Protein AF-A0A0G4GDA8-F1 (afdb_monomer)

Secondary structure (DSSP, 8-state):
------PPPPPHHHHHHHHHHHHHHHHHT--TT-HHHHHHHHHHHHHHHHHHHHHHHHS-HHHHHHHHHHHHHHHHHHHH-HHHHHHHHHHHH-TTSHHHHHHHHHHHHHHT-GGG-SSTHHHHHHHHHHHHHHS-HHHHHHHHHHHHHH-TT--HHHHHHHHHHHHHHHHHHHHHHTTS-GGGHHHHHHHHHHHHHHH-HHHHHHHHHTTTSHHHHHHHHHHH---TT--PPPPPHHHHHHHHHHHHHHHHH-STTHHHHHHHHHHHHHHHHHHTTS-HHHHHHHHHHHHHHTGGGHHHHHHHHH-SSS-HHHHHHHHHHHHHHHHHHHHHHHHHHHHHHHHHHHHTSTT-HHHHHHH-HHHHHHHHHHHHH---GGGS--TT--S-HHHHHHHHHHHHHHHHHHHTT-HHHHHHTTHHHHHHH-TT-TTHHHHHHHHH----SHHHHHHHHHTTHHHHHHHHHHHIIIIITTTS-HHHHHHHHHHHHHHHHHHHHHHHHH-SSS--HHHHHHHH-HHHHHHHHTS--TT---SSSTT--HHHHHHHHHHHHHHHHHHHHHHHHHHHHTTS-----------------------------------------------PPP--------------------------------------------------------------------------------------------------------------------TTSSHHHHHHHHHHTTGGGGGG-PPPPPPPPPP-----------TTHHHHHHHHHHHHHHHHHHHHHHHHHHHHHHHHHHHHHHHHHHHHHHHHHHHHHHHHHT-GGGS-HHHHHT--SHHHHHHHHHHHHHHHHHHHHHHHHHHHHHHHHHHHTTS--------PPPPP----------HHHHHHHHHH---HHHHHHHHHHHHHHHHHHHHHHHHHHHHHHHHHHHHHHHHHHHHHHHHHHHHSSSHHHHHH--SHHHHHHHHHHHHHHHHHHHHHHHHHHHHHHHHHHHHHHHHHHHHSPPPPPPP--TTTSSS---EEEETTTEEEE-HHHHHHHHHHHHHHHHHHHHHHHTTPPPPHHHHHHTS---TTT-PPPSEEEE-------

Radius of gyration: 47.85 Å; Cα contacts (8 Å, |Δi|>4): 927; chains: 1; bounding box: 145×137×124 Å

InterPro domains:
  IPR001841 Zinc finger, RING-type [PS50089] (1049-1114)
  IPR013083 Zinc finger, RING/FYVE/PHD-type [G3DSA:3.30.40.10] (1030-1124)

Organism: Vitrella brassicaformis (strain CCMP3155) (NCBI:txid1169540)

Mean predicted aligned error: 19.33 Å

Solvent-accessible surface area (backbone atoms only — not comparable to full-atom values): 67914 Å² total; per-residue (Å²): 137,76,83,86,79,91,72,78,86,69,54,72,67,56,54,52,55,54,49,61,51,50,53,52,54,49,63,75,66,53,47,86,92,36,66,76,48,48,53,52,54,39,48,55,46,19,53,48,36,54,52,44,53,52,41,52,76,72,44,60,71,73,56,18,53,50,39,31,56,52,48,49,55,51,41,56,53,53,58,64,39,46,72,56,50,42,50,44,51,51,33,45,62,35,70,86,45,59,65,57,17,49,28,28,45,43,38,51,44,56,58,60,38,66,87,60,44,100,47,72,67,53,51,48,50,41,39,52,38,52,23,59,42,60,69,33,46,65,53,41,41,65,47,48,39,46,52,52,54,72,35,95,81,61,49,71,66,58,46,28,48,42,25,41,52,46,33,44,38,45,48,49,40,41,60,64,22,66,82,41,73,61,81,57,15,60,49,51,32,50,51,47,48,48,47,46,49,77,76,34,50,54,31,57,56,48,31,61,76,43,48,90,36,72,32,20,36,50,25,46,50,63,66,64,49,75,64,85,93,60,92,63,82,77,74,60,49,89,61,53,28,57,48,48,29,52,48,53,50,49,46,70,75,42,85,78,50,57,72,61,45,58,58,50,50,57,37,54,50,51,48,38,49,49,38,16,68,54,59,66,71,55,32,53,52,44,51,49,37,40,46,77,29,45,33,76,48,40,59,57,34,44,49,42,38,58,40,83,85,45,50,68,56,54,23,34,47,28,38,31,53,49,11,49,54,47,43,50,46,26,35,39,28,31,74,76,48,38,63,54,47,5,26,42,54,38,62,65,38,85,80,20,62,54,51,50,44,65,79,33,63,65,36,55,33,36,42,29,54,36,61,64,66,43,64,63,82,91,74,55,72,55,93,85,55,99,58,60,61,55,60,55,50,36,56,50,14,52,47,40,43,36,21,37,42,20,49,64,68,43,36,66,60,36,52,76,22,41,37,54,57,31,57,59,67,49,83,75,57,75,66,50,57,76,41,48,57,41,37,69,49,77,28,84,48,64,66,54,20,46,56,37,53,81,52,44,42,65,58,40,52,52,55,51,51,52,46,44,55,60,73,33,78,86,71,53,61,65,66,58,54,55,52,32,55,53,49,50,53,53,46,52,50,32,36,37,57,37,29,62,68,70,40,93,75,68,76,40,61,58,49,50,55,49,63,65,32,66,68,49,45,50,57,59,71,39,55,82,52,94,87,60,88,66,83,76,48,66,72,58,58,62,76,55,50,58,44,56,50,51,48,50,52,53,50,51,57,45,51,54,52,52,55,50,52,59,56,58,65,66,68,70,84,79,84,87,85,84,88,81,92,81,90,83,84,88,88,86,84,92,82,83,88,86,88,84,86,88,83,89,81,82,88,84,83,88,82,88,83,90,85,89,84,86,83,87,80,86,80,85,77,89,82,93,80,87,86,82,91,82,79,85,80,86,88,80,94,82,90,83,82,92,84,82,81,88,86,83,90,79,88,84,84,91,90,89,83,90,81,91,86,82,88,85,83,89,89,93,89,87,89,82,89,80,91,79,91,88,82,88,79,86,88,82,90,83,88,85,89,83,89,79,91,83,88,81,86,89,85,82,83,82,87,83,91,88,89,83,84,88,86,88,83,83,86,87,87,88,85,87,82,89,78,90,86,86,85,82,89,86,87,82,91,82,89,84,88,80,92,74,72,66,74,67,59,60,58,55,59,65,57,68,66,54,69,80,67,68,84,71,82,76,80,82,85,82,82,85,84,83,91,84,90,88,83,90,84,92,84,89,89,76,100,63,68,70,67,60,66,67,47,51,70,50,50,55,50,35,52,52,44,49,54,50,39,61,47,44,55,47,54,38,48,56,41,50,52,51,34,48,56,46,51,50,52,37,52,52,41,53,52,51,36,48,56,42,41,64,61,45,70,75,50,61,86,72,72,37,78,63,56,61,68,70,50,87,47,31,68,55,29,48,54,50,37,58,49,47,50,50,53,42,53,54,47,52,51,55,46,49,55,51,53,50,55,51,53,58,63,64,61,57,82,76,69,78,85,90,81,79,94,74,87,71,84,78,80,82,84,74,78,88,72,79,80,72,84,55,76,65,58,55,56,56,51,62,70,64,61,87,47,72,66,59,49,54,49,51,41,51,51,45,55,51,51,43,56,47,45,54,50,51,38,50,52,45,49,55,52,33,53,56,48,49,54,51,36,51,56,44,49,56,52,35,54,53,38,48,53,50,26,58,70,44,100,26,71,63,23,58,73,67,55,85,49,70,69,53,47,57,46,51,48,50,53,45,52,54,49,48,52,51,41,58,49,49,42,63,48,29,63,56,46,20,54,58,29,44,56,48,51,52,49,49,50,52,62,66,68,45,77,78,74,77,78,75,64,45,7,81,82,78,61,81,44,61,36,34,29,32,32,30,87,80,69,49,61,38,27,20,68,66,62,41,54,54,50,50,53,49,23,55,51,18,33,53,51,37,55,53,26,56,75,66,74,42,88,66,50,69,67,38,58,56,35,42,47,67,52,36,85,88,80,59,49,65,50,85,46,74,47,75,51,82,74,79,80,81,129

pLDDT: mean 74.5, std 23.22, range [24.31, 98.19]

Foldseek 3Di:
DDDDDDDDDDDPLVVLVVVLVVLVVLLVPQPLVDPVSLLVNLVSLLVLLVVLVVQLVPDDPVSNVSSLVSLLSSLVVCLVSLSNLLVLLVQCLPVVPVSSVVSSLSNLCSSQPCSSDVDCVSNLSSLVSNCVSLVHLLSLLVSLLCSQQVDPPQDLSSLLSSLSSNLSSLVNLQVVCVVPPNQVSVVSSLVSLLCCCVVRLSNLVSLLVNCVHPSSLSSVLSSQDDDPPDPDPPRALVRLLQSLLSLLVVLLVDQQSLVSNVSNLVRLLVNLLVQLVDDVVSLVSNVVSLVVRPLVCLLVLLCLLLDPPNDLRSNLSSLLSLLSSLSSQQSSHCSPQNNLGSLVSQVVDVSGNVVSCVVPLVSLLSSLVSLLVPHDPPRQDPVVDPDSVSNLSSLNSNLSVLLSCQSNPNLVSSLVSLVLVSLLSSQQDPCCLQRVCSNLPQLLDLVSLVSCVVSVVLVSLLSVLLNCQQPPCPPDPVVSNVVSLVSSLRSLVSNQVSLVVPDPQDARPSLVVNCPPPSNVVLLVLPDDPPDDDPRRVRRDVSSNVSNVVSVVVRVVSVVVSVVVVVVVVPPPDDDDDDDDDDDDDDDDDDDDDDDDDDDDDDDDDDDDDDDDDDDDDDDDDDDDDDDDDDDDDDDDDDDDDDDDDDDDDDDDDDDDDDDDDDDDDDDDDDDDDDDDDDDDDDDDDDDDDDDDDDDDDDDDDDDDDDDDDDDDDDDDDDDDDDDDDDDDDDDDDDDDPPPPPPVVVVVVVVVPPPVPPPDDDDDDDDDDDDDDDDDDDDDDDPPPPVVVVCVVLLVLLVVLVVLLVVLVVLLVVLVVLLVVLVVLLVVLVVLLVVLCVQQVLFCPCVDLVVLVVDQALVVLVVSLVSLVVVLVVLVVLLVVLVVVLVVVVPCPPPDDDDDDDPDDDDDPDDPPPPPPCPVVVVVVSVPPPDPVVSVVSSVVSVVSSVVSVVSSVVSNVSSVVSNVSSVVSVVSSVVSLVSQCPGLGVSVSVPDDDNVSSVVSSVVSVVSSVVSVVSSVVSVVVSVVNVVVVVVVVVVVPPDPDDPQAAAPPPSPHHAQKAFPPVGDSHHHPVVVVVLVVQLVVLLVVVVVCVVVVHDRDPSSVLSVFDADPPPRDGGPDMDRHPPPPDD

Structure (mmCIF, N/CA/C/O backbone):
data_AF-A0A0G4GDA8-F1
#
_entry.id   AF-A0A0G4GDA8-F1
#
loop_
_atom_site.group_PDB
_atom_site.id
_atom_site.type_symbol
_atom_site.label_atom_id
_atom_site.label_alt_id
_atom_site.label_comp_id
_atom_site.label_asym_id
_atom_site.label_entity_id
_atom_site.label_seq_id
_atom_site.pdbx_PDB_ins_code
_atom_site.Cartn_x
_atom_site.Cartn_y
_atom_site.Cartn_z
_atom_site.occupancy
_atom_site.B_iso_or_equiv
_atom_site.auth_seq_id
_atom_site.auth_comp_id
_atom_site.auth_asym_id
_atom_site.auth_atom_id
_atom_site.pdbx_PDB_model_num
ATOM 1 N N . MET A 1 1 ? -27.189 48.923 42.279 1.00 32.34 1 MET A N 1
ATOM 2 C CA . MET A 1 1 ? -26.528 50.092 41.648 1.00 32.34 1 MET A CA 1
ATOM 3 C C . MET A 1 1 ? -25.613 49.554 40.556 1.00 32.34 1 MET A C 1
ATOM 5 O O . MET A 1 1 ? -25.077 48.483 40.783 1.00 32.34 1 MET A O 1
ATOM 9 N N . ALA A 1 2 ? -25.389 50.191 39.409 1.00 35.62 2 ALA A N 1
ATOM 10 C CA . ALA A 1 2 ? -26.162 51.203 38.673 1.00 35.62 2 ALA A CA 1
ATOM 11 C C . ALA A 1 2 ? -25.613 51.257 37.223 1.00 35.62 2 ALA A C 1
ATOM 13 O O . ALA A 1 2 ? -24.460 50.900 37.022 1.00 35.62 2 ALA A O 1
ATOM 14 N N . SER A 1 3 ? -26.423 51.707 36.252 1.00 35.41 3 SER A N 1
ATOM 15 C CA . SER A 1 3 ? -26.005 52.203 34.917 1.00 35.41 3 SER A CA 1
ATOM 16 C C . SER A 1 3 ? -24.829 51.498 34.204 1.00 35.41 3 SER A C 1
ATOM 18 O O . SER A 1 3 ? -23.672 51.875 34.390 1.00 35.41 3 SER A O 1
ATOM 20 N N . ALA A 1 4 ? -25.128 50.577 33.282 1.00 32.22 4 ALA A N 1
ATOM 21 C CA . ALA A 1 4 ? -24.151 50.125 32.288 1.00 32.22 4 ALA A CA 1
ATOM 22 C C . ALA A 1 4 ? -23.893 51.234 31.236 1.00 32.22 4 ALA A C 1
ATOM 24 O O . ALA A 1 4 ? -24.865 51.793 30.718 1.00 32.22 4 ALA A O 1
ATOM 25 N N . PRO A 1 5 ? -22.632 51.569 30.903 1.00 39.84 5 PRO A N 1
ATOM 26 C CA . PRO A 1 5 ? -22.315 52.531 29.851 1.00 39.84 5 PRO A CA 1
ATOM 27 C C . PRO A 1 5 ? -22.367 51.879 28.462 1.00 39.84 5 PRO A C 1
ATOM 29 O O . PRO A 1 5 ? -21.861 50.779 28.256 1.00 39.84 5 PRO A O 1
ATOM 32 N N . SER A 1 6 ? -22.933 52.581 27.480 1.00 38.03 6 SER A N 1
ATOM 33 C CA . SER A 1 6 ? -22.937 52.151 26.080 1.00 38.03 6 SER A CA 1
ATOM 34 C C . SER A 1 6 ? -21.650 52.577 25.363 1.00 38.03 6 SER A C 1
ATOM 36 O O . SER A 1 6 ? -21.612 53.635 24.730 1.00 38.03 6 SER A O 1
ATOM 38 N N . SER A 1 7 ? -20.597 51.767 25.450 1.00 39.00 7 SER A N 1
ATOM 39 C CA . SER A 1 7 ? -19.459 51.843 24.528 1.00 39.00 7 SER A CA 1
ATOM 40 C C . SER A 1 7 ? -19.729 51.013 23.268 1.00 39.00 7 SER A C 1
ATOM 42 O O . SER A 1 7 ? -20.349 49.951 23.317 1.00 39.00 7 SER A O 1
ATOM 44 N N . THR A 1 8 ? -19.256 51.492 22.117 1.00 39.28 8 THR A N 1
ATOM 45 C CA . THR A 1 8 ? -19.130 50.659 20.912 1.00 39.28 8 THR A CA 1
ATOM 46 C C . THR A 1 8 ? -18.191 49.484 21.192 1.00 39.28 8 THR A C 1
ATOM 48 O O . THR A 1 8 ? -17.215 49.678 21.922 1.00 39.28 8 THR A O 1
ATOM 51 N N . PRO A 1 9 ? -18.428 48.290 20.615 1.00 41.28 9 PRO A N 1
ATOM 52 C CA . PRO A 1 9 ? -17.519 47.165 20.790 1.00 41.28 9 PRO A CA 1
ATOM 53 C C . PRO A 1 9 ? -16.137 47.542 20.249 1.00 41.28 9 PRO A C 1
ATOM 55 O O . PRO A 1 9 ? -15.987 47.814 19.057 1.00 41.28 9 PRO A O 1
ATOM 58 N N . ALA A 1 10 ? -15.143 47.579 21.138 1.00 54.56 10 ALA A N 1
ATOM 59 C CA . ALA A 1 10 ? -13.743 47.687 20.751 1.00 54.56 10 ALA A CA 1
ATOM 60 C C . ALA A 1 10 ? -13.366 46.491 19.866 1.00 54.56 10 ALA A C 1
ATOM 62 O O . ALA A 1 10 ? -13.982 45.422 19.959 1.00 54.56 10 ALA A O 1
ATOM 63 N N . SER A 1 11 ? -12.356 46.643 19.010 1.00 66.44 11 SER A N 1
ATOM 64 C CA . SER A 1 11 ? -11.872 45.500 18.237 1.00 66.44 11 SER A CA 1
ATOM 65 C C . SER A 1 11 ? -11.369 44.398 19.189 1.00 66.44 11 SER A C 1
ATOM 67 O O . SER A 1 11 ? -10.807 44.716 20.243 1.00 66.44 11 SER A O 1
ATOM 69 N N . PRO A 1 12 ? -11.511 43.100 18.848 1.00 62.38 12 PRO A N 1
ATOM 70 C CA . PRO A 1 12 ? -10.992 42.013 19.686 1.00 62.38 12 PRO A CA 1
ATOM 71 C C . PRO A 1 12 ? -9.500 42.181 20.021 1.00 62.38 12 PRO A C 1
ATOM 73 O O . PRO A 1 12 ? -9.059 41.860 21.119 1.00 62.38 12 PRO A O 1
ATOM 76 N N . THR A 1 13 ? -8.744 42.776 19.096 1.00 62.88 13 THR A N 1
ATOM 77 C CA . THR A 1 13 ? -7.348 43.201 19.252 1.00 62.88 13 THR A CA 1
ATOM 78 C C . THR A 1 13 ? -7.118 44.243 20.351 1.00 62.88 13 THR A C 1
ATOM 80 O O . THR A 1 13 ? -6.164 44.108 21.113 1.00 62.88 13 THR A O 1
ATOM 83 N N . GLU A 1 14 ? -7.972 45.261 20.478 1.00 73.12 14 GLU A N 1
ATOM 84 C CA . GLU A 1 14 ? -7.864 46.273 21.543 1.00 73.12 14 GLU A CA 1
ATOM 85 C C . GLU A 1 14 ? -8.251 45.692 22.909 1.00 73.12 14 GLU A C 1
ATOM 87 O O . GLU A 1 14 ? -7.594 45.979 23.910 1.00 73.12 14 GLU A O 1
ATOM 92 N N . ALA A 1 15 ? -9.268 44.823 22.950 1.00 70.00 15 ALA A N 1
ATOM 93 C CA . ALA A 1 15 ? -9.665 44.123 24.170 1.00 70.00 15 ALA A CA 1
ATOM 94 C C . ALA A 1 15 ? -8.533 43.221 24.705 1.00 70.00 15 ALA A C 1
ATOM 96 O O . ALA A 1 15 ? -8.178 43.311 25.880 1.00 70.00 15 ALA A O 1
ATOM 97 N N . LEU A 1 16 ? -7.908 42.417 23.835 1.00 68.50 16 LEU A N 1
ATOM 98 C CA . LEU A 1 16 ? -6.747 41.588 24.188 1.00 68.50 16 LEU A CA 1
ATOM 99 C C . LEU A 1 16 ? -5.538 42.432 24.623 1.00 68.50 16 LEU A C 1
ATOM 101 O O . LEU A 1 16 ? -4.878 42.101 25.609 1.00 68.50 16 LEU A O 1
ATOM 105 N N . GLY A 1 17 ? -5.280 43.554 23.942 1.00 72.75 17 GLY A N 1
ATOM 106 C CA . GLY A 1 17 ? -4.227 44.501 24.319 1.00 72.75 17 GLY A CA 1
ATOM 107 C C . GLY A 1 17 ? -4.427 45.104 25.714 1.00 72.75 17 GLY A C 1
ATOM 108 O O . GLY A 1 17 ? -3.465 45.224 26.470 1.00 72.75 17 GLY A O 1
ATOM 109 N N . SER A 1 18 ? -5.671 45.417 26.093 1.00 77.19 18 SER A N 1
ATOM 110 C CA . SER A 1 18 ? -5.990 45.907 27.439 1.00 77.19 18 SER A CA 1
ATOM 111 C C . SER A 1 18 ? -5.703 44.861 28.520 1.00 77.19 18 SER A C 1
ATOM 113 O O . SER A 1 18 ? -5.143 45.202 29.561 1.00 77.19 18 SER A O 1
ATOM 115 N N . VAL A 1 19 ? -6.055 43.591 28.286 1.00 70.44 19 VAL A N 1
ATOM 116 C CA . VAL A 1 19 ? -5.853 42.521 29.280 1.00 70.44 19 VAL A CA 1
ATOM 117 C C . VAL A 1 19 ? -4.365 42.185 29.446 1.00 70.44 19 VAL A C 1
ATOM 119 O O . VAL A 1 19 ? -3.922 41.919 30.561 1.00 70.44 19 VAL A O 1
ATOM 122 N N . LEU A 1 20 ? -3.559 42.286 28.382 1.00 70.69 20 LEU A N 1
ATOM 123 C CA . LEU A 1 20 ? -2.100 42.126 28.462 1.00 70.69 20 LEU A CA 1
ATOM 124 C C . LEU A 1 20 ? -1.410 43.133 29.394 1.00 70.69 20 LEU A C 1
ATOM 126 O O . LEU A 1 20 ? -0.391 42.782 29.991 1.00 70.69 20 LEU A O 1
ATOM 130 N N . GLY A 1 21 ? -1.948 44.352 29.517 1.00 77.81 21 GLY A N 1
ATOM 131 C CA . GLY A 1 21 ? -1.505 45.326 30.518 1.00 77.81 21 GLY A CA 1
ATOM 132 C C . GLY A 1 21 ? -1.941 44.917 31.925 1.00 77.81 21 GLY A C 1
ATOM 133 O O . GLY A 1 21 ? -1.114 44.827 32.828 1.00 77.81 21 GLY A O 1
ATOM 134 N N . SER A 1 22 ? -3.217 44.551 32.092 1.00 77.88 22 SER A N 1
ATOM 135 C CA . SER A 1 22 ? -3.747 44.087 33.382 1.00 77.88 22 SER A CA 1
ATOM 136 C C . SER A 1 22 ? -3.016 42.860 33.940 1.00 77.88 22 SER A C 1
ATOM 138 O O . SER A 1 22 ? -2.903 42.738 35.154 1.00 77.88 22 SER A O 1
ATOM 140 N N . VAL A 1 23 ? -2.479 41.968 33.099 1.00 77.75 23 VAL A N 1
ATOM 141 C CA . VAL A 1 23 ? -1.663 40.828 33.561 1.00 77.75 23 VAL A CA 1
ATOM 142 C C . VAL A 1 23 ? -0.324 41.273 34.166 1.00 77.75 23 VAL A C 1
ATOM 144 O O . VAL A 1 23 ? 0.144 40.635 35.106 1.00 77.75 23 VAL A O 1
ATOM 147 N N . GLU A 1 24 ? 0.288 42.367 33.701 1.00 80.06 24 GLU A N 1
ATOM 148 C CA . GLU A 1 24 ? 1.494 42.910 34.347 1.00 80.06 24 GLU A CA 1
ATOM 149 C C . GLU A 1 24 ? 1.172 43.520 35.711 1.00 80.06 24 GLU A C 1
ATOM 151 O O . GLU A 1 24 ? 1.859 43.207 36.683 1.00 80.06 24 GLU A O 1
ATOM 156 N N . ASP A 1 25 ? 0.090 44.297 35.810 1.00 86.62 25 ASP A N 1
ATOM 157 C CA . ASP A 1 25 ? -0.379 44.855 37.084 1.00 86.62 25 ASP A CA 1
ATOM 158 C C . ASP A 1 25 ? -0.770 43.748 38.086 1.00 86.62 25 ASP A C 1
ATOM 160 O O . ASP A 1 25 ? -0.423 43.824 39.265 1.00 86.62 25 ASP A O 1
ATOM 164 N N . LEU A 1 26 ? -1.433 42.680 37.622 1.00 86.31 26 LEU A N 1
ATOM 165 C CA . LEU A 1 26 ? -1.810 41.518 38.439 1.00 86.31 26 LEU A CA 1
ATOM 166 C C . LEU A 1 26 ? -0.598 40.724 38.939 1.00 86.31 26 LEU A C 1
ATOM 168 O O . LEU A 1 26 ? -0.610 40.266 40.078 1.00 86.31 26 LEU A O 1
ATOM 172 N N . LEU A 1 27 ? 0.443 40.550 38.117 1.00 85.75 27 LEU A N 1
ATOM 173 C CA . LEU A 1 27 ? 1.671 39.856 38.526 1.00 85.75 27 LEU A CA 1
ATOM 174 C C . LEU A 1 27 ? 2.550 40.724 39.436 1.00 85.75 27 LEU A C 1
ATOM 176 O O . LEU A 1 27 ? 3.187 40.192 40.341 1.00 85.75 27 LEU A O 1
ATOM 180 N N . ALA A 1 28 ? 2.571 42.045 39.232 1.00 87.44 28 ALA A N 1
ATOM 181 C CA . ALA A 1 28 ? 3.288 42.987 40.091 1.00 87.44 28 ALA A CA 1
ATOM 182 C C . ALA A 1 28 ? 2.591 43.209 41.447 1.00 87.44 28 ALA A C 1
ATOM 184 O O . ALA A 1 28 ? 3.262 43.461 42.447 1.00 87.44 28 ALA A O 1
ATOM 185 N N . GLY A 1 29 ? 1.258 43.104 41.487 1.00 86.88 29 GLY A N 1
ATOM 186 C CA . GLY A 1 29 ? 0.440 43.183 42.700 1.00 86.88 29 GLY A CA 1
ATOM 187 C C . GLY A 1 29 ? 0.206 41.848 43.418 1.00 86.88 29 GLY A C 1
ATOM 188 O O . GLY A 1 29 ? -0.518 41.830 44.412 1.00 86.88 29 GLY A O 1
ATOM 189 N N . LEU A 1 30 ? 0.774 40.739 42.930 1.00 87.75 30 LEU A N 1
ATOM 190 C CA . LEU A 1 30 ? 0.558 39.401 43.483 1.00 87.75 30 LEU A CA 1
ATOM 191 C C . LEU A 1 30 ? 1.278 39.219 44.828 1.00 87.75 30 LEU A C 1
ATOM 193 O O . LEU A 1 30 ? 2.487 38.984 44.878 1.00 87.75 30 LEU A O 1
ATOM 197 N N . ASP A 1 31 ? 0.511 39.246 45.916 1.00 89.94 31 ASP A N 1
ATOM 198 C CA . ASP A 1 31 ? 0.974 38.833 47.240 1.00 89.94 31 ASP A CA 1
ATOM 199 C C . ASP A 1 31 ? 1.082 37.299 47.300 1.00 89.94 31 ASP A C 1
ATOM 201 O O . ASP A 1 31 ? 0.091 36.583 47.452 1.00 89.94 31 ASP A O 1
ATOM 205 N N . LEU A 1 32 ? 2.305 36.792 47.123 1.00 84.81 32 LEU A N 1
ATOM 206 C CA . LEU A 1 32 ? 2.616 35.359 47.051 1.00 84.81 32 LEU A CA 1
ATOM 207 C C . LEU A 1 32 ? 2.401 34.613 48.379 1.00 84.81 32 LEU A C 1
ATOM 209 O O . LEU A 1 32 ? 2.267 33.390 48.354 1.00 84.81 32 LEU A O 1
ATOM 213 N N . ASP A 1 33 ? 2.362 35.326 49.510 1.00 87.12 33 ASP A N 1
ATOM 214 C CA . ASP A 1 33 ? 2.094 34.747 50.832 1.00 87.12 33 ASP A CA 1
ATOM 215 C C . ASP A 1 33 ? 0.577 34.681 51.135 1.00 87.12 33 ASP A C 1
ATOM 217 O O . ASP A 1 33 ? 0.159 34.128 52.156 1.00 87.12 33 ASP A O 1
ATOM 221 N N . ASN A 1 34 ? -0.268 35.202 50.234 1.00 92.94 34 ASN A N 1
ATOM 222 C CA . ASN A 1 34 ? -1.717 35.301 50.388 1.00 92.94 34 ASN A CA 1
ATOM 223 C C . ASN A 1 34 ? -2.470 34.429 49.364 1.00 92.94 34 ASN A C 1
ATOM 225 O O . ASN A 1 34 ? -2.620 34.785 48.193 1.00 92.94 34 ASN A O 1
ATOM 229 N N . ALA A 1 35 ? -3.008 33.298 49.831 1.00 89.56 35 ALA A N 1
ATOM 230 C CA . ALA A 1 35 ? -3.747 32.345 48.998 1.00 89.56 35 ALA A CA 1
ATOM 231 C C . ALA A 1 35 ? -4.953 32.973 48.266 1.00 89.56 35 ALA A C 1
ATOM 233 O O . ALA A 1 35 ? -5.127 32.721 47.076 1.00 89.56 35 ALA A O 1
ATOM 234 N N . ASP A 1 36 ? -5.718 33.856 48.923 1.00 91.81 36 ASP A N 1
ATOM 235 C CA . ASP A 1 36 ? -6.862 34.555 48.313 1.00 91.81 36 ASP A CA 1
ATOM 236 C C . ASP A 1 36 ? -6.426 35.501 47.180 1.00 91.81 36 ASP A C 1
ATOM 238 O O . ASP A 1 36 ? -7.205 35.779 46.265 1.00 91.81 36 ASP A O 1
ATOM 242 N N . SER A 1 37 ? -5.195 36.026 47.244 1.00 92.69 37 SER A N 1
ATOM 243 C CA . SER A 1 37 ? -4.616 36.831 46.164 1.00 92.69 37 SER A CA 1
ATOM 244 C C . SER A 1 37 ? -4.218 35.949 44.986 1.00 92.69 37 SER A C 1
ATOM 246 O O . SER A 1 37 ? -4.523 36.282 43.843 1.00 92.69 37 SER A O 1
ATOM 248 N N . PHE A 1 38 ? -3.554 34.822 45.256 1.00 93.94 38 PHE A N 1
ATOM 249 C CA . PHE A 1 38 ? -3.142 33.882 44.219 1.00 93.94 38 PHE A CA 1
ATOM 250 C C . PHE A 1 38 ? -4.337 33.257 43.486 1.00 93.94 38 PHE A C 1
ATOM 252 O O . PHE A 1 38 ? -4.335 33.253 42.257 1.00 93.94 38 PHE A O 1
ATOM 259 N N . ASP A 1 39 ? -5.367 32.794 44.201 1.00 94.19 39 ASP A N 1
ATOM 260 C CA . ASP A 1 39 ? -6.529 32.134 43.588 1.00 94.19 39 ASP A CA 1
ATOM 261 C C . ASP A 1 39 ? -7.286 33.069 42.632 1.00 94.19 39 ASP A C 1
ATOM 263 O O . ASP A 1 39 ? -7.641 32.661 41.530 1.00 94.19 39 ASP A O 1
ATOM 267 N N . ARG A 1 40 ? -7.457 34.351 42.990 1.00 93.25 40 ARG A N 1
ATOM 268 C CA . ARG A 1 40 ? -8.083 35.354 42.104 1.00 93.25 40 ARG A CA 1
ATOM 269 C C . ARG A 1 40 ? -7.225 35.671 40.883 1.00 93.25 40 ARG A C 1
ATOM 271 O O . ARG A 1 40 ? -7.751 35.838 39.786 1.00 93.25 40 ARG A O 1
ATOM 278 N N . THR A 1 41 ? -5.905 35.757 41.051 1.00 92.94 41 THR A N 1
ATOM 279 C CA . THR A 1 41 ? -4.990 35.922 39.913 1.00 92.94 41 THR A CA 1
ATOM 280 C C . THR A 1 41 ? -5.037 34.696 38.997 1.00 92.94 41 THR A C 1
ATOM 282 O O . THR A 1 41 ? -5.000 34.851 37.779 1.00 92.94 41 THR A O 1
ATOM 285 N N . LEU A 1 42 ? -5.174 33.489 39.552 1.00 95.12 42 LEU A N 1
ATOM 286 C CA . LEU A 1 42 ? -5.300 32.247 38.791 1.00 95.12 42 LEU A CA 1
ATOM 287 C C . LEU A 1 42 ? -6.627 32.168 38.016 1.00 95.12 42 LEU A C 1
ATOM 289 O O . LEU A 1 42 ? -6.596 31.888 36.820 1.00 95.12 42 LEU A O 1
ATOM 293 N N . GLU A 1 43 ? -7.756 32.486 38.656 1.00 95.19 43 GLU A N 1
ATOM 294 C CA . GLU A 1 43 ? -9.095 32.573 38.044 1.00 95.19 43 GLU A CA 1
ATOM 295 C C . GLU A 1 43 ? -9.091 33.517 36.826 1.00 95.19 43 GLU A C 1
ATOM 297 O O . GLU A 1 43 ? -9.483 33.129 35.724 1.00 95.19 43 GLU A O 1
ATOM 302 N N . VAL A 1 44 ? -8.541 34.730 36.977 1.00 93.44 44 VAL A N 1
ATOM 303 C CA . VAL A 1 44 ? -8.442 35.720 35.886 1.00 93.44 44 VAL A CA 1
ATOM 304 C C . VAL A 1 44 ? -7.508 35.256 34.757 1.00 93.44 44 VAL A C 1
ATOM 306 O O . VAL A 1 44 ? -7.780 35.507 33.580 1.00 93.44 44 VAL A O 1
ATOM 309 N N . LEU A 1 45 ? -6.414 34.559 35.080 1.00 93.75 45 LEU A N 1
ATOM 310 C CA . LEU A 1 45 ? -5.512 33.992 34.071 1.00 93.75 45 LEU A CA 1
ATOM 311 C C . LEU A 1 45 ? -6.149 32.813 33.320 1.00 93.75 45 LEU A C 1
ATOM 313 O O . LEU A 1 45 ? -5.906 32.665 32.121 1.00 93.75 45 LEU A O 1
ATOM 317 N N . ALA A 1 46 ? -6.991 32.016 33.980 1.00 94.12 46 ALA A N 1
ATOM 318 C CA . ALA A 1 46 ? -7.742 30.931 33.360 1.00 94.12 46 ALA A CA 1
ATOM 319 C C . ALA A 1 46 ? -8.900 31.443 32.485 1.00 94.12 46 ALA A C 1
ATOM 321 O O . ALA A 1 46 ? -9.111 30.923 31.388 1.00 94.12 46 ALA A O 1
ATOM 322 N N . ASP A 1 47 ? -9.594 32.505 32.906 1.00 92.31 47 ASP A N 1
ATOM 323 C CA . ASP A 1 47 ? -10.553 33.244 32.075 1.00 92.31 47 ASP A CA 1
ATOM 324 C C . ASP A 1 47 ? -9.885 33.782 30.798 1.00 92.31 47 ASP A C 1
ATOM 326 O O . ASP A 1 47 ? -10.405 33.586 29.695 1.00 92.31 47 ASP A O 1
ATOM 330 N N . TYR A 1 48 ? -8.702 34.399 30.921 1.00 90.94 48 TYR A N 1
ATOM 331 C CA . TYR A 1 48 ? -7.938 34.883 29.767 1.00 90.94 48 TYR A CA 1
ATOM 332 C C . TYR A 1 48 ? -7.505 33.742 28.839 1.00 90.94 48 TYR A C 1
ATOM 334 O O . TYR A 1 48 ? -7.737 33.821 27.633 1.00 90.94 48 TYR A O 1
ATOM 342 N N . ALA A 1 49 ? -6.943 32.659 29.384 1.00 90.88 49 ALA A N 1
ATOM 343 C CA . ALA A 1 49 ? -6.553 31.478 28.615 1.00 90.88 49 ALA A CA 1
ATOM 344 C C . ALA A 1 49 ? -7.749 30.861 27.862 1.00 90.88 49 ALA A C 1
ATOM 346 O O . ALA A 1 49 ? -7.663 30.630 26.654 1.00 90.88 49 ALA A O 1
ATOM 347 N N . ARG A 1 50 ? -8.904 30.691 28.528 1.00 91.75 50 ARG A N 1
ATOM 348 C CA . ARG A 1 50 ? -10.158 30.243 27.892 1.00 91.75 50 ARG A CA 1
ATOM 349 C C . ARG A 1 50 ? -10.590 31.191 26.766 1.00 91.75 50 ARG A C 1
ATOM 351 O O . ARG A 1 50 ? -10.936 30.721 25.684 1.00 91.75 50 ARG A O 1
ATOM 358 N N . GLY A 1 51 ? -10.521 32.506 26.978 1.00 88.81 51 GLY A N 1
ATOM 359 C CA . GLY A 1 51 ? -10.829 33.510 25.955 1.00 88.81 51 GLY A CA 1
ATOM 360 C C . GLY A 1 51 ? -9.907 33.442 24.732 1.00 88.81 51 GLY A C 1
ATOM 361 O O . GLY A 1 51 ? -10.385 33.432 23.597 1.00 88.81 51 GLY A O 1
ATOM 362 N N . VAL A 1 52 ? -8.594 33.342 24.947 1.00 84.75 52 VAL A N 1
ATOM 363 C CA . VAL A 1 52 ? -7.591 33.285 23.872 1.00 84.75 52 VAL A CA 1
ATOM 364 C C . VAL A 1 52 ? -7.704 31.994 23.060 1.00 84.75 52 VAL A C 1
ATOM 366 O O . VAL A 1 52 ? -7.709 32.070 21.831 1.00 84.75 52 VAL A O 1
ATOM 369 N N . CYS A 1 53 ? -7.888 30.836 23.704 1.00 83.19 53 CYS A N 1
ATOM 370 C CA . CYS A 1 53 ? -8.114 29.569 23.001 1.00 83.19 53 CYS A CA 1
ATOM 371 C C . CYS A 1 53 ? -9.418 29.584 22.183 1.00 83.19 53 CYS A C 1
ATOM 373 O O . CYS A 1 53 ? -9.434 29.144 21.035 1.00 83.19 53 CYS A O 1
ATOM 375 N N . CYS A 1 54 ? -10.511 30.148 22.711 1.00 85.81 54 CYS A N 1
ATOM 376 C CA . CYS A 1 54 ? -11.735 30.332 21.924 1.00 85.81 54 CYS A CA 1
ATOM 377 C C . CYS A 1 54 ? -11.492 31.216 20.687 1.00 85.81 54 CYS A C 1
ATOM 379 O O . CYS A 1 54 ? -11.971 30.905 19.596 1.00 85.81 54 CYS A O 1
ATOM 381 N N . CYS A 1 55 ? -10.708 32.288 20.815 1.00 83.25 55 CYS A N 1
ATOM 382 C CA . CYS A 1 55 ? -10.371 33.138 19.677 1.00 83.25 55 CYS A CA 1
ATOM 383 C C . CYS A 1 55 ? -9.438 32.454 18.659 1.00 83.25 55 CYS A C 1
ATOM 385 O O . CYS A 1 55 ? -9.627 32.655 17.461 1.00 83.25 55 CYS A O 1
ATOM 387 N N . SER A 1 56 ? -8.472 31.626 19.076 1.00 79.50 56 SER A N 1
ATOM 388 C CA . SER A 1 56 ? -7.567 30.945 18.134 1.00 79.50 56 SER A CA 1
ATOM 389 C C . SER A 1 56 ? -8.261 29.880 17.280 1.00 79.50 56 SER A C 1
ATOM 391 O O . SER A 1 56 ? -7.842 29.662 16.147 1.00 79.50 56 SER A O 1
ATOM 393 N N . TYR A 1 57 ? -9.317 29.236 17.794 1.00 79.56 57 TYR A N 1
ATOM 394 C CA . TYR A 1 57 ? -10.080 28.215 17.059 1.00 79.56 57 TYR A CA 1
ATOM 395 C C . TYR A 1 57 ? -11.202 28.776 16.166 1.00 79.56 57 TYR A C 1
ATOM 397 O O . TYR A 1 57 ? -11.537 28.143 15.167 1.00 79.56 57 TYR A O 1
ATOM 405 N N . TYR A 1 58 ? -11.791 29.935 16.496 1.00 81.56 58 TYR A N 1
ATOM 406 C CA . TYR A 1 58 ? -13.000 30.439 15.815 1.00 81.56 58 TYR A CA 1
ATOM 407 C C . TYR A 1 58 ? -12.846 31.784 15.079 1.00 81.56 58 TYR A C 1
ATOM 409 O O . TYR A 1 58 ? -13.796 32.228 14.430 1.00 81.56 58 TYR A O 1
ATOM 417 N N . ALA A 1 59 ? -11.698 32.465 15.161 1.00 79.69 59 ALA A N 1
ATOM 418 C CA . ALA A 1 59 ? -11.509 33.769 14.519 1.00 79.69 59 ALA A CA 1
ATOM 419 C C . ALA A 1 59 ? -10.944 33.683 13.086 1.00 79.69 59 ALA A C 1
ATOM 421 O O . ALA A 1 59 ? -10.256 32.740 12.712 1.00 79.69 59 ALA A O 1
ATOM 422 N N . LEU A 1 60 ? -11.186 34.729 12.283 1.00 82.19 60 LEU A N 1
ATOM 423 C CA . LEU A 1 60 ? -10.578 34.885 10.953 1.00 82.19 60 LEU A CA 1
ATOM 424 C C . LEU A 1 60 ? -9.035 34.925 11.045 1.00 82.19 60 LEU A C 1
ATOM 426 O O . LEU A 1 60 ? -8.526 35.503 12.009 1.00 82.19 60 LEU A O 1
ATOM 430 N N . PRO A 1 61 ? -8.272 34.461 10.031 1.00 83.94 61 PRO A N 1
ATOM 431 C CA . PRO A 1 61 ? -6.815 34.268 10.131 1.00 83.94 61 PRO A CA 1
ATOM 432 C C . PRO A 1 61 ? -5.996 35.467 10.645 1.00 83.94 61 PRO A C 1
ATOM 434 O O . PRO A 1 61 ? -5.038 35.292 11.393 1.00 83.94 61 PRO A O 1
ATOM 437 N N . ARG A 1 62 ? -6.385 36.711 10.317 1.00 79.50 62 ARG A N 1
ATOM 438 C CA . ARG A 1 62 ? -5.725 37.922 10.857 1.00 79.50 62 ARG A CA 1
ATOM 439 C C . ARG A 1 62 ? -5.957 38.118 12.359 1.00 79.50 62 ARG A C 1
ATOM 441 O O . ARG A 1 62 ? -5.058 38.560 13.066 1.00 79.50 62 ARG A O 1
ATOM 448 N N . ALA A 1 63 ? -7.160 37.813 12.839 1.00 78.69 63 ALA A N 1
ATOM 449 C CA . ALA A 1 63 ? -7.492 37.874 14.257 1.00 78.69 63 ALA A CA 1
ATOM 450 C C . ALA A 1 63 ? -6.868 36.691 15.011 1.00 78.69 63 ALA A C 1
ATOM 452 O O . ALA A 1 63 ? -6.304 36.901 16.079 1.00 78.69 63 ALA A O 1
ATOM 453 N N . GLN A 1 64 ? -6.861 35.494 14.416 1.00 82.00 64 GLN A N 1
ATOM 454 C CA . GLN A 1 64 ? -6.131 34.326 14.916 1.00 82.00 64 GLN A CA 1
ATOM 455 C C . GLN A 1 64 ? -4.638 34.650 15.125 1.00 82.00 64 GLN A C 1
ATOM 457 O O . GLN A 1 64 ? -4.132 34.502 16.235 1.00 82.00 64 GLN A O 1
ATOM 462 N N . GLN A 1 65 ? -3.949 35.210 14.120 1.00 83.62 65 GLN A N 1
ATOM 463 C CA . GLN A 1 65 ? -2.541 35.628 14.235 1.00 83.62 65 GLN A CA 1
ATOM 464 C C . GLN A 1 65 ? -2.307 36.661 15.354 1.00 83.62 65 GLN A C 1
ATOM 466 O O . GLN A 1 65 ? -1.317 36.573 16.086 1.00 83.62 65 GLN A O 1
ATOM 471 N N . ALA A 1 66 ? -3.218 37.623 15.528 1.00 82.31 66 ALA A N 1
ATOM 472 C CA . ALA A 1 66 ? -3.143 38.579 16.632 1.00 82.31 66 ALA A CA 1
ATOM 473 C C . ALA A 1 66 ? -3.354 37.912 18.006 1.00 82.31 66 ALA A C 1
ATOM 475 O O . ALA A 1 66 ? -2.685 38.285 18.968 1.00 82.31 66 ALA A O 1
ATOM 476 N N . CYS A 1 67 ? -4.221 36.896 18.095 1.00 83.38 67 CYS A N 1
ATOM 477 C CA . CYS A 1 67 ? -4.434 36.120 19.319 1.00 83.38 67 CYS A CA 1
ATOM 478 C C . CYS A 1 67 ? -3.203 35.284 19.684 1.00 83.38 67 CYS A C 1
ATOM 480 O O . CYS A 1 67 ? -2.804 35.311 20.842 1.00 83.38 67 CYS A O 1
ATOM 482 N N . HIS A 1 68 ? -2.545 34.634 18.716 1.00 84.25 68 HIS A N 1
ATOM 483 C CA . HIS A 1 68 ? -1.264 33.951 18.952 1.00 84.25 68 HIS A CA 1
ATOM 484 C C . HIS A 1 68 ? -0.175 34.936 19.403 1.00 84.25 68 HIS A C 1
ATOM 486 O O . HIS A 1 68 ? 0.482 34.712 20.412 1.00 84.25 68 HIS A O 1
ATOM 492 N N . THR A 1 69 ? -0.060 36.099 18.753 1.00 85.19 69 THR A N 1
ATOM 493 C CA . THR A 1 69 ? 0.911 37.139 19.154 1.00 85.19 69 THR A CA 1
ATOM 494 C C . THR A 1 69 ? 0.668 37.634 20.591 1.00 85.19 69 THR A C 1
ATOM 496 O O . THR A 1 69 ? 1.615 37.858 21.346 1.00 85.19 69 THR A O 1
ATOM 499 N N . ALA A 1 70 ? -0.600 37.786 20.993 1.00 83.62 70 ALA A N 1
ATOM 500 C CA . ALA A 1 70 ? -0.970 38.155 22.357 1.00 83.62 70 ALA A CA 1
ATOM 501 C C . ALA A 1 70 ? -0.725 37.015 23.363 1.00 83.62 70 ALA A C 1
ATOM 503 O O . ALA A 1 70 ? -0.247 37.263 24.471 1.00 83.62 70 ALA A O 1
ATOM 504 N N . HIS A 1 71 ? -1.014 35.771 22.975 1.00 86.00 71 HIS A N 1
ATOM 505 C CA . HIS A 1 71 ? -0.739 34.580 23.772 1.00 86.00 71 HIS A CA 1
ATOM 506 C C . HIS A 1 71 ? 0.757 34.428 24.062 1.00 86.00 71 HIS A C 1
ATOM 508 O O . HIS A 1 71 ? 1.147 34.241 25.210 1.00 86.00 71 HIS A O 1
ATOM 514 N N . ASP A 1 72 ? 1.606 34.571 23.049 1.00 85.25 72 ASP A N 1
ATOM 515 C CA . ASP A 1 72 ? 3.053 34.395 23.173 1.00 85.25 72 ASP A CA 1
ATOM 516 C C . ASP A 1 72 ? 3.680 35.458 24.077 1.00 85.25 72 ASP A C 1
ATOM 518 O O . ASP A 1 72 ? 4.547 35.151 24.900 1.00 85.25 72 ASP A O 1
ATOM 522 N N . ALA A 1 73 ? 3.200 36.703 23.989 1.00 86.12 73 ALA A N 1
ATOM 523 C CA . ALA A 1 73 ? 3.598 37.777 24.894 1.00 86.12 73 ALA A CA 1
ATOM 524 C C . ALA A 1 73 ? 3.178 37.490 26.349 1.00 86.12 73 ALA A C 1
ATOM 526 O O . ALA A 1 73 ? 3.971 37.692 27.269 1.00 86.12 73 ALA A O 1
ATOM 527 N N . TRP A 1 74 ? 1.959 36.986 26.561 1.00 89.50 74 TRP A N 1
ATOM 528 C CA . TRP A 1 74 ? 1.442 36.576 27.873 1.00 89.50 74 TRP A CA 1
ATOM 529 C C . TRP A 1 74 ? 2.235 35.404 28.468 1.00 89.50 74 TRP A C 1
ATOM 531 O O . TRP A 1 74 ? 2.761 35.503 29.581 1.00 89.50 74 TRP A O 1
ATOM 541 N N . ALA A 1 75 ? 2.400 34.330 27.695 1.00 89.62 75 ALA A N 1
ATOM 542 C CA . ALA A 1 75 ? 3.129 33.133 28.084 1.00 89.62 75 ALA A CA 1
ATOM 543 C C . ALA A 1 75 ? 4.591 33.458 28.416 1.00 89.62 75 ALA A C 1
ATOM 545 O O . ALA A 1 75 ? 5.089 33.057 29.465 1.00 89.62 75 ALA A O 1
ATOM 546 N N . THR A 1 76 ? 5.265 34.265 27.589 1.00 88.38 76 THR A N 1
ATOM 547 C CA . THR A 1 76 ? 6.655 34.687 27.835 1.00 88.38 76 THR A CA 1
ATOM 548 C C . THR A 1 76 ? 6.808 35.436 29.165 1.00 88.38 76 THR A C 1
ATOM 550 O O . THR A 1 76 ? 7.774 35.188 29.892 1.00 88.38 76 THR A O 1
ATOM 553 N N . LYS A 1 77 ? 5.850 36.307 29.529 1.00 89.44 77 LYS A N 1
ATOM 554 C CA . LYS A 1 77 ? 5.848 37.015 30.823 1.00 89.44 77 LYS A CA 1
ATOM 555 C C . LYS A 1 77 ? 5.647 36.047 31.996 1.00 89.44 77 LYS A C 1
ATOM 557 O O . LYS A 1 77 ? 6.461 36.043 32.921 1.00 89.44 77 LYS A O 1
ATOM 562 N N . LEU A 1 78 ? 4.633 35.176 31.938 1.00 90.94 78 LEU A N 1
ATOM 563 C CA . LEU A 1 78 ? 4.365 34.173 32.984 1.00 90.94 78 LEU A CA 1
ATOM 564 C C . LEU A 1 78 ? 5.540 33.210 33.195 1.00 90.94 78 LEU A C 1
ATOM 566 O O . LEU A 1 78 ? 5.940 32.954 34.330 1.00 90.94 78 LEU A O 1
ATOM 570 N N . LEU A 1 79 ? 6.145 32.728 32.109 1.00 91.69 79 LEU A N 1
ATOM 571 C CA . LEU A 1 79 ? 7.301 31.829 32.139 1.00 91.69 79 LEU A CA 1
ATOM 572 C C . LEU A 1 79 ? 8.573 32.506 32.690 1.00 91.69 79 LEU A C 1
ATOM 574 O O . LEU A 1 79 ? 9.505 31.828 33.134 1.00 91.69 79 LEU A O 1
ATOM 578 N N . GLY A 1 80 ? 8.611 33.842 32.720 1.00 92.00 80 GLY A N 1
ATOM 579 C CA . GLY A 1 80 ? 9.604 34.616 33.464 1.00 92.00 80 GLY A CA 1
ATOM 580 C C . GLY A 1 80 ? 9.402 34.575 34.985 1.00 92.00 80 GLY A C 1
ATOM 581 O O . GLY A 1 80 ? 10.385 34.549 35.729 1.00 92.00 80 GLY A O 1
ATOM 582 N N . HIS A 1 81 ? 8.155 34.519 35.466 1.00 94.00 81 HIS A N 1
ATOM 583 C CA . HIS A 1 81 ? 7.820 34.688 36.881 1.00 94.00 81 HIS A CA 1
ATOM 584 C C . HIS A 1 81 ? 7.891 33.375 37.684 1.00 94.00 81 HIS A C 1
ATOM 586 O O . HIS A 1 81 ? 6.890 32.778 38.084 1.00 94.00 81 HIS A O 1
ATOM 592 N N . GLN A 1 82 ? 9.121 32.929 37.953 1.00 93.50 82 GLN A N 1
ATOM 593 C CA . GLN A 1 82 ? 9.434 31.677 38.661 1.00 93.50 82 GLN A CA 1
ATOM 594 C C . GLN A 1 82 ? 8.645 31.419 39.970 1.00 93.50 82 GLN A C 1
ATOM 596 O O . GLN A 1 82 ? 8.269 30.264 40.180 1.00 93.50 82 GLN A O 1
ATOM 601 N N . PRO A 1 83 ? 8.347 32.408 40.846 1.00 93.81 83 PRO A N 1
ATOM 602 C CA . PRO A 1 83 ? 7.516 32.167 42.029 1.00 93.81 83 PRO A CA 1
ATOM 603 C C . PRO A 1 83 ? 6.070 31.793 41.681 1.00 93.81 83 PRO A C 1
ATOM 605 O O . PRO A 1 83 ? 5.524 30.868 42.277 1.00 93.81 83 PRO A O 1
ATOM 608 N N . PHE A 1 84 ? 5.476 32.439 40.670 1.00 94.25 84 PHE A N 1
ATOM 609 C CA . PHE A 1 84 ? 4.128 32.098 40.207 1.00 94.25 84 PHE A CA 1
ATOM 610 C C . PHE A 1 84 ? 4.085 30.685 39.616 1.00 94.25 84 PHE A C 1
ATOM 612 O O . PHE A 1 84 ? 3.190 29.926 39.961 1.00 94.25 84 PHE A O 1
ATOM 619 N N . LEU A 1 85 ? 5.088 30.273 38.828 1.00 95.00 85 LEU A N 1
ATOM 620 C CA . LEU A 1 85 ? 5.152 28.898 38.304 1.00 95.00 85 LEU A CA 1
ATOM 621 C C . LEU A 1 85 ? 5.207 27.829 39.415 1.00 95.00 85 LEU A C 1
ATOM 623 O O . LEU A 1 85 ? 4.694 26.726 39.231 1.00 95.00 85 LEU A O 1
ATOM 627 N N . ARG A 1 86 ? 5.799 28.137 40.580 1.00 94.81 86 ARG A N 1
ATOM 628 C CA . ARG A 1 86 ? 5.786 27.230 41.743 1.00 94.81 86 ARG A CA 1
ATOM 629 C C . ARG A 1 86 ? 4.393 27.093 42.348 1.00 94.81 86 ARG A C 1
ATOM 631 O O . ARG A 1 86 ? 3.995 25.967 42.646 1.00 94.81 86 ARG A O 1
ATOM 638 N N . LEU A 1 87 ? 3.680 28.209 42.514 1.00 95.44 87 LEU A N 1
ATOM 639 C CA . LEU A 1 87 ? 2.309 28.219 43.031 1.00 95.44 87 LEU A CA 1
ATOM 640 C C . LEU A 1 87 ? 1.326 27.592 42.032 1.00 95.44 87 LEU A C 1
ATOM 642 O O . LEU A 1 87 ? 0.522 26.767 42.436 1.00 95.44 87 LEU A O 1
ATOM 646 N N . LEU A 1 88 ? 1.460 27.872 40.732 1.00 95.62 88 LEU A N 1
ATOM 647 C CA . LEU A 1 88 ? 0.677 27.255 39.655 1.00 95.62 88 LEU A CA 1
ATOM 648 C C . LEU A 1 88 ? 0.795 25.723 39.662 1.00 95.62 88 LEU A C 1
ATOM 650 O O . LEU A 1 88 ? -0.213 25.027 39.590 1.00 95.62 88 LEU A O 1
ATOM 654 N N . LEU A 1 89 ? 2.008 25.181 39.813 1.00 95.44 89 LEU A N 1
ATOM 655 C CA . LEU A 1 89 ? 2.201 23.731 39.929 1.00 95.44 89 LEU A CA 1
ATOM 656 C C . LEU A 1 89 ? 1.686 23.169 41.265 1.00 95.44 89 LEU A C 1
ATOM 658 O O . LEU A 1 89 ? 1.155 22.066 41.292 1.00 95.44 89 LEU A O 1
ATOM 662 N N . ALA A 1 90 ? 1.790 23.914 42.371 1.00 95.25 90 ALA A N 1
ATOM 663 C CA . ALA A 1 90 ? 1.180 23.507 43.641 1.00 95.25 90 ALA A CA 1
ATOM 664 C C . ALA A 1 90 ? -0.362 23.486 43.570 1.00 95.25 90 ALA A C 1
ATOM 666 O O . ALA A 1 90 ? -0.979 22.560 44.082 1.00 95.25 90 ALA A O 1
ATOM 667 N N . ALA A 1 91 ? -0.967 24.455 42.881 1.00 95.38 91 ALA A N 1
ATOM 668 C CA . ALA A 1 91 ? -2.397 24.537 42.603 1.00 95.38 91 ALA A CA 1
ATOM 669 C C . ALA A 1 91 ? -2.878 23.409 41.677 1.00 95.38 91 ALA A C 1
ATOM 671 O O . ALA A 1 91 ? -3.923 22.813 41.922 1.00 95.38 91 ALA A O 1
ATOM 672 N N . PHE A 1 92 ? -2.083 23.055 40.664 1.00 95.56 92 PHE A N 1
ATOM 673 C CA . PHE A 1 92 ? -2.349 21.903 39.801 1.00 95.56 92 PHE A CA 1
ATOM 674 C C . PHE A 1 92 ? -2.207 20.561 40.544 1.00 95.56 92 PHE A C 1
ATOM 676 O O . PHE A 1 92 ? -2.926 19.613 40.246 1.00 95.56 92 PHE A O 1
ATOM 683 N N . GLU A 1 93 ? -1.335 20.472 41.549 1.00 94.25 93 GLU A N 1
ATOM 684 C CA . GLU A 1 93 ? -1.225 19.294 42.424 1.00 94.25 93 GLU A CA 1
ATOM 685 C C . GLU A 1 93 ? -2.332 19.210 43.489 1.00 94.25 93 GLU A C 1
ATOM 687 O O . GLU A 1 93 ? -2.606 18.119 43.993 1.00 94.25 93 GLU A O 1
ATOM 692 N N . ASP A 1 94 ? -3.000 20.322 43.808 1.00 94.31 94 ASP A N 1
ATOM 693 C CA . ASP A 1 94 ? -4.104 20.397 44.771 1.00 94.31 94 ASP A CA 1
ATOM 694 C C . ASP A 1 94 ? -5.441 19.921 44.170 1.00 94.31 94 ASP A C 1
ATOM 696 O O . ASP A 1 94 ? -6.443 20.636 44.128 1.00 94.31 94 ASP A O 1
ATOM 700 N N . VAL A 1 95 ? -5.477 18.651 43.756 1.00 91.06 95 VAL A N 1
ATOM 701 C CA . VAL A 1 95 ? -6.697 17.943 43.315 1.00 91.06 95 VAL A CA 1
ATOM 702 C C . VAL A 1 95 ? -7.803 17.889 44.383 1.00 91.06 95 VAL A C 1
ATOM 704 O O . VAL A 1 95 ? -8.916 17.463 44.081 1.00 91.06 95 VAL A O 1
ATOM 707 N N . SER A 1 96 ? -7.536 18.324 45.623 1.00 91.44 96 SER A N 1
ATOM 708 C CA . SER A 1 96 ? -8.567 18.473 46.658 1.00 91.44 96 SER A CA 1
ATOM 709 C C . SER A 1 96 ? -9.448 19.709 46.440 1.00 91.44 96 SER A C 1
ATOM 711 O O . SER A 1 96 ? -10.614 19.712 46.837 1.00 91.44 96 SER A O 1
ATOM 713 N N . HIS A 1 97 ? -8.925 20.735 45.758 1.00 93.81 97 HIS A N 1
ATOM 714 C CA . HIS A 1 97 ? -9.595 22.010 45.535 1.00 93.81 97 HIS A CA 1
ATOM 715 C C . HIS A 1 97 ? -9.961 22.198 44.050 1.00 93.81 97 HIS A C 1
ATOM 717 O O . HIS A 1 97 ? -9.348 22.981 43.322 1.00 93.81 97 HIS A O 1
ATOM 723 N N . ALA A 1 98 ? -10.998 21.478 43.607 1.00 90.38 98 ALA A N 1
ATOM 724 C CA . ALA A 1 98 ? -11.372 21.291 42.198 1.00 90.38 98 ALA A CA 1
ATOM 725 C C . ALA A 1 98 ? -11.330 22.551 41.301 1.00 90.38 98 ALA A C 1
ATOM 727 O O . ALA A 1 98 ? -10.821 22.461 40.188 1.00 90.38 98 ALA A O 1
ATOM 728 N N . THR A 1 99 ? -11.813 23.714 41.763 1.00 93.81 99 THR A N 1
ATOM 729 C CA . THR A 1 99 ? -11.785 24.971 40.980 1.00 93.81 99 THR A CA 1
ATOM 730 C C . THR A 1 99 ? -10.349 25.433 40.705 1.00 93.81 99 THR A C 1
ATOM 732 O O . THR A 1 99 ? -9.920 25.442 39.559 1.00 93.81 99 THR A O 1
ATOM 735 N N . ARG A 1 100 ? -9.567 25.692 41.766 1.00 94.75 100 ARG A N 1
ATOM 736 C CA . ARG A 1 100 ? -8.120 25.993 41.721 1.00 94.75 100 ARG A CA 1
ATOM 737 C C . ARG A 1 100 ? -7.347 25.007 40.836 1.00 94.75 100 ARG A C 1
ATOM 739 O O . ARG A 1 100 ? -6.520 25.430 40.035 1.00 94.75 100 ARG A O 1
ATOM 746 N N . HIS A 1 101 ? -7.619 23.709 40.970 1.00 93.69 101 HIS A N 1
ATOM 747 C CA . HIS A 1 101 ? -6.993 22.675 40.144 1.00 93.69 101 HIS A CA 1
ATOM 748 C C . HIS A 1 101 ? -7.344 22.828 38.653 1.00 93.69 101 HIS A C 1
ATOM 750 O O . HIS A 1 101 ? -6.453 22.755 37.809 1.00 93.69 101 HIS A O 1
ATOM 756 N N . HIS A 1 102 ? -8.613 23.093 38.326 1.00 93.50 102 HIS A N 1
ATOM 757 C CA . HIS A 1 102 ? -9.071 23.295 36.951 1.00 93.50 102 HIS A CA 1
ATOM 758 C C . HIS A 1 102 ? -8.542 24.594 36.325 1.00 93.50 102 HIS A C 1
ATOM 760 O O . HIS A 1 102 ? -8.100 24.583 35.179 1.00 93.50 102 HIS A O 1
ATOM 766 N N . ASP A 1 103 ? -8.520 25.705 37.061 1.00 94.81 103 ASP A N 1
ATOM 767 C CA . ASP A 1 103 ? -7.953 26.959 36.553 1.00 94.81 103 ASP A CA 1
ATOM 768 C C . ASP A 1 103 ? -6.423 26.849 36.376 1.00 94.81 103 ASP A C 1
ATOM 770 O O . ASP A 1 103 ? -5.870 27.359 35.399 1.00 94.81 103 ASP A O 1
ATOM 774 N N . ALA A 1 104 ? -5.735 26.079 37.232 1.00 95.44 104 ALA A N 1
ATOM 775 C CA . ALA A 1 104 ? -4.332 25.714 37.025 1.00 95.44 104 ALA A CA 1
ATOM 776 C C . ALA A 1 104 ? -4.116 24.795 35.808 1.00 95.44 104 ALA A C 1
ATOM 778 O O . ALA A 1 104 ? -3.165 25.018 35.057 1.00 95.44 104 ALA A O 1
ATOM 779 N N . GLU A 1 105 ? -4.994 23.810 35.572 1.00 94.38 105 GLU A N 1
ATOM 780 C CA . GLU A 1 105 ? -4.996 22.987 34.351 1.00 94.38 105 GLU A CA 1
ATOM 781 C C . GLU A 1 105 ? -5.125 23.874 33.110 1.00 94.38 105 GLU A C 1
ATOM 783 O O . GLU A 1 105 ? -4.302 23.780 32.206 1.00 94.38 105 GLU A O 1
ATOM 788 N N . VAL A 1 106 ? -6.107 24.778 33.087 1.00 93.06 106 VAL A N 1
ATOM 789 C CA . VAL A 1 106 ? -6.387 25.684 31.965 1.00 93.06 106 VAL A CA 1
ATOM 790 C C . VAL A 1 106 ? -5.196 26.596 31.648 1.00 93.06 106 VAL A C 1
ATOM 792 O O . VAL A 1 106 ? -4.845 26.759 30.477 1.00 93.06 106 VAL A O 1
ATOM 795 N N . VAL A 1 107 ? -4.547 27.173 32.666 1.00 94.44 107 VAL A N 1
ATOM 796 C CA . VAL A 1 107 ? -3.361 28.023 32.467 1.00 94.44 107 VAL A CA 1
ATOM 797 C C . VAL A 1 107 ? -2.157 27.199 31.994 1.00 94.44 107 VAL A C 1
ATOM 799 O O . VAL A 1 107 ? -1.437 27.646 31.101 1.00 94.44 107 VAL A O 1
ATOM 802 N N . LEU A 1 108 ? -1.939 25.992 32.529 1.00 93.56 108 LEU A N 1
ATOM 803 C CA . LEU A 1 108 ? -0.857 25.104 32.079 1.00 93.56 108 LEU A CA 1
ATOM 804 C C . LEU A 1 108 ? -1.084 24.576 30.655 1.00 93.56 108 LEU A C 1
ATOM 806 O O . LEU A 1 108 ? -0.144 24.557 29.866 1.00 93.56 108 LEU A O 1
ATOM 810 N N . ASP A 1 109 ? -2.311 24.185 30.310 1.00 90.50 109 ASP A N 1
ATOM 811 C CA . ASP A 1 109 ? -2.688 23.708 28.978 1.00 90.50 109 ASP A CA 1
ATOM 812 C C . ASP A 1 109 ? -2.395 24.781 27.920 1.00 90.50 109 ASP A C 1
ATOM 814 O O . ASP A 1 109 ? -1.691 24.498 26.951 1.00 90.50 109 ASP A O 1
ATOM 818 N N . ALA A 1 110 ? -2.809 26.032 28.164 1.00 89.81 110 ALA A N 1
ATOM 819 C CA . ALA A 1 110 ? -2.519 27.174 27.292 1.00 89.81 110 ALA A CA 1
ATOM 820 C C . ALA A 1 110 ? -1.010 27.467 27.165 1.00 89.81 110 ALA A C 1
ATOM 822 O O . ALA A 1 110 ? -0.488 27.551 26.049 1.00 89.81 110 ALA A O 1
ATOM 823 N N . LEU A 1 111 ? -0.275 27.525 28.287 1.00 90.38 111 LEU A N 1
ATOM 824 C CA . LEU A 1 111 ? 1.189 27.703 28.304 1.00 90.38 111 LEU A CA 1
ATOM 825 C C . LEU A 1 111 ? 1.957 26.612 27.531 1.00 90.38 111 LEU A C 1
ATOM 827 O O . LEU A 1 111 ? 3.118 26.824 27.178 1.00 90.38 111 LEU A O 1
ATOM 831 N N . LEU A 1 112 ? 1.330 25.459 27.281 1.00 87.00 112 LEU A N 1
ATOM 832 C CA . LEU A 1 112 ? 1.925 24.291 26.633 1.00 87.00 112 LEU A CA 1
ATOM 833 C C . LEU A 1 112 ? 1.253 23.923 25.295 1.00 87.00 112 LEU A C 1
ATOM 835 O O . LEU A 1 112 ? 1.550 22.869 24.733 1.00 87.00 112 LEU A O 1
ATOM 839 N N . HIS A 1 113 ? 0.323 24.729 24.779 1.00 83.06 113 HIS A N 1
ATOM 840 C CA . HIS A 1 113 ? -0.441 24.374 23.583 1.00 83.06 113 HIS A CA 1
ATOM 841 C C . HIS A 1 113 ? 0.376 24.627 22.304 1.00 83.06 113 HIS A C 1
ATOM 843 O O . HIS A 1 113 ? 0.807 25.751 22.044 1.00 83.06 113 HIS A O 1
ATOM 849 N N . LYS A 1 114 ? 0.560 23.588 21.469 1.00 63.94 114 LYS A N 1
ATOM 850 C CA . LYS A 1 114 ? 1.303 23.658 20.189 1.00 63.94 114 LYS A CA 1
ATOM 851 C C . LYS A 1 114 ? 0.888 24.827 19.283 1.00 63.94 114 LYS A C 1
ATOM 853 O O . LYS A 1 114 ? 1.735 25.392 18.607 1.00 63.94 114 LYS A O 1
ATOM 858 N N . SER A 1 115 ? -0.398 25.185 19.255 1.00 55.91 115 SER A N 1
ATOM 859 C CA . SER A 1 115 ? -0.931 26.220 18.355 1.00 55.91 115 SER A CA 1
ATOM 860 C C . SER A 1 115 ? -0.366 27.618 18.624 1.00 55.91 115 SER A C 1
ATOM 862 O O . SER A 1 115 ? -0.345 28.444 17.719 1.00 55.91 115 SER A O 1
ATOM 864 N N . SER A 1 116 ? 0.119 27.878 19.839 1.00 46.59 116 SER A N 1
ATOM 865 C CA . SER A 1 116 ? 0.760 29.136 20.224 1.00 46.59 116 SER A CA 1
ATOM 866 C C . SER A 1 116 ? 2.062 29.366 19.458 1.00 46.59 116 SER A C 1
ATOM 868 O O . SER A 1 116 ? 2.274 30.435 18.898 1.00 46.59 116 SER A O 1
ATOM 870 N N . PHE A 1 117 ? 2.900 28.330 19.349 1.00 51.09 117 PHE A N 1
ATOM 871 C CA . PHE A 1 117 ? 4.268 28.462 18.863 1.00 51.09 117 PHE A CA 1
ATOM 872 C C . PHE A 1 117 ? 4.544 27.537 17.664 1.00 51.09 117 PHE A C 1
ATOM 874 O O . PHE A 1 117 ? 4.669 26.328 17.852 1.00 51.09 117 PHE A O 1
ATOM 881 N N . PRO A 1 118 ? 4.758 28.067 16.443 1.00 51.66 118 PRO A N 1
ATOM 882 C CA . PRO A 1 118 ? 5.037 27.249 15.255 1.00 51.66 118 PRO A CA 1
ATOM 883 C C . PRO A 1 118 ? 6.435 26.595 15.242 1.00 51.66 118 PRO A C 1
ATOM 885 O O . PRO A 1 118 ? 6.792 25.948 14.262 1.00 51.66 118 PRO A O 1
ATOM 888 N N . ASN A 1 119 ? 7.229 26.764 16.307 1.00 60.00 119 ASN A N 1
ATOM 889 C CA . ASN A 1 119 ? 8.545 26.155 16.495 1.00 60.00 119 ASN A CA 1
ATOM 890 C C . ASN A 1 119 ? 8.576 25.425 17.852 1.00 60.00 119 ASN A C 1
ATOM 892 O O . ASN A 1 119 ? 8.308 26.049 18.883 1.00 60.00 119 ASN A O 1
ATOM 896 N N . ASP A 1 120 ? 8.996 24.153 17.881 1.00 66.25 120 ASP A N 1
ATOM 897 C CA . ASP A 1 120 ? 9.056 23.323 19.105 1.00 66.25 120 ASP A CA 1
ATOM 898 C C . ASP A 1 120 ? 9.892 23.939 20.247 1.00 66.25 120 ASP A C 1
ATOM 900 O O . ASP A 1 120 ? 9.667 23.666 21.430 1.00 66.25 120 ASP A O 1
ATOM 904 N N . THR A 1 121 ? 10.841 24.818 19.907 1.00 76.38 121 THR A N 1
ATOM 905 C CA . THR A 1 121 ? 11.736 25.500 20.853 1.00 76.38 121 THR A CA 1
ATOM 906 C C . THR A 1 121 ? 11.006 26.265 21.956 1.00 76.38 121 THR A C 1
ATOM 908 O O . THR A 1 121 ? 11.517 26.333 23.074 1.00 76.38 121 THR A O 1
ATOM 911 N N . SER A 1 122 ? 9.817 26.816 21.701 1.00 76.81 122 SER A N 1
ATOM 912 C CA . SER A 1 122 ? 9.069 27.556 22.726 1.00 76.81 122 SER A CA 1
ATOM 913 C C . SER A 1 122 ? 8.396 26.644 23.756 1.00 76.81 122 SER A C 1
ATOM 915 O O . SER A 1 122 ? 8.374 26.979 24.940 1.00 76.81 122 SER A O 1
ATOM 917 N N . LEU A 1 123 ? 7.906 25.471 23.342 1.00 81.94 123 LEU A N 1
ATOM 918 C CA . LEU A 1 123 ? 7.319 24.472 24.245 1.00 81.94 123 LEU A CA 1
ATOM 919 C C . LEU A 1 123 ? 8.398 23.834 25.141 1.00 81.94 123 LEU A C 1
ATOM 921 O O . LEU A 1 123 ? 8.208 23.664 26.353 1.00 81.94 123 LEU A O 1
ATOM 925 N N . LEU A 1 124 ? 9.580 23.600 24.561 1.00 84.19 124 LEU A N 1
ATOM 926 C CA . LEU A 1 124 ? 10.787 23.222 25.292 1.00 84.19 124 LEU A CA 1
ATOM 927 C C . LEU A 1 124 ? 11.188 24.308 26.309 1.00 84.19 124 LEU A C 1
ATOM 929 O O . LEU A 1 124 ? 11.483 24.001 27.463 1.00 84.19 124 LEU A O 1
ATOM 933 N N . MET A 1 125 ? 11.143 25.588 25.918 1.00 87.88 125 MET A N 1
ATOM 934 C CA . MET A 1 125 ? 11.429 26.726 26.803 1.00 87.88 125 MET A CA 1
ATOM 935 C C . MET A 1 125 ? 10.410 26.880 27.937 1.00 87.88 125 MET A C 1
ATOM 937 O O . MET A 1 125 ? 10.815 27.146 29.071 1.00 87.88 125 MET A O 1
ATOM 941 N N . ALA A 1 126 ? 9.116 26.672 27.681 1.00 88.75 126 ALA A N 1
ATOM 942 C CA . ALA A 1 126 ? 8.094 26.650 28.725 1.00 88.75 126 ALA A CA 1
ATOM 943 C C . ALA A 1 126 ? 8.411 25.572 29.772 1.00 88.75 126 ALA A C 1
ATOM 945 O O . ALA A 1 126 ? 8.465 25.841 30.976 1.00 88.75 126 ALA A O 1
ATOM 946 N N . THR A 1 127 ? 8.749 24.371 29.305 1.00 89.38 127 THR A N 1
ATOM 947 C CA . THR A 1 127 ? 9.065 23.245 30.185 1.00 89.38 127 THR A CA 1
ATOM 948 C C . THR A 1 127 ? 10.395 23.426 30.917 1.00 89.38 127 THR A C 1
ATOM 950 O O . THR A 1 127 ? 10.465 23.140 32.110 1.00 89.38 127 THR A O 1
ATOM 953 N N . LEU A 1 128 ? 11.421 24.011 30.289 1.00 92.38 128 LEU A N 1
ATOM 954 C CA . LEU A 1 128 ? 12.662 24.433 30.957 1.00 92.38 128 LEU A CA 1
ATOM 955 C C . LEU A 1 128 ? 12.393 25.384 32.136 1.00 92.38 128 LEU A C 1
ATOM 957 O O . LEU A 1 128 ? 13.046 25.278 33.176 1.00 92.38 128 LEU A O 1
ATOM 961 N N . LYS A 1 129 ? 11.418 26.294 32.013 1.00 94.06 129 LYS A N 1
ATOM 962 C CA . LYS A 1 129 ? 11.037 27.222 33.091 1.00 94.06 129 LYS A CA 1
ATOM 963 C C . LYS A 1 129 ? 10.250 26.539 34.210 1.00 94.06 129 LYS A C 1
ATOM 965 O O . LYS A 1 129 ? 10.479 26.884 35.370 1.00 94.06 129 LYS A O 1
ATOM 970 N N . LEU A 1 130 ? 9.405 25.550 33.903 1.00 93.75 130 LEU A N 1
ATOM 971 C CA . LEU A 1 130 ? 8.756 24.691 34.907 1.00 93.75 130 LEU A CA 1
ATOM 972 C C . LEU A 1 130 ? 9.787 23.808 35.639 1.00 93.75 130 LEU A C 1
ATOM 974 O O . LEU A 1 130 ? 9.780 23.726 36.867 1.00 93.75 130 LEU A O 1
ATOM 978 N N . VAL A 1 131 ? 10.739 23.220 34.907 1.00 94.31 131 VAL A N 1
ATOM 979 C CA . VAL A 1 131 ? 11.868 22.450 35.457 1.00 94.31 131 VAL A CA 1
ATOM 980 C C . VAL A 1 131 ? 12.725 23.309 36.390 1.00 94.31 131 VAL A C 1
ATOM 982 O O . VAL A 1 131 ? 13.052 22.862 37.488 1.00 94.31 131 VAL A O 1
ATOM 985 N N . ALA A 1 132 ? 13.037 24.553 36.011 1.00 93.50 132 ALA A N 1
ATOM 986 C CA . ALA A 1 132 ? 13.747 25.501 36.871 1.00 93.50 132 ALA A CA 1
ATOM 987 C C . ALA A 1 132 ? 12.935 25.886 38.125 1.00 93.50 132 ALA A C 1
ATOM 989 O O . ALA A 1 132 ? 13.493 25.956 39.223 1.00 93.50 132 ALA A O 1
ATOM 990 N N . ALA A 1 133 ? 11.614 26.051 37.993 1.00 93.69 133 ALA A N 1
ATOM 991 C CA . ALA A 1 133 ? 10.739 26.389 39.113 1.00 93.69 133 ALA A CA 1
ATOM 992 C C . ALA A 1 133 ? 10.716 25.272 40.172 1.00 93.69 133 ALA A C 1
ATOM 994 O O . ALA A 1 133 ? 10.806 25.563 41.366 1.00 93.69 133 ALA A O 1
ATOM 995 N N . VAL A 1 134 ? 10.664 24.002 39.751 1.00 94.19 134 VAL A N 1
ATOM 996 C CA . VAL A 1 134 ? 10.679 22.821 40.642 1.00 94.19 134 VAL A CA 1
ATOM 997 C C . VAL A 1 134 ? 12.109 22.356 41.000 1.00 94.19 134 VAL A C 1
ATOM 999 O O . VAL A 1 134 ? 12.303 21.533 41.893 1.00 94.19 134 VAL A O 1
ATOM 1002 N N . GLY A 1 135 ? 13.133 22.902 40.343 1.00 94.69 135 GLY A N 1
ATOM 1003 C CA . GLY A 1 135 ? 14.554 22.671 40.621 1.00 94.69 135 GLY A CA 1
ATOM 1004 C C . GLY A 1 135 ? 15.178 21.458 39.918 1.00 94.69 135 GLY A C 1
ATOM 1005 O O . GLY A 1 135 ? 16.397 21.420 39.770 1.00 94.69 135 GLY A O 1
ATOM 1006 N N . SER A 1 136 ? 14.391 20.482 39.451 1.00 94.38 136 SER A N 1
ATOM 1007 C CA . SER A 1 136 ? 14.876 19.440 38.533 1.00 94.38 136 SER A CA 1
ATOM 1008 C C . SER A 1 136 ? 13.746 18.786 37.733 1.00 94.38 136 SER A C 1
ATOM 1010 O O . SER A 1 136 ? 12.602 18.725 38.191 1.00 94.38 136 SER A O 1
ATOM 1012 N N . ALA A 1 137 ? 14.080 18.232 36.563 1.00 93.19 137 ALA A N 1
ATOM 1013 C CA . ALA A 1 137 ? 13.135 17.479 35.737 1.00 93.19 137 ALA A CA 1
ATOM 1014 C C . ALA A 1 137 ? 12.656 16.193 36.429 1.00 93.19 137 ALA A C 1
ATOM 1016 O O . ALA A 1 137 ? 11.483 15.855 36.336 1.00 93.19 137 ALA A O 1
ATOM 1017 N N . ALA A 1 138 ? 13.516 15.528 37.211 1.00 92.62 138 ALA A N 1
ATOM 1018 C CA . ALA A 1 138 ? 13.115 14.377 38.018 1.00 92.62 138 ALA A CA 1
ATOM 1019 C C . ALA A 1 138 ? 12.085 14.756 39.093 1.00 92.62 138 ALA A C 1
ATOM 1021 O O . ALA A 1 138 ? 11.106 14.040 39.294 1.00 92.62 138 ALA A O 1
ATOM 1022 N N . THR A 1 139 ? 12.261 15.913 39.737 1.00 94.81 139 THR A N 1
ATOM 1023 C CA . THR A 1 139 ? 11.303 16.434 40.718 1.00 94.81 139 THR A CA 1
ATOM 1024 C C . THR A 1 139 ? 9.981 16.817 40.050 1.00 94.81 139 THR A C 1
ATOM 1026 O O . THR A 1 139 ? 8.929 16.495 40.592 1.00 94.81 139 THR A O 1
ATOM 1029 N N . LEU A 1 140 ? 10.011 17.452 38.869 1.00 95.12 140 LEU A N 1
ATOM 1030 C CA . LEU A 1 140 ? 8.805 17.767 38.092 1.00 95.12 140 LEU A CA 1
ATOM 1031 C C . LEU A 1 140 ? 8.054 16.487 37.687 1.00 95.12 140 LEU A C 1
ATOM 1033 O O . LEU A 1 140 ? 6.871 16.358 37.989 1.00 95.12 140 LEU A O 1
ATOM 1037 N N . CYS A 1 141 ? 8.744 15.502 37.107 1.00 94.44 141 CYS A N 1
ATOM 1038 C CA . CYS A 1 141 ? 8.152 14.218 36.733 1.00 94.44 141 CYS A CA 1
ATOM 1039 C C . CYS A 1 141 ? 7.523 13.491 37.932 1.00 94.44 141 CYS A C 1
ATOM 1041 O O . CYS A 1 141 ? 6.367 13.083 37.863 1.00 94.44 141 CYS A O 1
ATOM 1043 N N . ASN A 1 142 ? 8.226 13.419 39.067 1.00 94.25 142 ASN A N 1
ATOM 1044 C CA . ASN A 1 142 ? 7.703 12.820 40.300 1.00 94.25 142 ASN A CA 1
ATOM 1045 C C . ASN A 1 142 ? 6.611 13.651 41.000 1.00 94.25 142 ASN A C 1
ATOM 1047 O O . ASN A 1 142 ? 5.993 13.163 41.950 1.00 94.25 142 ASN A O 1
ATOM 1051 N N . ARG A 1 143 ? 6.361 14.898 40.586 1.00 95.38 143 ARG A N 1
ATOM 1052 C CA . ARG A 1 143 ? 5.181 15.675 40.992 1.00 95.38 143 ARG A CA 1
ATOM 1053 C C . ARG A 1 143 ? 3.997 15.349 40.085 1.00 95.38 143 ARG A C 1
ATOM 1055 O O . ARG A 1 143 ? 3.005 14.820 40.576 1.00 95.38 143 ARG A O 1
ATOM 1062 N N . ILE A 1 144 ? 4.145 15.535 38.775 1.00 95.56 144 ILE A N 1
ATOM 1063 C CA . ILE A 1 144 ? 3.071 15.315 37.794 1.00 95.56 144 ILE A CA 1
ATOM 1064 C C . ILE A 1 144 ? 2.581 13.858 37.789 1.00 95.56 144 ILE A C 1
ATOM 1066 O O . ILE A 1 144 ? 1.377 13.614 37.808 1.00 95.56 144 ILE A O 1
ATOM 1070 N N . ALA A 1 145 ? 3.480 12.873 37.869 1.00 93.62 145 ALA A N 1
ATOM 1071 C CA . ALA A 1 145 ? 3.085 11.465 37.919 1.00 93.62 145 ALA A CA 1
ATOM 1072 C C . ALA A 1 145 ? 2.271 11.107 39.182 1.00 93.62 145 ALA A C 1
ATOM 1074 O O . ALA A 1 145 ? 1.430 10.211 39.125 1.00 93.62 145 ALA A O 1
ATOM 1075 N N . ARG A 1 146 ? 2.423 11.835 40.301 1.00 94.38 146 ARG A N 1
ATOM 1076 C CA . ARG A 1 146 ? 1.562 11.653 41.488 1.00 94.38 146 ARG A CA 1
ATOM 1077 C C . ARG A 1 146 ? 0.143 12.188 41.294 1.00 94.38 146 ARG A C 1
ATOM 1079 O O . ARG A 1 146 ? -0.772 11.619 41.876 1.00 94.38 146 ARG A O 1
ATOM 1086 N N . ILE A 1 147 ? -0.057 13.202 40.448 1.00 93.56 147 ILE A N 1
ATOM 1087 C CA . ILE A 1 147 ? -1.400 13.668 40.054 1.00 93.56 147 ILE A CA 1
ATOM 1088 C C . ILE A 1 147 ? -2.111 12.549 39.277 1.00 93.56 147 ILE A C 1
ATOM 1090 O O . ILE A 1 147 ? -3.209 12.133 39.635 1.00 93.56 147 ILE A O 1
ATOM 1094 N N . VAL A 1 148 ? -1.427 12.000 38.266 1.00 92.00 148 VAL A N 1
ATOM 1095 C CA . VAL A 1 148 ? -1.946 10.935 37.388 1.00 92.00 148 VAL A CA 1
ATOM 1096 C C . VAL A 1 148 ? -2.210 9.621 38.136 1.00 92.00 148 VAL A C 1
ATOM 1098 O O . VAL A 1 148 ? -3.143 8.902 37.795 1.00 92.00 148 VAL A O 1
ATOM 1101 N N . THR A 1 149 ? -1.400 9.280 39.145 1.00 91.19 149 THR A N 1
ATOM 1102 C CA . THR A 1 149 ? -1.533 8.015 39.900 1.00 91.19 149 THR A CA 1
ATOM 1103 C C . THR A 1 149 ? -2.390 8.095 41.158 1.00 91.19 149 THR A C 1
ATOM 1105 O O . THR A 1 149 ? -2.856 7.055 41.627 1.00 91.19 149 THR A O 1
ATOM 1108 N N . GLY A 1 150 ? -2.566 9.294 41.720 1.00 88.94 150 GLY A N 1
ATOM 1109 C CA . GLY A 1 150 ? -3.282 9.518 42.974 1.00 88.94 150 GLY A CA 1
ATOM 1110 C C . GLY A 1 150 ? -4.785 9.752 42.822 1.00 88.94 150 GLY A C 1
ATOM 1111 O O . GLY A 1 150 ? -5.485 9.731 43.832 1.00 88.94 150 GLY A O 1
ATOM 1112 N N . ASN A 1 151 ? -5.283 9.977 41.602 1.00 85.88 151 ASN A N 1
ATOM 1113 C CA . ASN A 1 151 ? -6.684 10.305 41.360 1.00 85.88 151 ASN A CA 1
ATOM 1114 C C . ASN A 1 151 ? -7.287 9.509 40.186 1.00 85.88 151 ASN A C 1
ATOM 1116 O O . ASN A 1 151 ? -7.139 9.878 39.022 1.00 85.88 151 ASN A O 1
ATOM 1120 N N . ASP A 1 152 ? -8.037 8.450 40.498 1.00 85.19 152 ASP A N 1
ATOM 1121 C CA . ASP A 1 152 ? -8.735 7.633 39.495 1.00 85.19 152 ASP A CA 1
ATOM 1122 C C . ASP A 1 152 ? -9.918 8.379 38.821 1.00 85.19 152 ASP A C 1
ATOM 1124 O O . ASP A 1 152 ? -10.400 7.935 37.780 1.00 85.19 152 ASP A O 1
ATOM 1128 N N . THR A 1 153 ? -10.369 9.528 39.356 1.00 86.50 153 THR A N 1
ATOM 1129 C CA . THR A 1 153 ? -11.402 10.390 38.735 1.00 86.50 153 THR A CA 1
ATOM 1130 C C . THR A 1 153 ? -10.826 11.564 37.932 1.00 86.50 153 THR A C 1
ATOM 1132 O O . THR A 1 153 ? -11.587 12.393 37.428 1.00 86.50 153 THR A O 1
ATOM 1135 N N . LEU A 1 154 ? -9.497 11.639 37.774 1.00 89.12 154 LEU A N 1
ATOM 1136 C CA . LEU A 1 154 ? -8.826 12.677 36.986 1.00 89.12 154 LEU A CA 1
ATOM 1137 C C . LEU A 1 154 ? -9.331 12.664 35.532 1.00 89.12 154 LEU A C 1
ATOM 1139 O O . LEU A 1 154 ? -9.328 11.611 34.882 1.00 89.12 154 LEU A O 1
ATOM 1143 N N . SER A 1 155 ? -9.748 13.825 35.012 1.00 91.00 155 SER A N 1
ATOM 1144 C CA . SER A 1 155 ? -10.325 13.917 33.665 1.00 91.00 155 SER A CA 1
ATOM 1145 C C . SER A 1 155 ? -9.304 13.537 32.587 1.00 91.00 155 SER A C 1
ATOM 1147 O O . SER A 1 155 ? -8.094 13.684 32.776 1.00 91.00 155 SER A O 1
ATOM 1149 N N . ASN A 1 156 ? -9.779 13.062 31.431 1.00 89.06 156 ASN A N 1
ATOM 1150 C CA . ASN A 1 156 ? -8.883 12.684 30.336 1.00 89.06 156 ASN A CA 1
ATOM 1151 C C . ASN A 1 156 ? -8.079 13.890 29.805 1.00 89.06 156 ASN A C 1
ATOM 1153 O O . ASN A 1 156 ? -6.913 13.710 29.475 1.00 89.06 156 ASN A O 1
ATOM 1157 N N . ARG A 1 157 ? -8.647 15.111 29.804 1.00 87.75 157 ARG A N 1
ATOM 1158 C CA . ARG A 1 157 ? -7.927 16.347 29.432 1.00 87.75 157 ARG A CA 1
ATOM 1159 C C . ARG A 1 157 ? -6.828 16.679 30.440 1.00 87.75 157 ARG A C 1
ATOM 1161 O O . ARG A 1 157 ? -5.687 16.900 30.058 1.00 87.75 157 ARG A O 1
ATOM 1168 N N . THR A 1 158 ? -7.148 16.614 31.728 1.00 90.56 158 THR A N 1
ATOM 1169 C CA . THR A 1 158 ? -6.180 16.852 32.803 1.00 90.56 158 THR A CA 1
ATOM 1170 C C . THR A 1 158 ? -5.022 15.852 32.723 1.00 90.56 158 THR A C 1
ATOM 1172 O O . THR A 1 158 ? -3.856 16.225 32.847 1.00 90.56 158 THR A O 1
ATOM 1175 N N . ALA A 1 159 ? -5.332 14.578 32.452 1.00 91.00 159 ALA A N 1
ATOM 1176 C CA . ALA A 1 159 ? -4.341 13.532 32.229 1.00 91.00 159 ALA A CA 1
ATOM 1177 C C . ALA A 1 159 ? -3.494 13.790 30.967 1.00 91.00 159 ALA A C 1
ATOM 1179 O O . ALA A 1 159 ? -2.275 13.652 31.038 1.00 91.00 159 ALA A O 1
ATOM 1180 N N . ALA A 1 160 ? -4.093 14.231 29.855 1.00 88.50 160 ALA A N 1
ATOM 1181 C CA . ALA A 1 160 ? -3.377 14.659 28.650 1.00 88.50 160 ALA A CA 1
ATOM 1182 C C . ALA A 1 160 ? -2.379 15.790 28.949 1.00 88.50 160 ALA A C 1
ATOM 1184 O O . ALA A 1 160 ? -1.190 15.658 28.661 1.00 88.50 160 ALA A O 1
ATOM 1185 N N . THR A 1 161 ? -2.810 16.849 29.647 1.00 89.94 161 THR A N 1
ATOM 1186 C CA . THR A 1 161 ? -1.929 17.937 30.104 1.00 89.94 161 THR A CA 1
ATOM 1187 C C . THR A 1 161 ? -0.792 17.411 30.991 1.00 89.94 161 THR A C 1
ATOM 1189 O O . THR A 1 161 ? 0.363 17.799 30.801 1.00 89.94 161 THR A O 1
ATOM 1192 N N . CYS A 1 162 ? -1.059 16.470 31.908 1.00 93.12 162 CYS A N 1
ATOM 1193 C CA . CYS A 1 162 ? -0.003 15.799 32.672 1.00 93.12 162 CYS A CA 1
ATOM 1194 C C . CYS A 1 162 ? 0.992 15.043 31.771 1.00 93.12 162 CYS A C 1
ATOM 1196 O O . CYS A 1 162 ? 2.203 15.153 31.978 1.00 93.12 162 CYS A O 1
ATOM 1198 N N . PHE A 1 163 ? 0.519 14.295 30.771 1.00 93.31 163 PHE A N 1
ATOM 1199 C CA . PHE A 1 163 ? 1.385 13.554 29.850 1.00 93.31 163 PHE A CA 1
ATOM 1200 C C . PHE A 1 163 ? 2.190 14.476 28.932 1.00 93.31 163 PHE A C 1
ATOM 1202 O O . PHE A 1 163 ? 3.379 14.221 28.745 1.00 93.31 163 PHE A O 1
ATOM 1209 N N . ARG A 1 164 ? 1.627 15.607 28.488 1.00 90.12 164 ARG A N 1
ATOM 1210 C CA . ARG A 1 164 ? 2.358 16.662 27.768 1.00 90.12 164 ARG A CA 1
ATOM 1211 C C . ARG A 1 164 ? 3.528 17.201 28.594 1.00 90.12 164 ARG A C 1
ATOM 1213 O O . ARG A 1 164 ? 4.639 17.310 28.077 1.00 90.12 164 ARG A O 1
ATOM 1220 N N . ILE A 1 165 ? 3.311 17.480 29.885 1.00 91.81 165 ILE A N 1
ATOM 1221 C CA . ILE A 1 165 ? 4.374 17.943 30.797 1.00 91.81 165 ILE A CA 1
ATOM 1222 C C . ILE A 1 165 ? 5.430 16.850 31.014 1.00 91.81 165 ILE A C 1
ATOM 1224 O O . ILE A 1 165 ? 6.624 17.138 30.953 1.00 91.81 165 ILE A O 1
ATOM 1228 N N . LEU A 1 166 ? 5.017 15.599 31.252 1.00 92.75 166 LEU A N 1
ATOM 1229 C CA . LEU A 1 166 ? 5.934 14.469 31.455 1.00 92.75 166 LEU A CA 1
ATOM 1230 C C . LEU A 1 166 ? 6.796 14.195 30.215 1.00 92.75 166 LEU A C 1
ATOM 1232 O O . LEU A 1 166 ? 8.006 14.002 30.339 1.00 92.75 166 LEU A O 1
ATOM 1236 N N . TRP A 1 167 ? 6.186 14.229 29.029 1.00 90.06 167 TRP A N 1
ATOM 1237 C CA . TRP A 1 167 ? 6.864 14.139 27.740 1.00 90.06 167 TRP A CA 1
ATOM 1238 C C . TRP A 1 167 ? 7.908 15.249 27.602 1.00 90.06 167 TRP A C 1
ATOM 1240 O O . TRP A 1 167 ? 9.103 14.972 27.505 1.00 90.06 167 TRP A O 1
ATOM 1250 N N . GLN A 1 168 ? 7.489 16.511 27.676 1.00 88.88 168 GLN A N 1
ATOM 1251 C CA . GLN A 1 168 ? 8.408 17.630 27.494 1.00 88.88 168 GLN A CA 1
ATOM 1252 C C . GLN A 1 168 ? 9.520 17.653 28.558 1.00 88.88 168 GLN A C 1
ATOM 1254 O O . GLN A 1 168 ? 10.649 18.026 28.254 1.00 88.88 168 GLN A O 1
ATOM 1259 N N . ALA A 1 169 ? 9.264 17.192 29.787 1.00 90.44 169 ALA A N 1
ATOM 1260 C CA . ALA A 1 169 ? 10.293 17.084 30.821 1.00 90.44 169 ALA A CA 1
ATOM 1261 C C . ALA A 1 169 ? 11.357 16.014 30.500 1.00 90.44 169 ALA A C 1
ATOM 1263 O O . ALA A 1 169 ? 12.530 16.212 30.824 1.00 90.44 169 ALA A O 1
ATOM 1264 N N . LEU A 1 170 ? 10.986 14.915 29.830 1.00 89.00 170 LEU A N 1
ATOM 1265 C CA . LEU A 1 170 ? 11.937 13.936 29.284 1.00 89.00 170 LEU A CA 1
ATOM 1266 C C . LEU A 1 170 ? 12.739 14.535 28.119 1.00 89.00 170 LEU A C 1
ATOM 1268 O O . LEU A 1 170 ? 13.964 14.395 28.095 1.00 89.00 170 LEU A O 1
ATOM 1272 N N . GLN A 1 171 ? 12.078 15.258 27.208 1.00 86.81 171 GLN A N 1
ATOM 1273 C CA . GLN A 1 171 ? 12.730 15.918 26.072 1.00 86.81 171 GLN A CA 1
ATOM 1274 C C . GLN A 1 171 ? 13.739 16.986 26.521 1.00 86.81 171 GLN A C 1
ATOM 1276 O O . GLN A 1 171 ? 14.874 16.998 26.053 1.00 86.81 171 GLN A O 1
ATOM 1281 N N . VAL A 1 172 ? 13.393 17.801 27.525 1.00 88.19 172 VAL A N 1
ATOM 1282 C CA . VAL A 1 172 ? 14.322 18.749 28.164 1.00 88.19 172 VAL A CA 1
ATOM 1283 C C . VAL A 1 172 ? 15.579 18.046 28.684 1.00 88.19 172 VAL A C 1
ATOM 1285 O O . VAL A 1 172 ? 16.677 18.585 28.537 1.00 88.19 172 VAL A O 1
ATOM 1288 N N . VAL A 1 173 ? 15.469 16.844 29.262 1.00 87.31 173 VAL A N 1
ATOM 1289 C CA . VAL A 1 173 ? 16.643 16.078 29.722 1.00 87.31 173 VAL A CA 1
ATOM 1290 C C . VAL A 1 173 ? 17.455 15.520 28.551 1.00 87.31 173 VAL A C 1
ATOM 1292 O O . VAL A 1 173 ? 18.680 15.468 28.662 1.00 87.31 173 VAL A O 1
ATOM 1295 N N . ALA A 1 174 ? 16.828 15.157 27.430 1.00 83.12 174 ALA A N 1
ATOM 1296 C CA . ALA A 1 174 ? 17.541 14.762 26.215 1.00 83.12 174 ALA A CA 1
ATOM 1297 C C . ALA A 1 174 ? 18.350 15.940 25.639 1.00 83.12 174 ALA A C 1
ATOM 1299 O O . ALA A 1 174 ? 19.574 15.849 25.527 1.00 83.12 174 ALA A O 1
ATOM 1300 N N . ASP A 1 175 ? 17.688 17.069 25.371 1.00 84.56 175 ASP A N 1
ATOM 1301 C CA . ASP A 1 175 ? 18.283 18.221 24.683 1.00 84.56 175 ASP A CA 1
ATOM 1302 C C . ASP A 1 175 ? 19.345 18.934 25.525 1.00 84.56 175 ASP A C 1
ATOM 1304 O O . ASP A 1 175 ? 20.435 19.234 25.036 1.00 84.56 175 ASP A O 1
ATOM 1308 N N . THR A 1 176 ? 19.086 19.161 26.819 1.00 84.31 176 THR A N 1
ATOM 1309 C CA . THR A 1 176 ? 20.103 19.764 27.705 1.00 84.31 176 THR A CA 1
ATOM 1310 C C . THR A 1 176 ? 21.342 18.883 27.820 1.00 84.31 176 THR A C 1
ATOM 1312 O O . THR A 1 176 ? 22.463 19.398 27.871 1.00 84.31 176 THR A O 1
ATOM 1315 N N . SER A 1 177 ? 21.171 17.560 27.789 1.00 78.62 177 SER A N 1
ATOM 1316 C CA . SER A 1 177 ? 22.289 16.626 27.885 1.00 78.62 177 SER A CA 1
ATOM 1317 C C . SER A 1 177 ? 23.039 16.403 26.571 1.00 78.62 177 SER A C 1
ATOM 1319 O O . SER A 1 177 ? 24.148 15.884 26.624 1.00 78.62 177 SER A O 1
ATOM 1321 N N . ALA A 1 178 ? 22.516 16.835 25.418 1.00 75.75 178 ALA A N 1
ATOM 1322 C CA . ALA A 1 178 ? 23.262 16.830 24.153 1.00 75.75 178 ALA A CA 1
ATOM 1323 C C . ALA A 1 178 ? 24.473 17.792 24.172 1.00 75.75 178 ALA A C 1
ATOM 1325 O O . ALA A 1 178 ? 25.387 17.667 23.360 1.00 75.75 178 ALA A O 1
ATOM 1326 N N . SER A 1 179 ? 24.516 18.727 25.133 1.00 77.75 179 SER A N 1
ATOM 1327 C CA . SER A 1 179 ? 25.686 19.576 25.421 1.00 77.75 179 SER A CA 1
ATOM 1328 C C . SER A 1 179 ? 26.801 18.870 26.218 1.00 77.75 179 SER A C 1
ATOM 1330 O O . SER A 1 179 ? 27.890 19.417 26.394 1.00 77.75 179 SER A O 1
ATOM 1332 N N . VAL A 1 180 ? 26.537 17.655 26.702 1.00 74.94 180 VAL A N 1
ATOM 1333 C CA . VAL A 1 180 ? 27.422 16.810 27.515 1.00 74.94 180 VAL A CA 1
ATOM 1334 C C . VAL A 1 180 ? 27.784 15.577 26.665 1.00 74.94 180 VAL A C 1
ATOM 1336 O O . VAL A 1 180 ? 26.973 15.181 25.831 1.00 74.94 180 VAL A O 1
ATOM 1339 N N . PRO A 1 181 ? 28.967 14.937 26.807 1.00 76.62 181 PRO A N 1
ATOM 1340 C CA . PRO A 1 181 ? 29.298 13.716 26.065 1.00 76.62 181 PRO A CA 1
ATOM 1341 C C . PRO A 1 181 ? 28.154 12.688 26.052 1.00 76.62 181 PRO A C 1
ATOM 1343 O O . PRO A 1 181 ? 27.781 12.144 27.095 1.00 76.62 181 PRO A O 1
ATOM 1346 N N . GLU A 1 182 ? 27.647 12.439 24.840 1.00 69.50 182 GLU A N 1
ATOM 1347 C CA . GLU A 1 182 ? 26.457 11.673 24.424 1.00 69.50 182 GLU A CA 1
ATOM 1348 C C . GLU A 1 182 ? 26.055 10.535 25.379 1.00 69.50 182 GLU A C 1
ATOM 1350 O O . GLU A 1 182 ? 24.936 10.484 25.894 1.00 69.50 182 GLU A O 1
ATOM 1355 N N . GLN A 1 183 ? 27.014 9.664 25.712 1.00 71.25 183 GLN A N 1
ATOM 1356 C CA . GLN A 1 183 ? 26.842 8.509 26.597 1.00 71.25 183 GLN A CA 1
ATOM 1357 C C . GLN A 1 183 ? 26.250 8.838 27.981 1.00 71.25 183 GLN A C 1
ATOM 1359 O O . GLN A 1 183 ? 25.607 7.982 28.589 1.00 71.25 183 GLN A O 1
ATOM 1364 N N . THR A 1 184 ? 26.440 10.057 28.486 1.00 75.62 184 THR A N 1
ATOM 1365 C CA . THR A 1 184 ? 25.904 10.510 29.781 1.00 75.62 184 THR A CA 1
ATOM 1366 C C . THR A 1 184 ? 24.464 11.021 29.697 1.00 75.62 184 THR A C 1
ATOM 1368 O O . THR A 1 184 ? 23.713 10.874 30.665 1.00 75.62 184 THR A O 1
ATOM 1371 N N . GLY A 1 185 ? 24.053 11.568 28.550 1.00 76.88 185 GLY A N 1
ATOM 1372 C CA . GLY A 1 185 ? 22.755 12.219 28.387 1.00 76.88 185 GLY A CA 1
ATOM 1373 C C . GLY A 1 185 ? 21.602 11.244 28.230 1.00 76.88 185 GLY A C 1
ATOM 1374 O O . GLY A 1 185 ? 20.637 11.281 28.992 1.00 76.88 185 GLY A O 1
ATOM 1375 N N . HIS A 1 186 ? 21.749 10.265 27.342 1.00 77.06 186 HIS A N 1
ATOM 1376 C CA . HIS A 1 186 ? 20.745 9.209 27.198 1.00 77.06 186 HIS A CA 1
ATOM 1377 C C . HIS A 1 186 ? 20.668 8.308 28.449 1.00 77.06 186 HIS A C 1
ATOM 1379 O O . HIS A 1 186 ? 19.622 7.725 28.725 1.00 77.06 186 HIS A O 1
ATOM 1385 N N . GLN A 1 187 ? 21.721 8.259 29.282 1.00 80.25 187 GLN A N 1
ATOM 1386 C CA . GLN A 1 187 ? 21.632 7.689 30.635 1.00 80.25 187 GLN A CA 1
ATOM 1387 C C . GLN A 1 187 ? 20.799 8.548 31.599 1.00 80.25 187 GLN A C 1
ATOM 1389 O O . GLN A 1 187 ? 20.152 7.993 32.484 1.00 80.25 187 GLN A O 1
ATOM 1394 N N . ALA A 1 188 ? 20.805 9.879 31.476 1.00 83.38 188 ALA A N 1
ATOM 1395 C CA . ALA A 1 188 ? 19.954 10.749 32.286 1.00 83.38 188 ALA A CA 1
ATOM 1396 C C . ALA A 1 188 ? 18.472 10.570 31.920 1.00 83.38 188 ALA A C 1
ATOM 1398 O O . ALA A 1 188 ? 17.664 10.333 32.819 1.00 83.38 188 ALA A O 1
ATOM 1399 N N . VAL A 1 189 ? 18.140 10.561 30.622 1.00 84.19 189 VAL A N 1
ATOM 1400 C CA . VAL A 1 189 ? 16.778 10.255 30.142 1.00 84.19 189 VAL A CA 1
ATOM 1401 C C . VAL A 1 189 ? 16.364 8.840 30.551 1.00 84.19 189 VAL A C 1
ATOM 1403 O O . VAL A 1 189 ? 15.299 8.660 31.130 1.00 84.19 189 VAL A O 1
ATOM 1406 N N . GLY A 1 190 ? 17.230 7.841 30.343 1.00 81.56 190 GLY A N 1
ATOM 1407 C CA . GLY A 1 190 ? 16.965 6.451 30.723 1.00 81.56 190 GLY A CA 1
ATOM 1408 C C . GLY A 1 190 ? 16.704 6.270 32.222 1.00 81.56 190 GLY A C 1
ATOM 1409 O O . GLY A 1 190 ? 15.753 5.589 32.592 1.00 81.56 190 GLY A O 1
ATOM 1410 N N . ARG A 1 191 ? 17.479 6.929 33.098 1.00 84.88 191 ARG A N 1
ATOM 1411 C CA . ARG A 1 191 ? 17.216 6.933 34.550 1.00 84.88 191 ARG A CA 1
ATOM 1412 C C . ARG A 1 191 ? 15.890 7.609 34.901 1.00 84.88 191 ARG A C 1
ATOM 1414 O O . ARG A 1 191 ? 15.193 7.117 35.782 1.00 84.88 191 ARG A O 1
ATOM 1421 N N . LEU A 1 192 ? 15.535 8.708 34.232 1.00 87.75 192 LEU A N 1
ATOM 1422 C CA . LEU A 1 192 ? 14.278 9.418 34.481 1.00 87.75 192 LEU A CA 1
ATOM 1423 C C . LEU A 1 192 ? 13.059 8.602 34.023 1.00 87.75 192 LEU A C 1
ATOM 1425 O O . LEU A 1 192 ? 12.110 8.448 34.789 1.00 87.75 192 LEU A O 1
ATOM 1429 N N . ARG A 1 193 ? 13.117 8.013 32.823 1.00 86.88 193 ARG A N 1
ATOM 1430 C CA . ARG A 1 193 ? 12.115 7.067 32.315 1.00 86.88 193 ARG A CA 1
ATOM 1431 C C . ARG A 1 193 ? 11.938 5.883 33.260 1.00 86.88 193 ARG A C 1
ATOM 1433 O O . ARG A 1 193 ? 10.816 5.582 33.655 1.00 86.88 193 ARG A O 1
ATOM 1440 N N . ASN A 1 194 ? 13.029 5.201 33.605 1.00 82.56 194 ASN A N 1
ATOM 1441 C CA . ASN A 1 194 ? 12.953 3.993 34.423 1.00 82.56 194 ASN A CA 1
ATOM 1442 C C . ASN A 1 194 ? 12.465 4.333 35.843 1.00 82.56 194 ASN A C 1
ATOM 1444 O O . ASN A 1 194 ? 11.602 3.640 36.363 1.00 82.56 194 ASN A O 1
ATOM 1448 N N . GLY A 1 195 ? 12.875 5.475 36.409 1.00 86.00 195 GLY A N 1
ATOM 1449 C CA . GLY A 1 195 ? 12.319 5.987 37.665 1.00 86.00 195 GLY A CA 1
ATOM 1450 C C . GLY A 1 195 ? 10.814 6.285 37.598 1.00 86.00 195 GLY A C 1
ATOM 1451 O O . GLY A 1 195 ? 10.094 5.936 38.528 1.00 86.00 195 GLY A O 1
ATOM 1452 N N . LEU A 1 196 ? 10.315 6.865 36.497 1.00 87.88 196 LEU A N 1
ATOM 1453 C CA . LEU A 1 196 ? 8.875 7.059 36.272 1.00 87.88 196 LEU A CA 1
ATOM 1454 C C . LEU A 1 196 ? 8.113 5.727 36.221 1.00 87.88 196 LEU A C 1
ATOM 1456 O O . LEU A 1 196 ? 7.056 5.599 36.833 1.00 87.88 196 LEU A O 1
ATOM 1460 N N . ILE A 1 197 ? 8.670 4.739 35.523 1.00 83.81 197 ILE A N 1
ATOM 1461 C CA . ILE A 1 197 ? 8.128 3.381 35.392 1.00 83.81 197 ILE A CA 1
ATOM 1462 C C . ILE A 1 197 ? 8.070 2.662 36.747 1.00 83.81 197 ILE A C 1
ATOM 1464 O O . ILE A 1 197 ? 7.029 2.124 37.116 1.00 83.81 197 ILE A O 1
ATOM 1468 N N . GLU A 1 198 ? 9.179 2.662 37.486 1.00 82.81 198 GLU A N 1
ATOM 1469 C CA . GLU A 1 198 ? 9.344 1.932 38.748 1.00 82.81 198 GLU A CA 1
ATOM 1470 C C . GLU A 1 198 ? 8.538 2.563 39.893 1.00 82.81 198 GLU A C 1
ATOM 1472 O O . GLU A 1 198 ? 8.002 1.851 40.740 1.00 82.81 198 GLU A O 1
ATOM 1477 N N . GLN A 1 199 ? 8.440 3.898 39.931 1.00 87.88 199 GLN A N 1
ATOM 1478 C CA . GLN A 1 199 ? 7.791 4.630 41.026 1.00 87.88 199 GLN A CA 1
ATOM 1479 C C . GLN A 1 199 ? 6.310 4.927 40.751 1.00 87.88 199 GLN A C 1
ATOM 1481 O O . GLN A 1 199 ? 5.530 5.031 41.697 1.00 87.88 199 GLN A O 1
ATOM 1486 N N . HIS A 1 200 ? 5.901 5.039 39.479 1.00 89.38 200 HIS A N 1
ATOM 1487 C CA . HIS A 1 200 ? 4.541 5.428 39.078 1.00 89.38 200 HIS A CA 1
ATOM 1488 C C . HIS A 1 200 ? 3.969 4.533 37.958 1.00 89.38 200 HIS A C 1
ATOM 1490 O O . HIS A 1 200 ? 3.460 5.060 36.966 1.00 89.38 200 HIS A O 1
ATOM 1496 N N . PRO A 1 201 ? 3.966 3.189 38.084 1.00 84.12 201 PRO A N 1
ATOM 1497 C CA . PRO A 1 201 ? 3.476 2.299 37.022 1.00 84.12 201 PRO A CA 1
ATOM 1498 C C . PRO A 1 201 ? 2.012 2.578 36.638 1.00 84.12 201 PRO A C 1
ATOM 1500 O O . PRO A 1 201 ? 1.647 2.488 35.468 1.00 84.12 201 PRO A O 1
ATOM 1503 N N . ARG A 1 202 ? 1.186 3.039 37.591 1.00 85.44 202 ARG A N 1
ATOM 1504 C CA . ARG A 1 202 ? -0.186 3.510 37.328 1.00 85.44 202 ARG A CA 1
ATOM 1505 C C . ARG A 1 202 ? -0.257 4.689 36.342 1.00 85.44 202 ARG A C 1
ATOM 1507 O O . ARG A 1 202 ? -1.275 4.825 35.677 1.00 85.44 202 ARG A O 1
ATOM 1514 N N . ALA A 1 203 ? 0.777 5.527 36.215 1.00 87.12 203 ALA A N 1
ATOM 1515 C CA . ALA A 1 203 ? 0.780 6.635 35.254 1.00 87.12 203 ALA A CA 1
ATOM 1516 C C . ALA A 1 203 ? 0.907 6.100 33.827 1.00 87.12 203 ALA A C 1
ATOM 1518 O O . ALA A 1 203 ? 0.199 6.559 32.936 1.00 87.12 203 ALA A O 1
ATOM 1519 N N . VAL A 1 204 ? 1.731 5.064 33.641 1.00 83.75 204 VAL A N 1
ATOM 1520 C CA . VAL A 1 204 ? 1.806 4.298 32.392 1.00 83.75 204 VAL A CA 1
ATOM 1521 C C . VAL A 1 204 ? 0.455 3.625 32.116 1.00 83.75 204 VAL A C 1
ATOM 1523 O O . VAL A 1 204 ? -0.076 3.766 31.020 1.00 83.75 204 VAL A O 1
ATOM 1526 N N . SER A 1 205 ? -0.172 2.994 33.119 1.00 82.19 205 SER A N 1
ATOM 1527 C CA . SER A 1 205 ? -1.524 2.413 32.993 1.00 82.19 205 SER A CA 1
ATOM 1528 C C . SER A 1 205 ? -2.619 3.439 32.660 1.00 82.19 205 SER A C 1
ATOM 1530 O O . SER A 1 205 ? -3.547 3.125 31.915 1.00 82.19 205 SER A O 1
ATOM 1532 N N . ARG A 1 206 ? -2.530 4.674 33.171 1.00 87.69 206 ARG A N 1
ATOM 1533 C CA . ARG A 1 206 ? -3.485 5.744 32.847 1.00 87.69 206 ARG A CA 1
ATOM 1534 C C . ARG A 1 206 ? -3.230 6.306 31.447 1.00 87.69 206 ARG A C 1
ATOM 1536 O O . ARG A 1 206 ? -4.204 6.496 30.726 1.00 87.69 206 ARG A O 1
ATOM 1543 N N . ALA A 1 207 ? -1.972 6.473 31.031 1.00 86.62 207 ALA A N 1
ATOM 1544 C CA . ALA A 1 207 ? -1.617 6.856 29.660 1.00 86.62 207 ALA A CA 1
ATOM 1545 C C . ALA A 1 207 ? -2.166 5.838 28.657 1.00 86.62 207 ALA A C 1
ATOM 1547 O O . ALA A 1 207 ? -2.897 6.213 27.747 1.00 86.62 207 ALA A O 1
ATOM 1548 N N . ILE A 1 208 ? -1.921 4.547 28.918 1.00 80.50 208 ILE A N 1
ATOM 1549 C CA . ILE A 1 208 ? -2.533 3.402 28.232 1.00 80.50 208 ILE A CA 1
ATOM 1550 C C . ILE A 1 208 ? -4.053 3.579 28.088 1.00 80.50 208 ILE A C 1
ATOM 1552 O O . ILE A 1 208 ? -4.581 3.479 26.984 1.00 80.50 208 ILE A O 1
ATOM 1556 N N . SER A 1 209 ? -4.754 3.884 29.187 1.00 82.81 209 SER A N 1
ATOM 1557 C CA . SER A 1 209 ? -6.220 4.018 29.191 1.00 82.81 209 SER A CA 1
ATOM 1558 C C . SER A 1 209 ? -6.768 5.207 28.388 1.00 82.81 209 SER A C 1
ATOM 1560 O O . SER A 1 209 ? -7.972 5.253 28.143 1.00 82.81 209 SER A O 1
ATOM 1562 N N . ILE A 1 210 ? -5.918 6.166 27.998 1.00 84.88 210 ILE A N 1
ATOM 1563 C CA . ILE A 1 210 ? -6.300 7.339 27.198 1.00 84.88 210 ILE A CA 1
ATOM 1564 C C . ILE A 1 210 ? -5.418 7.536 25.957 1.00 84.88 210 ILE A C 1
ATOM 1566 O O . ILE A 1 210 ? -5.323 8.645 25.452 1.00 84.88 210 ILE A O 1
ATOM 1570 N N . LEU A 1 211 ? -4.822 6.469 25.412 1.00 77.38 211 LEU A N 1
ATOM 1571 C CA . LEU A 1 211 ? -3.948 6.502 24.221 1.00 77.38 211 LEU A CA 1
ATOM 1572 C C . LEU A 1 211 ? -4.569 7.090 22.937 1.00 77.38 211 LEU A C 1
ATOM 1574 O O . LEU A 1 211 ? -3.862 7.279 21.954 1.00 77.38 211 LEU A O 1
ATOM 1578 N N . ARG A 1 212 ? -5.875 7.364 22.954 1.00 75.00 212 ARG A N 1
ATOM 1579 C CA . ARG A 1 212 ? -6.622 8.117 21.933 1.00 75.00 212 ARG A CA 1
ATOM 1580 C C . ARG A 1 212 ? -6.230 9.600 21.884 1.00 75.00 212 ARG A C 1
ATOM 1582 O O . ARG A 1 212 ? -6.576 10.294 20.942 1.00 75.00 212 ARG A O 1
ATOM 1589 N N . ASP A 1 213 ? -5.579 10.088 22.935 1.00 83.94 213 ASP A N 1
ATOM 1590 C CA . ASP A 1 213 ? -5.116 11.460 23.075 1.00 83.94 213 ASP A CA 1
ATOM 1591 C C . ASP A 1 213 ? -3.680 11.629 22.536 1.00 83.94 213 ASP A C 1
ATOM 1593 O O . ASP A 1 213 ? -2.798 10.795 22.777 1.00 83.94 213 ASP A O 1
ATOM 1597 N N . ASP A 1 214 ? -3.441 12.722 21.810 1.00 77.31 214 ASP A N 1
ATOM 1598 C CA . ASP A 1 214 ? -2.153 13.043 21.178 1.00 77.31 214 ASP A CA 1
ATOM 1599 C C . ASP A 1 214 ? -1.006 13.184 22.190 1.00 77.31 214 ASP A C 1
ATOM 1601 O O . ASP A 1 214 ? 0.125 12.779 21.909 1.00 77.31 214 ASP A O 1
ATOM 1605 N N . ASP A 1 215 ? -1.258 13.739 23.376 1.00 83.25 215 ASP A N 1
ATOM 1606 C CA . ASP A 1 215 ? -0.227 13.928 24.394 1.00 83.25 215 ASP A CA 1
ATOM 1607 C C . ASP A 1 215 ? 0.048 12.626 25.149 1.00 83.25 215 ASP A C 1
ATOM 1609 O O . ASP A 1 215 ? 1.207 12.310 25.428 1.00 83.25 215 ASP A O 1
ATOM 1613 N N . ALA A 1 216 ? -0.990 11.828 25.423 1.00 84.12 216 ALA A N 1
ATOM 1614 C CA . ALA A 1 216 ? -0.837 10.492 25.996 1.00 84.12 216 ALA A CA 1
ATOM 1615 C C . ALA A 1 216 ? -0.071 9.546 25.054 1.00 84.12 216 ALA A C 1
ATOM 1617 O O . ALA A 1 216 ? 0.856 8.856 25.489 1.00 84.12 216 ALA A O 1
ATOM 1618 N N . SER A 1 217 ? -0.408 9.537 23.761 1.00 77.31 217 SER A N 1
ATOM 1619 C CA . SER A 1 217 ? 0.289 8.734 22.750 1.00 77.31 217 SER A CA 1
ATOM 1620 C C . SER A 1 217 ? 1.710 9.243 22.482 1.00 77.31 217 SER A C 1
ATOM 1622 O O . SER A 1 217 ? 2.631 8.429 22.414 1.00 77.31 217 SER A O 1
ATOM 1624 N N . THR A 1 218 ? 1.949 10.560 22.440 1.00 79.88 218 THR A N 1
ATOM 1625 C CA . THR A 1 218 ? 3.311 11.115 22.291 1.00 79.88 218 THR A CA 1
ATOM 1626 C C . THR A 1 218 ? 4.186 10.827 23.517 1.00 79.88 218 THR A C 1
ATOM 1628 O O . THR A 1 218 ? 5.334 10.396 23.369 1.00 79.88 218 THR A O 1
ATOM 1631 N N . PHE A 1 219 ? 3.649 10.988 24.732 1.00 85.00 219 PHE A N 1
ATOM 1632 C CA . PHE A 1 219 ? 4.332 10.594 25.969 1.00 85.00 219 PHE A CA 1
ATOM 1633 C C . PHE A 1 219 ? 4.691 9.113 25.956 1.00 85.00 219 PHE A C 1
ATOM 1635 O O . PHE A 1 219 ? 5.845 8.759 26.211 1.00 85.00 219 PHE A O 1
ATOM 1642 N N . MET A 1 220 ? 3.736 8.247 25.606 1.00 83.19 220 MET A N 1
ATOM 1643 C CA . MET A 1 220 ? 4.017 6.824 25.510 1.00 83.19 220 MET A CA 1
ATOM 1644 C C . MET A 1 220 ? 5.053 6.537 24.426 1.00 83.19 220 MET A C 1
ATOM 1646 O O . MET A 1 220 ? 6.004 5.831 24.730 1.00 83.19 220 MET A O 1
ATOM 1650 N N . TYR A 1 221 ? 4.975 7.131 23.230 1.00 77.62 221 TYR A N 1
ATOM 1651 C CA . TYR A 1 221 ? 5.981 6.960 22.169 1.00 77.62 221 TYR A CA 1
ATOM 1652 C C . TYR A 1 221 ? 7.399 7.272 22.654 1.00 77.62 221 TYR A C 1
ATOM 1654 O O . TYR A 1 221 ? 8.331 6.545 22.321 1.00 77.62 221 TYR A O 1
ATOM 1662 N N . MET A 1 222 ? 7.575 8.292 23.490 1.00 80.00 222 MET A N 1
ATOM 1663 C CA . MET A 1 222 ? 8.901 8.707 23.954 1.00 80.00 222 MET A CA 1
ATOM 1664 C C . MET A 1 222 ? 9.355 8.043 25.255 1.00 80.00 222 MET A C 1
ATOM 1666 O O . MET A 1 222 ? 10.555 7.932 25.501 1.00 80.00 222 MET A O 1
ATOM 1670 N N . MET A 1 223 ? 8.431 7.486 26.038 1.00 79.88 223 MET A N 1
ATOM 1671 C CA . MET A 1 223 ? 8.771 6.464 27.027 1.00 79.88 223 MET A CA 1
ATOM 1672 C C . MET A 1 223 ? 9.195 5.159 26.322 1.00 79.88 223 MET A C 1
ATOM 1674 O O . MET A 1 223 ? 10.178 4.545 26.728 1.00 79.88 223 MET A O 1
ATOM 1678 N N . ILE A 1 224 ? 8.521 4.761 25.237 1.00 74.00 224 ILE A N 1
ATOM 1679 C CA . ILE A 1 224 ? 8.864 3.589 24.417 1.00 74.00 224 ILE A CA 1
ATOM 1680 C C . ILE A 1 224 ? 10.266 3.759 23.806 1.00 74.00 224 ILE A C 1
ATOM 1682 O O . ILE A 1 224 ? 11.158 2.945 24.059 1.00 74.00 224 ILE A O 1
ATOM 1686 N N . ARG A 1 225 ? 10.449 4.806 22.988 1.00 72.56 225 ARG A N 1
ATOM 1687 C CA . ARG A 1 225 ? 11.499 4.919 21.965 1.00 72.56 225 ARG A CA 1
ATOM 1688 C C . ARG A 1 225 ? 12.900 4.571 22.500 1.00 72.56 225 ARG A C 1
ATOM 1690 O O . ARG A 1 225 ? 13.328 5.099 23.533 1.00 72.56 225 ARG A O 1
ATOM 1697 N N . PRO A 1 226 ? 13.678 3.733 21.789 1.00 63.41 226 PRO A N 1
ATOM 1698 C CA . PRO A 1 226 ? 15.097 3.615 22.057 1.00 63.41 226 PRO A CA 1
ATOM 1699 C C . PRO A 1 226 ? 15.749 4.884 21.506 1.00 63.41 226 PRO A C 1
ATOM 1701 O O . PRO A 1 226 ? 15.704 5.124 20.302 1.00 63.41 226 PRO A O 1
ATOM 1704 N N . HIS A 1 227 ? 16.329 5.722 22.367 1.00 65.56 227 HIS A N 1
ATOM 1705 C CA . HIS A 1 227 ? 17.102 6.855 21.864 1.00 65.56 227 HIS A CA 1
ATOM 1706 C C . HIS A 1 227 ? 18.272 6.336 21.023 1.00 65.56 227 HIS A C 1
ATOM 1708 O O . HIS A 1 227 ? 19.099 5.551 21.499 1.00 65.56 227 HIS A O 1
ATOM 1714 N N . ASP A 1 228 ? 18.293 6.768 19.766 1.00 52.59 228 ASP A N 1
ATOM 1715 C CA . ASP A 1 228 ? 19.226 6.308 18.751 1.00 52.59 228 ASP A CA 1
ATOM 1716 C C . ASP A 1 228 ? 20.684 6.496 19.209 1.00 52.59 228 ASP A C 1
ATOM 1718 O O . ASP A 1 228 ? 21.043 7.520 19.782 1.00 52.59 228 ASP A O 1
ATOM 1722 N N . GLY A 1 229 ? 21.515 5.470 18.994 1.00 55.47 229 GLY A N 1
ATOM 1723 C CA . GLY A 1 229 ? 22.942 5.462 19.346 1.00 55.47 229 GLY A CA 1
ATOM 1724 C C . GLY A 1 229 ? 23.327 4.607 20.562 1.00 55.47 229 GLY A C 1
ATOM 1725 O O . GLY A 1 229 ? 24.394 3.986 20.541 1.00 55.47 229 GLY A O 1
ATOM 1726 N N . LEU A 1 230 ? 22.486 4.483 21.602 1.00 48.03 230 LEU A N 1
ATOM 1727 C CA . LEU A 1 230 ? 22.928 3.907 22.886 1.00 48.03 230 LEU A CA 1
ATOM 1728 C C . LEU A 1 230 ? 22.201 2.653 23.375 1.00 48.03 230 LEU A C 1
ATOM 1730 O O . LEU A 1 230 ? 20.981 2.587 23.501 1.00 48.03 230 LEU A O 1
ATOM 1734 N N . LYS A 1 231 ? 23.027 1.693 23.817 1.00 57.47 231 LYS A N 1
ATOM 1735 C CA . LYS A 1 231 ? 22.664 0.517 24.624 1.00 57.47 231 LYS A CA 1
ATOM 1736 C C . LYS A 1 231 ? 22.264 0.923 26.052 1.00 57.47 231 LYS A C 1
ATOM 1738 O O . LYS A 1 231 ? 22.883 0.487 27.022 1.00 57.47 231 LYS A O 1
ATOM 1743 N N . THR A 1 232 ? 21.267 1.794 26.193 1.00 54.84 232 THR A N 1
ATOM 1744 C CA . THR A 1 232 ? 20.568 1.919 27.479 1.00 54.84 232 THR A CA 1
ATOM 1745 C C . THR A 1 232 ? 19.950 0.554 27.813 1.00 54.84 232 THR A C 1
ATOM 1747 O O . THR A 1 232 ? 19.503 -0.132 26.890 1.00 54.84 232 THR A O 1
ATOM 1750 N N . PRO A 1 233 ? 19.979 0.097 29.080 1.00 56.56 233 PRO A N 1
ATOM 1751 C CA . PRO A 1 233 ? 19.306 -1.144 29.444 1.00 56.56 233 PRO A CA 1
ATOM 1752 C C . PRO A 1 233 ? 17.823 -0.975 29.128 1.00 56.56 233 PRO A C 1
ATOM 1754 O O . PRO A 1 233 ? 17.216 0.019 29.547 1.00 56.56 233 PRO A O 1
ATOM 1757 N N . THR A 1 234 ? 17.255 -1.898 28.353 1.00 60.62 234 THR A N 1
ATOM 1758 C CA . THR A 1 234 ? 15.836 -1.813 28.044 1.00 60.62 234 THR A CA 1
ATOM 1759 C C . THR A 1 234 ? 15.034 -2.022 29.335 1.00 60.62 234 THR A C 1
ATOM 1761 O O . THR A 1 234 ? 15.374 -2.890 30.144 1.00 60.62 234 THR A O 1
ATOM 1764 N N . PRO A 1 235 ? 14.049 -1.151 29.619 1.00 63.16 235 PRO A N 1
ATOM 1765 C CA . PRO A 1 235 ? 13.174 -1.302 30.782 1.00 63.16 235 PRO A CA 1
ATOM 1766 C C . PRO A 1 235 ? 12.440 -2.655 30.748 1.00 63.16 235 PRO A C 1
ATOM 1768 O O . PRO A 1 235 ? 12.073 -3.113 29.672 1.00 63.16 235 PRO A O 1
ATOM 1771 N N . SER A 1 236 ? 12.229 -3.285 31.915 1.00 68.44 236 SER A N 1
ATOM 1772 C CA . SER A 1 236 ? 11.756 -4.684 32.017 1.00 68.44 236 SER A CA 1
ATOM 1773 C C . SER A 1 236 ? 10.495 -4.965 31.173 1.00 68.44 236 SER A C 1
ATOM 1775 O O . SER A 1 236 ? 9.577 -4.134 31.142 1.00 68.44 236 SER A O 1
ATOM 1777 N N . PRO A 1 237 ? 10.395 -6.157 30.544 1.00 68.31 237 PRO A N 1
ATOM 1778 C CA . PRO A 1 237 ? 9.233 -6.557 29.745 1.00 68.31 237 PRO A CA 1
ATOM 1779 C C . PRO A 1 237 ? 7.920 -6.535 30.537 1.00 68.31 237 PRO A C 1
ATOM 1781 O O . PRO A 1 237 ? 6.861 -6.330 29.944 1.00 68.31 237 PRO A O 1
ATOM 1784 N N . THR A 1 238 ? 7.983 -6.656 31.870 1.00 68.88 238 THR A N 1
ATOM 1785 C CA . THR A 1 238 ? 6.839 -6.512 32.794 1.00 68.88 238 THR A CA 1
ATOM 1786 C C . THR A 1 238 ? 6.096 -5.175 32.676 1.00 68.88 238 THR A C 1
ATOM 1788 O O . THR A 1 238 ? 4.977 -5.057 33.162 1.00 68.88 238 THR A O 1
ATOM 1791 N N . VAL A 1 239 ? 6.693 -4.171 32.028 1.00 67.44 239 VAL A N 1
ATOM 1792 C CA . VAL A 1 239 ? 6.123 -2.827 31.833 1.00 67.44 239 VAL A CA 1
ATOM 1793 C C . VAL A 1 239 ? 5.623 -2.636 30.401 1.00 67.44 239 VAL A C 1
ATOM 1795 O O . VAL A 1 239 ? 4.575 -2.032 30.174 1.00 67.44 239 VAL A O 1
ATOM 1798 N N . TRP A 1 240 ? 6.358 -3.173 29.426 1.00 72.31 240 TRP A N 1
ATOM 1799 C CA . TRP A 1 240 ? 6.133 -2.904 28.003 1.00 72.31 240 TRP A CA 1
ATOM 1800 C C . TRP A 1 240 ? 5.208 -3.900 27.322 1.00 72.31 240 TRP A C 1
ATOM 1802 O O . TRP A 1 240 ? 4.487 -3.515 26.403 1.00 72.31 240 TRP A O 1
ATOM 1812 N N . MET A 1 241 ? 5.142 -5.138 27.811 1.00 73.50 241 MET A N 1
ATOM 1813 C CA . MET A 1 241 ? 4.179 -6.113 27.305 1.00 73.50 241 MET A CA 1
ATOM 1814 C C . MET A 1 241 ? 2.731 -5.784 27.730 1.00 73.50 241 MET A C 1
ATOM 1816 O O . MET A 1 241 ? 1.865 -5.841 26.858 1.00 73.50 241 MET A O 1
ATOM 1820 N N . PRO A 1 242 ? 2.433 -5.316 28.968 1.00 71.75 242 PRO A N 1
ATOM 1821 C CA . PRO A 1 242 ? 1.105 -4.791 29.308 1.00 71.75 242 PRO A CA 1
ATOM 1822 C C . PRO A 1 242 ? 0.675 -3.581 28.471 1.00 71.75 242 PRO A C 1
ATOM 1824 O O . PRO A 1 242 ? -0.489 -3.505 28.075 1.00 71.75 242 PRO A O 1
ATOM 1827 N N . LEU A 1 243 ? 1.596 -2.654 28.156 1.00 70.88 243 LEU A N 1
ATOM 1828 C CA . LEU A 1 243 ? 1.315 -1.614 27.160 1.00 70.88 243 LEU A CA 1
ATOM 1829 C C . LEU A 1 243 ? 0.970 -2.255 25.825 1.00 70.88 243 LEU A C 1
ATOM 1831 O O . LEU A 1 243 ? -0.041 -1.897 25.233 1.00 70.88 243 LEU A O 1
ATOM 1835 N N . PHE A 1 244 ? 1.805 -3.173 25.339 1.00 71.19 244 PHE A N 1
ATOM 1836 C CA . PHE A 1 244 ? 1.625 -3.724 24.009 1.00 71.19 244 PHE A CA 1
ATOM 1837 C C . PHE A 1 244 ? 0.267 -4.419 23.851 1.00 71.19 244 PHE A C 1
ATOM 1839 O O . PHE A 1 244 ? -0.450 -4.105 22.905 1.00 71.19 244 PHE A O 1
ATOM 1846 N N . GLY A 1 245 ? -0.141 -5.256 24.809 1.00 73.81 245 GLY A N 1
ATOM 1847 C CA . GLY A 1 245 ? -1.483 -5.850 24.827 1.00 73.81 245 GLY A CA 1
ATOM 1848 C C . GLY A 1 245 ? -2.600 -4.805 24.830 1.00 73.81 245 GLY A C 1
ATOM 1849 O O . GLY A 1 245 ? -3.571 -4.913 24.083 1.00 73.81 245 GLY A O 1
ATOM 1850 N N . ALA A 1 246 ? -2.439 -3.716 25.586 1.00 72.69 246 ALA A N 1
ATOM 1851 C CA . ALA A 1 246 ? -3.411 -2.627 25.591 1.00 72.69 246 ALA A CA 1
ATOM 1852 C C . ALA A 1 246 ? -3.424 -1.782 24.296 1.00 72.69 246 ALA A C 1
ATOM 1854 O O . ALA A 1 246 ? -4.471 -1.226 23.952 1.00 72.69 246 ALA A O 1
ATOM 1855 N N . VAL A 1 247 ? -2.316 -1.718 23.546 1.00 69.69 247 VAL A N 1
ATOM 1856 C CA . VAL A 1 247 ? -2.283 -1.124 22.196 1.00 69.69 247 VAL A CA 1
ATOM 1857 C C . VAL A 1 247 ? -2.897 -2.059 21.170 1.00 69.69 247 VAL A C 1
ATOM 1859 O O . VAL A 1 247 ? -3.669 -1.581 20.349 1.00 69.69 247 VAL A O 1
ATOM 1862 N N . VAL A 1 248 ? -2.640 -3.371 21.238 1.00 70.56 248 VAL A N 1
ATOM 1863 C CA . VAL A 1 248 ? -3.350 -4.363 20.410 1.00 70.56 248 VAL A CA 1
ATOM 1864 C C . VAL A 1 248 ? -4.849 -4.230 20.641 1.00 70.56 248 VAL A C 1
ATOM 1866 O O . VAL A 1 248 ? -5.587 -4.033 19.683 1.00 70.56 248 VAL A O 1
ATOM 1869 N N . LYS A 1 249 ? -5.295 -4.230 21.903 1.00 75.12 249 LYS A N 1
ATOM 1870 C CA . LYS A 1 249 ? -6.703 -4.031 22.254 1.00 75.12 249 LYS A CA 1
ATOM 1871 C C . LYS A 1 249 ? -7.262 -2.727 21.670 1.00 75.12 249 LYS A C 1
ATOM 1873 O O . LYS A 1 249 ? -8.238 -2.769 20.929 1.00 75.12 249 LYS A O 1
ATOM 1878 N N . SER A 1 250 ? -6.644 -1.581 21.956 1.00 68.94 250 SER A N 1
ATOM 1879 C CA . SER A 1 250 ? -7.171 -0.285 21.501 1.00 68.94 250 SER A CA 1
ATOM 1880 C C . SER A 1 250 ? -7.118 -0.117 19.969 1.00 68.94 250 SER A C 1
ATOM 1882 O O . SER A 1 250 ? -7.996 0.520 19.398 1.00 68.94 250 SER A O 1
ATOM 1884 N N . ALA A 1 251 ? -6.148 -0.730 19.280 1.00 66.19 251 ALA A N 1
ATOM 1885 C CA . ALA A 1 251 ? -6.056 -0.751 17.813 1.00 66.19 251 ALA A CA 1
ATOM 1886 C C . ALA A 1 251 ? -6.994 -1.777 17.139 1.00 66.19 251 ALA A C 1
ATOM 1888 O O . ALA A 1 251 ? -7.157 -1.751 15.919 1.00 66.19 251 ALA A O 1
ATOM 1889 N N . MET A 1 252 ? -7.602 -2.683 17.913 1.00 67.38 252 MET A N 1
ATOM 1890 C CA . MET A 1 252 ? -8.730 -3.511 17.474 1.00 67.38 252 MET A CA 1
ATOM 1891 C C . MET A 1 252 ? -10.079 -2.827 17.719 1.00 67.38 252 MET A C 1
ATOM 1893 O O . MET A 1 252 ? -11.012 -3.058 16.955 1.00 67.38 252 MET A O 1
ATOM 1897 N N . GLU A 1 253 ? -10.179 -1.997 18.762 1.00 72.31 253 GLU A N 1
ATOM 1898 C CA . GLU A 1 253 ? -11.383 -1.220 19.073 1.00 72.31 253 GLU A CA 1
ATOM 1899 C C . GLU A 1 253 ? -11.554 0.011 18.163 1.00 72.31 253 GLU A C 1
ATOM 1901 O O . GLU A 1 253 ? -12.694 0.364 17.865 1.00 72.31 253 GLU A O 1
ATOM 1906 N N . GLU A 1 254 ? -10.471 0.671 17.716 1.00 63.72 254 GLU A N 1
ATOM 1907 C CA . GLU A 1 254 ? -10.561 1.968 17.018 1.00 63.72 254 GLU A CA 1
ATOM 1908 C C . GLU A 1 254 ? -9.605 2.177 15.830 1.00 63.72 254 GLU A C 1
ATOM 1910 O O . GLU A 1 254 ? -8.537 1.578 15.701 1.00 63.72 254 GLU A O 1
ATOM 1915 N N . GLN A 1 255 ? -10.012 3.081 14.931 1.00 58.16 255 GLN A N 1
ATOM 1916 C CA . GLN A 1 255 ? -9.410 3.265 13.610 1.00 58.16 255 GLN A CA 1
ATOM 1917 C C . GLN A 1 255 ? -8.144 4.142 13.598 1.00 58.16 255 GLN A C 1
ATOM 1919 O O . GLN A 1 255 ? -7.298 3.930 12.732 1.00 58.16 255 GLN A O 1
ATOM 1924 N N . GLU A 1 256 ? -7.985 5.085 14.530 1.00 56.44 256 GLU A N 1
ATOM 1925 C CA . GLU A 1 256 ? -6.952 6.141 14.463 1.00 56.44 256 GLU A CA 1
ATOM 1926 C C . GLU A 1 256 ? -5.581 5.722 15.033 1.00 56.44 256 GLU A C 1
ATOM 1928 O O . GLU A 1 256 ? -4.540 6.206 14.593 1.00 56.44 256 GLU A O 1
ATOM 1933 N N . LEU A 1 257 ? -5.539 4.731 15.932 1.00 56.22 257 LEU A N 1
ATOM 1934 C CA . LEU A 1 257 ? -4.328 4.274 16.646 1.00 56.22 257 LEU A CA 1
ATOM 1935 C C . LEU A 1 257 ? -3.232 3.617 15.774 1.00 56.22 257 LEU A C 1
ATOM 1937 O O . LEU A 1 257 ? -2.201 3.163 16.282 1.00 56.22 257 LEU A O 1
ATOM 1941 N N . ARG A 1 258 ? -3.421 3.575 14.452 1.00 59.97 258 ARG A N 1
ATOM 1942 C CA . ARG A 1 258 ? -2.569 2.856 13.491 1.00 59.97 258 ARG A CA 1
ATOM 1943 C C . ARG A 1 258 ? -1.138 3.401 13.453 1.00 59.97 258 ARG A C 1
ATOM 1945 O O . ARG A 1 258 ? -0.198 2.614 13.549 1.00 59.97 258 ARG A O 1
ATOM 1952 N N . TYR A 1 259 ? -0.959 4.722 13.394 1.00 56.91 259 TYR A N 1
ATOM 1953 C CA . TYR A 1 259 ? 0.371 5.357 13.316 1.00 56.91 259 TYR A CA 1
ATOM 1954 C C . TYR A 1 259 ? 1.190 5.213 14.612 1.00 56.91 259 TYR A C 1
ATOM 1956 O O . TYR A 1 259 ? 2.412 5.032 14.587 1.00 56.91 259 TYR A O 1
ATOM 1964 N N . PHE A 1 260 ? 0.512 5.242 15.763 1.00 61.12 260 PHE A N 1
ATOM 1965 C CA . PHE A 1 260 ? 1.140 4.952 17.050 1.00 61.12 260 PHE A CA 1
ATOM 1966 C C . PHE A 1 260 ? 1.598 3.489 17.123 1.00 61.12 260 PHE A C 1
ATOM 1968 O O . PHE A 1 260 ? 2.703 3.207 17.597 1.00 61.12 260 PHE A O 1
ATOM 1975 N N . SER A 1 261 ? 0.794 2.562 16.583 1.00 65.81 261 SER A N 1
ATOM 1976 C CA . SER A 1 261 ? 1.131 1.139 16.595 1.00 65.81 261 SER A CA 1
ATOM 1977 C C . SER A 1 261 ? 2.454 0.850 15.872 1.00 65.81 261 SER A C 1
ATOM 1979 O O . SER A 1 261 ? 3.334 0.266 16.495 1.00 65.81 261 SER A O 1
ATOM 1981 N N . THR A 1 262 ? 2.683 1.313 14.633 1.00 62.94 262 THR A N 1
ATOM 1982 C CA . THR A 1 262 ? 3.928 1.052 13.870 1.00 62.94 262 THR A CA 1
ATOM 1983 C C . THR A 1 262 ? 5.192 1.482 14.618 1.00 62.94 262 THR A C 1
ATOM 1985 O O . THR A 1 262 ? 6.196 0.767 14.606 1.00 62.94 262 THR A O 1
ATOM 1988 N N . ASN A 1 263 ? 5.139 2.615 15.320 1.00 64.69 263 ASN A N 1
ATOM 1989 C CA . ASN A 1 263 ? 6.263 3.153 16.086 1.00 64.69 263 ASN A CA 1
ATOM 1990 C C . ASN A 1 263 ? 6.546 2.373 17.386 1.00 64.69 263 ASN A C 1
ATOM 1992 O O . ASN A 1 263 ? 7.709 2.099 17.711 1.00 64.69 263 ASN A O 1
ATOM 1996 N N . LEU A 1 264 ? 5.499 1.947 18.104 1.00 69.12 264 LEU A N 1
ATOM 1997 C CA . LEU A 1 264 ? 5.638 1.006 19.220 1.00 69.12 264 LEU A CA 1
ATOM 1998 C C . LEU A 1 264 ? 6.188 -0.341 18.733 1.00 69.12 264 LEU A C 1
ATOM 2000 O O . LEU A 1 264 ? 7.145 -0.866 19.301 1.00 69.12 264 LEU A O 1
ATOM 2004 N N . LEU A 1 265 ? 5.622 -0.873 17.652 1.00 70.06 265 LEU A N 1
ATOM 2005 C CA . LEU A 1 265 ? 5.968 -2.162 17.059 1.00 70.06 265 LEU A CA 1
ATOM 2006 C C . LEU A 1 265 ? 7.443 -2.217 16.632 1.00 70.06 265 LEU A C 1
ATOM 2008 O O . LEU A 1 265 ? 8.125 -3.203 16.912 1.00 70.06 265 LEU A O 1
ATOM 2012 N N . ALA A 1 266 ? 7.969 -1.141 16.036 1.00 68.50 266 ALA A N 1
ATOM 2013 C CA . ALA A 1 266 ? 9.389 -1.002 15.703 1.00 68.50 266 ALA A CA 1
ATOM 2014 C C . ALA A 1 266 ? 10.310 -1.017 16.941 1.00 68.50 266 ALA A C 1
ATOM 2016 O O . ALA A 1 266 ? 11.440 -1.513 16.872 1.00 68.50 266 ALA A O 1
ATOM 2017 N N . THR A 1 267 ? 9.826 -0.530 18.087 1.00 68.38 267 THR A N 1
ATOM 2018 C CA . THR A 1 267 ? 10.587 -0.541 19.343 1.00 68.38 267 THR A CA 1
ATOM 2019 C C . THR A 1 267 ? 10.517 -1.883 20.060 1.00 68.38 267 THR A C 1
ATOM 2021 O O . THR A 1 267 ? 11.566 -2.399 20.440 1.00 68.38 267 THR A O 1
ATOM 2024 N N . VAL A 1 268 ? 9.333 -2.493 20.184 1.00 71.19 268 VAL A N 1
ATOM 2025 C CA . VAL A 1 268 ? 9.186 -3.858 20.725 1.00 71.19 268 VAL A CA 1
ATOM 2026 C C . VAL A 1 268 ? 10.028 -4.830 19.898 1.00 71.19 268 VAL A C 1
ATOM 2028 O O . VAL A 1 268 ? 10.759 -5.638 20.457 1.00 71.19 268 VAL A O 1
ATOM 2031 N N . HIS A 1 269 ? 10.049 -4.673 18.570 1.00 72.25 269 HIS A N 1
ATOM 2032 C CA . HIS A 1 269 ? 10.954 -5.398 17.674 1.00 72.25 269 HIS A CA 1
ATOM 2033 C C . HIS A 1 269 ? 12.432 -5.244 18.075 1.00 72.25 269 HIS A C 1
ATOM 2035 O O . HIS A 1 269 ? 13.170 -6.229 18.094 1.00 72.25 269 HIS A O 1
ATOM 2041 N N . GLN A 1 270 ? 12.885 -4.025 18.386 1.00 73.38 270 GLN A N 1
ATOM 2042 C CA . GLN A 1 270 ? 14.276 -3.757 18.756 1.00 73.38 270 GLN A CA 1
ATOM 2043 C C . GLN A 1 270 ? 14.625 -4.288 20.157 1.00 73.38 270 GLN A C 1
ATOM 2045 O O . GLN A 1 270 ? 15.710 -4.843 20.324 1.00 73.38 270 GLN A O 1
ATOM 2050 N N . ASP A 1 271 ? 13.723 -4.170 21.133 1.00 71.69 271 ASP A N 1
ATOM 2051 C CA . ASP A 1 271 ? 13.904 -4.713 22.484 1.00 71.69 271 ASP A CA 1
ATOM 2052 C C . ASP A 1 271 ? 13.905 -6.248 22.483 1.00 71.69 271 ASP A C 1
ATOM 2054 O O . ASP A 1 271 ? 14.885 -6.865 22.888 1.00 71.69 271 ASP A O 1
ATOM 2058 N N . VAL A 1 272 ? 12.903 -6.885 21.872 1.00 70.94 272 VAL A N 1
ATOM 2059 C CA . VAL A 1 272 ? 12.848 -8.346 21.680 1.00 70.94 272 VAL A CA 1
ATOM 2060 C C . VAL A 1 272 ? 14.109 -8.869 20.970 1.00 70.94 272 VAL A C 1
ATOM 2062 O O . VAL A 1 272 ? 14.664 -9.904 21.343 1.00 70.94 272 VAL A O 1
ATOM 2065 N N . LYS A 1 273 ? 14.637 -8.121 19.993 1.00 74.88 273 LYS A N 1
ATOM 2066 C CA . LYS A 1 273 ? 15.904 -8.414 19.300 1.00 74.88 273 LYS A CA 1
ATOM 2067 C C . LYS A 1 273 ? 17.147 -8.214 20.182 1.00 74.88 273 LYS A C 1
ATOM 2069 O O . LYS A 1 273 ? 18.190 -8.809 19.883 1.00 74.88 273 LYS A O 1
ATOM 2074 N N . LEU A 1 274 ? 17.091 -7.409 21.243 1.00 74.75 274 LEU A N 1
ATOM 2075 C CA . LEU A 1 274 ? 18.127 -7.317 22.280 1.00 74.75 274 LEU A CA 1
ATOM 2076 C C . LEU A 1 274 ? 17.976 -8.451 23.306 1.00 74.75 274 LEU A C 1
ATOM 2078 O O . LEU A 1 274 ? 18.950 -9.168 23.535 1.00 74.75 274 LEU A O 1
ATOM 2082 N N . ALA A 1 275 ? 16.770 -8.693 23.824 1.00 72.31 275 ALA A N 1
ATOM 2083 C CA . ALA A 1 275 ? 16.441 -9.781 24.746 1.00 72.31 275 ALA A CA 1
ATOM 2084 C C . ALA A 1 275 ? 16.803 -11.165 24.182 1.00 72.31 275 ALA A C 1
ATOM 2086 O O . ALA A 1 275 ? 17.434 -11.973 24.864 1.00 72.31 275 ALA A O 1
ATOM 2087 N N . GLY A 1 276 ? 16.537 -11.410 22.893 1.00 72.25 276 GLY A N 1
ATOM 2088 C CA . GLY A 1 276 ? 16.950 -12.627 22.186 1.00 72.25 276 GLY A CA 1
ATOM 2089 C C . GLY A 1 276 ? 18.468 -12.872 22.174 1.00 72.25 276 GLY A C 1
ATOM 2090 O O . GLY A 1 276 ? 18.911 -14.012 22.020 1.00 72.25 276 GLY A O 1
ATOM 2091 N N . ALA A 1 277 ? 19.280 -11.827 22.386 1.00 75.81 277 ALA A N 1
ATOM 2092 C CA . ALA A 1 277 ? 20.737 -11.910 22.538 1.00 75.81 277 ALA A CA 1
ATOM 2093 C C . ALA A 1 277 ? 21.211 -12.146 23.986 1.00 75.81 277 ALA A C 1
ATOM 2095 O O . ALA A 1 277 ? 22.409 -12.323 24.201 1.00 75.81 277 ALA A O 1
ATOM 2096 N N . GLY A 1 278 ? 20.307 -12.080 24.966 1.00 77.19 278 GLY A N 1
ATOM 2097 C CA . GLY A 1 278 ? 20.617 -12.144 26.392 1.00 77.19 278 GLY A CA 1
ATOM 2098 C C . GLY A 1 278 ? 20.780 -13.561 26.951 1.00 77.19 278 GLY A C 1
ATOM 2099 O O . GLY A 1 278 ? 20.838 -14.563 26.228 1.00 77.19 278 GLY A O 1
ATOM 2100 N N . ALA A 1 279 ? 20.830 -13.638 28.283 1.00 79.31 279 ALA A N 1
ATOM 2101 C CA . ALA A 1 279 ? 20.717 -14.894 29.025 1.00 79.31 279 ALA A CA 1
ATOM 2102 C C . ALA A 1 279 ? 19.345 -15.556 28.787 1.00 79.31 279 ALA A C 1
ATOM 2104 O O . ALA A 1 279 ? 18.409 -14.898 28.331 1.00 79.31 279 ALA A O 1
ATOM 2105 N N . SER A 1 280 ? 19.209 -16.856 29.088 1.00 80.38 280 SER A N 1
ATOM 2106 C CA . SER A 1 280 ? 17.917 -17.532 28.875 1.00 80.38 280 SER A CA 1
ATOM 2107 C C . SER A 1 280 ? 16.828 -16.971 29.770 1.00 80.38 280 SER A C 1
ATOM 2109 O O . SER A 1 280 ? 15.799 -16.587 29.244 1.00 80.38 280 SER A O 1
ATOM 2111 N N . GLU A 1 281 ? 17.114 -16.775 31.057 1.00 80.38 281 GLU A N 1
ATOM 2112 C CA . GLU A 1 281 ? 16.194 -16.183 32.040 1.00 80.38 281 GLU A CA 1
ATOM 2113 C C . GLU A 1 281 ? 15.495 -14.917 31.510 1.00 80.38 281 GLU A C 1
ATOM 2115 O O . GLU A 1 281 ? 14.279 -14.800 31.612 1.00 80.38 281 GLU A O 1
ATOM 2120 N N . VAL A 1 282 ? 16.237 -14.026 30.839 1.00 76.12 282 VAL A N 1
ATOM 2121 C CA . VAL A 1 282 ? 15.686 -12.811 30.216 1.00 76.12 282 VAL A CA 1
ATOM 2122 C C . VAL A 1 282 ? 14.776 -13.144 29.029 1.00 76.12 282 VAL A C 1
ATOM 2124 O O . VAL A 1 282 ? 13.693 -12.576 28.922 1.00 76.12 282 VAL A O 1
ATOM 2127 N N . ARG A 1 283 ? 15.165 -14.065 28.135 1.00 81.31 283 ARG A N 1
ATOM 2128 C CA . ARG A 1 283 ? 14.278 -14.525 27.045 1.00 81.31 283 ARG A CA 1
ATOM 2129 C C . ARG A 1 283 ? 13.021 -15.201 27.574 1.00 81.31 283 ARG A C 1
ATOM 2131 O O . ARG A 1 283 ? 11.966 -15.024 26.981 1.00 81.31 283 ARG A O 1
ATOM 2138 N N . ASP A 1 284 ? 13.144 -15.966 28.649 1.00 82.19 284 ASP A N 1
ATOM 2139 C CA . ASP A 1 284 ? 12.070 -16.756 29.235 1.00 82.19 284 ASP A CA 1
ATOM 2140 C C . ASP A 1 284 ? 11.077 -15.836 29.994 1.00 82.19 284 ASP A C 1
ATOM 2142 O O . ASP A 1 284 ? 9.866 -16.016 29.867 1.00 82.19 284 ASP A O 1
ATOM 2146 N N . GLU A 1 285 ? 11.559 -14.760 30.641 1.00 80.62 285 GLU A N 1
ATOM 2147 C CA . GLU A 1 285 ? 10.746 -13.634 31.155 1.00 80.62 285 GLU A CA 1
ATOM 2148 C C . GLU A 1 285 ? 9.979 -12.925 30.022 1.00 80.62 285 GLU A C 1
ATOM 2150 O O . GLU A 1 285 ? 8.761 -12.759 30.103 1.00 80.62 285 GLU A O 1
ATOM 2155 N N . HIS A 1 286 ? 10.666 -12.552 28.932 1.00 80.50 286 HIS A N 1
ATOM 2156 C CA . HIS A 1 286 ? 10.020 -11.912 27.778 1.00 80.50 286 HIS A CA 1
ATOM 2157 C C . HIS A 1 286 ? 9.000 -12.843 27.112 1.00 80.50 286 HIS A C 1
ATOM 2159 O O . HIS A 1 286 ? 7.917 -12.398 26.751 1.00 80.50 286 HIS A O 1
ATOM 2165 N N . LEU A 1 287 ? 9.315 -14.131 26.962 1.00 83.00 287 LEU A N 1
ATOM 2166 C CA . LEU A 1 287 ? 8.424 -15.131 26.376 1.00 83.00 287 LEU A CA 1
ATOM 2167 C C . LEU A 1 287 ? 7.129 -15.269 27.177 1.00 83.00 287 LEU A C 1
ATOM 2169 O O . LEU A 1 287 ? 6.051 -15.345 26.589 1.00 83.00 287 LEU A O 1
ATOM 2173 N N . GLN A 1 288 ? 7.233 -15.292 28.506 1.00 84.00 288 GLN A N 1
ATOM 2174 C CA . GLN A 1 288 ? 6.068 -15.375 29.374 1.00 84.00 288 GLN A CA 1
ATOM 2175 C C . GLN A 1 288 ? 5.223 -14.097 29.290 1.00 84.00 288 GLN A C 1
ATOM 2177 O O . GLN A 1 288 ? 4.024 -14.177 29.044 1.00 84.00 288 GLN A O 1
ATOM 2182 N N . ALA A 1 289 ? 5.854 -12.922 29.340 1.00 80.19 289 ALA A N 1
ATOM 2183 C CA . ALA A 1 289 ? 5.158 -11.648 29.175 1.00 80.19 289 ALA A CA 1
ATOM 2184 C C . ALA A 1 289 ? 4.504 -11.489 27.778 1.00 80.19 289 ALA A C 1
ATOM 2186 O O . ALA A 1 289 ? 3.440 -10.881 27.664 1.00 80.19 289 ALA A O 1
ATOM 2187 N N . ILE A 1 290 ? 5.084 -12.077 26.720 1.00 82.19 290 ILE A N 1
ATOM 2188 C CA . ILE A 1 290 ? 4.462 -12.157 25.387 1.00 82.19 290 ILE A CA 1
ATOM 2189 C C . ILE A 1 290 ? 3.239 -13.091 25.385 1.00 82.19 290 ILE A C 1
ATOM 2191 O O . ILE A 1 290 ? 2.225 -12.759 24.771 1.00 82.19 290 ILE A O 1
ATOM 2195 N N . ARG A 1 291 ? 3.274 -14.235 26.079 1.00 85.25 291 ARG A N 1
ATOM 2196 C CA . ARG A 1 291 ? 2.089 -15.106 26.206 1.00 85.25 291 ARG A CA 1
ATOM 2197 C C . ARG A 1 291 ? 0.943 -14.381 26.906 1.00 85.25 291 ARG A C 1
ATOM 2199 O O . ARG A 1 291 ? -0.151 -14.293 26.351 1.00 85.25 291 ARG A O 1
ATOM 2206 N N . ASP A 1 292 ? 1.231 -13.822 28.078 1.00 83.25 292 ASP A N 1
ATOM 2207 C CA . ASP A 1 292 ? 0.225 -13.275 28.993 1.00 83.25 292 ASP A CA 1
ATOM 2208 C C . ASP A 1 292 ? -0.434 -11.988 28.464 1.00 83.25 292 ASP A C 1
ATOM 2210 O O . ASP A 1 292 ? -1.596 -11.715 28.775 1.00 83.25 292 ASP A O 1
ATOM 2214 N N . HIS A 1 293 ? 0.276 -11.206 27.639 1.00 81.19 293 HIS A N 1
ATOM 2215 C CA . HIS A 1 293 ? -0.203 -9.909 27.140 1.00 81.19 293 HIS A CA 1
ATOM 2216 C C . HIS A 1 293 ? -0.333 -9.789 25.616 1.00 81.19 293 HIS A C 1
ATOM 2218 O O . HIS A 1 293 ? -0.811 -8.761 25.147 1.00 81.19 293 HIS A O 1
ATOM 2224 N N . ILE A 1 294 ? 0.098 -10.777 24.825 1.00 82.69 294 ILE A N 1
ATOM 2225 C CA . ILE A 1 294 ? 0.056 -10.687 23.354 1.00 82.69 294 ILE A CA 1
ATOM 2226 C C . ILE A 1 294 ? -0.665 -11.874 22.729 1.00 82.69 294 ILE A C 1
ATOM 2228 O O . ILE A 1 294 ? -1.597 -11.677 21.949 1.00 82.69 294 ILE A O 1
ATOM 2232 N N . PHE A 1 295 ? -0.255 -13.105 23.040 1.00 87.62 295 PHE A N 1
ATOM 2233 C CA . PHE A 1 295 ? -0.812 -14.283 22.362 1.00 87.62 295 PHE A CA 1
ATOM 2234 C C . PHE A 1 295 ? -2.292 -14.504 22.687 1.00 87.62 295 PHE A C 1
ATOM 2236 O O . PHE A 1 295 ? -3.039 -14.917 21.801 1.00 87.62 295 PHE A O 1
ATOM 2243 N N . CYS A 1 296 ? -2.735 -14.088 23.876 1.00 86.31 296 CYS A N 1
ATOM 2244 C CA . CYS A 1 296 ? -4.141 -14.006 24.279 1.00 86.31 296 CYS A CA 1
ATOM 2245 C C . CYS A 1 296 ? -5.033 -13.143 23.357 1.00 86.31 296 CYS A C 1
ATOM 2247 O O . CYS A 1 296 ? -6.255 -13.279 23.390 1.00 86.31 296 CYS A O 1
ATOM 2249 N N . HIS A 1 297 ? -4.458 -12.287 22.502 1.00 87.25 297 HIS A N 1
ATOM 2250 C CA . HIS A 1 297 ? -5.198 -11.533 21.485 1.00 87.25 297 HIS A CA 1
ATOM 2251 C C . HIS A 1 297 ? -5.274 -12.234 20.117 1.00 87.25 297 HIS A C 1
ATOM 2253 O O . HIS A 1 297 ? -6.047 -11.793 19.265 1.00 87.25 297 HIS A O 1
ATOM 2259 N N . THR A 1 298 ? -4.522 -13.317 19.875 1.00 91.06 298 THR A N 1
ATOM 2260 C CA . THR A 1 298 ? -4.453 -13.945 18.539 1.00 91.06 298 THR A CA 1
ATOM 2261 C C . THR A 1 298 ? -5.801 -14.506 18.097 1.00 91.06 298 THR A C 1
ATOM 2263 O O . THR A 1 298 ? -6.202 -14.273 16.959 1.00 91.06 298 THR A O 1
ATOM 2266 N N . ASP A 1 299 ? -6.533 -15.180 18.989 1.00 92.75 299 ASP A N 1
ATOM 2267 C CA . ASP A 1 299 ? -7.855 -15.750 18.685 1.00 92.75 299 ASP A CA 1
ATOM 2268 C C . ASP A 1 299 ? -8.849 -14.658 18.274 1.00 92.75 299 ASP A C 1
ATOM 2270 O O . ASP A 1 299 ? -9.600 -14.803 17.305 1.00 92.75 299 ASP A O 1
ATOM 2274 N N . HIS A 1 300 ? -8.807 -13.512 18.959 1.00 91.50 300 HIS A N 1
ATOM 2275 C CA . HIS A 1 300 ? -9.648 -12.366 18.635 1.00 91.50 300 HIS A CA 1
ATOM 2276 C C . HIS A 1 300 ? -9.235 -11.721 17.303 1.00 91.50 300 HIS A C 1
ATOM 2278 O O . HIS A 1 300 ? -10.103 -11.418 16.484 1.00 91.50 300 HIS A O 1
ATOM 2284 N N . LEU A 1 301 ? -7.932 -11.565 17.039 1.00 91.56 301 LEU A N 1
ATOM 2285 C CA . LEU A 1 301 ? -7.412 -11.054 15.764 1.00 91.56 301 LEU A CA 1
ATOM 2286 C C . LEU A 1 301 ? -7.803 -11.956 14.586 1.00 91.56 301 LEU A C 1
ATOM 2288 O O . LEU A 1 301 ? -8.245 -11.457 13.552 1.00 91.56 301 LEU A O 1
ATOM 2292 N N . VAL A 1 302 ? -7.713 -13.276 14.752 1.00 94.44 302 VAL A N 1
ATOM 2293 C CA . VAL A 1 302 ? -8.148 -14.264 13.755 1.00 94.44 302 VAL A CA 1
ATOM 2294 C C . VAL A 1 302 ? -9.664 -14.240 13.562 1.00 94.44 302 VAL A C 1
ATOM 2296 O O . VAL A 1 302 ? -10.128 -14.304 12.422 1.00 94.44 302 VAL A O 1
ATOM 2299 N N . THR A 1 303 ? -10.441 -14.050 14.631 1.00 94.50 303 THR A N 1
ATOM 2300 C CA . THR A 1 303 ? -11.898 -13.844 14.553 1.00 94.50 303 THR A CA 1
ATOM 2301 C C . THR A 1 303 ? -12.244 -12.577 13.759 1.00 94.50 303 THR A C 1
ATOM 2303 O O . THR A 1 303 ? -13.063 -12.628 12.843 1.00 94.50 303 THR A O 1
ATOM 2306 N N . VAL A 1 304 ? -11.586 -11.442 14.033 1.00 92.19 304 VAL A N 1
ATOM 2307 C CA . VAL A 1 304 ? -11.788 -10.186 13.281 1.00 92.19 304 VAL A CA 1
ATOM 2308 C C . VAL A 1 304 ? -11.376 -10.348 11.818 1.00 92.19 304 VAL A C 1
ATOM 2310 O O . VAL A 1 304 ? -12.114 -9.940 10.926 1.00 92.19 304 VAL A O 1
ATOM 2313 N N . LEU A 1 305 ? -10.233 -10.984 11.553 1.00 92.69 305 LEU A N 1
ATOM 2314 C CA . LEU A 1 305 ? -9.723 -11.228 10.205 1.00 92.69 305 LEU A CA 1
ATOM 2315 C C . LEU A 1 305 ? -10.681 -12.091 9.367 1.00 92.69 305 LEU A C 1
ATOM 2317 O O . LEU A 1 305 ? -10.960 -11.759 8.210 1.00 92.69 305 LEU A O 1
ATOM 2321 N N . THR A 1 306 ? -11.188 -13.186 9.941 1.00 94.62 306 THR A N 1
ATOM 2322 C CA . THR A 1 306 ? -12.108 -14.127 9.274 1.00 94.62 306 THR A CA 1
ATOM 2323 C C . THR A 1 306 ? -13.542 -13.608 9.172 1.00 94.62 306 THR A C 1
ATOM 2325 O O . THR A 1 306 ? -14.242 -13.983 8.227 1.00 94.62 306 THR A O 1
ATOM 2328 N N . SER A 1 307 ? -13.960 -12.702 10.062 1.00 94.56 307 SER A N 1
ATOM 2329 C CA . SER A 1 307 ? -15.302 -12.115 10.074 1.00 94.56 307 SER A CA 1
ATOM 2330 C C . SER A 1 307 ? -15.710 -11.502 8.723 1.00 94.56 307 SER A C 1
ATOM 2332 O O . SER A 1 307 ? -14.927 -10.874 7.987 1.00 94.56 307 SER A O 1
ATOM 2334 N N . ARG A 1 308 ? -16.990 -11.699 8.389 1.00 92.12 308 ARG A N 1
ATOM 2335 C CA . ARG A 1 308 ? -17.649 -11.053 7.248 1.00 92.12 308 ARG A CA 1
ATOM 2336 C C . ARG A 1 308 ? -17.994 -9.600 7.587 1.00 92.12 308 ARG A C 1
ATOM 2338 O O . ARG A 1 308 ? -17.722 -8.728 6.764 1.00 92.12 308 ARG A O 1
ATOM 2345 N N . ASP A 1 309 ? -18.479 -9.371 8.806 1.00 91.38 309 ASP A N 1
ATOM 2346 C CA . ASP A 1 309 ? -19.015 -8.100 9.313 1.00 91.38 309 ASP A CA 1
ATOM 2347 C C . ASP A 1 309 ? -17.926 -7.078 9.673 1.00 91.38 309 ASP A C 1
ATOM 2349 O O . ASP A 1 309 ? -18.147 -5.872 9.577 1.00 91.38 309 ASP A O 1
ATOM 2353 N N . ALA A 1 310 ? -16.727 -7.541 10.047 1.00 88.69 310 ALA A N 1
ATOM 2354 C CA . ALA A 1 310 ? -15.573 -6.665 10.237 1.00 88.69 310 ALA A CA 1
ATOM 2355 C C . ALA A 1 310 ? -15.261 -5.897 8.941 1.00 88.69 310 ALA A C 1
ATOM 2357 O O . ALA A 1 310 ? -15.111 -6.507 7.878 1.00 88.69 310 ALA A O 1
ATOM 2358 N N . SER A 1 311 ? -15.122 -4.567 9.009 1.00 87.88 311 SER A N 1
ATOM 2359 C CA . SER A 1 311 ? -14.787 -3.776 7.816 1.00 87.88 311 SER A CA 1
ATOM 2360 C C . SER A 1 311 ? -13.422 -4.181 7.246 1.00 87.88 311 SER A C 1
ATOM 2362 O O . SER A 1 311 ? -12.576 -4.756 7.942 1.00 87.88 311 SER A O 1
ATOM 2364 N N . GLN A 1 312 ? -13.187 -3.869 5.968 1.00 86.25 312 GLN A N 1
ATOM 2365 C CA . GLN A 1 312 ? -11.918 -4.179 5.304 1.00 86.25 312 GLN A CA 1
ATOM 2366 C C . GLN A 1 312 ? -10.712 -3.640 6.088 1.00 86.25 312 GLN A C 1
ATOM 2368 O O . GLN A 1 312 ? -9.696 -4.322 6.209 1.00 86.25 312 GLN A O 1
ATOM 2373 N N . ASP A 1 313 ? -10.865 -2.475 6.708 1.00 82.94 313 ASP A N 1
ATOM 2374 C CA . ASP A 1 313 ? -9.802 -1.784 7.431 1.00 82.94 313 ASP A CA 1
ATOM 2375 C C . ASP A 1 313 ? -9.556 -2.332 8.838 1.00 82.94 313 ASP A C 1
ATOM 2377 O O . ASP A 1 313 ? -8.428 -2.237 9.329 1.00 82.94 313 ASP A O 1
ATOM 2381 N N . HIS A 1 314 ? -10.562 -2.936 9.479 1.00 83.81 314 HIS A N 1
ATOM 2382 C CA . HIS A 1 314 ? -10.372 -3.719 10.707 1.00 83.81 314 HIS A CA 1
ATOM 2383 C C . HIS A 1 314 ? -9.676 -5.046 10.395 1.00 83.81 314 HIS A C 1
ATOM 2385 O O . HIS A 1 314 ? -8.724 -5.417 11.078 1.00 83.81 314 HIS A O 1
ATOM 2391 N N . ARG A 1 315 ? -10.067 -5.722 9.304 1.00 89.38 315 ARG A N 1
ATOM 2392 C CA . ARG A 1 315 ? -9.370 -6.928 8.828 1.00 89.38 315 ARG A CA 1
ATOM 2393 C C . ARG A 1 315 ? -7.915 -6.645 8.458 1.00 89.38 315 ARG A C 1
ATOM 2395 O O . ARG A 1 315 ? -7.046 -7.447 8.785 1.00 89.38 315 ARG A O 1
ATOM 2402 N N . PHE A 1 316 ? -7.638 -5.512 7.810 1.00 86.25 316 PHE A N 1
ATOM 2403 C CA . PHE A 1 316 ? -6.279 -5.097 7.460 1.00 86.25 316 PHE A CA 1
ATOM 2404 C C . PHE A 1 316 ? -5.435 -4.809 8.709 1.00 86.25 316 PHE A C 1
ATOM 2406 O O . PHE A 1 316 ? -4.331 -5.334 8.825 1.00 86.25 316 PHE A O 1
ATOM 2413 N N . ALA A 1 317 ? -5.973 -4.068 9.687 1.00 83.56 317 ALA A N 1
ATOM 2414 C CA . ALA A 1 317 ? -5.302 -3.851 10.972 1.00 83.56 317 ALA A CA 1
ATOM 2415 C C . ALA A 1 317 ? -5.025 -5.174 11.710 1.00 83.56 317 ALA A C 1
ATOM 2417 O O . ALA A 1 317 ? -3.909 -5.392 12.180 1.00 83.56 317 ALA A O 1
ATOM 2418 N N . ALA A 1 318 ? -5.992 -6.097 11.738 1.00 88.19 318 ALA A N 1
ATOM 2419 C CA . ALA A 1 318 ? -5.806 -7.417 12.334 1.00 88.19 318 ALA A CA 1
ATOM 2420 C C . ALA A 1 318 ? -4.709 -8.233 11.623 1.00 88.19 318 ALA A C 1
ATOM 2422 O O . ALA A 1 318 ? -3.865 -8.830 12.287 1.00 88.19 318 ALA A O 1
ATOM 2423 N N . ALA A 1 319 ? -4.660 -8.205 10.286 1.00 88.81 319 ALA A N 1
ATOM 2424 C CA . ALA A 1 319 ? -3.631 -8.890 9.503 1.00 88.81 319 ALA A CA 1
ATOM 2425 C C . ALA A 1 319 ? -2.214 -8.337 9.760 1.00 88.81 319 ALA A C 1
ATOM 2427 O O . ALA A 1 319 ? -1.265 -9.113 9.901 1.00 88.81 319 ALA A O 1
ATOM 2428 N N . VAL A 1 320 ? -2.079 -7.009 9.879 1.00 84.94 320 VAL A N 1
ATOM 2429 C CA . VAL A 1 320 ? -0.833 -6.337 10.288 1.00 84.94 320 VAL A CA 1
ATOM 2430 C C . VAL A 1 320 ? -0.411 -6.806 11.681 1.00 84.94 320 VAL A C 1
ATOM 2432 O O . VAL A 1 320 ? 0.699 -7.309 11.855 1.00 84.94 320 VAL A O 1
ATOM 2435 N N . LEU A 1 321 ? -1.304 -6.693 12.670 1.00 86.12 321 LEU A N 1
ATOM 2436 C CA . LEU A 1 321 ? -1.019 -7.067 14.056 1.00 86.12 321 LEU A CA 1
ATOM 2437 C C . LEU A 1 321 ? -0.616 -8.545 14.172 1.00 86.12 321 LEU A C 1
ATOM 2439 O O . LEU A 1 321 ? 0.393 -8.834 14.813 1.00 86.12 321 LEU A O 1
ATOM 2443 N N . CYS A 1 322 ? -1.303 -9.467 13.486 1.00 90.25 322 CYS A N 1
ATOM 2444 C CA . CYS A 1 322 ? -0.906 -10.876 13.426 1.00 90.25 322 CYS A CA 1
ATOM 2445 C C . CYS A 1 322 ? 0.554 -11.055 12.977 1.00 90.25 322 CYS A C 1
ATOM 2447 O O . CYS A 1 322 ? 1.321 -11.713 13.677 1.00 90.25 322 CYS A O 1
ATOM 2449 N N . GLY A 1 323 ? 0.976 -10.453 11.861 1.00 88.38 323 GLY A N 1
ATOM 2450 C CA . GLY A 1 323 ? 2.355 -10.617 11.383 1.00 88.38 323 GLY A CA 1
ATOM 2451 C C . GLY A 1 323 ? 3.413 -10.075 12.344 1.00 88.38 323 GLY A C 1
ATOM 2452 O O . GLY A 1 323 ? 4.469 -10.690 12.499 1.00 88.38 323 GLY A O 1
ATOM 2453 N N . TYR A 1 324 ? 3.115 -9.000 13.079 1.00 85.31 324 TYR A N 1
ATOM 2454 C CA . TYR A 1 324 ? 3.994 -8.538 14.155 1.00 85.31 324 TYR A CA 1
ATOM 2455 C C . TYR A 1 324 ? 4.051 -9.501 15.351 1.00 85.31 324 TYR A C 1
ATOM 2457 O O . TYR A 1 324 ? 5.139 -9.721 15.881 1.00 85.31 324 TYR A O 1
ATOM 2465 N N . ILE A 1 325 ? 2.937 -10.126 15.749 1.00 87.31 325 ILE A N 1
ATOM 2466 C CA . ILE A 1 325 ? 2.923 -11.144 16.819 1.00 87.31 325 ILE A CA 1
ATOM 2467 C C . ILE A 1 325 ? 3.827 -12.331 16.448 1.00 87.31 325 ILE A C 1
ATOM 2469 O O . ILE A 1 325 ? 4.667 -12.748 17.251 1.00 87.31 325 ILE A O 1
ATOM 2473 N N . PHE A 1 326 ? 3.718 -12.828 15.211 1.00 89.44 326 PHE A N 1
ATOM 2474 C CA . PHE A 1 326 ? 4.598 -13.875 14.679 1.00 89.44 326 PHE A CA 1
ATOM 2475 C C . PHE A 1 326 ? 6.072 -13.429 14.676 1.00 89.44 326 PHE A C 1
ATOM 2477 O O . PHE A 1 326 ? 6.944 -14.152 15.166 1.00 89.44 326 PHE A O 1
ATOM 2484 N N . ARG A 1 327 ? 6.348 -12.206 14.206 1.00 85.12 327 ARG A N 1
ATOM 2485 C CA . ARG A 1 327 ? 7.691 -11.605 14.167 1.00 85.12 327 ARG A CA 1
ATOM 2486 C C . ARG A 1 327 ? 8.335 -11.470 15.551 1.00 85.12 327 ARG A C 1
ATOM 2488 O O . ARG A 1 327 ? 9.513 -11.790 15.703 1.00 85.12 327 ARG A O 1
ATOM 2495 N N . PHE A 1 328 ? 7.598 -11.029 16.573 1.00 82.12 328 PHE A N 1
ATOM 2496 C CA . PHE A 1 328 ? 8.120 -10.955 17.945 1.00 82.12 328 PHE A CA 1
ATOM 2497 C C . PHE A 1 328 ? 8.432 -12.342 18.506 1.00 82.12 328 PHE A C 1
ATOM 2499 O O . PHE A 1 328 ? 9.497 -12.534 19.094 1.00 82.12 328 PHE A O 1
ATOM 2506 N N . GLY A 1 329 ? 7.557 -13.321 18.248 1.00 82.31 329 GLY A N 1
ATOM 2507 C CA . GLY A 1 329 ? 7.815 -14.720 18.572 1.00 82.31 329 GLY A CA 1
ATOM 2508 C C . GLY A 1 329 ? 9.136 -15.213 17.974 1.00 82.31 329 GLY A C 1
ATOM 2509 O O . GLY A 1 329 ? 9.968 -15.755 18.699 1.00 82.31 329 GLY A O 1
ATOM 2510 N N . GLN A 1 330 ? 9.371 -14.985 16.675 1.00 82.19 330 GLN A N 1
ATOM 2511 C CA . GLN A 1 330 ? 10.632 -15.374 16.036 1.00 82.19 330 GLN A CA 1
ATOM 2512 C C . GLN A 1 330 ? 11.841 -14.674 16.682 1.00 82.19 330 GLN A C 1
ATOM 2514 O O . GLN A 1 330 ? 12.832 -15.322 17.027 1.00 82.19 330 GLN A O 1
ATOM 2519 N N . LEU A 1 331 ? 11.794 -13.347 16.842 1.00 79.81 331 LEU A N 1
ATOM 2520 C CA . LEU A 1 331 ? 12.965 -12.537 17.199 1.00 79.81 331 LEU A CA 1
ATOM 2521 C C . LEU A 1 331 ? 13.565 -12.859 18.577 1.00 79.81 331 LEU A C 1
ATOM 2523 O O . LEU A 1 331 ? 14.783 -12.727 18.731 1.00 79.81 331 LEU A O 1
ATOM 2527 N N . LEU A 1 332 ? 12.766 -13.357 19.533 1.00 75.56 332 LEU A N 1
ATOM 2528 C CA . LEU A 1 332 ? 13.278 -13.907 20.799 1.00 75.56 332 LEU A CA 1
ATOM 2529 C C . LEU A 1 332 ? 14.278 -15.054 20.578 1.00 75.56 332 LEU A C 1
ATOM 2531 O O . LEU A 1 332 ? 15.246 -15.199 21.327 1.00 75.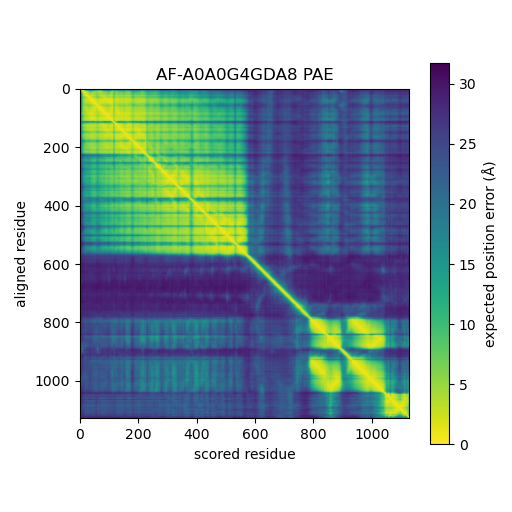56 332 LEU A O 1
ATOM 2535 N N . PHE A 1 333 ? 14.062 -15.873 19.550 1.00 77.19 333 PHE A N 1
ATOM 2536 C CA . PHE A 1 333 ? 14.794 -17.119 19.338 1.00 77.19 333 PHE A CA 1
ATOM 2537 C C . PHE A 1 333 ? 15.793 -17.063 18.175 1.00 77.19 333 PHE A C 1
ATOM 2539 O O . PHE A 1 333 ? 16.781 -17.795 18.214 1.00 77.19 333 PHE A O 1
ATOM 2546 N N . VAL A 1 334 ? 15.623 -16.166 17.191 1.00 79.00 334 VAL A N 1
ATOM 2547 C CA . VAL A 1 334 ? 16.477 -16.068 15.980 1.00 79.00 334 VAL A CA 1
ATOM 2548 C C . VAL A 1 334 ? 17.976 -16.072 16.307 1.00 79.00 334 VAL A C 1
ATOM 2550 O O . VAL A 1 334 ? 18.751 -16.766 15.651 1.00 79.00 334 VAL A O 1
ATOM 2553 N N . LYS A 1 335 ? 18.404 -15.353 17.353 1.00 72.44 335 LYS A N 1
ATOM 2554 C CA . LYS A 1 335 ? 19.821 -15.289 17.762 1.00 72.44 335 LYS A CA 1
ATOM 2555 C C . LYS A 1 335 ? 20.345 -16.539 18.475 1.00 72.44 335 LYS A C 1
ATOM 2557 O O . LYS A 1 335 ? 21.554 -16.745 18.482 1.00 72.44 335 LYS A O 1
ATOM 2562 N N . SER A 1 336 ? 19.476 -17.349 19.080 1.00 68.44 336 SER A N 1
ATOM 2563 C CA . SER A 1 336 ? 19.861 -18.548 19.843 1.00 68.44 336 SER A CA 1
ATOM 2564 C C . SER A 1 336 ? 19.595 -19.867 19.105 1.00 68.44 336 SER A C 1
ATOM 2566 O O . SER A 1 336 ? 20.142 -20.898 19.496 1.00 68.44 336 SER A O 1
ATOM 2568 N N . LYS A 1 337 ? 18.780 -19.844 18.039 1.00 72.50 337 LYS A N 1
ATOM 2569 C CA . LYS A 1 337 ? 18.343 -21.026 17.273 1.00 72.50 337 LYS A CA 1
ATOM 2570 C C . LYS A 1 337 ? 18.457 -20.888 15.744 1.00 72.50 337 LYS A C 1
ATOM 2572 O O . LYS A 1 337 ? 18.229 -21.871 15.046 1.00 72.50 337 LYS A O 1
ATOM 2577 N N . GLY A 1 338 ? 18.789 -19.707 15.213 1.00 75.62 338 GLY A N 1
ATOM 2578 C CA . GLY A 1 338 ? 18.587 -19.386 13.792 1.00 75.62 338 GLY A CA 1
ATOM 2579 C C . GLY A 1 338 ? 17.108 -19.131 13.465 1.00 75.62 338 GLY A C 1
ATOM 2580 O O . GLY A 1 338 ? 16.253 -19.270 14.334 1.00 75.62 338 GLY A O 1
ATOM 2581 N N . VAL A 1 339 ? 16.796 -18.747 12.221 1.00 69.75 339 VAL A N 1
ATOM 2582 C CA . VAL A 1 339 ? 15.418 -18.404 11.793 1.00 69.75 339 VAL A CA 1
ATOM 2583 C C . VAL A 1 339 ? 14.496 -19.627 11.830 1.00 69.75 339 VAL A C 1
ATOM 2585 O O . VAL A 1 339 ? 13.516 -19.642 12.567 1.00 69.75 339 VAL A O 1
ATOM 2588 N N . GLU A 1 340 ? 14.880 -20.702 11.145 1.00 70.12 340 GLU A N 1
ATOM 2589 C CA . GLU A 1 340 ? 14.148 -21.976 11.107 1.00 70.12 340 GLU A CA 1
ATOM 2590 C C . GLU A 1 340 ? 13.921 -22.562 12.520 1.00 70.12 340 GLU A C 1
ATOM 2592 O O . GLU A 1 340 ? 12.829 -23.007 12.880 1.00 70.12 340 GLU A O 1
ATOM 2597 N N . GLY A 1 341 ? 14.954 -22.512 13.370 1.00 77.81 341 GLY A N 1
ATOM 2598 C CA . GLY A 1 341 ? 14.867 -22.943 14.764 1.00 77.81 341 GLY A CA 1
ATOM 2599 C C . GLY A 1 341 ? 14.023 -22.014 15.645 1.00 77.81 341 GLY A C 1
ATOM 2600 O O . GLY A 1 341 ? 13.464 -22.473 16.640 1.00 77.81 341 GLY A O 1
ATOM 2601 N N . ALA A 1 342 ? 13.886 -20.737 15.278 1.00 81.25 342 ALA A N 1
ATOM 2602 C CA . ALA A 1 342 ? 12.989 -19.795 15.935 1.00 81.25 342 ALA A CA 1
ATOM 2603 C C . ALA A 1 342 ? 11.525 -20.048 15.568 1.00 81.25 342 ALA A C 1
ATOM 2605 O O . ALA A 1 342 ? 10.699 -20.140 16.470 1.00 81.25 342 ALA A O 1
ATOM 2606 N N . ALA A 1 343 ? 11.211 -20.244 14.283 1.00 80.94 343 ALA A N 1
ATOM 2607 C CA . ALA A 1 343 ? 9.864 -20.595 13.829 1.00 80.94 343 ALA A CA 1
ATOM 2608 C C . ALA A 1 343 ? 9.354 -21.878 14.514 1.00 80.94 343 ALA A C 1
ATOM 2610 O O . ALA A 1 343 ? 8.257 -21.896 15.073 1.00 80.94 343 ALA A O 1
ATOM 2611 N N . ARG A 1 344 ? 10.201 -22.918 14.594 1.00 85.31 344 ARG A N 1
ATOM 2612 C CA . ARG A 1 344 ? 9.917 -24.141 15.371 1.00 85.31 344 ARG A CA 1
ATOM 2613 C C . ARG A 1 344 ? 9.694 -23.876 16.857 1.00 85.31 344 ARG A C 1
ATOM 2615 O O . ARG A 1 344 ? 8.821 -24.495 17.458 1.00 85.31 344 ARG A O 1
ATOM 2622 N N . GLN A 1 345 ? 10.458 -22.966 17.462 1.00 86.00 345 GLN A N 1
ATOM 2623 C CA . GLN A 1 345 ? 10.281 -22.624 18.872 1.00 86.00 345 GLN A CA 1
ATOM 2624 C C . GLN A 1 345 ? 8.968 -21.859 19.108 1.00 86.00 345 GLN A C 1
ATOM 2626 O O . GLN A 1 345 ? 8.290 -22.163 20.084 1.00 86.00 345 GLN A O 1
ATOM 2631 N N . VAL A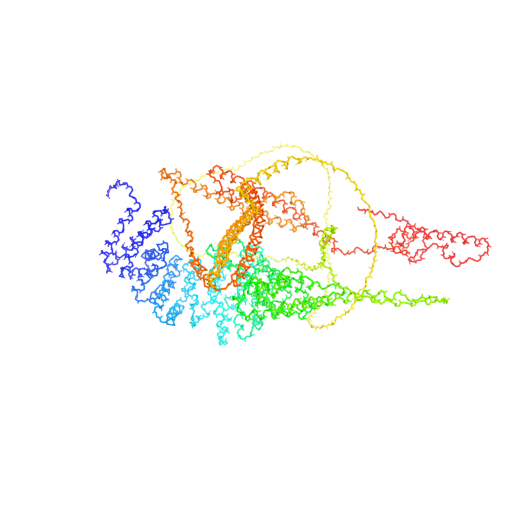 1 346 ? 8.549 -20.965 18.203 1.00 84.56 346 VAL A N 1
ATOM 2632 C CA . VAL A 1 346 ? 7.219 -20.320 18.248 1.00 84.56 346 VAL A CA 1
ATOM 2633 C C . VAL A 1 346 ? 6.106 -21.361 18.136 1.00 84.56 346 VAL A C 1
ATOM 2635 O O . VAL A 1 346 ? 5.210 -21.385 18.974 1.00 84.56 346 VAL A O 1
ATOM 2638 N N . ALA A 1 347 ? 6.198 -22.277 17.171 1.00 87.06 347 ALA A N 1
ATOM 2639 C CA . ALA A 1 347 ? 5.221 -23.351 16.992 1.00 87.06 347 ALA A CA 1
ATOM 2640 C C . ALA A 1 347 ? 5.212 -24.399 18.120 1.00 87.06 347 ALA A C 1
ATOM 2642 O O . ALA A 1 347 ? 4.268 -25.176 18.216 1.00 87.06 347 ALA A O 1
ATOM 2643 N N . SER A 1 348 ? 6.218 -24.426 19.000 1.00 89.00 348 SER A N 1
ATOM 2644 C CA . SER A 1 348 ? 6.223 -25.287 20.195 1.00 89.00 348 SER A CA 1
ATOM 2645 C C . SER A 1 348 ? 5.452 -24.707 21.391 1.00 89.00 348 SER A C 1
ATOM 2647 O O . SER A 1 348 ? 5.352 -25.356 22.432 1.00 89.00 348 SER A O 1
ATOM 2649 N N . ILE A 1 349 ? 4.939 -23.479 21.279 1.00 88.25 349 ILE A N 1
ATOM 2650 C CA . ILE A 1 349 ? 4.237 -22.794 22.365 1.00 88.25 349 ILE A CA 1
ATOM 2651 C C . ILE A 1 349 ? 2.780 -23.261 22.380 1.00 88.25 349 ILE A C 1
ATOM 2653 O O . ILE A 1 349 ? 2.034 -22.985 21.447 1.00 88.25 349 ILE A O 1
ATOM 2657 N N . ALA A 1 350 ? 2.373 -23.952 23.449 1.00 89.00 350 ALA A N 1
ATOM 2658 C CA . ALA A 1 350 ? 0.959 -24.217 23.709 1.00 89.00 350 ALA A CA 1
ATOM 2659 C C . ALA A 1 350 ? 0.175 -22.895 23.709 1.00 89.00 350 ALA A C 1
ATOM 2661 O O . ALA A 1 350 ? 0.660 -21.899 24.249 1.00 89.00 350 ALA A O 1
ATOM 2662 N N . ASP A 1 351 ? -0.983 -22.900 23.049 1.00 86.94 351 ASP A N 1
ATOM 2663 C CA . ASP A 1 351 ? -1.860 -21.735 22.862 1.00 86.94 351 ASP A CA 1
ATOM 2664 C C . ASP A 1 351 ? -1.139 -20.517 22.230 1.00 86.94 351 ASP A C 1
ATOM 2666 O O . ASP A 1 351 ? -1.482 -19.355 22.444 1.00 86.94 351 ASP A O 1
ATOM 2670 N N . GLY A 1 352 ? -0.092 -20.797 21.442 1.00 90.06 352 GLY A N 1
ATOM 2671 C CA . GLY A 1 352 ? 0.659 -19.820 20.663 1.00 90.06 352 GLY A CA 1
ATOM 2672 C C . GLY A 1 352 ? -0.034 -19.421 19.353 1.00 90.06 352 GLY A C 1
ATOM 2673 O O . GLY A 1 352 ? -0.986 -20.060 18.902 1.00 90.06 352 GLY A O 1
ATOM 2674 N N . PRO A 1 353 ? 0.475 -18.388 18.661 1.00 91.19 353 PRO A N 1
ATOM 2675 C CA . PRO A 1 353 ? -0.206 -17.820 17.500 1.00 91.19 353 PRO A CA 1
ATOM 2676 C C . PRO A 1 353 ? -0.249 -18.771 16.291 1.00 91.19 353 PRO A C 1
ATOM 2678 O O . PRO A 1 353 ? -1.135 -18.667 15.443 1.00 91.19 353 PRO A O 1
ATOM 2681 N N . VAL A 1 354 ? 0.675 -19.736 16.226 1.00 92.31 354 VAL A N 1
ATOM 2682 C CA . VAL A 1 354 ? 0.667 -20.823 15.235 1.00 92.31 354 VAL A CA 1
ATOM 2683 C C . VAL A 1 354 ? -0.526 -21.757 15.468 1.00 92.31 354 VAL A C 1
ATOM 2685 O O . VAL A 1 354 ? -1.216 -22.104 14.513 1.00 92.31 354 VAL A O 1
ATOM 2688 N N . GLN A 1 355 ? -0.811 -22.118 16.722 1.00 93.38 355 GLN A N 1
ATOM 2689 C CA . GLN A 1 355 ? -1.918 -22.986 17.131 1.00 93.38 355 GLN A CA 1
ATOM 2690 C C . GLN A 1 355 ? -3.269 -22.357 16.770 1.00 93.38 355 GLN A C 1
ATOM 2692 O O . GLN A 1 355 ? -4.089 -23.014 16.130 1.00 93.38 355 GLN A O 1
ATOM 2697 N N . THR A 1 356 ? -3.466 -21.071 17.082 1.00 92.06 356 THR A N 1
ATOM 2698 C CA . THR A 1 356 ? -4.672 -20.312 16.705 1.00 92.06 356 THR A CA 1
ATOM 2699 C C . THR A 1 356 ? -4.936 -20.346 15.196 1.00 92.06 356 THR A C 1
ATOM 2701 O O . THR A 1 356 ? -6.061 -20.607 14.762 1.00 92.06 356 THR A O 1
ATOM 2704 N N . PHE A 1 357 ? -3.908 -20.096 14.375 1.00 92.38 357 PHE A N 1
ATOM 2705 C CA . PHE A 1 357 ? -4.035 -20.145 12.914 1.00 92.38 357 PHE A CA 1
ATOM 2706 C C . PHE A 1 357 ? -4.207 -21.584 12.391 1.00 92.38 357 PHE A C 1
ATOM 2708 O O . PHE A 1 357 ? -4.912 -21.781 11.405 1.00 92.38 357 PHE A O 1
ATOM 2715 N N . HIS A 1 358 ? -3.646 -22.598 13.059 1.00 89.25 358 HIS A N 1
ATOM 2716 C CA . HIS A 1 358 ? -3.893 -24.010 12.733 1.00 89.25 358 HIS A CA 1
ATOM 2717 C C . HIS A 1 358 ? -5.334 -24.447 12.996 1.00 89.25 358 HIS A C 1
ATOM 2719 O O . HIS A 1 358 ? -5.897 -25.187 12.193 1.00 89.25 358 HIS A O 1
ATOM 2725 N N . ALA A 1 359 ? -5.940 -23.969 14.085 1.00 92.25 359 ALA A N 1
ATOM 2726 C CA . ALA A 1 359 ? -7.356 -24.183 14.372 1.00 92.25 359 ALA A CA 1
ATOM 2727 C C . ALA A 1 359 ? -8.281 -23.454 13.375 1.00 92.25 359 ALA A C 1
ATOM 2729 O O . ALA A 1 359 ? -9.455 -23.796 13.264 1.00 92.25 359 ALA A O 1
ATOM 2730 N N . ASN A 1 360 ? -7.757 -22.476 12.625 1.00 92.12 360 ASN A N 1
ATOM 2731 C CA . ASN A 1 360 ? -8.508 -21.655 11.676 1.00 92.12 360 ASN A CA 1
ATOM 2732 C C . ASN A 1 360 ? -7.784 -21.536 10.313 1.00 92.12 360 ASN A C 1
ATOM 2734 O O . ASN A 1 360 ? -7.354 -20.436 9.956 1.00 92.12 360 ASN A O 1
ATOM 2738 N N . PRO A 1 361 ? -7.661 -22.604 9.494 1.00 87.25 361 PRO A N 1
ATOM 2739 C CA . PRO A 1 361 ? -6.897 -22.559 8.234 1.00 87.25 361 PRO A CA 1
ATOM 2740 C C . PRO A 1 361 ? -7.367 -21.472 7.248 1.00 87.25 361 PRO A C 1
ATOM 2742 O O . PRO A 1 361 ? -6.577 -20.885 6.503 1.00 87.25 361 PRO A O 1
ATOM 2745 N N . SER A 1 362 ? -8.660 -21.133 7.289 1.00 90.62 362 SER A N 1
ATOM 2746 C CA . SER A 1 362 ? -9.264 -20.033 6.529 1.00 90.62 362 SER A CA 1
ATOM 2747 C C . SER A 1 362 ? -8.655 -18.659 6.848 1.00 90.62 362 SER A C 1
ATOM 2749 O O . SER A 1 362 ? -8.644 -17.785 5.977 1.00 90.62 362 SER A O 1
ATOM 2751 N N . ALA A 1 363 ? -8.095 -18.466 8.048 1.00 93.19 363 ALA A N 1
ATOM 2752 C CA . ALA A 1 363 ? -7.443 -17.232 8.472 1.00 93.19 363 ALA A CA 1
ATOM 2753 C C . ALA A 1 363 ? -6.220 -16.901 7.612 1.00 93.19 363 ALA A C 1
ATOM 2755 O O . ALA A 1 363 ? -6.046 -15.745 7.239 1.00 93.19 363 ALA A O 1
ATOM 2756 N N . LEU A 1 364 ? -5.418 -17.896 7.214 1.00 91.31 364 LEU A N 1
ATOM 2757 C CA . LEU A 1 364 ? -4.240 -17.680 6.365 1.00 91.31 364 LEU A CA 1
ATOM 2758 C C . LEU A 1 364 ? -4.638 -17.269 4.935 1.00 91.31 364 LEU A C 1
ATOM 2760 O O . LEU A 1 364 ? -4.068 -16.338 4.363 1.00 91.31 364 LEU A O 1
ATOM 2764 N N . LYS A 1 365 ? -5.683 -17.895 4.373 1.00 91.50 365 LYS A N 1
ATOM 2765 C CA . LYS A 1 365 ? -6.265 -17.514 3.068 1.00 91.50 365 LYS A CA 1
ATOM 2766 C C . LYS A 1 365 ? -6.900 -16.119 3.116 1.00 91.50 365 LYS A C 1
ATOM 2768 O O . LYS A 1 365 ? -6.835 -15.356 2.150 1.00 91.50 365 LYS A O 1
ATOM 2773 N N . ARG A 1 366 ? -7.478 -15.747 4.261 1.00 91.88 366 ARG A N 1
ATOM 2774 C CA . ARG A 1 366 ? -8.069 -14.424 4.492 1.00 91.88 366 ARG A CA 1
ATOM 2775 C C . ARG A 1 366 ? -7.019 -13.335 4.721 1.00 91.88 366 ARG A C 1
ATOM 2777 O O . ARG A 1 366 ? -7.193 -12.260 4.160 1.00 91.88 366 ARG A O 1
ATOM 2784 N N . LEU A 1 367 ? -5.927 -13.625 5.437 1.00 90.44 367 LEU A N 1
ATOM 2785 C CA . LEU A 1 367 ? -4.752 -12.758 5.613 1.00 90.44 367 LEU A CA 1
ATOM 2786 C C . LEU A 1 367 ? -4.238 -12.279 4.250 1.00 90.44 367 LEU A C 1
ATOM 2788 O O . LEU A 1 367 ? -4.207 -11.081 3.973 1.00 90.44 367 LEU A O 1
ATOM 2792 N N . ASN A 1 368 ? -3.934 -13.231 3.367 1.00 86.94 368 ASN A N 1
ATOM 2793 C CA . ASN A 1 368 ? -3.429 -12.957 2.026 1.00 86.94 368 ASN A CA 1
ATOM 2794 C C . ASN A 1 368 ? -4.463 -12.218 1.156 1.00 86.94 368 ASN A C 1
ATOM 2796 O O . ASN A 1 368 ? -4.128 -11.200 0.554 1.00 86.94 368 ASN A O 1
ATOM 2800 N N . LYS A 1 369 ? -5.749 -12.621 1.157 1.00 88.69 369 LYS A N 1
ATOM 2801 C CA . LYS A 1 369 ? -6.807 -11.886 0.424 1.00 88.69 369 LYS A CA 1
ATOM 2802 C C . LYS A 1 369 ? -6.969 -10.435 0.904 1.00 88.69 369 LYS A C 1
ATOM 2804 O O . LYS A 1 369 ? -7.213 -9.553 0.083 1.00 88.69 369 LYS A O 1
ATOM 2809 N N . VAL A 1 370 ? -6.844 -10.183 2.207 1.00 86.31 370 VAL A N 1
ATOM 2810 C CA . VAL A 1 370 ? -6.948 -8.841 2.800 1.00 86.31 370 VAL A CA 1
ATOM 2811 C C . VAL A 1 370 ? -5.739 -7.987 2.432 1.00 86.31 370 VAL A C 1
ATOM 2813 O O . VAL A 1 370 ? -5.926 -6.869 1.964 1.00 86.31 370 VAL A O 1
ATOM 2816 N N . ILE A 1 371 ? -4.522 -8.518 2.556 1.00 82.75 371 ILE A N 1
ATOM 2817 C CA . ILE A 1 371 ? -3.293 -7.777 2.238 1.00 82.75 371 ILE A CA 1
ATOM 2818 C C . ILE A 1 371 ? -3.176 -7.523 0.725 1.00 82.75 371 ILE A C 1
ATOM 2820 O O . ILE A 1 371 ? -2.800 -6.422 0.336 1.00 82.75 371 ILE A O 1
ATOM 2824 N N . ARG A 1 372 ? -3.622 -8.455 -0.136 1.00 83.38 372 ARG A N 1
ATOM 2825 C CA . ARG A 1 372 ? -3.705 -8.245 -1.597 1.00 83.38 372 ARG A CA 1
ATOM 2826 C C . ARG A 1 372 ? -4.738 -7.186 -2.007 1.00 83.38 372 ARG A C 1
ATOM 2828 O O . ARG A 1 372 ? -4.535 -6.522 -3.016 1.00 83.38 372 ARG A O 1
ATOM 2835 N N . LYS A 1 373 ? -5.848 -7.028 -1.268 1.00 83.38 373 LYS A N 1
ATOM 2836 C CA . LYS A 1 373 ? -6.784 -5.900 -1.470 1.00 83.38 373 LYS A CA 1
ATOM 2837 C C . LYS A 1 373 ? -6.257 -4.584 -0.883 1.00 83.38 373 LYS A C 1
ATOM 2839 O O . LYS A 1 373 ? -6.668 -3.526 -1.343 1.00 83.38 373 LYS A O 1
ATOM 2844 N N . GLY A 1 374 ? -5.349 -4.650 0.090 1.00 76.19 374 GLY A N 1
ATOM 2845 C CA . GLY A 1 374 ? -4.792 -3.485 0.766 1.00 76.19 374 GLY A CA 1
ATOM 2846 C C . GLY A 1 374 ? -5.765 -2.816 1.753 1.00 76.19 374 GLY A C 1
ATOM 2847 O O . GLY A 1 374 ? -6.834 -3.369 2.056 1.00 76.19 374 GLY A O 1
ATOM 2848 N N . PRO A 1 375 ? -5.379 -1.639 2.278 1.00 72.50 375 PRO A N 1
ATOM 2849 C CA . PRO A 1 375 ? -6.262 -0.756 3.032 1.00 72.50 375 PRO A CA 1
ATOM 2850 C C . PRO A 1 375 ? -7.208 -0.001 2.085 1.00 72.50 375 PRO A C 1
ATOM 2852 O O . PRO A 1 375 ? -6.878 0.221 0.917 1.00 72.50 375 PRO A O 1
ATOM 2855 N N . SER A 1 376 ? -8.337 0.486 2.598 1.00 67.19 376 SER A N 1
ATOM 2856 C CA . SER A 1 376 ? -9.089 1.554 1.929 1.00 67.19 376 SER A CA 1
ATOM 2857 C C . SER A 1 376 ? -8.200 2.807 1.819 1.00 67.19 376 SER A C 1
ATOM 2859 O O . SER A 1 376 ? -7.501 3.149 2.776 1.00 67.19 376 SER A O 1
ATOM 2861 N N . GLN A 1 377 ? -8.215 3.511 0.675 1.00 57.75 377 GLN A N 1
ATOM 2862 C CA . GLN A 1 377 ? -7.275 4.617 0.377 1.00 57.75 377 GLN A CA 1
ATOM 2863 C C . GLN A 1 377 ? -7.211 5.712 1.464 1.00 57.75 377 GLN A C 1
ATOM 2865 O O . GLN A 1 377 ? -6.163 6.321 1.663 1.00 57.75 377 GLN A O 1
ATOM 2870 N N . ALA A 1 378 ? -8.304 5.934 2.197 1.00 49.56 378 ALA A N 1
ATOM 2871 C CA . ALA A 1 378 ? -8.464 7.016 3.169 1.00 49.56 378 ALA A CA 1
ATOM 2872 C C . ALA A 1 378 ? -7.613 6.921 4.460 1.00 49.56 378 ALA A C 1
ATOM 2874 O O . ALA A 1 378 ? -7.749 7.789 5.316 1.00 49.56 378 ALA A O 1
ATOM 2875 N N . ILE A 1 379 ? -6.803 5.870 4.666 1.00 52.25 379 ILE A N 1
ATOM 2876 C CA . ILE A 1 379 ? -6.297 5.515 6.015 1.00 52.25 379 ILE A CA 1
ATOM 2877 C C . ILE A 1 379 ? -4.771 5.621 6.192 1.00 52.25 379 ILE A C 1
ATOM 2879 O O . ILE A 1 379 ? -4.303 5.646 7.330 1.00 52.25 379 ILE A O 1
ATOM 2883 N N . LEU A 1 380 ? -3.976 5.668 5.116 1.00 49.25 380 LEU A N 1
ATOM 2884 C CA . LEU A 1 380 ? -2.509 5.531 5.220 1.00 49.25 380 LEU A CA 1
ATOM 2885 C C . LEU A 1 380 ? -1.664 6.596 4.509 1.00 49.25 380 LEU A C 1
ATOM 2887 O O . LEU A 1 380 ? -0.438 6.519 4.554 1.00 49.25 380 LEU A O 1
ATOM 2891 N N . VAL A 1 381 ? -2.292 7.627 3.942 1.00 44.59 381 VAL A N 1
ATOM 2892 C CA . VAL A 1 381 ? -1.578 8.821 3.473 1.00 44.59 381 VAL A CA 1
ATOM 2893 C C . VAL A 1 381 ? -1.493 9.835 4.615 1.00 44.59 381 VAL A C 1
ATOM 2895 O O . VAL A 1 381 ? -2.406 10.634 4.809 1.00 44.59 381 VAL A O 1
ATOM 2898 N N . ASP A 1 382 ? -0.377 9.846 5.350 1.00 45.50 382 ASP A N 1
ATOM 2899 C CA . ASP A 1 382 ? 0.094 11.116 5.914 1.00 45.50 382 ASP A CA 1
ATOM 2900 C C . ASP A 1 382 ? 0.534 11.985 4.721 1.00 45.50 382 ASP A C 1
ATOM 2902 O O . ASP A 1 382 ? 1.439 11.581 3.988 1.00 45.50 382 ASP A O 1
ATOM 2906 N N . PRO A 1 383 ? -0.070 13.165 4.490 1.00 48.69 383 PRO A N 1
ATOM 2907 C CA . PRO A 1 383 ? 0.226 13.982 3.313 1.00 48.69 383 PRO A CA 1
ATOM 2908 C C . PRO A 1 383 ? 1.677 14.494 3.262 1.00 48.69 383 PRO A C 1
ATOM 2910 O O . PRO A 1 383 ? 2.105 15.006 2.227 1.00 48.69 383 PRO A O 1
ATOM 2913 N N . ASN A 1 384 ? 2.445 14.363 4.350 1.00 46.06 384 ASN A N 1
ATOM 2914 C CA . ASN A 1 384 ? 3.838 14.796 4.432 1.00 46.06 384 ASN A CA 1
ATOM 2915 C C . ASN A 1 384 ? 4.844 13.686 4.070 1.00 46.06 384 ASN A C 1
ATOM 2917 O O . ASN A 1 384 ? 5.940 13.994 3.591 1.00 46.06 384 ASN A O 1
ATOM 2921 N N . THR A 1 385 ? 4.500 12.405 4.249 1.00 49.41 385 THR A N 1
ATOM 2922 C CA . THR A 1 385 ? 5.378 11.272 3.916 1.00 49.41 385 THR A CA 1
ATOM 2923 C C . THR A 1 385 ? 5.019 10.654 2.564 1.00 49.41 385 THR A C 1
ATOM 2925 O O . THR A 1 385 ? 4.027 9.956 2.393 1.00 49.41 385 THR A O 1
ATOM 2928 N N . LYS A 1 386 ? 5.893 10.860 1.569 1.00 47.09 386 LYS A N 1
ATOM 2929 C CA . LYS A 1 386 ? 5.745 10.355 0.185 1.00 47.09 386 LYS A CA 1
ATOM 2930 C C . LYS A 1 386 ? 5.926 8.829 0.028 1.00 47.09 386 LYS A C 1
ATOM 2932 O O . LYS A 1 386 ? 6.336 8.372 -1.036 1.00 47.09 386 LYS A O 1
ATOM 2937 N N . GLN A 1 387 ? 5.699 8.046 1.078 1.00 54.44 387 GLN A N 1
ATOM 2938 C CA . GLN A 1 387 ? 5.977 6.613 1.117 1.00 54.44 387 GLN A CA 1
ATOM 2939 C C . GLN A 1 387 ? 4.872 5.896 1.900 1.00 54.44 387 GLN A C 1
ATOM 2941 O O . GLN A 1 387 ? 4.593 6.258 3.039 1.00 54.44 387 GLN A O 1
ATOM 2946 N N . ASP A 1 388 ? 4.256 4.872 1.299 1.00 62.06 388 ASP A N 1
ATOM 2947 C CA . ASP A 1 388 ? 3.139 4.102 1.875 1.00 62.06 388 ASP A CA 1
ATOM 2948 C C . ASP A 1 388 ? 3.647 3.106 2.939 1.00 62.06 388 ASP A C 1
ATOM 2950 O O . ASP A 1 388 ? 3.581 1.884 2.800 1.00 62.06 388 ASP A O 1
ATOM 2954 N N . VAL A 1 389 ? 4.191 3.650 4.033 1.00 63.06 389 VAL A N 1
ATOM 2955 C CA . VAL A 1 389 ? 4.791 2.897 5.149 1.00 63.06 389 VAL A CA 1
ATOM 2956 C C . VAL A 1 389 ? 3.797 1.892 5.756 1.00 63.06 389 VAL A C 1
ATOM 2958 O O . VAL A 1 389 ? 4.205 0.873 6.319 1.00 63.06 389 VAL A O 1
ATOM 2961 N N . GLY A 1 390 ? 2.490 2.138 5.636 1.00 66.19 390 GLY A N 1
ATOM 2962 C CA . GLY A 1 390 ? 1.453 1.216 6.088 1.00 66.19 390 GLY A CA 1
ATOM 2963 C C . GLY A 1 390 ? 1.296 -0.012 5.194 1.00 66.19 390 GLY A C 1
ATOM 2964 O O . GLY A 1 390 ? 1.319 -1.134 5.711 1.00 66.19 390 GLY A O 1
ATOM 2965 N N . ARG A 1 391 ? 1.196 0.166 3.867 1.00 69.88 391 ARG A N 1
ATOM 2966 C CA . ARG A 1 391 ? 1.256 -0.953 2.912 1.00 69.88 391 ARG A CA 1
ATOM 2967 C C . ARG A 1 391 ? 2.566 -1.710 3.061 1.00 69.88 391 ARG A C 1
ATOM 2969 O O . ARG A 1 391 ? 2.525 -2.936 3.133 1.00 69.88 391 ARG A O 1
ATOM 2976 N N . ASP A 1 392 ? 3.690 -1.009 3.190 1.00 72.50 392 ASP A N 1
ATOM 2977 C CA . ASP A 1 392 ? 5.015 -1.617 3.321 1.00 72.50 392 ASP A CA 1
ATOM 2978 C C . ASP A 1 392 ? 5.099 -2.569 4.532 1.00 72.50 392 ASP A C 1
ATOM 2980 O O . ASP A 1 392 ? 5.532 -3.721 4.415 1.00 72.50 392 ASP A O 1
ATOM 2984 N N . ASN A 1 393 ? 4.634 -2.123 5.705 1.00 72.12 393 ASN A N 1
ATOM 2985 C CA . ASN A 1 393 ? 4.640 -2.948 6.915 1.00 72.12 393 ASN A CA 1
ATOM 2986 C C . ASN A 1 393 ? 3.605 -4.084 6.867 1.00 72.12 393 ASN A C 1
ATOM 2988 O O . ASN A 1 393 ? 3.906 -5.184 7.330 1.00 72.12 393 ASN A O 1
ATOM 2992 N N . ALA A 1 394 ? 2.419 -3.875 6.285 1.00 73.56 394 ALA A N 1
ATOM 2993 C CA . ALA A 1 394 ? 1.426 -4.939 6.108 1.00 73.56 394 ALA A CA 1
ATOM 2994 C C . ALA A 1 394 ? 1.929 -6.052 5.179 1.00 73.56 394 ALA A C 1
ATOM 2996 O O . ALA A 1 394 ? 1.808 -7.238 5.486 1.00 73.56 394 ALA A O 1
ATOM 2997 N N . SER A 1 395 ? 2.563 -5.649 4.080 1.00 78.81 395 SER A N 1
ATOM 2998 C CA . SER A 1 395 ? 3.209 -6.521 3.101 1.00 78.81 395 SER A CA 1
ATOM 2999 C C . SER A 1 395 ? 4.271 -7.396 3.765 1.00 78.81 395 SER A C 1
ATOM 3001 O O . SER A 1 395 ? 4.257 -8.614 3.608 1.00 78.81 395 SER A O 1
ATOM 3003 N N . TRP A 1 396 ? 5.133 -6.802 4.595 1.00 81.25 396 TRP A N 1
ATOM 3004 C CA . TRP A 1 396 ? 6.088 -7.546 5.418 1.00 81.25 396 TRP A CA 1
ATOM 3005 C C . TRP A 1 396 ? 5.411 -8.509 6.409 1.00 81.25 396 TRP A C 1
ATOM 3007 O O . TRP A 1 396 ? 5.820 -9.663 6.534 1.00 81.25 396 TRP A O 1
ATOM 3017 N N . CYS A 1 397 ? 4.349 -8.066 7.084 1.00 80.44 397 CYS A N 1
ATOM 3018 C CA . CYS A 1 397 ? 3.613 -8.871 8.059 1.00 80.44 397 CYS A CA 1
ATOM 3019 C C . CYS A 1 397 ? 2.989 -10.139 7.449 1.00 80.44 397 CYS A C 1
ATOM 3021 O O . CYS A 1 397 ? 2.999 -11.179 8.107 1.00 80.44 397 CYS A O 1
ATOM 3023 N N . ALA A 1 398 ? 2.531 -10.104 6.190 1.00 82.44 398 ALA A N 1
ATOM 3024 C CA . ALA A 1 398 ? 2.106 -11.310 5.465 1.00 82.44 398 ALA A CA 1
ATOM 3025 C C . ALA A 1 398 ? 3.227 -12.358 5.386 1.00 82.44 398 ALA A C 1
ATOM 3027 O O . ALA A 1 398 ? 3.017 -13.545 5.652 1.00 82.44 398 ALA A O 1
ATOM 3028 N N . LEU A 1 399 ? 4.424 -11.895 5.019 1.00 86.00 399 LEU A N 1
ATOM 3029 C CA . LEU A 1 399 ? 5.584 -12.737 4.750 1.00 86.00 399 LEU A CA 1
ATOM 3030 C C . LEU A 1 399 ? 6.137 -13.376 6.025 1.00 86.00 399 LEU A C 1
ATOM 3032 O O . LEU A 1 399 ? 6.583 -14.514 5.967 1.00 86.00 399 LEU A O 1
ATOM 3036 N N . GLU A 1 400 ? 6.066 -12.697 7.173 1.00 87.56 400 GLU A N 1
ATOM 3037 C CA . GLU A 1 400 ? 6.481 -13.255 8.471 1.00 87.56 400 GLU A CA 1
ATOM 3038 C C . GLU A 1 400 ? 5.584 -14.426 8.910 1.00 87.56 400 GLU A C 1
ATOM 3040 O O . GLU A 1 400 ? 6.086 -15.459 9.364 1.00 87.56 400 GLU A O 1
ATOM 3045 N N . VAL A 1 401 ? 4.258 -14.314 8.733 1.00 89.19 401 VAL A N 1
ATOM 3046 C CA . VAL A 1 401 ? 3.324 -15.429 8.995 1.00 89.19 401 VAL A CA 1
ATOM 3047 C C . VAL A 1 401 ? 3.619 -16.583 8.036 1.00 89.19 401 VAL A C 1
ATOM 3049 O O . VAL A 1 401 ? 3.820 -17.715 8.477 1.00 89.19 401 VAL A O 1
ATOM 3052 N N . ALA A 1 402 ? 3.715 -16.292 6.736 1.00 90.00 402 ALA A N 1
ATOM 3053 C CA . ALA A 1 402 ? 3.996 -17.282 5.700 1.00 90.00 402 ALA A CA 1
ATOM 3054 C C . ALA A 1 402 ? 5.330 -18.015 5.922 1.00 90.00 402 ALA A C 1
ATOM 3056 O O . ALA A 1 402 ? 5.369 -19.241 5.872 1.00 90.00 402 ALA A O 1
ATOM 3057 N N . ALA A 1 403 ? 6.407 -17.290 6.235 1.00 89.00 403 ALA A N 1
ATOM 3058 C CA . ALA A 1 403 ? 7.718 -17.861 6.536 1.00 89.00 403 ALA A CA 1
ATOM 3059 C C . ALA A 1 403 ? 7.663 -18.768 7.770 1.00 89.00 403 ALA A C 1
ATOM 3061 O O . ALA A 1 403 ? 8.190 -19.879 7.733 1.00 89.00 403 ALA A O 1
ATOM 3062 N N . THR A 1 404 ? 6.963 -18.339 8.828 1.00 88.00 404 THR A N 1
ATOM 3063 C CA . THR A 1 404 ? 6.800 -19.150 10.044 1.00 88.00 404 THR A CA 1
ATOM 3064 C C . THR A 1 404 ? 6.092 -20.468 9.735 1.00 88.00 404 THR A C 1
ATOM 3066 O O . THR A 1 404 ? 6.591 -21.519 10.126 1.00 88.00 404 THR A O 1
ATOM 3069 N N . PHE A 1 405 ? 4.975 -20.434 8.998 1.00 90.56 405 PHE A N 1
ATOM 3070 C CA . PHE A 1 405 ? 4.242 -21.640 8.590 1.00 90.56 405 PHE A CA 1
ATOM 3071 C C . PHE A 1 405 ? 5.057 -22.548 7.653 1.00 90.56 405 PHE A C 1
ATOM 3073 O O . PHE A 1 405 ? 4.978 -23.775 7.752 1.00 90.56 405 PHE A O 1
ATOM 3080 N N . SER A 1 406 ? 5.885 -21.972 6.783 1.00 89.06 406 SER A N 1
ATOM 3081 C CA . SER A 1 406 ? 6.756 -22.729 5.884 1.00 89.06 406 SER A CA 1
ATOM 3082 C C . SER A 1 406 ? 7.918 -23.431 6.598 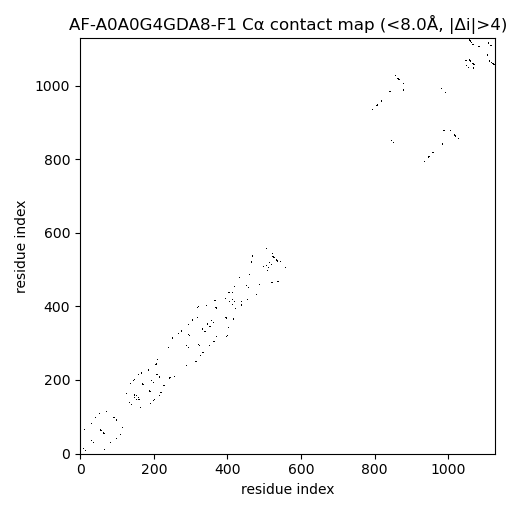1.00 89.06 406 SER A C 1
ATOM 3084 O O . SER A 1 406 ? 8.191 -24.596 6.302 1.00 89.06 406 SER A O 1
ATOM 3086 N N . ASP A 1 407 ? 8.576 -22.775 7.559 1.00 86.19 407 ASP A N 1
ATOM 3087 C CA . ASP A 1 407 ? 9.727 -23.331 8.296 1.00 86.19 407 ASP A CA 1
ATOM 3088 C C . ASP A 1 407 ? 9.338 -24.462 9.272 1.00 86.19 407 ASP A C 1
ATOM 3090 O O . ASP A 1 407 ? 10.170 -25.306 9.630 1.00 86.19 407 ASP A O 1
ATOM 3094 N N . ILE A 1 408 ? 8.060 -24.528 9.662 1.00 87.94 408 ILE A N 1
ATOM 3095 C CA . ILE A 1 408 ? 7.496 -25.605 10.496 1.00 87.94 408 ILE A CA 1
ATOM 3096 C C . ILE A 1 408 ? 6.868 -26.751 9.685 1.00 87.94 408 ILE A C 1
ATOM 3098 O O . ILE A 1 408 ? 6.442 -27.739 10.275 1.00 87.94 408 ILE A O 1
ATOM 3102 N N . GLY A 1 409 ? 6.867 -26.661 8.348 1.00 87.62 409 GLY A N 1
ATOM 3103 C CA . GLY A 1 409 ? 6.468 -27.751 7.447 1.00 87.62 409 GLY A CA 1
ATOM 3104 C C . GLY A 1 409 ? 5.108 -27.598 6.757 1.00 87.62 409 GLY A C 1
ATOM 3105 O O . GLY A 1 409 ? 4.725 -28.479 5.994 1.00 87.62 409 GLY A O 1
ATOM 3106 N N . HIS A 1 410 ? 4.394 -26.486 6.942 1.00 89.75 410 HIS A N 1
ATOM 3107 C CA . HIS A 1 410 ? 3.059 -26.262 6.368 1.00 89.75 410 HIS A CA 1
ATOM 3108 C C . HIS A 1 410 ? 3.080 -25.413 5.082 1.00 89.75 410 HIS A C 1
ATOM 3110 O O . HIS A 1 410 ? 2.158 -24.642 4.813 1.00 89.75 410 HIS A O 1
ATOM 3116 N N . ARG A 1 411 ? 4.119 -25.593 4.248 1.00 87.88 411 ARG A N 1
ATOM 3117 C CA . ARG A 1 411 ? 4.299 -24.886 2.961 1.00 87.88 411 ARG A CA 1
ATOM 3118 C C . ARG A 1 411 ? 3.097 -25.013 2.026 1.00 87.88 411 ARG A C 1
ATOM 3120 O O . ARG A 1 411 ? 2.718 -24.026 1.407 1.00 87.88 411 ARG A O 1
ATOM 3127 N N . THR A 1 412 ? 2.470 -26.187 1.959 1.00 85.69 412 THR A N 1
ATOM 3128 C CA . THR A 1 412 ? 1.300 -26.425 1.098 1.00 85.69 412 THR A CA 1
ATOM 3129 C C . THR A 1 412 ? 0.155 -25.468 1.439 1.00 85.69 412 THR A C 1
ATOM 3131 O O . THR A 1 412 ? -0.297 -24.740 0.562 1.00 85.69 412 THR A O 1
ATOM 3134 N N . ALA A 1 413 ? -0.198 -25.335 2.723 1.00 88.12 413 ALA A N 1
ATOM 3135 C CA . ALA A 1 413 ? -1.218 -24.389 3.182 1.00 88.12 413 ALA A CA 1
ATOM 3136 C C . ALA A 1 413 ? -0.828 -22.920 2.916 1.00 88.12 413 ALA A C 1
ATOM 3138 O O . ALA A 1 413 ? -1.681 -22.090 2.597 1.00 88.12 413 ALA A O 1
ATOM 3139 N N . VAL A 1 414 ? 0.465 -22.579 2.995 1.00 89.88 414 VAL A N 1
ATOM 3140 C CA . VAL A 1 414 ? 0.968 -21.244 2.618 1.00 89.88 414 VAL A CA 1
ATOM 3141 C C . VAL A 1 414 ? 0.761 -20.985 1.123 1.00 89.88 414 VAL A C 1
ATOM 3143 O O . VAL A 1 414 ? 0.295 -19.905 0.755 1.00 89.88 414 VAL A O 1
ATOM 3146 N N . PHE A 1 415 ? 1.021 -21.961 0.255 1.00 86.81 415 PHE A N 1
ATOM 3147 C CA . PHE A 1 415 ? 0.778 -21.830 -1.182 1.00 86.81 415 PHE A CA 1
ATOM 3148 C C . PHE A 1 415 ? -0.733 -21.769 -1.508 1.00 86.81 415 PHE A C 1
ATOM 3150 O O . PHE A 1 415 ? -1.176 -20.801 -2.128 1.00 86.81 415 PHE A O 1
ATOM 3157 N N . GLU A 1 416 ? -1.540 -22.703 -0.991 1.00 85.56 416 GLU A N 1
ATOM 3158 C CA . GLU A 1 416 ? -3.013 -22.773 -1.135 1.00 85.56 416 GLU A CA 1
ATOM 3159 C C . GLU A 1 416 ? -3.749 -21.527 -0.612 1.00 85.56 416 GLU A C 1
ATOM 3161 O O . GLU A 1 416 ? -4.820 -21.153 -1.105 1.00 85.56 416 GLU A O 1
ATOM 3166 N N . SER A 1 417 ? -3.175 -20.844 0.383 1.00 86.88 417 SER A N 1
ATOM 3167 C CA . SER A 1 417 ? -3.703 -19.577 0.899 1.00 86.88 417 SER A CA 1
ATOM 3168 C C . SER A 1 417 ? -3.598 -18.408 -0.093 1.00 86.88 417 SER A C 1
ATOM 3170 O O . SER A 1 417 ? -4.091 -17.316 0.194 1.00 86.88 417 SER A O 1
ATOM 3172 N N . GLY A 1 418 ? -2.960 -18.612 -1.252 1.00 87.00 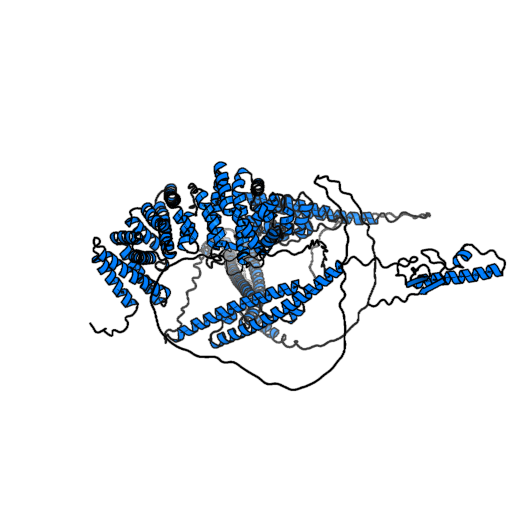418 GLY A N 1
ATOM 3173 C CA . GLY A 1 418 ? -2.676 -17.566 -2.232 1.00 87.00 418 GLY A CA 1
ATOM 3174 C C . GLY A 1 418 ? -1.518 -16.657 -1.817 1.00 87.00 418 GLY A C 1
ATOM 3175 O O . GLY A 1 418 ? -1.409 -15.536 -2.323 1.00 87.00 418 GLY A O 1
ATOM 3176 N N . CYS A 1 419 ? -0.654 -17.105 -0.894 1.00 86.31 419 CYS A N 1
ATOM 3177 C CA . CYS A 1 419 ? 0.438 -16.274 -0.399 1.00 86.31 419 CYS A CA 1
ATOM 3178 C C . CYS A 1 419 ? 1.389 -15.870 -1.523 1.00 86.31 419 CYS A C 1
ATOM 3180 O O . CYS A 1 419 ? 1.622 -14.677 -1.678 1.00 86.31 419 CYS A O 1
ATOM 3182 N N . ILE A 1 420 ? 1.833 -16.807 -2.375 1.00 81.62 420 ILE A N 1
ATOM 3183 C CA . ILE A 1 420 ? 2.717 -16.498 -3.515 1.00 81.62 420 ILE A CA 1
ATOM 3184 C C . ILE A 1 420 ? 2.122 -15.401 -4.403 1.00 81.62 420 ILE A C 1
ATOM 3186 O O . ILE A 1 420 ? 2.795 -14.403 -4.639 1.00 81.62 420 ILE A O 1
ATOM 3190 N N . SER A 1 421 ? 0.849 -15.522 -4.805 1.00 79.38 421 SER A N 1
ATOM 3191 C CA . SER A 1 421 ? 0.131 -14.479 -5.559 1.00 79.38 421 SER A CA 1
ATOM 3192 C C . SER A 1 421 ? 0.156 -13.129 -4.836 1.00 79.38 421 SER A C 1
ATOM 3194 O O . SER A 1 421 ? 0.326 -12.094 -5.474 1.00 79.38 421 SER A O 1
ATOM 3196 N N . THR A 1 422 ? 0.055 -13.121 -3.505 1.00 81.50 422 THR A N 1
ATOM 3197 C CA . THR A 1 422 ? 0.228 -11.897 -2.712 1.00 81.50 422 THR A CA 1
ATOM 3198 C C . THR A 1 422 ? 1.654 -11.365 -2.854 1.00 81.50 422 THR A C 1
ATOM 3200 O O . THR A 1 422 ? 1.784 -10.221 -3.273 1.00 81.50 422 THR A O 1
ATOM 3203 N N . ILE A 1 423 ? 2.707 -12.178 -2.651 1.00 78.56 423 ILE A N 1
ATOM 3204 C CA . ILE A 1 423 ? 4.116 -11.754 -2.832 1.00 78.56 423 ILE A CA 1
ATOM 3205 C C . ILE A 1 423 ? 4.380 -11.202 -4.243 1.00 78.56 423 ILE A C 1
ATOM 3207 O O . ILE A 1 423 ? 5.074 -10.198 -4.372 1.00 78.56 423 ILE A O 1
ATOM 3211 N N . VAL A 1 424 ? 3.787 -11.788 -5.292 1.00 72.00 424 VAL A N 1
ATOM 3212 C CA . VAL A 1 424 ? 3.919 -11.278 -6.673 1.00 72.00 424 VAL A CA 1
ATOM 3213 C C . VAL A 1 424 ? 3.379 -9.850 -6.807 1.00 72.00 424 VAL A C 1
ATOM 3215 O O . VAL A 1 424 ? 3.949 -9.048 -7.541 1.00 72.00 424 VAL A O 1
ATOM 3218 N N . ASN A 1 425 ? 2.321 -9.517 -6.063 1.00 73.19 425 ASN A N 1
ATOM 3219 C CA . ASN A 1 425 ? 1.741 -8.174 -6.004 1.00 73.19 425 ASN A CA 1
ATOM 3220 C C . ASN A 1 425 ? 2.439 -7.243 -4.984 1.00 73.19 425 ASN A C 1
ATOM 3222 O O . ASN A 1 425 ? 2.138 -6.051 -4.955 1.00 73.19 425 ASN A O 1
ATOM 3226 N N . LEU A 1 426 ? 3.385 -7.737 -4.170 1.00 70.25 426 LEU A N 1
ATOM 3227 C CA . LEU A 1 426 ? 4.213 -6.928 -3.257 1.00 70.25 426 LEU A CA 1
ATOM 3228 C C . LEU A 1 426 ? 5.372 -6.264 -4.021 1.00 70.25 426 LEU A C 1
ATOM 3230 O O . LEU A 1 426 ? 6.557 -6.500 -3.761 1.00 70.25 426 LEU A O 1
ATOM 3234 N N . ASP A 1 427 ? 4.996 -5.449 -5.006 1.00 62.31 427 ASP A N 1
ATOM 3235 C CA . ASP A 1 427 ? 5.817 -4.968 -6.117 1.00 62.31 427 ASP A CA 1
ATOM 3236 C C . ASP A 1 427 ? 6.904 -3.951 -5.704 1.00 62.31 427 ASP A C 1
ATOM 3238 O O . ASP A 1 427 ? 6.867 -2.769 -6.040 1.00 62.31 427 ASP A O 1
ATOM 3242 N N . GLY A 1 428 ? 7.925 -4.416 -4.981 1.00 60.78 428 GLY A N 1
ATOM 3243 C CA . GLY A 1 428 ? 9.068 -3.592 -4.575 1.00 60.78 428 GLY A CA 1
ATOM 3244 C C . GLY A 1 428 ? 9.804 -4.020 -3.309 1.00 60.78 428 GLY A C 1
ATOM 3245 O O . GLY A 1 428 ? 10.876 -3.482 -3.046 1.00 60.78 428 GLY A O 1
ATOM 3246 N N . HIS A 1 429 ? 9.297 -4.977 -2.524 1.00 70.19 429 HIS A N 1
ATOM 3247 C CA . HIS A 1 429 ? 9.890 -5.249 -1.213 1.00 70.19 429 HIS A CA 1
ATOM 3248 C C . HIS A 1 429 ? 11.265 -5.922 -1.264 1.00 70.19 429 HIS A C 1
ATOM 3250 O O . HIS A 1 429 ? 11.393 -7.144 -1.257 1.00 70.19 429 HIS A O 1
ATOM 3256 N N . ILE A 1 430 ? 12.303 -5.090 -1.147 1.00 71.81 430 ILE A N 1
ATOM 3257 C CA . ILE A 1 430 ? 13.694 -5.452 -0.835 1.00 71.81 430 ILE A CA 1
ATOM 3258 C C . ILE A 1 430 ? 13.810 -6.442 0.337 1.00 71.81 430 ILE A C 1
ATOM 3260 O O . ILE A 1 430 ? 14.715 -7.262 0.366 1.00 71.81 430 ILE A O 1
ATOM 3264 N N . MET A 1 431 ? 12.883 -6.425 1.297 1.00 73.25 431 MET A N 1
ATOM 3265 C CA . MET A 1 431 ? 12.911 -7.350 2.432 1.00 73.25 431 MET A CA 1
ATOM 3266 C C . MET A 1 431 ? 12.426 -8.770 2.068 1.00 73.25 431 MET A C 1
ATOM 3268 O O . MET A 1 431 ? 12.835 -9.735 2.712 1.00 73.25 431 MET A O 1
ATOM 3272 N N . ALA A 1 432 ? 11.648 -8.949 0.990 1.00 80.56 432 ALA A N 1
ATOM 3273 C CA . ALA A 1 432 ? 11.235 -10.277 0.513 1.00 80.56 432 ALA A CA 1
ATOM 3274 C C . ALA A 1 432 ? 12.436 -11.160 0.107 1.00 80.56 432 ALA A C 1
ATOM 3276 O O . ALA A 1 432 ? 12.347 -12.381 0.196 1.00 80.56 432 ALA A O 1
ATOM 3277 N N . ILE A 1 433 ? 13.574 -10.544 -0.243 1.00 84.81 433 ILE A N 1
ATOM 3278 C CA . ILE A 1 433 ? 14.889 -11.179 -0.455 1.00 84.81 433 ILE A CA 1
ATOM 3279 C C . ILE A 1 433 ? 15.257 -12.133 0.697 1.00 84.81 433 ILE A C 1
ATOM 3281 O O . ILE A 1 433 ? 15.790 -13.215 0.453 1.00 84.81 433 ILE A O 1
ATOM 3285 N N . ASP A 1 434 ? 14.969 -11.746 1.945 1.00 82.81 434 ASP A N 1
ATOM 3286 C CA . ASP A 1 434 ? 15.391 -12.488 3.137 1.00 82.81 434 ASP A CA 1
ATOM 3287 C C . ASP A 1 434 ? 14.354 -13.512 3.642 1.00 82.81 434 ASP A C 1
ATOM 3289 O O . ASP A 1 434 ? 14.763 -14.468 4.305 1.00 82.81 434 ASP A O 1
ATOM 3293 N N . LEU A 1 435 ? 13.059 -13.357 3.311 1.00 85.62 435 LEU A N 1
ATOM 3294 C CA . LEU A 1 435 ? 11.974 -14.272 3.728 1.00 85.62 435 LEU A CA 1
ATOM 3295 C C . LEU A 1 435 ? 11.535 -15.278 2.656 1.00 85.62 435 LEU A C 1
ATOM 3297 O O . LEU A 1 435 ? 11.133 -16.389 3.005 1.00 85.62 435 LEU A O 1
ATOM 3301 N N . LEU A 1 436 ? 11.627 -14.941 1.365 1.00 88.75 436 LEU A N 1
ATOM 3302 C CA . LEU A 1 436 ? 11.251 -15.857 0.282 1.00 88.75 436 LEU A CA 1
ATOM 3303 C C . LEU A 1 436 ? 11.985 -17.217 0.353 1.00 88.75 436 LEU A C 1
ATOM 3305 O O . LEU A 1 436 ? 11.323 -18.230 0.120 1.00 88.75 436 LEU A O 1
ATOM 3309 N N . PRO A 1 437 ? 13.274 -17.296 0.762 1.00 90.38 437 PRO A N 1
ATOM 3310 C CA . PRO A 1 437 ? 13.952 -18.574 0.981 1.00 90.38 437 PRO A CA 1
ATOM 3311 C C . PRO A 1 437 ? 13.331 -19.464 2.071 1.00 90.38 437 PRO A C 1
ATOM 3313 O O . PRO A 1 437 ? 13.366 -20.680 1.917 1.00 90.38 437 PRO A O 1
ATOM 3316 N N . SER A 1 438 ? 12.737 -18.905 3.135 1.00 88.06 438 SER A N 1
ATOM 3317 C CA . SER A 1 438 ? 11.988 -19.686 4.143 1.00 88.06 438 SER A CA 1
ATOM 3318 C C . SER A 1 438 ? 10.618 -20.110 3.605 1.00 88.06 438 SER A C 1
ATOM 3320 O O . SER A 1 438 ? 10.250 -21.287 3.680 1.00 88.06 438 SER A O 1
ATOM 3322 N N . ILE A 1 439 ? 9.889 -19.165 2.990 1.00 89.81 439 ILE A N 1
ATOM 3323 C CA . ILE A 1 439 ? 8.538 -19.381 2.445 1.00 89.81 439 ILE A CA 1
ATOM 3324 C C . ILE A 1 439 ? 8.536 -20.517 1.416 1.00 89.81 439 ILE A C 1
ATOM 3326 O O . ILE A 1 439 ? 7.766 -21.469 1.548 1.00 89.81 439 ILE A O 1
ATOM 3330 N N . VAL A 1 440 ? 9.410 -20.420 0.412 1.00 90.06 440 VAL A N 1
ATOM 3331 C CA . VAL A 1 440 ? 9.524 -21.382 -0.693 1.00 90.06 440 VAL A CA 1
ATOM 3332 C C . VAL A 1 440 ? 10.361 -22.601 -0.280 1.00 90.06 440 VAL A C 1
ATOM 3334 O O . VAL A 1 440 ? 10.029 -23.726 -0.644 1.00 90.06 440 VAL A O 1
ATOM 3337 N N . GLY A 1 441 ? 11.396 -22.407 0.544 1.00 88.50 441 GLY A N 1
ATOM 3338 C CA . GLY A 1 441 ? 12.219 -23.482 1.097 1.00 88.50 441 GLY A CA 1
ATOM 3339 C C . GLY A 1 441 ? 13.242 -24.075 0.124 1.00 88.50 441 GLY A C 1
ATOM 3340 O O . GLY A 1 441 ? 13.750 -23.403 -0.779 1.00 88.50 441 GLY A O 1
ATOM 3341 N N . SER A 1 442 ? 13.544 -25.362 0.334 1.00 88.94 442 SER A N 1
ATOM 3342 C CA . SER A 1 442 ? 14.215 -26.201 -0.663 1.00 88.94 442 SER A CA 1
ATOM 3343 C C . SER A 1 442 ? 13.177 -26.810 -1.604 1.00 88.94 442 SER A C 1
ATOM 3345 O O . SER A 1 442 ? 12.209 -27.423 -1.154 1.00 88.94 442 SER A O 1
ATOM 3347 N N . LEU A 1 443 ? 13.420 -26.677 -2.909 1.00 91.19 443 LEU A N 1
ATOM 3348 C CA . LEU A 1 443 ? 12.601 -27.251 -3.981 1.00 91.19 443 LEU A CA 1
ATOM 3349 C C . LEU A 1 443 ? 13.178 -28.575 -4.514 1.00 91.19 443 LEU A C 1
ATOM 3351 O O . LEU A 1 443 ? 12.947 -28.945 -5.658 1.00 91.19 443 LEU A O 1
ATOM 3355 N N . GLU A 1 444 ? 13.993 -29.273 -3.717 1.00 90.44 444 GLU A N 1
ATOM 3356 C CA . GLU A 1 444 ? 14.496 -30.620 -4.050 1.00 90.44 444 GLU A CA 1
ATOM 3357 C C . GLU A 1 444 ? 13.356 -31.658 -4.118 1.00 90.44 444 GLU A C 1
ATOM 3359 O O . GLU A 1 444 ? 13.412 -32.595 -4.918 1.00 90.44 444 GLU A O 1
ATOM 3364 N N . ASP A 1 445 ? 12.291 -31.466 -3.330 1.00 88.44 445 ASP A N 1
ATOM 3365 C CA . ASP A 1 445 ? 11.053 -32.244 -3.431 1.00 88.44 445 ASP A CA 1
ATOM 3366 C C . ASP A 1 445 ? 10.257 -31.827 -4.679 1.00 88.44 445 ASP A C 1
ATOM 3368 O O . ASP A 1 445 ? 9.927 -30.652 -4.872 1.00 88.44 445 ASP A O 1
ATOM 3372 N N . ALA A 1 446 ? 9.905 -32.808 -5.513 1.00 88.44 446 ALA A N 1
ATOM 3373 C CA . ALA A 1 446 ? 9.140 -32.593 -6.736 1.00 88.44 446 ALA A CA 1
ATOM 3374 C C . ALA A 1 446 ? 7.738 -32.003 -6.487 1.00 88.44 446 ALA A C 1
ATOM 3376 O O . ALA A 1 446 ? 7.210 -31.323 -7.362 1.00 88.44 446 ALA A O 1
ATOM 3377 N N . ASN A 1 447 ? 7.144 -32.228 -5.312 1.00 88.12 447 ASN A N 1
ATOM 3378 C CA . ASN A 1 447 ? 5.830 -31.691 -4.964 1.00 88.12 447 ASN A CA 1
ATOM 3379 C C . ASN A 1 447 ? 5.912 -30.193 -4.645 1.00 88.12 447 ASN A C 1
ATOM 3381 O O . ASN A 1 447 ? 5.113 -29.414 -5.160 1.00 88.12 447 ASN A O 1
ATOM 3385 N N . TYR A 1 448 ? 6.912 -29.759 -3.866 1.00 86.88 448 TYR A N 1
ATOM 3386 C CA . TYR A 1 448 ? 7.125 -28.327 -3.625 1.00 86.88 448 TYR A CA 1
ATOM 3387 C C . TYR A 1 448 ? 7.584 -27.606 -4.895 1.00 86.88 448 TYR A C 1
ATOM 3389 O O . TYR A 1 448 ? 7.137 -26.488 -5.137 1.00 86.88 448 TYR A O 1
ATOM 3397 N N . ALA A 1 449 ? 8.406 -28.245 -5.737 1.00 90.81 449 ALA A N 1
ATOM 3398 C CA . ALA A 1 449 ? 8.772 -27.697 -7.041 1.00 90.81 449 ALA A CA 1
ATOM 3399 C C . ALA A 1 449 ? 7.547 -27.507 -7.956 1.00 90.81 449 ALA A C 1
ATOM 3401 O O . ALA A 1 449 ? 7.418 -26.432 -8.539 1.00 90.81 449 ALA A O 1
ATOM 3402 N N . LYS A 1 450 ? 6.622 -28.484 -8.012 1.00 91.44 450 LYS A N 1
ATOM 3403 C CA . LYS A 1 450 ? 5.334 -28.340 -8.714 1.00 91.44 450 LYS A CA 1
ATOM 3404 C C . LYS A 1 450 ? 4.558 -27.126 -8.202 1.00 91.44 450 LYS A C 1
ATOM 3406 O O . LYS A 1 450 ? 4.328 -26.191 -8.955 1.00 91.44 450 LYS A O 1
ATOM 3411 N N . VAL A 1 451 ? 4.195 -27.106 -6.917 1.00 86.44 451 VAL A N 1
ATOM 3412 C CA . VAL A 1 451 ? 3.291 -26.065 -6.389 1.00 86.44 451 VAL A CA 1
ATOM 3413 C C . VAL A 1 451 ? 3.938 -24.668 -6.425 1.00 86.44 451 VAL A C 1
ATOM 3415 O O . VAL A 1 451 ? 3.239 -23.665 -6.565 1.00 86.44 451 VAL A O 1
ATOM 3418 N N . ALA A 1 452 ? 5.272 -24.574 -6.382 1.00 88.06 452 ALA A N 1
ATOM 3419 C CA . ALA A 1 452 ? 5.984 -23.325 -6.648 1.00 88.06 452 ALA A CA 1
ATOM 3420 C C . ALA A 1 452 ? 5.841 -22.866 -8.115 1.00 88.06 452 ALA A C 1
ATOM 3422 O O . ALA A 1 452 ? 5.565 -21.689 -8.358 1.00 88.06 452 ALA A O 1
ATOM 3423 N N . VAL A 1 453 ? 5.995 -23.768 -9.090 1.00 90.81 453 VAL A N 1
ATOM 3424 C CA . VAL A 1 453 ? 5.781 -23.459 -10.515 1.00 90.81 453 VAL A CA 1
ATOM 3425 C C . VAL A 1 453 ? 4.330 -23.054 -10.773 1.00 90.81 453 VAL A C 1
ATOM 3427 O O . VAL A 1 453 ? 4.107 -21.951 -11.272 1.00 90.81 453 VAL A O 1
ATOM 3430 N N . ASP A 1 454 ? 3.366 -23.877 -10.353 1.00 87.25 454 ASP A N 1
ATOM 3431 C CA . ASP A 1 454 ? 1.926 -23.635 -10.520 1.00 87.25 454 ASP A CA 1
ATOM 3432 C C . ASP A 1 454 ? 1.496 -22.309 -9.854 1.00 87.25 454 ASP A C 1
ATOM 3434 O O . ASP A 1 454 ? 0.674 -21.561 -10.378 1.00 87.25 454 ASP A O 1
ATOM 3438 N N . GLY A 1 455 ? 2.107 -21.965 -8.713 1.00 82.88 455 GLY A N 1
ATOM 3439 C CA . GLY A 1 455 ? 1.906 -20.694 -8.010 1.00 82.88 455 GLY A CA 1
ATOM 3440 C C . GLY A 1 455 ? 2.586 -19.471 -8.647 1.00 82.88 455 GLY A C 1
ATOM 3441 O O . GLY A 1 455 ? 2.475 -18.371 -8.103 1.00 82.88 455 GLY A O 1
ATOM 3442 N N . GLY A 1 456 ? 3.309 -19.625 -9.762 1.00 88.19 456 GLY A N 1
ATOM 3443 C CA . GLY A 1 456 ? 3.985 -18.536 -10.478 1.00 88.19 456 GLY A CA 1
ATOM 3444 C C . GLY A 1 456 ? 5.319 -18.072 -9.869 1.00 88.19 456 GLY A C 1
ATOM 3445 O O . GLY A 1 456 ? 5.829 -17.008 -10.244 1.00 88.19 456 GLY A O 1
ATOM 3446 N N . VAL A 1 457 ? 5.916 -18.851 -8.956 1.00 90.12 457 VAL A N 1
ATOM 3447 C CA . VAL A 1 457 ? 7.183 -18.514 -8.274 1.00 90.12 457 VAL A CA 1
ATOM 3448 C C . VAL A 1 457 ? 8.337 -18.186 -9.244 1.00 90.12 457 VAL A C 1
ATOM 3450 O O . VAL A 1 457 ? 8.992 -17.168 -9.000 1.00 90.12 457 VAL A O 1
ATOM 3453 N N . PRO A 1 458 ? 8.593 -18.924 -10.352 1.00 93.19 458 PRO A N 1
ATOM 3454 C CA . PRO A 1 458 ? 9.704 -18.616 -11.265 1.00 93.19 458 PRO A CA 1
ATOM 3455 C C . PRO A 1 458 ? 9.645 -17.190 -11.829 1.00 93.19 458 PRO A C 1
ATOM 3457 O O . PRO A 1 458 ? 10.647 -16.467 -11.844 1.00 93.19 458 PRO A O 1
ATOM 3460 N N . ARG A 1 459 ? 8.445 -16.758 -12.245 1.00 91.12 459 ARG A N 1
ATOM 3461 C CA . ARG A 1 459 ? 8.203 -15.425 -12.807 1.00 91.12 459 ARG A CA 1
ATOM 3462 C C . ARG A 1 459 ? 8.424 -14.341 -11.764 1.00 91.12 459 ARG A C 1
ATOM 3464 O O . ARG A 1 459 ? 9.165 -13.391 -12.021 1.00 91.12 459 ARG A O 1
ATOM 3471 N N . PHE A 1 460 ? 7.848 -14.505 -10.574 1.00 88.06 460 PHE A N 1
ATOM 3472 C CA . PHE A 1 460 ? 8.055 -13.566 -9.474 1.00 88.06 460 PHE A CA 1
ATOM 3473 C C . PHE A 1 460 ? 9.529 -13.449 -9.072 1.00 88.06 460 PHE A C 1
ATOM 3475 O O . PHE A 1 460 ? 10.047 -12.340 -8.944 1.00 88.06 460 PHE A O 1
ATOM 3482 N N . MET A 1 461 ? 10.228 -14.575 -8.928 1.00 91.19 461 MET A N 1
ATOM 3483 C CA . MET A 1 461 ? 11.641 -14.588 -8.561 1.00 91.19 461 MET A CA 1
ATOM 3484 C C . MET A 1 461 ? 12.505 -13.825 -9.575 1.00 91.19 461 MET A C 1
ATOM 3486 O O . MET A 1 461 ? 13.395 -13.076 -9.169 1.00 91.19 461 MET A O 1
ATOM 3490 N N . CYS A 1 462 ? 12.211 -13.933 -10.874 1.00 92.62 462 CYS A N 1
ATOM 3491 C CA . CYS A 1 462 ? 12.887 -13.144 -11.906 1.00 92.62 462 CYS A CA 1
ATOM 3492 C C . CYS A 1 462 ? 12.573 -11.640 -11.801 1.00 92.62 462 CYS A C 1
ATOM 3494 O O . CYS A 1 462 ? 13.502 -10.832 -11.829 1.00 92.62 462 CYS A O 1
ATOM 3496 N N . HIS A 1 463 ? 11.304 -11.251 -11.604 1.00 88.25 463 HIS A N 1
ATOM 3497 C CA . HIS A 1 463 ? 10.932 -9.849 -11.350 1.00 88.25 463 HIS A CA 1
ATOM 3498 C C . HIS A 1 463 ? 11.662 -9.273 -10.121 1.00 88.25 463 HIS A C 1
ATOM 3500 O O . HIS A 1 463 ? 12.206 -8.167 -10.192 1.00 88.25 463 HIS A O 1
ATOM 3506 N N . LEU A 1 464 ? 11.720 -10.028 -9.016 1.00 87.44 464 LEU A N 1
ATOM 3507 C CA . LEU A 1 464 ? 12.412 -9.629 -7.791 1.00 87.44 464 LEU A CA 1
ATOM 3508 C C . LEU A 1 464 ? 13.914 -9.443 -8.047 1.00 87.44 464 LEU A C 1
ATOM 3510 O O . LEU A 1 464 ? 14.437 -8.368 -7.763 1.00 87.44 464 LEU A O 1
ATOM 3514 N N . VAL A 1 465 ? 14.591 -10.423 -8.660 1.00 91.44 465 VAL A N 1
ATOM 3515 C CA . VAL A 1 465 ? 16.014 -10.327 -9.045 1.00 91.44 465 VAL A CA 1
ATOM 3516 C C . VAL A 1 465 ? 16.302 -9.065 -9.860 1.00 91.44 465 VAL A C 1
ATOM 3518 O O . VAL A 1 465 ? 17.237 -8.330 -9.537 1.00 91.44 465 VAL A O 1
ATOM 3521 N N . THR A 1 466 ? 15.480 -8.761 -10.867 1.00 89.31 466 THR A N 1
ATOM 3522 C CA . THR A 1 466 ? 15.640 -7.552 -11.686 1.00 89.31 466 THR A CA 1
ATOM 3523 C C . THR A 1 466 ? 15.492 -6.267 -10.867 1.00 89.31 466 THR A C 1
ATOM 3525 O O . THR A 1 466 ? 16.242 -5.319 -11.105 1.00 89.31 466 THR A O 1
ATOM 3528 N N . ARG A 1 467 ? 14.607 -6.226 -9.859 1.00 84.25 467 ARG A N 1
ATOM 3529 C CA . ARG A 1 467 ? 14.513 -5.087 -8.926 1.00 84.25 467 ARG A CA 1
ATOM 3530 C C . ARG A 1 467 ? 15.744 -4.960 -8.033 1.00 84.25 467 ARG A C 1
ATOM 3532 O O . ARG A 1 467 ? 16.263 -3.853 -7.907 1.00 84.25 467 ARG A O 1
ATOM 3539 N N . VAL A 1 468 ? 16.264 -6.065 -7.485 1.00 86.75 468 VAL A N 1
ATOM 3540 C CA . VAL A 1 468 ? 17.505 -6.047 -6.681 1.00 86.75 468 VAL A CA 1
ATOM 3541 C C . VAL A 1 468 ? 18.668 -5.467 -7.491 1.00 86.75 468 VAL A C 1
ATOM 3543 O O . VAL A 1 468 ? 19.360 -4.573 -7.007 1.00 86.75 468 VAL A O 1
ATOM 3546 N N . VAL A 1 469 ? 18.836 -5.921 -8.739 1.00 87.69 469 VAL A N 1
ATOM 3547 C CA . VAL A 1 469 ? 19.883 -5.447 -9.662 1.00 87.69 469 VAL A CA 1
ATOM 3548 C C . VAL A 1 469 ? 19.711 -3.971 -10.038 1.00 87.69 469 VAL A C 1
ATOM 3550 O O . VAL A 1 469 ? 20.703 -3.248 -10.109 1.00 87.69 469 VAL A O 1
ATOM 3553 N N . ARG A 1 470 ? 18.476 -3.517 -10.287 1.00 84.12 470 ARG A N 1
ATOM 3554 C CA . ARG A 1 470 ? 18.185 -2.165 -10.794 1.00 84.12 470 ARG A CA 1
ATOM 3555 C C . ARG A 1 470 ? 18.161 -1.080 -9.712 1.00 84.12 470 ARG A C 1
ATOM 3557 O O . ARG A 1 470 ? 18.507 0.056 -10.019 1.00 84.12 470 ARG A O 1
ATOM 3564 N N . HIS A 1 471 ? 17.734 -1.402 -8.489 1.00 75.56 471 HIS A N 1
ATOM 3565 C CA . HIS A 1 471 ? 17.455 -0.401 -7.449 1.00 75.56 471 HIS A CA 1
ATOM 3566 C C . HIS A 1 471 ? 18.348 -0.513 -6.203 1.00 75.56 471 HIS A C 1
ATOM 3568 O O . HIS A 1 471 ? 18.777 0.512 -5.684 1.00 75.56 471 HIS A O 1
ATOM 3574 N N . HIS A 1 472 ? 18.668 -1.722 -5.726 1.00 64.81 472 HIS A N 1
ATOM 3575 C CA . HIS A 1 472 ? 19.037 -1.905 -4.311 1.00 64.81 472 HIS A CA 1
ATOM 3576 C C . HIS A 1 472 ? 20.460 -2.418 -4.034 1.00 64.81 472 HIS A C 1
ATOM 3578 O O . HIS A 1 472 ? 20.805 -2.651 -2.875 1.00 64.81 472 HIS A O 1
ATOM 3584 N N . LEU A 1 473 ? 21.326 -2.532 -5.049 1.00 62.88 473 LEU A N 1
ATOM 3585 C CA . LEU A 1 473 ? 22.745 -2.899 -4.864 1.00 62.88 473 LEU A CA 1
ATOM 3586 C C . LEU A 1 473 ? 23.547 -1.913 -3.983 1.00 62.88 473 LEU A C 1
ATOM 3588 O O . LEU A 1 473 ? 24.640 -2.262 -3.539 1.00 62.88 473 LEU A O 1
ATOM 3592 N N . GLY A 1 474 ? 23.025 -0.705 -3.733 1.00 61.75 474 GLY A N 1
ATOM 3593 C CA . GLY A 1 474 ? 23.598 0.273 -2.799 1.00 61.75 474 GLY A CA 1
ATOM 3594 C C . GLY A 1 474 ? 22.942 0.325 -1.410 1.00 61.75 474 GLY A C 1
ATOM 3595 O O . GLY A 1 474 ? 23.508 0.947 -0.516 1.00 61.75 474 GLY A O 1
ATOM 3596 N N . GLU A 1 475 ? 21.778 -0.304 -1.218 1.00 68.56 475 GLU A N 1
ATOM 3597 C CA . GLU A 1 475 ? 20.936 -0.133 -0.017 1.00 68.56 475 GLU A CA 1
ATOM 3598 C C . GLU A 1 475 ? 20.804 -1.416 0.809 1.00 68.56 475 GLU A C 1
ATOM 3600 O O . GLU A 1 475 ? 20.832 -1.377 2.040 1.00 68.56 475 GLU A O 1
ATOM 3605 N N . ALA A 1 476 ? 20.686 -2.573 0.151 1.00 73.31 476 ALA A N 1
ATOM 3606 C CA . ALA A 1 476 ? 20.662 -3.852 0.844 1.00 73.31 476 ALA A CA 1
ATOM 3607 C C . ALA A 1 476 ? 22.043 -4.166 1.453 1.00 73.31 476 ALA A C 1
ATOM 3609 O O . ALA A 1 476 ? 23.071 -3.950 0.800 1.00 73.31 476 ALA A O 1
ATOM 3610 N N . PRO A 1 477 ? 22.111 -4.796 2.641 1.00 79.31 477 PRO A N 1
ATOM 3611 C CA . PRO A 1 477 ? 23.333 -5.445 3.091 1.00 79.31 477 PRO A CA 1
ATOM 3612 C C . PRO A 1 477 ? 23.787 -6.456 2.032 1.00 79.31 477 PRO A C 1
ATOM 3614 O O . PRO A 1 477 ? 23.091 -7.433 1.758 1.00 79.31 477 PRO A O 1
ATOM 3617 N N . ARG A 1 478 ? 24.967 -6.232 1.438 1.00 83.00 478 ARG A N 1
ATOM 3618 C CA . ARG A 1 478 ? 25.503 -7.030 0.318 1.00 83.00 478 ARG A CA 1
ATOM 3619 C C . ARG A 1 478 ? 25.427 -8.547 0.548 1.00 83.00 478 ARG A C 1
ATOM 3621 O O . ARG A 1 478 ? 25.130 -9.291 -0.381 1.00 83.00 478 ARG A O 1
ATOM 3628 N N . PHE A 1 479 ? 25.628 -8.990 1.789 1.00 83.69 479 PHE A N 1
ATOM 3629 C CA . PHE A 1 479 ? 25.493 -10.390 2.195 1.00 83.69 479 PHE A CA 1
ATOM 3630 C C . PHE A 1 479 ? 24.088 -10.972 1.947 1.00 83.69 479 PHE A C 1
ATOM 3632 O O . PHE A 1 479 ? 23.986 -12.099 1.472 1.00 83.69 479 PHE A O 1
ATOM 3639 N N . CYS A 1 480 ? 23.010 -10.226 2.218 1.00 82.62 480 CYS A N 1
ATOM 3640 C CA . CYS A 1 480 ? 21.639 -10.680 1.953 1.00 82.62 480 CYS A CA 1
ATOM 3641 C C . CYS A 1 480 ? 21.403 -10.870 0.449 1.00 82.62 480 CYS A C 1
ATOM 3643 O O . CYS A 1 480 ? 20.840 -11.879 0.035 1.00 82.62 480 CYS A O 1
ATOM 3645 N N . VAL A 1 481 ? 21.917 -9.949 -0.374 1.00 86.56 481 VAL A N 1
ATOM 3646 C CA . VAL A 1 481 ? 21.839 -10.020 -1.842 1.00 86.56 481 VAL A CA 1
ATOM 3647 C C . VAL A 1 481 ? 22.623 -11.214 -2.396 1.00 86.56 481 VAL A C 1
ATOM 3649 O O . VAL A 1 481 ? 22.095 -11.974 -3.204 1.00 86.56 481 VAL A O 1
ATOM 3652 N N . GLU A 1 482 ? 23.859 -11.428 -1.939 1.00 89.38 482 GLU A N 1
ATOM 3653 C CA . GLU A 1 482 ? 24.680 -12.575 -2.357 1.00 89.38 482 GLU A CA 1
ATOM 3654 C C . GLU A 1 482 ? 24.065 -13.913 -1.900 1.00 89.38 482 GLU A C 1
ATOM 3656 O O . GLU A 1 482 ? 24.004 -14.860 -2.688 1.00 89.38 482 GLU A O 1
ATOM 3661 N N . ARG A 1 483 ? 23.523 -13.975 -0.673 1.00 88.56 483 ARG A N 1
ATOM 3662 C CA . ARG A 1 483 ? 22.772 -15.126 -0.139 1.00 88.56 483 ARG A CA 1
ATOM 3663 C C . ARG A 1 483 ? 21.526 -15.432 -0.974 1.00 88.56 483 ARG A C 1
ATOM 3665 O O . ARG A 1 483 ? 21.286 -16.589 -1.313 1.00 88.56 483 ARG A O 1
ATOM 3672 N N . PHE A 1 484 ? 20.759 -14.405 -1.332 1.00 91.62 484 PHE A N 1
ATOM 3673 C CA . PHE A 1 484 ? 19.556 -14.541 -2.148 1.00 91.62 484 PHE A CA 1
ATOM 3674 C C . PHE A 1 484 ? 19.865 -14.964 -3.581 1.00 91.62 484 PHE A C 1
ATOM 3676 O O . PHE A 1 484 ? 19.206 -15.870 -4.073 1.00 91.62 484 PHE A O 1
ATOM 3683 N N . PHE A 1 485 ? 20.879 -14.402 -4.247 1.00 93.06 485 PHE A N 1
ATOM 3684 C CA . PHE A 1 485 ? 21.246 -14.847 -5.598 1.00 93.06 485 PHE A CA 1
ATOM 3685 C C . PHE A 1 485 ? 21.782 -16.289 -5.621 1.00 93.06 485 PHE A C 1
ATOM 3687 O O . PHE A 1 485 ? 21.540 -17.008 -6.592 1.00 93.06 485 PHE A O 1
ATOM 3694 N N . ALA A 1 486 ? 22.450 -16.742 -4.553 1.00 93.06 486 ALA A N 1
ATOM 3695 C CA . ALA A 1 486 ? 22.830 -18.146 -4.400 1.00 93.06 486 ALA A CA 1
ATOM 3696 C C . ALA A 1 486 ? 21.600 -19.063 -4.247 1.00 93.06 486 ALA A C 1
ATOM 3698 O O . ALA A 1 486 ? 21.489 -20.051 -4.971 1.00 93.06 486 ALA A O 1
ATOM 3699 N N . TRP A 1 487 ? 20.650 -18.715 -3.368 1.00 94.31 487 TRP A N 1
ATOM 3700 C CA . TRP A 1 487 ? 19.400 -19.471 -3.208 1.00 94.31 487 TRP A CA 1
ATOM 3701 C C . TRP A 1 487 ? 18.535 -19.449 -4.480 1.00 94.31 487 TRP A C 1
ATOM 3703 O O . TRP A 1 487 ? 18.087 -20.504 -4.922 1.00 94.31 487 TRP A O 1
ATOM 3713 N N . PHE A 1 488 ? 18.369 -18.281 -5.112 1.00 95.12 488 PHE A N 1
ATOM 3714 C CA . PHE A 1 488 ? 17.654 -18.097 -6.378 1.00 95.12 488 PHE A CA 1
ATOM 3715 C C . PHE A 1 488 ? 18.198 -19.045 -7.443 1.00 95.12 488 PHE A C 1
ATOM 3717 O O . PHE A 1 488 ? 17.422 -19.747 -8.082 1.00 95.12 488 PHE A O 1
ATOM 3724 N N . LYS A 1 489 ? 19.528 -19.132 -7.589 1.00 95.50 489 LYS A N 1
ATOM 3725 C CA . LYS A 1 489 ? 20.148 -20.048 -8.549 1.00 95.50 489 LYS A CA 1
ATOM 3726 C C . LYS A 1 489 ? 19.762 -21.506 -8.291 1.00 95.50 489 LYS A C 1
ATOM 3728 O O . LYS A 1 489 ? 19.360 -22.182 -9.233 1.00 95.50 489 LYS A O 1
ATOM 3733 N N . THR A 1 490 ? 19.842 -21.980 -7.050 1.00 95.31 490 THR A N 1
ATOM 3734 C CA . THR A 1 490 ? 19.455 -23.360 -6.709 1.00 95.31 490 THR A CA 1
ATOM 3735 C C . THR A 1 490 ? 17.962 -23.602 -6.938 1.00 95.31 490 THR A C 1
ATOM 3737 O O . THR A 1 490 ? 17.592 -24.547 -7.624 1.00 95.31 490 THR A O 1
ATOM 3740 N N . ALA A 1 491 ? 17.091 -22.726 -6.432 1.00 94.56 491 ALA A N 1
ATOM 3741 C CA . ALA A 1 491 ? 15.644 -22.878 -6.559 1.00 94.56 491 ALA A CA 1
ATOM 3742 C C . ALA A 1 491 ? 15.167 -22.838 -8.026 1.00 94.56 491 ALA A C 1
ATOM 3744 O O . ALA A 1 491 ? 14.349 -23.669 -8.417 1.00 94.56 491 ALA A O 1
ATOM 3745 N N . MET A 1 492 ? 15.720 -21.948 -8.860 1.00 96.44 492 MET A N 1
ATOM 3746 C CA . MET A 1 492 ? 15.424 -21.911 -10.299 1.00 96.44 492 MET A CA 1
ATOM 3747 C C . MET A 1 492 ? 15.864 -23.197 -11.007 1.00 96.44 492 MET A C 1
ATOM 3749 O O . MET A 1 492 ? 15.079 -23.764 -11.763 1.00 96.44 492 MET A O 1
ATOM 3753 N N . MET A 1 493 ? 17.075 -23.700 -10.731 1.00 95.50 493 MET A N 1
ATOM 3754 C CA . MET A 1 493 ? 17.544 -24.965 -11.313 1.00 95.50 493 MET A CA 1
ATOM 3755 C C . MET A 1 493 ? 16.668 -26.150 -10.892 1.00 95.50 493 MET A C 1
ATOM 3757 O O . MET A 1 493 ? 16.331 -26.974 -11.736 1.00 95.50 493 MET A O 1
ATOM 3761 N N . ASN A 1 494 ? 16.225 -26.205 -9.634 1.00 95.31 494 ASN A N 1
ATOM 3762 C CA . ASN A 1 494 ? 15.342 -27.269 -9.152 1.00 95.31 494 ASN A CA 1
ATOM 3763 C C . ASN A 1 494 ? 13.956 -27.238 -9.828 1.00 95.31 494 ASN A C 1
ATOM 3765 O O . ASN A 1 494 ? 13.412 -28.296 -10.149 1.00 95.31 494 ASN A O 1
ATOM 3769 N N . MET A 1 495 ? 13.394 -26.049 -10.089 1.00 95.81 495 MET A N 1
ATOM 3770 C CA . MET A 1 495 ? 12.132 -25.897 -10.834 1.00 95.81 495 MET A CA 1
ATOM 3771 C C . MET A 1 495 ? 12.295 -26.256 -12.321 1.00 95.81 495 MET A C 1
ATOM 3773 O O . MET A 1 495 ? 11.434 -26.929 -12.886 1.00 95.81 495 MET A O 1
ATOM 3777 N N . VAL A 1 496 ? 13.424 -25.899 -12.942 1.00 95.25 496 VAL A N 1
ATOM 3778 C CA . VAL A 1 496 ? 13.780 -26.341 -14.304 1.00 95.25 496 VAL A CA 1
ATOM 3779 C C . VAL A 1 496 ? 13.909 -27.864 -14.367 1.00 95.25 496 VAL A C 1
ATOM 3781 O O . VAL A 1 496 ? 13.316 -28.490 -15.241 1.00 95.25 496 VAL A O 1
ATOM 3784 N N . GLU A 1 497 ? 14.608 -28.482 -13.414 1.00 94.69 497 GLU A N 1
ATOM 3785 C CA . GLU A 1 497 ? 14.767 -29.939 -13.323 1.00 94.69 497 GLU A CA 1
ATOM 3786 C C . GLU A 1 497 ? 13.470 -30.664 -12.965 1.00 94.69 497 GLU A C 1
ATOM 3788 O O . GLU A 1 497 ? 13.306 -31.842 -13.282 1.00 94.69 497 GLU A O 1
ATOM 3793 N N . TRP A 1 498 ? 12.518 -29.992 -12.322 1.00 95.44 498 TRP A N 1
ATOM 3794 C CA . TRP A 1 498 ? 11.149 -30.483 -12.209 1.00 95.44 498 TRP A CA 1
ATOM 3795 C C . TRP A 1 498 ? 10.425 -30.455 -13.564 1.00 95.44 498 TRP A C 1
ATOM 3797 O O . TRP A 1 498 ? 9.900 -31.489 -13.969 1.00 95.44 498 TRP A O 1
ATOM 3807 N N . GLY A 1 499 ? 10.483 -29.353 -14.320 1.00 94.44 499 GLY A N 1
ATOM 3808 C CA . GLY A 1 499 ? 9.886 -29.261 -15.664 1.00 94.44 499 GLY A CA 1
ATOM 3809 C C . GLY A 1 499 ? 10.515 -30.210 -16.701 1.00 94.44 499 GLY A C 1
ATOM 3810 O O . GLY A 1 499 ? 9.836 -30.711 -17.601 1.00 94.44 499 GLY A O 1
ATOM 3811 N N . GLU A 1 500 ? 11.798 -30.555 -16.541 1.00 92.75 500 GLU A N 1
ATOM 3812 C CA . GLU A 1 500 ? 12.457 -31.633 -17.298 1.00 92.75 500 GLU A CA 1
ATOM 3813 C C . GLU A 1 500 ? 11.871 -33.021 -16.999 1.00 92.75 500 GLU A C 1
ATOM 3815 O O . GLU A 1 500 ? 11.801 -33.854 -17.901 1.00 92.75 500 GLU A O 1
ATOM 3820 N N . ARG A 1 501 ? 11.427 -33.270 -15.760 1.00 92.69 501 ARG A N 1
ATOM 3821 C CA . ARG A 1 501 ? 10.822 -34.544 -15.332 1.00 92.69 501 ARG A CA 1
ATOM 3822 C C . ARG A 1 501 ? 9.317 -34.620 -15.597 1.00 92.69 501 ARG A C 1
ATOM 3824 O O . ARG A 1 501 ? 8.817 -35.706 -15.869 1.00 92.69 501 ARG A O 1
ATOM 3831 N N . ALA A 1 502 ? 8.605 -33.499 -15.492 1.00 91.56 502 ALA A N 1
ATOM 3832 C CA . ALA A 1 502 ? 7.151 -33.439 -15.632 1.00 91.56 502 ALA A CA 1
ATOM 3833 C C . ALA A 1 502 ? 6.692 -33.610 -17.091 1.00 91.56 502 ALA A C 1
ATOM 3835 O O . ALA A 1 502 ? 5.714 -34.308 -17.357 1.00 91.56 502 ALA A O 1
ATOM 3836 N N . VAL A 1 503 ? 7.407 -33.005 -18.047 1.00 87.88 503 VAL A N 1
ATOM 3837 C CA . VAL A 1 503 ? 7.000 -32.984 -19.459 1.00 87.88 503 VAL A CA 1
ATOM 3838 C C . VAL A 1 503 ? 7.713 -34.084 -20.251 1.00 87.88 503 VAL A C 1
ATOM 3840 O O . VAL A 1 503 ? 8.869 -33.929 -20.645 1.00 87.88 503 VAL A O 1
ATOM 3843 N N . SER A 1 504 ? 7.013 -35.179 -20.553 1.00 78.19 504 SER A N 1
ATOM 3844 C CA . SER A 1 504 ? 7.545 -36.336 -21.299 1.00 78.19 504 SER A CA 1
ATOM 3845 C C . SER A 1 504 ? 7.517 -36.161 -22.832 1.00 78.19 504 SER A C 1
ATOM 3847 O O . SER A 1 504 ? 6.942 -36.968 -23.556 1.00 78.19 504 SER A O 1
ATOM 3849 N N . GLY A 1 505 ? 8.177 -35.115 -23.345 1.00 82.12 505 GLY A N 1
ATOM 3850 C CA . GLY A 1 505 ? 8.456 -34.961 -24.788 1.00 82.12 505 GLY A CA 1
ATOM 3851 C C . GLY A 1 505 ? 8.154 -33.591 -25.407 1.00 82.12 505 GLY A C 1
ATOM 3852 O O . GLY A 1 505 ? 8.639 -33.313 -26.497 1.00 82.12 505 GLY A O 1
ATOM 3853 N N . GLY A 1 506 ? 7.409 -32.721 -24.723 1.00 87.81 506 GLY A N 1
ATOM 3854 C CA . GLY A 1 506 ? 7.271 -31.302 -25.092 1.00 87.81 506 GLY A CA 1
ATOM 3855 C C . GLY A 1 506 ? 8.496 -30.448 -24.708 1.00 87.81 506 GLY A C 1
ATOM 3856 O O . GLY A 1 506 ? 9.499 -31.006 -24.245 1.00 87.81 506 GLY A O 1
ATOM 3857 N N . PRO A 1 507 ? 8.431 -29.112 -24.856 1.00 89.62 507 PRO A N 1
ATOM 3858 C CA . PRO A 1 507 ? 9.408 -28.175 -24.287 1.00 89.62 507 PRO A CA 1
ATOM 3859 C C . PRO A 1 507 ? 9.296 -28.091 -22.752 1.00 89.62 507 PRO A C 1
ATOM 3861 O O . PRO A 1 507 ? 8.315 -28.543 -22.162 1.00 89.62 507 PRO A O 1
ATOM 3864 N N . ASN A 1 508 ? 10.287 -27.507 -22.081 1.00 94.19 508 ASN A N 1
ATOM 3865 C CA . ASN A 1 508 ? 10.194 -27.175 -20.660 1.00 94.19 508 ASN A CA 1
ATOM 3866 C C . ASN A 1 508 ? 9.482 -25.827 -20.477 1.00 94.19 508 ASN A C 1
ATOM 3868 O O . ASN A 1 508 ? 10.100 -24.779 -20.665 1.00 94.19 508 ASN A O 1
ATOM 3872 N N . THR A 1 509 ? 8.209 -25.846 -20.075 1.00 93.44 509 THR A N 1
ATOM 3873 C CA . THR A 1 509 ? 7.412 -24.631 -19.814 1.00 93.44 509 THR A CA 1
ATOM 3874 C C . THR A 1 509 ? 8.109 -23.685 -18.834 1.00 93.44 509 THR A C 1
ATOM 3876 O O . THR A 1 509 ? 8.260 -22.504 -19.126 1.00 93.44 509 THR A O 1
ATOM 3879 N N . VAL A 1 510 ? 8.674 -24.209 -17.739 1.00 95.31 510 VAL A N 1
ATOM 3880 C CA . VAL A 1 510 ? 9.409 -23.414 -16.737 1.00 95.31 510 VAL A CA 1
ATOM 3881 C C . VAL A 1 510 ? 10.606 -22.686 -17.353 1.00 95.31 510 VAL A C 1
ATOM 3883 O O . VAL A 1 510 ? 10.827 -21.509 -17.068 1.00 95.31 510 VAL A O 1
ATOM 3886 N N . THR A 1 511 ? 11.389 -23.364 -18.196 1.00 96.06 511 THR A N 1
ATOM 3887 C CA . THR A 1 511 ? 12.537 -22.737 -18.869 1.00 96.06 511 THR A CA 1
ATOM 3888 C C . THR A 1 511 ? 12.083 -21.728 -19.913 1.00 96.06 511 THR A C 1
ATOM 3890 O O . THR A 1 511 ? 12.618 -20.620 -19.960 1.00 96.06 511 THR A O 1
ATOM 3893 N N . HIS A 1 512 ? 11.100 -22.104 -20.732 1.00 94.19 512 HIS A N 1
ATOM 3894 C CA . HIS A 1 512 ? 10.549 -21.266 -21.784 1.00 94.19 512 HIS A CA 1
ATOM 3895 C C . HIS A 1 512 ? 10.024 -19.949 -21.208 1.00 94.19 512 HIS A C 1
ATOM 3897 O O . HIS A 1 512 ? 10.520 -18.885 -21.570 1.00 94.19 512 HIS A O 1
ATOM 3903 N N . ASP A 1 513 ? 9.106 -20.016 -20.246 1.00 94.06 513 ASP A N 1
ATOM 3904 C CA . ASP A 1 513 ? 8.447 -18.844 -19.677 1.00 94.06 513 ASP A CA 1
ATOM 3905 C C . ASP A 1 513 ? 9.460 -17.887 -19.052 1.00 94.06 513 ASP A C 1
ATOM 3907 O O . ASP A 1 513 ? 9.417 -16.687 -19.317 1.00 94.06 513 ASP A O 1
ATOM 3911 N N . VAL A 1 514 ? 10.427 -18.419 -18.293 1.00 96.38 514 VAL A N 1
ATOM 3912 C CA . VAL A 1 514 ? 11.506 -17.643 -17.663 1.00 96.38 514 VAL A CA 1
ATOM 3913 C C . VAL A 1 514 ? 12.397 -16.950 -18.695 1.00 96.38 514 VAL A C 1
ATOM 3915 O O . VAL A 1 514 ? 12.722 -15.775 -18.519 1.00 96.38 514 VAL A O 1
ATOM 3918 N N . LEU A 1 515 ? 12.782 -17.633 -19.777 1.00 96.31 515 LEU A N 1
ATOM 3919 C CA . LEU A 1 515 ? 13.585 -17.034 -20.849 1.00 96.31 515 LEU A CA 1
ATOM 3920 C C . LEU A 1 515 ? 12.777 -16.042 -21.703 1.00 96.31 515 LEU A C 1
ATOM 3922 O O . LEU A 1 515 ? 13.354 -15.102 -22.257 1.00 96.31 515 LEU A O 1
ATOM 3926 N N . GLN A 1 516 ? 11.451 -16.194 -21.770 1.00 95.69 516 GLN A N 1
ATOM 3927 C CA . GLN A 1 516 ? 10.567 -15.243 -22.441 1.00 95.69 516 GLN A CA 1
ATOM 3928 C C . GLN A 1 516 ? 10.281 -13.975 -21.623 1.00 95.69 516 GLN A C 1
ATOM 3930 O O . GLN A 1 516 ? 9.843 -12.983 -22.214 1.00 95.69 516 GLN A O 1
ATOM 3935 N N . LEU A 1 517 ? 10.564 -13.944 -20.314 1.00 95.12 517 LEU A N 1
ATOM 3936 C CA . LEU A 1 517 ? 10.381 -12.742 -19.497 1.00 95.12 517 LEU A CA 1
ATOM 3937 C C . LEU A 1 517 ? 11.226 -11.579 -20.018 1.00 95.12 517 LEU A C 1
ATOM 3939 O O . LEU A 1 517 ? 12.455 -11.648 -20.101 1.00 95.12 517 LEU A O 1
ATOM 3943 N N . GLU A 1 518 ? 10.565 -10.455 -20.280 1.00 93.69 518 GLU A N 1
ATOM 3944 C CA . GLU A 1 518 ? 11.205 -9.249 -20.807 1.00 93.69 518 GLU A CA 1
ATOM 3945 C C . GLU A 1 518 ? 12.296 -8.716 -19.863 1.00 93.69 518 GLU A C 1
ATOM 3947 O O . GLU A 1 518 ? 13.308 -8.169 -20.293 1.00 93.69 518 GLU A O 1
ATOM 3952 N N . GLN A 1 519 ? 12.154 -8.959 -18.561 1.00 90.75 519 GLN A N 1
ATOM 3953 C CA . GLN A 1 519 ? 13.147 -8.638 -17.540 1.00 90.75 519 GLN A CA 1
ATOM 3954 C C . GLN A 1 519 ? 14.432 -9.473 -17.703 1.00 90.75 519 GLN A C 1
ATOM 3956 O O . GLN A 1 519 ? 15.536 -8.935 -17.603 1.00 90.75 519 GLN A O 1
ATOM 3961 N N . VAL A 1 520 ? 14.301 -10.767 -18.015 1.00 94.94 520 VAL A N 1
ATOM 3962 C CA . VAL A 1 520 ? 15.428 -11.683 -18.263 1.00 94.94 520 VAL A CA 1
ATOM 3963 C C . VAL A 1 520 ? 16.098 -11.353 -19.596 1.00 94.94 520 VAL A C 1
ATOM 3965 O O . VAL A 1 520 ? 17.322 -11.220 -19.643 1.00 94.94 520 VAL A O 1
ATOM 3968 N N . LYS A 1 521 ? 15.311 -11.100 -20.652 1.00 95.56 521 LYS A N 1
ATOM 3969 C CA . LYS A 1 521 ? 15.802 -10.597 -21.948 1.00 95.56 521 LYS A CA 1
ATOM 3970 C C . LYS A 1 521 ? 16.637 -9.325 -21.779 1.00 95.56 521 LYS A C 1
ATOM 3972 O O . LYS A 1 521 ? 17.775 -9.283 -22.246 1.00 95.56 521 LYS A O 1
ATOM 3977 N N . ASN A 1 522 ? 16.131 -8.332 -21.045 1.00 92.19 522 ASN A N 1
ATOM 3978 C CA . ASN A 1 522 ? 16.852 -7.086 -20.768 1.00 92.19 522 ASN A CA 1
ATOM 3979 C C . ASN A 1 522 ? 18.157 -7.314 -19.981 1.00 92.19 522 ASN A C 1
ATOM 3981 O O . ASN A 1 522 ? 19.192 -6.762 -20.356 1.00 92.19 522 ASN A O 1
ATOM 3985 N N . MET A 1 523 ? 18.154 -8.163 -18.944 1.00 92.69 523 MET A N 1
ATOM 3986 C CA . MET A 1 523 ? 19.380 -8.506 -18.203 1.00 92.69 523 MET A CA 1
ATOM 3987 C C . MET A 1 523 ? 20.429 -9.192 -19.096 1.00 92.69 523 MET A C 1
ATOM 3989 O O . MET A 1 523 ? 21.605 -8.836 -19.032 1.00 92.69 523 MET A O 1
ATOM 3993 N N . ARG A 1 524 ? 20.025 -10.128 -19.970 1.00 93.50 524 ARG A N 1
ATOM 3994 C CA . ARG A 1 524 ? 20.941 -10.818 -20.901 1.00 93.50 524 ARG A CA 1
ATOM 3995 C C . ARG A 1 524 ? 21.492 -9.881 -21.981 1.00 93.50 524 ARG A C 1
ATOM 3997 O O . ARG A 1 524 ? 22.700 -9.873 -22.219 1.00 93.50 524 ARG A O 1
ATOM 4004 N N . GLN A 1 525 ? 20.644 -9.042 -22.583 1.00 90.81 525 GLN A N 1
ATOM 4005 C CA . GLN A 1 525 ? 21.055 -8.030 -23.569 1.00 90.81 525 GLN A CA 1
ATOM 4006 C C . GLN A 1 525 ? 21.991 -6.966 -22.975 1.00 90.81 525 GLN A C 1
ATOM 4008 O O . GLN A 1 525 ? 22.848 -6.431 -23.679 1.00 90.81 525 GLN A O 1
ATOM 4013 N N . ALA A 1 526 ? 21.876 -6.682 -21.676 1.00 86.25 526 ALA A N 1
ATOM 4014 C CA . ALA A 1 526 ? 22.726 -5.730 -20.970 1.00 86.25 526 ALA A CA 1
ATOM 4015 C C . ALA A 1 526 ? 24.165 -6.210 -20.702 1.00 86.25 526 ALA A C 1
ATOM 4017 O O . ALA A 1 526 ? 24.937 -5.468 -20.084 1.00 86.25 526 ALA A O 1
ATOM 4018 N N . ARG A 1 527 ? 24.561 -7.408 -21.168 1.00 83.69 527 ARG A N 1
ATOM 4019 C CA . ARG A 1 527 ? 25.959 -7.863 -21.100 1.00 83.69 527 ARG A CA 1
ATOM 4020 C C . ARG A 1 527 ? 26.909 -6.777 -21.630 1.00 83.69 527 ARG A C 1
ATOM 4022 O O . ARG A 1 527 ? 26.668 -6.238 -22.714 1.00 83.69 527 ARG A O 1
ATOM 4029 N N . PRO A 1 528 ? 28.016 -6.469 -20.925 1.00 70.88 528 PRO A N 1
ATOM 4030 C CA . PRO A 1 528 ? 28.922 -5.387 -21.302 1.00 70.88 528 PRO A CA 1
ATOM 4031 C C . PRO A 1 528 ? 29.716 -5.725 -22.574 1.00 70.88 528 PRO A C 1
ATOM 4033 O O . PRO A 1 528 ? 30.860 -6.184 -22.538 1.00 70.88 528 PRO A O 1
ATOM 4036 N N . THR A 1 529 ? 29.103 -5.464 -23.729 1.00 75.12 529 THR A N 1
ATOM 4037 C CA . THR A 1 529 ? 29.774 -5.478 -25.031 1.00 75.12 529 THR A CA 1
ATOM 4038 C C . THR A 1 529 ? 30.915 -4.458 -25.019 1.00 75.12 529 THR A C 1
ATOM 4040 O O . THR A 1 529 ? 30.735 -3.298 -24.638 1.00 75.12 529 THR A O 1
ATOM 4043 N N . LYS A 1 530 ? 32.125 -4.896 -25.396 1.00 71.88 530 LYS A N 1
ATOM 4044 C CA . LYS A 1 530 ? 33.356 -4.090 -25.309 1.00 71.88 530 LYS A CA 1
ATOM 4045 C C . LYS A 1 530 ? 33.245 -2.814 -26.157 1.00 71.88 530 LYS A C 1
ATOM 4047 O O . LYS A 1 530 ? 33.545 -2.835 -27.345 1.00 71.88 530 LYS A O 1
ATOM 4052 N N . GLY A 1 531 ? 32.840 -1.714 -25.522 1.00 73.25 531 GLY A N 1
ATOM 4053 C CA . GLY A 1 531 ? 32.730 -0.385 -26.128 1.00 73.25 531 GLY A CA 1
ATOM 4054 C C . GLY A 1 531 ? 31.444 0.382 -25.800 1.00 73.25 531 GLY A C 1
ATOM 4055 O O . GLY A 1 531 ? 31.470 1.608 -25.860 1.00 73.25 531 GLY A O 1
ATOM 4056 N N . ARG A 1 532 ? 30.337 -0.278 -25.413 1.00 62.88 532 ARG A N 1
ATOM 4057 C CA . ARG A 1 532 ? 29.036 0.397 -25.219 1.00 62.88 532 ARG A CA 1
ATOM 4058 C C . ARG A 1 532 ? 28.612 0.433 -23.747 1.00 62.88 532 ARG A C 1
ATOM 4060 O O . ARG A 1 532 ? 28.321 -0.595 -23.145 1.00 62.88 532 ARG A O 1
ATOM 4067 N N . LYS A 1 533 ? 28.542 1.637 -23.168 1.00 54.47 533 LYS A N 1
ATOM 4068 C CA . LYS A 1 533 ? 28.043 1.868 -21.801 1.00 54.47 533 LYS A CA 1
ATOM 4069 C C . LYS A 1 533 ? 26.508 1.877 -21.780 1.00 54.47 533 LYS A C 1
ATOM 4071 O O . LYS A 1 533 ? 25.905 2.933 -21.931 1.00 54.47 533 LYS A O 1
ATOM 4076 N N . SER A 1 534 ? 25.879 0.717 -21.587 1.00 56.34 534 SER A N 1
ATOM 4077 C CA . SER A 1 534 ? 24.492 0.677 -21.093 1.00 56.34 534 SER A CA 1
ATOM 4078 C C . SER A 1 534 ? 24.487 1.081 -19.616 1.00 56.34 534 SER A C 1
ATOM 4080 O O . SER A 1 534 ? 25.345 0.624 -18.866 1.00 56.34 534 SER A O 1
ATOM 4082 N N . THR A 1 535 ? 23.578 1.958 -19.189 1.00 64.19 535 THR A N 1
ATOM 4083 C CA . THR A 1 535 ? 23.589 2.530 -17.827 1.00 64.19 535 THR A CA 1
ATOM 4084 C C . THR A 1 535 ? 22.686 1.797 -16.837 1.00 64.19 535 THR A C 1
ATOM 4086 O O . THR A 1 535 ? 23.000 1.770 -15.653 1.00 64.19 535 THR A O 1
ATOM 4089 N N . GLN A 1 536 ? 21.589 1.184 -17.293 1.00 66.88 536 GLN A N 1
ATOM 4090 C CA . GLN A 1 536 ? 20.506 0.731 -16.403 1.00 66.88 536 GLN A CA 1
ATOM 4091 C C . GLN A 1 536 ? 20.694 -0.679 -15.810 1.00 66.88 536 GLN A C 1
ATOM 4093 O O . GLN A 1 536 ? 20.082 -0.998 -14.796 1.00 66.88 536 GLN A O 1
ATOM 4098 N N . TYR A 1 537 ? 21.540 -1.515 -16.422 1.00 71.62 537 TYR A N 1
ATOM 4099 C CA . TYR A 1 537 ? 21.711 -2.934 -16.054 1.00 71.62 537 TYR A CA 1
ATOM 4100 C C . TYR A 1 537 ? 23.181 -3.401 -16.005 1.00 71.62 537 TYR A C 1
ATOM 4102 O O . TYR A 1 537 ? 23.454 -4.589 -15.832 1.00 71.62 537 TYR A O 1
ATOM 4110 N N . ALA A 1 538 ? 24.153 -2.485 -16.109 1.00 66.62 538 ALA A N 1
ATOM 4111 C CA . ALA A 1 538 ? 25.587 -2.815 -16.136 1.00 66.62 538 ALA A CA 1
ATOM 4112 C C . ALA A 1 538 ? 26.128 -3.476 -14.851 1.00 66.62 538 ALA A C 1
ATOM 4114 O O . ALA A 1 538 ? 27.240 -3.999 -14.858 1.00 66.62 538 ALA A O 1
ATOM 4115 N N . ALA A 1 539 ? 25.356 -3.458 -13.761 1.00 80.69 539 ALA A N 1
ATOM 4116 C CA . ALA A 1 539 ? 25.692 -4.089 -12.488 1.00 80.69 539 ALA A CA 1
ATOM 4117 C C . ALA A 1 539 ? 25.123 -5.517 -12.327 1.00 80.69 539 ALA A C 1
ATOM 4119 O O . ALA A 1 539 ? 25.232 -6.087 -11.243 1.00 80.69 539 ALA A O 1
ATOM 4120 N N . THR A 1 540 ? 24.519 -6.102 -13.373 1.00 87.62 540 THR A N 1
ATOM 4121 C CA . THR A 1 540 ? 23.946 -7.462 -13.327 1.00 87.62 540 THR A CA 1
ATOM 4122 C C . THR A 1 540 ? 25.021 -8.503 -12.963 1.00 87.62 540 THR A C 1
ATOM 4124 O O . THR A 1 540 ? 25.995 -8.646 -13.708 1.00 87.62 540 THR A O 1
ATOM 4127 N N . PRO A 1 541 ? 24.870 -9.258 -11.856 1.00 90.62 541 PRO A N 1
ATOM 4128 C CA . PRO A 1 541 ? 25.803 -10.316 -11.477 1.00 90.62 541 PRO A CA 1
ATOM 4129 C C . PRO A 1 541 ? 25.999 -11.368 -12.574 1.00 90.62 541 PRO A C 1
ATOM 4131 O O . PRO A 1 541 ? 25.037 -11.963 -13.063 1.00 90.62 541 PRO A O 1
ATOM 4134 N N . GLN A 1 542 ? 27.260 -11.670 -12.896 1.00 92.25 542 GLN A N 1
ATOM 4135 C CA . GLN A 1 542 ? 27.617 -12.695 -13.884 1.00 92.25 542 GLN A CA 1
ATOM 4136 C C . GLN A 1 542 ? 26.993 -14.063 -13.551 1.00 92.25 542 GLN A C 1
ATOM 4138 O O . GLN A 1 542 ? 26.508 -14.742 -14.446 1.00 92.25 542 GLN A O 1
ATOM 4143 N N . THR A 1 543 ? 26.885 -14.414 -12.266 1.00 92.69 543 THR A N 1
ATOM 4144 C CA . THR A 1 543 ? 26.279 -15.669 -11.784 1.00 92.69 543 THR A CA 1
ATOM 4145 C C . THR A 1 543 ? 24.812 -15.870 -12.178 1.00 92.69 543 THR A C 1
ATOM 4147 O O . THR A 1 543 ? 24.366 -17.019 -12.224 1.00 92.69 543 THR A O 1
ATOM 4150 N N . LEU A 1 544 ? 24.074 -14.787 -12.457 1.00 94.44 544 LEU A N 1
ATOM 4151 C CA . LEU A 1 544 ? 22.703 -14.821 -12.976 1.00 94.44 544 LEU A CA 1
ATOM 4152 C C . LEU A 1 544 ? 22.691 -14.966 -14.502 1.00 94.44 544 LEU A C 1
ATOM 4154 O O . LEU A 1 544 ? 21.895 -15.726 -15.041 1.00 94.44 544 LEU A O 1
ATOM 4158 N N . LEU A 1 545 ? 23.608 -14.289 -15.199 1.00 94.94 545 LEU A N 1
ATOM 4159 C CA . LEU A 1 545 ? 23.778 -14.431 -16.649 1.00 94.94 545 LEU A CA 1
ATOM 4160 C C . LEU A 1 545 ? 24.175 -15.869 -17.013 1.00 94.94 545 LEU A C 1
ATOM 4162 O O . LEU A 1 545 ? 23.569 -16.466 -17.894 1.00 94.94 545 LEU A O 1
ATOM 4166 N N . ASP A 1 546 ? 25.122 -16.448 -16.271 1.00 95.44 546 ASP A N 1
ATOM 4167 C CA . ASP A 1 546 ? 25.565 -17.840 -16.425 1.00 95.44 546 ASP A CA 1
ATOM 4168 C C . ASP A 1 546 ? 24.447 -18.851 -16.107 1.00 95.44 546 ASP A C 1
ATOM 4170 O O . ASP A 1 546 ? 24.463 -19.973 -16.605 1.00 95.44 546 ASP A O 1
ATOM 4174 N N . LEU A 1 547 ? 23.478 -18.481 -15.259 1.00 96.75 547 LEU A N 1
ATOM 4175 C CA . LEU A 1 547 ? 22.297 -19.300 -14.978 1.00 96.75 547 LEU A CA 1
ATOM 4176 C C . LEU A 1 547 ? 21.316 -19.274 -16.154 1.00 96.75 547 LEU A C 1
ATOM 4178 O O . LEU A 1 547 ? 20.922 -20.338 -16.619 1.00 96.75 547 LEU A O 1
ATOM 4182 N N . PHE A 1 548 ? 20.942 -18.093 -16.656 1.00 97.38 548 PHE A N 1
ATOM 4183 C CA . PHE A 1 548 ? 20.003 -18.002 -17.778 1.00 97.38 548 PHE A CA 1
ATOM 4184 C C . PHE A 1 548 ? 20.584 -18.588 -19.072 1.00 97.38 548 PHE A C 1
ATOM 4186 O O . PHE A 1 548 ? 19.861 -19.241 -19.819 1.00 97.38 548 PHE A O 1
ATOM 4193 N N . ASP A 1 549 ? 21.887 -18.427 -19.311 1.00 96.00 549 ASP A N 1
ATOM 4194 C CA . ASP A 1 549 ? 22.564 -19.106 -20.419 1.00 96.00 549 ASP A CA 1
ATOM 4195 C C . ASP A 1 549 ? 22.574 -20.631 -20.222 1.00 96.00 549 ASP A C 1
ATOM 4197 O O . ASP A 1 549 ? 22.263 -21.359 -21.155 1.00 96.00 549 ASP A O 1
ATOM 4201 N N . SER A 1 550 ? 22.836 -21.135 -19.008 1.00 96.94 550 SER A N 1
ATOM 4202 C CA . SER A 1 550 ? 22.782 -22.579 -18.727 1.00 96.94 550 SER A CA 1
ATOM 4203 C C . SER A 1 550 ? 21.367 -23.165 -18.869 1.00 96.94 550 SER A C 1
ATOM 4205 O O . SER A 1 550 ? 21.220 -24.313 -19.286 1.00 96.94 550 SER A O 1
ATOM 4207 N N . MET A 1 551 ? 20.321 -22.387 -18.570 1.00 96.81 551 MET A N 1
ATOM 4208 C CA . MET A 1 551 ? 18.930 -22.764 -18.846 1.00 96.81 551 MET A CA 1
ATOM 4209 C C . MET A 1 551 ? 18.662 -22.865 -20.355 1.00 96.81 551 MET A C 1
ATOM 4211 O O . MET A 1 551 ? 18.087 -23.852 -20.809 1.00 96.81 551 MET A O 1
ATOM 4215 N N . GLU A 1 552 ? 19.122 -21.887 -21.139 1.00 96.00 552 GLU A N 1
ATOM 4216 C CA . GLU A 1 552 ? 19.005 -21.896 -22.603 1.00 96.00 552 GLU A CA 1
ATOM 4217 C C . GLU A 1 552 ? 19.815 -23.040 -23.243 1.00 96.00 552 GLU A C 1
ATOM 4219 O O . GLU A 1 552 ? 19.317 -23.721 -24.135 1.00 96.00 552 GLU A O 1
ATOM 4224 N N . GLU A 1 553 ? 21.025 -23.328 -22.753 1.00 95.38 553 GLU A N 1
ATOM 4225 C CA . GLU A 1 553 ? 21.829 -24.480 -23.183 1.00 95.38 553 GLU A CA 1
ATOM 4226 C C . GLU A 1 553 ? 21.122 -25.819 -22.908 1.00 95.38 553 GLU A C 1
ATOM 4228 O O . GLU A 1 553 ? 21.130 -26.701 -23.771 1.00 95.38 553 GLU A O 1
ATOM 4233 N N . ARG A 1 554 ? 20.472 -25.979 -21.742 1.00 93.94 554 ARG A N 1
ATOM 4234 C CA . ARG A 1 554 ? 19.698 -27.193 -21.414 1.00 93.94 554 ARG A CA 1
ATOM 4235 C C . ARG A 1 554 ? 18.483 -27.364 -22.320 1.00 93.94 554 ARG A C 1
ATOM 4237 O O . ARG A 1 554 ? 18.237 -28.484 -22.772 1.00 93.94 554 ARG A O 1
ATOM 4244 N N . GLU A 1 555 ? 17.763 -26.284 -22.621 1.00 94.25 555 GLU A N 1
ATOM 4245 C CA . GLU A 1 555 ? 16.571 -26.339 -23.475 1.00 94.25 555 GLU A CA 1
ATOM 4246 C C . GLU A 1 555 ? 16.919 -26.519 -24.959 1.00 94.25 555 GLU A C 1
ATOM 4248 O O . GLU A 1 555 ? 16.299 -27.340 -25.630 1.00 94.25 555 GLU A O 1
ATOM 4253 N N . ASN A 1 556 ? 17.983 -25.884 -25.459 1.00 94.06 556 ASN A N 1
ATOM 4254 C CA . ASN A 1 556 ? 18.509 -26.163 -26.799 1.00 94.06 556 ASN A CA 1
ATOM 4255 C C . ASN A 1 556 ? 18.944 -27.633 -26.920 1.00 94.06 556 ASN A C 1
ATOM 4257 O O . ASN A 1 556 ? 18.505 -28.342 -27.823 1.00 94.06 556 ASN A O 1
ATOM 4261 N N . ALA A 1 557 ? 19.705 -28.145 -25.945 1.00 93.50 557 ALA A N 1
ATOM 4262 C CA . ALA A 1 557 ? 20.083 -29.556 -25.916 1.00 93.50 557 ALA A CA 1
ATOM 4263 C C . ALA A 1 557 ? 18.871 -30.497 -25.755 1.00 93.50 557 ALA A C 1
ATOM 4265 O O . ALA A 1 557 ? 18.951 -31.669 -26.123 1.00 93.50 557 ALA A O 1
ATOM 4266 N N . ARG A 1 558 ? 17.748 -30.046 -25.175 1.00 89.06 558 ARG A N 1
ATOM 4267 C CA . ARG A 1 558 ? 16.468 -30.779 -25.147 1.00 89.06 558 ARG A CA 1
ATOM 4268 C C . ARG A 1 558 ? 15.829 -30.796 -26.538 1.00 89.06 558 ARG A C 1
ATOM 4270 O O . ARG A 1 558 ? 15.517 -31.882 -27.020 1.00 89.06 558 ARG A O 1
ATOM 4277 N N . ALA A 1 559 ? 15.708 -29.644 -27.196 1.00 90.81 559 ALA A N 1
ATOM 4278 C CA . ALA A 1 559 ? 15.168 -29.518 -28.548 1.00 90.81 559 ALA A CA 1
ATOM 4279 C C . ALA A 1 559 ? 15.951 -30.368 -29.567 1.00 90.81 559 ALA A C 1
ATOM 4281 O O . ALA A 1 559 ? 15.342 -31.147 -30.299 1.00 90.81 559 ALA A O 1
ATOM 4282 N N . ASP A 1 560 ? 17.288 -30.328 -29.538 1.00 93.25 560 ASP A N 1
ATOM 4283 C CA . ASP A 1 560 ? 18.154 -31.161 -30.388 1.00 93.25 560 ASP A CA 1
ATOM 4284 C C . ASP A 1 560 ? 17.879 -32.666 -30.207 1.00 93.25 560 ASP A C 1
ATOM 4286 O O . ASP A 1 560 ? 17.817 -33.419 -31.182 1.00 93.25 560 ASP A O 1
ATOM 4290 N N . ARG A 1 561 ? 17.662 -33.122 -28.963 1.00 91.56 561 ARG A N 1
ATOM 4291 C CA . ARG A 1 561 ? 17.327 -34.527 -28.657 1.00 91.56 561 ARG A CA 1
ATOM 4292 C C . ARG A 1 561 ? 15.933 -34.920 -29.154 1.00 91.56 561 ARG A C 1
ATOM 4294 O O . ARG A 1 561 ? 15.763 -36.048 -29.613 1.00 91.56 561 ARG A O 1
ATOM 4301 N N . LEU A 1 562 ? 14.956 -34.013 -29.091 1.00 89.81 562 LEU A N 1
ATOM 4302 C CA . LEU A 1 562 ? 13.612 -34.242 -29.635 1.00 89.81 562 LEU A CA 1
ATOM 4303 C C . LEU A 1 562 ? 13.644 -34.321 -31.169 1.00 89.81 562 LEU A C 1
ATOM 4305 O O . LEU A 1 562 ? 13.081 -35.251 -31.745 1.00 89.81 562 LEU A O 1
ATOM 4309 N N . MET A 1 563 ? 14.372 -33.413 -31.825 1.00 90.12 563 MET A N 1
ATOM 4310 C CA . MET A 1 563 ? 14.564 -33.426 -33.278 1.00 90.12 563 MET A CA 1
ATOM 4311 C C . MET A 1 563 ? 15.270 -34.703 -33.754 1.00 90.12 563 MET A C 1
ATOM 4313 O O . MET A 1 563 ? 14.788 -35.351 -34.681 1.00 90.12 563 MET A O 1
ATOM 4317 N N . ALA A 1 564 ? 16.344 -35.128 -33.080 1.00 91.56 564 ALA A N 1
ATOM 4318 C CA . ALA A 1 564 ? 17.037 -36.378 -33.400 1.00 91.56 564 ALA A CA 1
ATOM 4319 C C . ALA A 1 564 ? 16.122 -37.614 -33.266 1.00 91.56 564 ALA A C 1
ATOM 4321 O O . ALA A 1 564 ? 16.113 -38.479 -34.142 1.00 91.56 564 ALA A O 1
ATOM 4322 N N . GLY A 1 565 ? 15.289 -37.672 -32.218 1.00 86.75 565 GLY A N 1
ATOM 4323 C CA . GLY A 1 565 ? 14.320 -38.758 -32.028 1.00 86.75 565 GLY A CA 1
ATOM 4324 C C . GLY A 1 565 ? 13.267 -38.851 -33.142 1.00 86.75 565 GLY A C 1
ATOM 4325 O O . GLY A 1 565 ? 12.853 -39.954 -33.510 1.00 86.75 565 GLY A O 1
ATOM 4326 N N . LEU A 1 566 ? 12.868 -37.713 -33.723 1.00 87.75 566 LEU A N 1
ATOM 4327 C CA . LEU A 1 566 ? 11.957 -37.661 -34.873 1.00 87.75 566 LEU A CA 1
ATOM 4328 C C . LEU A 1 566 ? 12.619 -38.133 -36.181 1.00 87.75 566 LEU A C 1
ATOM 4330 O O . LEU A 1 566 ? 11.932 -38.699 -37.036 1.00 87.75 566 LEU A O 1
ATOM 4334 N N . GLU A 1 567 ? 13.932 -37.943 -36.344 1.00 85.94 567 GLU A N 1
ATOM 4335 C CA . GLU A 1 567 ? 14.673 -38.465 -37.501 1.00 85.94 567 GLU A CA 1
ATOM 4336 C C . GLU A 1 567 ? 14.866 -39.988 -37.415 1.00 85.94 567 GLU A C 1
ATOM 4338 O O . GLU A 1 567 ? 14.509 -40.700 -38.360 1.00 85.94 567 GLU A O 1
ATOM 4343 N N . ASP A 1 568 ? 15.331 -40.509 -36.272 1.00 78.62 568 ASP A N 1
ATOM 4344 C CA . ASP A 1 568 ? 15.530 -41.954 -36.058 1.00 78.62 568 ASP A CA 1
ATOM 4345 C C . ASP A 1 568 ? 14.211 -42.742 -36.167 1.00 78.62 568 ASP A C 1
ATOM 4347 O O . ASP A 1 568 ? 14.150 -43.792 -36.820 1.00 78.62 568 ASP A O 1
ATOM 4351 N N . GLY A 1 569 ? 13.116 -42.208 -35.610 1.00 65.94 569 GLY A N 1
ATOM 4352 C CA . GLY A 1 569 ? 11.783 -42.815 -35.704 1.00 65.94 569 GLY A CA 1
ATOM 4353 C C . GLY A 1 569 ? 11.286 -43.003 -37.145 1.00 65.94 569 GLY A C 1
ATOM 4354 O O . GLY A 1 569 ? 10.482 -43.898 -37.417 1.00 65.94 569 GLY A O 1
ATOM 4355 N N . ARG A 1 570 ? 11.801 -42.218 -38.100 1.00 65.88 570 ARG A N 1
ATOM 4356 C CA . ARG A 1 570 ? 11.420 -42.287 -39.518 1.00 65.88 570 ARG A CA 1
ATOM 4357 C C . ARG A 1 570 ? 12.149 -43.388 -40.299 1.00 65.88 570 ARG A C 1
ATOM 4359 O O . ARG A 1 570 ? 11.716 -43.729 -41.400 1.00 65.88 570 ARG A O 1
ATOM 4366 N N . ALA A 1 571 ? 13.223 -43.963 -39.751 1.00 57.81 571 ALA A N 1
ATOM 4367 C CA . ALA A 1 571 ? 14.061 -44.953 -40.434 1.00 57.81 571 ALA A CA 1
ATOM 4368 C C . ALA A 1 571 ? 13.599 -46.417 -40.258 1.00 57.81 571 ALA A C 1
ATOM 4370 O O . ALA A 1 571 ? 13.903 -47.259 -41.103 1.00 57.81 571 ALA A O 1
ATOM 4371 N N . GLY A 1 572 ? 12.855 -46.742 -39.193 1.00 53.47 572 GLY A N 1
ATOM 4372 C CA . GLY A 1 572 ? 12.483 -48.130 -38.862 1.00 53.47 572 GLY A CA 1
ATOM 4373 C C . GLY A 1 572 ? 11.357 -48.748 -39.711 1.00 53.47 572 GLY A C 1
ATOM 4374 O O . GLY A 1 572 ? 11.180 -49.965 -39.723 1.00 53.47 572 GLY A O 1
ATOM 4375 N N . GLY A 1 573 ? 10.588 -47.931 -40.433 1.00 50.78 573 GLY A N 1
ATOM 4376 C CA . GLY A 1 573 ? 9.287 -48.298 -41.009 1.00 50.78 573 GLY A CA 1
ATOM 4377 C C . GLY A 1 573 ? 9.278 -49.131 -42.300 1.00 50.78 573 GLY A C 1
ATOM 4378 O O . GLY A 1 573 ? 8.397 -48.897 -43.126 1.00 50.78 573 GLY A O 1
ATOM 4379 N N . ARG A 1 574 ? 10.224 -50.061 -42.526 1.00 50.31 574 ARG A N 1
ATOM 4380 C CA . ARG A 1 574 ? 10.153 -51.038 -43.643 1.00 50.31 574 ARG A CA 1
ATOM 4381 C C . ARG A 1 574 ? 11.067 -52.266 -43.471 1.00 50.31 574 ARG A C 1
ATOM 4383 O O . ARG A 1 574 ? 12.192 -52.302 -43.962 1.00 50.31 574 ARG A O 1
ATOM 4390 N N . GLN A 1 575 ? 10.529 -53.320 -42.861 1.00 45.25 575 GLN A N 1
ATOM 4391 C CA . GLN A 1 575 ? 10.953 -54.707 -43.090 1.00 45.25 575 GLN A CA 1
ATOM 4392 C C . GLN A 1 575 ? 9.706 -55.533 -43.418 1.00 45.25 575 GLN A C 1
ATOM 4394 O O . GLN A 1 575 ? 8.705 -55.412 -42.716 1.00 45.25 575 GLN A O 1
ATOM 4399 N N . GLY A 1 576 ? 9.755 -56.328 -44.488 1.00 44.97 576 GLY A N 1
ATOM 4400 C CA . GLY A 1 576 ? 8.601 -57.099 -44.958 1.00 44.97 576 GLY A CA 1
ATOM 4401 C C . GLY A 1 576 ? 8.512 -57.199 -46.481 1.00 44.97 576 GLY A C 1
ATOM 4402 O O . GLY A 1 576 ? 7.879 -56.362 -47.115 1.00 44.97 576 GLY A O 1
ATOM 4403 N N . GLU A 1 577 ? 9.103 -58.280 -46.992 1.00 43.12 577 GLU A N 1
ATOM 4404 C CA . GLU A 1 577 ? 8.677 -59.049 -48.176 1.00 43.12 577 GLU A CA 1
ATOM 4405 C C . GLU A 1 577 ? 9.170 -58.699 -49.603 1.00 43.12 577 GLU A C 1
ATOM 4407 O O . GLU A 1 577 ? 9.508 -57.572 -49.961 1.00 43.12 577 GLU A O 1
ATOM 4412 N N . ASP A 1 578 ? 9.248 -59.806 -50.352 1.00 37.25 578 ASP A N 1
ATOM 4413 C CA . ASP A 1 578 ? 9.628 -60.119 -51.732 1.00 37.25 578 ASP A CA 1
ATOM 4414 C C . ASP A 1 578 ? 10.994 -59.736 -52.340 1.00 37.25 578 ASP A C 1
ATOM 4416 O O . ASP A 1 578 ? 11.356 -58.594 -52.628 1.00 37.25 578 ASP A O 1
ATOM 4420 N N . GLU A 1 579 ? 11.725 -60.808 -52.668 1.00 45.72 579 GLU A N 1
ATOM 4421 C CA . GLU A 1 579 ? 12.864 -60.840 -53.574 1.00 45.72 579 GLU A CA 1
ATOM 4422 C C . GLU A 1 579 ? 12.452 -60.511 -55.020 1.00 45.72 579 GLU A C 1
ATOM 4424 O O . GLU A 1 579 ? 11.467 -61.036 -55.533 1.00 45.72 579 GLU A O 1
ATOM 4429 N N . THR A 1 580 ? 13.314 -59.822 -55.776 1.00 37.31 580 THR A N 1
ATOM 4430 C CA . THR A 1 580 ? 13.748 -60.346 -57.090 1.00 37.31 580 THR A CA 1
ATOM 4431 C C . THR A 1 580 ? 15.008 -59.654 -57.618 1.00 37.31 580 THR A C 1
ATOM 4433 O O . THR A 1 580 ? 15.392 -58.563 -57.204 1.00 37.31 580 THR A O 1
ATOM 4436 N N . GLN A 1 581 ? 15.707 -60.328 -58.535 1.00 44.97 581 GLN A N 1
ATOM 4437 C CA . GLN A 1 581 ? 17.033 -59.933 -59.018 1.00 44.97 581 GLN A CA 1
ATOM 4438 C C . GLN A 1 581 ? 16.980 -58.930 -60.185 1.00 44.97 581 GLN A C 1
ATOM 4440 O O . GLN A 1 581 ? 16.360 -59.208 -61.210 1.00 44.97 581 GLN A O 1
ATOM 4445 N N . ALA A 1 582 ? 17.775 -57.853 -60.130 1.00 39.69 582 ALA A N 1
ATOM 4446 C CA . ALA A 1 582 ? 18.106 -57.041 -61.309 1.00 39.69 582 ALA A CA 1
ATOM 4447 C C . ALA A 1 582 ? 19.554 -56.504 -61.274 1.00 39.69 582 ALA A C 1
ATOM 4449 O O . ALA A 1 582 ? 20.046 -56.034 -60.252 1.00 39.69 582 ALA A O 1
ATOM 4450 N N . LYS A 1 583 ? 20.262 -56.561 -62.414 1.00 45.34 583 LYS A N 1
ATOM 4451 C CA . LYS A 1 583 ? 21.682 -56.164 -62.554 1.00 45.34 583 LYS A CA 1
ATOM 4452 C C . LYS A 1 583 ? 21.798 -54.731 -63.112 1.00 45.34 583 LYS A C 1
ATOM 4454 O O . LYS A 1 583 ? 21.458 -54.516 -64.273 1.00 45.34 583 LYS A O 1
ATOM 4459 N N . GLY A 1 584 ? 22.340 -53.769 -62.348 1.00 36.06 584 GLY A N 1
ATOM 4460 C CA . GLY A 1 584 ? 22.357 -52.332 -62.710 1.00 36.06 584 GLY A CA 1
ATOM 4461 C C . GLY A 1 584 ? 23.731 -51.633 -62.659 1.00 36.06 584 GLY A C 1
ATOM 4462 O O . GLY A 1 584 ? 24.226 -51.265 -61.604 1.00 36.06 584 GLY A O 1
ATOM 4463 N N . LYS A 1 585 ? 24.353 -51.414 -63.823 1.00 40.19 585 LYS A N 1
ATOM 4464 C CA . LYS A 1 585 ? 25.693 -50.810 -64.033 1.00 40.19 585 LYS A CA 1
ATOM 4465 C C . LYS A 1 585 ? 25.938 -49.417 -63.398 1.00 40.19 585 LYS A C 1
ATOM 4467 O O . LYS A 1 585 ? 25.180 -48.489 -63.639 1.00 40.19 585 LYS A O 1
ATOM 4472 N N . ARG A 1 586 ? 27.153 -49.243 -62.844 1.00 42.62 586 ARG A N 1
ATOM 4473 C CA . ARG A 1 586 ? 28.072 -48.072 -62.966 1.00 42.62 586 ARG A CA 1
ATOM 4474 C C . ARG A 1 586 ? 27.473 -46.696 -63.365 1.00 42.62 586 ARG A C 1
ATOM 4476 O O . ARG A 1 586 ? 27.200 -46.491 -64.549 1.00 42.62 586 ARG A O 1
ATOM 4483 N N . LYS A 1 587 ? 27.765 -45.668 -62.547 1.00 40.28 587 LYS A N 1
ATOM 4484 C CA . LYS A 1 587 ? 28.740 -44.621 -62.954 1.00 40.28 587 LYS A CA 1
ATOM 4485 C C . LYS A 1 587 ? 29.346 -43.827 -61.786 1.00 40.28 587 LYS A C 1
ATOM 4487 O O . LYS A 1 587 ? 28.659 -43.429 -60.863 1.00 40.28 587 LYS A O 1
ATOM 4492 N N . ASN A 1 588 ? 30.648 -43.565 -61.892 1.00 37.62 588 ASN A N 1
ATOM 4493 C CA . ASN A 1 588 ? 31.453 -42.706 -61.016 1.00 37.62 588 ASN A CA 1
ATOM 4494 C C . ASN A 1 588 ? 31.760 -41.399 -61.771 1.00 37.62 588 ASN A C 1
ATOM 4496 O O . ASN A 1 588 ? 32.122 -41.483 -62.952 1.00 37.62 588 ASN A O 1
ATOM 4500 N N . ARG A 1 589 ? 31.685 -40.223 -61.117 1.00 42.12 589 ARG A N 1
ATOM 4501 C CA . ARG A 1 589 ? 32.499 -39.064 -61.540 1.00 42.12 589 ARG A CA 1
ATOM 4502 C C . ARG A 1 589 ? 32.736 -37.982 -60.472 1.00 42.12 589 ARG A C 1
ATOM 4504 O O . ARG A 1 589 ? 31.903 -37.112 -60.254 1.00 42.12 589 ARG A O 1
ATOM 4511 N N . ASN A 1 590 ? 33.958 -37.948 -59.940 1.00 39.84 590 ASN A N 1
ATOM 4512 C CA . ASN A 1 590 ?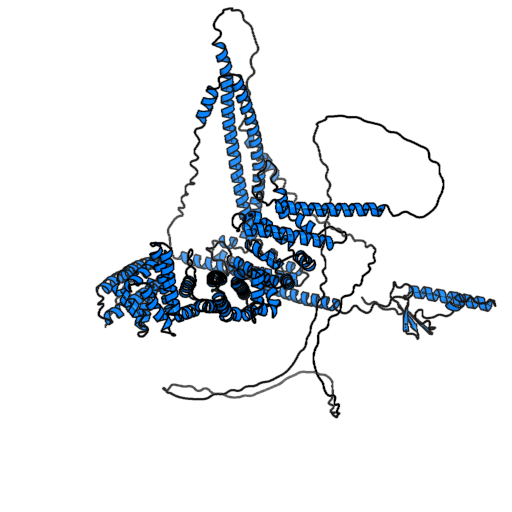 34.539 -36.768 -59.282 1.00 39.84 590 ASN A CA 1
ATOM 4513 C C . ASN A 1 590 ? 34.761 -35.596 -60.264 1.00 39.84 590 ASN A C 1
ATOM 4515 O O . ASN A 1 590 ? 35.306 -35.810 -61.351 1.00 39.84 590 ASN A O 1
ATOM 4519 N N . LYS A 1 591 ? 34.483 -34.352 -59.834 1.00 43.28 591 LYS A N 1
ATOM 4520 C CA . LYS A 1 591 ? 35.107 -33.108 -60.353 1.00 43.28 591 LYS A CA 1
ATOM 4521 C C . LYS A 1 591 ? 34.879 -31.951 -59.350 1.00 43.28 591 LYS A C 1
ATOM 4523 O O . LYS A 1 591 ? 33.775 -31.446 -59.259 1.00 43.28 591 LYS A O 1
ATOM 4528 N N . LYS A 1 592 ? 35.795 -31.647 -58.421 1.00 37.97 592 LYS A N 1
ATOM 4529 C CA . LYS A 1 592 ? 37.117 -30.975 -58.543 1.00 37.97 592 LYS A CA 1
ATOM 4530 C C . LYS A 1 592 ? 37.041 -29.444 -58.749 1.00 37.97 592 LYS A C 1
ATOM 4532 O O . LYS A 1 592 ? 36.846 -28.997 -59.870 1.00 37.97 592 LYS A O 1
ATOM 4537 N N . HIS A 1 593 ? 37.343 -28.714 -57.664 1.00 38.62 593 HIS A N 1
ATOM 4538 C CA . HIS A 1 593 ? 37.829 -27.321 -57.520 1.00 38.62 593 HIS A CA 1
ATOM 4539 C C . HIS A 1 593 ? 37.352 -26.196 -58.466 1.00 38.62 593 HIS A C 1
ATOM 4541 O O . HIS A 1 593 ? 37.670 -26.202 -59.655 1.00 38.62 593 HIS A O 1
ATOM 4547 N N . ARG A 1 594 ? 37.009 -25.048 -57.852 1.00 36.50 594 ARG A N 1
ATOM 4548 C CA . ARG A 1 594 ? 37.810 -23.817 -58.045 1.00 36.50 594 ARG A CA 1
ATOM 4549 C C . ARG A 1 594 ? 37.760 -22.868 -56.834 1.00 36.50 594 ARG A C 1
ATOM 4551 O O . ARG A 1 594 ? 36.852 -22.957 -56.022 1.00 36.50 594 ARG A O 1
ATOM 4558 N N . ARG A 1 595 ? 38.770 -21.994 -56.715 1.00 45.91 595 ARG A N 1
ATOM 4559 C CA . ARG A 1 595 ? 38.842 -20.855 -55.773 1.00 45.91 595 ARG A CA 1
ATOM 4560 C C . ARG A 1 595 ? 38.537 -19.542 -56.513 1.00 45.91 595 ARG A C 1
ATOM 4562 O O . ARG A 1 595 ? 38.964 -19.391 -57.655 1.00 45.91 595 ARG A O 1
ATOM 4569 N N . GLY A 1 596 ? 37.942 -18.589 -55.800 1.00 34.06 596 GLY A N 1
ATOM 4570 C CA . GLY A 1 596 ? 37.800 -17.154 -56.109 1.00 34.06 596 GLY A CA 1
ATOM 4571 C C . GLY A 1 596 ? 36.860 -16.573 -55.044 1.00 34.06 596 GLY A C 1
ATOM 4572 O O . GLY A 1 596 ? 35.820 -17.176 -54.823 1.00 34.06 596 GLY A O 1
ATOM 4573 N N . ARG A 1 597 ? 37.182 -15.587 -54.194 1.00 37.78 597 ARG A N 1
ATOM 4574 C CA . ARG A 1 597 ? 38.041 -14.377 -54.223 1.00 37.78 597 ARG A CA 1
ATOM 4575 C C . ARG A 1 597 ? 37.378 -13.139 -54.849 1.00 37.78 597 ARG A C 1
ATOM 4577 O O . ARG A 1 597 ? 37.684 -12.798 -55.985 1.00 37.78 597 ARG A O 1
ATOM 4584 N N . GLY A 1 598 ? 36.670 -12.394 -53.994 1.00 33.16 598 GLY A N 1
ATOM 4585 C CA . GLY A 1 598 ? 36.419 -10.952 -54.131 1.00 33.16 598 GLY A CA 1
ATOM 4586 C C . GLY A 1 598 ? 35.165 -10.576 -54.923 1.00 33.16 598 GLY A C 1
ATOM 4587 O O . GLY A 1 598 ? 34.829 -11.241 -55.895 1.00 33.16 598 GLY A O 1
ATOM 4588 N N . GLY A 1 599 ? 34.501 -9.493 -54.503 1.00 31.70 599 GLY A N 1
ATOM 4589 C CA . GLY A 1 599 ? 33.304 -8.961 -55.164 1.00 31.70 599 GLY A CA 1
ATOM 4590 C C . GLY A 1 599 ? 32.371 -8.215 -54.207 1.00 31.70 599 GLY A C 1
ATOM 4591 O O . GLY A 1 599 ? 31.365 -8.762 -53.778 1.00 31.70 599 GLY A O 1
ATOM 4592 N N . THR A 1 600 ? 32.714 -6.976 -53.858 1.00 33.44 600 THR A N 1
ATOM 4593 C CA . THR A 1 600 ? 31.807 -6.008 -53.210 1.00 33.44 600 THR A CA 1
ATOM 4594 C C . THR A 1 600 ? 30.693 -5.564 -54.165 1.00 33.44 600 THR A C 1
ATOM 4596 O O . THR A 1 600 ? 31.008 -5.282 -55.321 1.00 33.44 600 THR A O 1
ATOM 4599 N N . GLY A 1 601 ? 29.455 -5.357 -53.694 1.00 31.59 601 GLY A N 1
ATOM 4600 C CA . GLY A 1 601 ? 28.467 -4.591 -54.470 1.00 31.59 601 GLY A CA 1
ATOM 4601 C C . GLY A 1 601 ? 27.015 -4.598 -53.967 1.00 31.59 601 GLY A C 1
ATOM 4602 O O . GLY A 1 601 ? 26.438 -5.657 -53.771 1.00 31.59 601 GLY A O 1
ATOM 4603 N N . THR A 1 602 ? 26.450 -3.390 -53.840 1.00 30.70 602 THR A N 1
ATOM 4604 C CA . THR A 1 602 ? 25.037 -3.008 -54.099 1.00 30.70 602 THR A CA 1
ATOM 4605 C C . THR A 1 602 ? 23.877 -3.830 -53.505 1.00 30.70 602 THR A C 1
ATOM 4607 O O . THR A 1 602 ? 23.442 -4.822 -54.076 1.00 30.70 602 THR A O 1
ATOM 4610 N N . ALA A 1 603 ? 23.311 -3.289 -52.420 1.00 32.38 603 ALA A N 1
ATOM 4611 C CA . ALA A 1 603 ? 21.926 -2.792 -52.290 1.00 32.38 603 ALA A CA 1
ATOM 4612 C C . ALA A 1 603 ? 20.778 -3.352 -53.171 1.00 32.38 603 ALA A C 1
ATOM 4614 O O . ALA A 1 603 ? 20.883 -3.361 -54.395 1.00 32.38 603 ALA A O 1
ATOM 4615 N N . GLY A 1 604 ? 19.598 -3.532 -52.551 1.00 30.48 604 GLY A N 1
ATOM 4616 C CA . GLY A 1 604 ? 18.317 -3.170 -53.187 1.00 30.48 604 GLY A CA 1
ATOM 4617 C C . GLY A 1 604 ? 17.094 -4.059 -52.903 1.00 30.48 604 GLY A C 1
ATOM 4618 O O . GLY A 1 604 ? 17.133 -5.259 -53.132 1.00 30.48 604 GLY A O 1
ATOM 4619 N N . THR A 1 605 ? 15.979 -3.408 -52.538 1.00 28.00 605 THR A N 1
ATOM 4620 C CA . THR A 1 605 ? 14.567 -3.801 -52.802 1.00 28.00 605 THR A CA 1
ATOM 4621 C C . THR A 1 605 ? 14.002 -5.148 -52.301 1.00 28.00 605 THR A C 1
ATOM 4623 O O . THR A 1 605 ? 14.137 -6.184 -52.938 1.00 28.00 605 THR A O 1
ATOM 4626 N N . THR A 1 606 ? 13.197 -5.041 -51.233 1.00 29.59 606 THR A N 1
ATOM 4627 C CA . THR A 1 606 ? 11.785 -5.500 -51.128 1.00 29.59 606 THR A CA 1
ATOM 4628 C C . THR A 1 606 ? 11.361 -6.907 -51.583 1.00 29.59 606 THR A C 1
ATOM 4630 O O . THR A 1 606 ? 11.281 -7.200 -52.775 1.00 29.59 606 THR A O 1
ATOM 4633 N N . SER A 1 607 ? 10.770 -7.654 -50.645 1.00 29.06 607 SER A N 1
ATOM 4634 C CA . SER A 1 607 ? 9.419 -8.226 -50.814 1.00 29.06 607 SER A CA 1
ATOM 4635 C C . SER A 1 607 ? 8.739 -8.416 -49.456 1.00 29.06 607 SER A C 1
ATOM 4637 O O . SER A 1 607 ? 9.414 -8.542 -48.436 1.00 29.06 607 SER A O 1
ATOM 4639 N N . GLN A 1 608 ? 7.407 -8.384 -49.449 1.00 31.27 608 GLN A N 1
ATOM 4640 C CA . GLN A 1 608 ? 6.577 -8.641 -48.270 1.00 31.27 608 GLN A CA 1
ATOM 4641 C C . GLN A 1 608 ? 6.436 -10.151 -48.031 1.00 31.27 608 GLN A C 1
ATOM 4643 O O . GLN A 1 608 ? 6.447 -10.929 -48.982 1.00 31.27 608 GLN A O 1
ATOM 4648 N N . SER A 1 609 ? 6.168 -10.541 -46.786 1.00 25.58 609 SER A N 1
ATOM 4649 C CA . SER A 1 609 ? 5.243 -11.642 -46.511 1.00 25.58 609 SER A CA 1
ATOM 4650 C C . SER A 1 609 ? 4.466 -11.310 -45.244 1.00 25.58 609 SER A C 1
ATOM 4652 O O . SER A 1 609 ? 5.059 -10.907 -44.245 1.00 25.58 609 SER A O 1
ATOM 4654 N N . VAL A 1 610 ? 3.145 -11.442 -45.308 1.00 33.12 610 VAL A N 1
ATOM 4655 C CA . VAL A 1 610 ? 2.267 -11.433 -44.135 1.00 33.12 610 VAL A CA 1
ATOM 4656 C C . VAL A 1 610 ? 2.058 -12.887 -43.752 1.00 33.12 610 VAL A C 1
ATOM 4658 O O . VAL A 1 610 ? 1.709 -13.681 -44.620 1.00 33.12 610 VAL A O 1
ATOM 4661 N N . GLU A 1 611 ? 2.224 -13.230 -42.480 1.00 26.19 611 GLU A N 1
ATOM 4662 C CA . GLU A 1 611 ? 1.650 -14.463 -41.949 1.00 26.19 611 GLU A CA 1
ATOM 4663 C C . GLU A 1 611 ? 1.219 -14.228 -40.501 1.00 26.19 611 GLU A C 1
ATOM 4665 O O . GLU A 1 611 ? 2.012 -13.841 -39.643 1.00 26.19 611 GLU A O 1
ATOM 4670 N N . SER A 1 612 ? -0.082 -14.366 -40.271 1.00 29.98 612 SER A N 1
ATOM 4671 C CA . SER A 1 612 ? -0.737 -14.198 -38.980 1.00 29.98 612 SER A CA 1
ATOM 4672 C C . SER A 1 612 ? -0.911 -15.558 -38.318 1.00 29.98 612 SER A C 1
ATOM 4674 O O . SER A 1 612 ? -1.498 -16.452 -38.928 1.00 29.98 612 SER A O 1
ATOM 4676 N N . VAL A 1 613 ? -0.501 -15.686 -37.060 1.00 28.55 613 VAL A N 1
ATOM 4677 C CA . VAL A 1 613 ? -0.882 -16.814 -36.204 1.00 28.55 613 VAL A CA 1
ATOM 4678 C C . VAL A 1 613 ? -1.584 -16.247 -34.978 1.00 28.55 613 VAL A C 1
ATOM 4680 O O . VAL A 1 613 ? -1.050 -15.363 -34.309 1.00 28.55 613 VAL A O 1
ATOM 4683 N N . ALA A 1 614 ? -2.794 -16.734 -34.725 1.00 32.59 614 ALA A N 1
ATOM 4684 C CA . ALA A 1 614 ? -3.496 -16.558 -33.464 1.00 32.59 614 ALA A CA 1
ATOM 4685 C C . ALA A 1 614 ? -3.365 -17.860 -32.668 1.00 32.59 614 ALA A C 1
ATOM 4687 O O . ALA A 1 614 ? -3.450 -18.939 -33.255 1.00 32.59 614 ALA A O 1
ATOM 4688 N N . GLU A 1 615 ? -3.194 -17.755 -31.354 1.00 30.67 615 GLU A N 1
ATOM 4689 C CA . GLU A 1 615 ? -3.267 -18.896 -30.442 1.00 30.67 615 GLU A CA 1
ATOM 4690 C C . GLU A 1 615 ? -4.311 -18.589 -29.364 1.00 30.67 615 GLU A C 1
ATOM 4692 O O . GLU A 1 615 ? -4.051 -17.859 -28.407 1.00 30.67 615 GLU A O 1
ATOM 4697 N N . ASP A 1 616 ? -5.514 -19.133 -29.559 1.00 29.17 616 ASP A N 1
ATOM 4698 C CA . ASP A 1 616 ? -6.457 -19.372 -28.467 1.00 29.17 616 ASP A CA 1
ATOM 4699 C C . ASP A 1 616 ? -5.904 -20.487 -27.569 1.00 29.17 616 ASP A C 1
ATOM 4701 O O . ASP A 1 616 ? -5.364 -21.483 -28.055 1.00 29.17 616 ASP A O 1
ATOM 4705 N N . GLY A 1 617 ? -6.059 -20.331 -26.254 1.00 28.66 617 GLY A N 1
ATOM 4706 C CA . GLY A 1 617 ? -5.436 -21.210 -25.260 1.00 28.66 617 GLY A CA 1
ATOM 4707 C C . GLY A 1 617 ? -6.136 -21.176 -23.904 1.00 28.66 617 GLY A C 1
ATOM 4708 O O . GLY A 1 617 ? -5.485 -21.028 -22.873 1.00 28.66 617 GLY A O 1
ATOM 4709 N N . VAL A 1 618 ? -7.470 -21.255 -23.894 1.00 33.50 618 VAL A N 1
ATOM 4710 C CA . VAL A 1 618 ? -8.254 -21.348 -22.652 1.00 33.50 618 VAL A CA 1
ATOM 4711 C C . VAL A 1 618 ? -8.244 -22.796 -22.158 1.00 33.50 618 VAL A C 1
ATOM 4713 O O . VAL A 1 618 ? -9.057 -23.616 -22.584 1.00 33.50 618 VAL A O 1
ATOM 4716 N N . GLU A 1 619 ? -7.317 -23.121 -21.258 1.00 30.06 619 GLU A N 1
ATOM 4717 C CA . GLU A 1 619 ? -7.299 -24.422 -20.587 1.00 30.06 619 GLU A CA 1
ATOM 4718 C C . GLU A 1 619 ? -8.371 -24.478 -19.485 1.00 30.06 619 GLU A C 1
ATOM 4720 O O . GLU A 1 619 ? -8.313 -23.758 -18.486 1.00 30.06 619 GLU A O 1
ATOM 4725 N N . HIS A 1 620 ? -9.361 -25.358 -19.659 1.00 31.73 620 HIS A N 1
ATOM 4726 C CA . HIS A 1 620 ? -10.256 -25.753 -18.574 1.00 31.73 620 HIS A CA 1
ATOM 4727 C C . HIS A 1 620 ? -9.491 -26.621 -17.569 1.00 31.73 620 HIS A C 1
ATOM 4729 O O . HIS A 1 620 ? -8.991 -27.686 -17.928 1.00 31.73 620 HIS A O 1
ATOM 4735 N N . HIS A 1 621 ? -9.474 -26.206 -16.303 1.00 32.22 621 HIS A N 1
ATOM 4736 C CA . HIS A 1 621 ? -9.083 -27.068 -15.192 1.00 32.22 621 HIS A CA 1
ATOM 4737 C C . HIS A 1 621 ? -10.318 -27.545 -14.425 1.00 32.22 621 HIS A C 1
ATOM 4739 O O . HIS A 1 621 ? -11.028 -26.745 -13.815 1.00 32.22 621 HIS A O 1
ATOM 4745 N N . ASP A 1 622 ? -10.545 -28.859 -14.444 1.00 32.31 622 ASP A N 1
ATOM 4746 C CA . ASP A 1 622 ? -11.419 -29.538 -13.491 1.00 32.31 622 ASP A CA 1
ATOM 4747 C C . ASP A 1 622 ? -10.814 -29.465 -12.083 1.00 32.31 622 ASP A C 1
ATOM 4749 O O . ASP A 1 622 ? -9.636 -29.778 -11.903 1.00 32.31 622 ASP A O 1
ATOM 4753 N N . ASP A 1 623 ? -11.631 -29.139 -11.079 1.00 32.06 623 ASP A N 1
ATOM 4754 C CA . ASP A 1 623 ? -11.283 -29.352 -9.668 1.00 32.06 623 ASP A CA 1
ATOM 4755 C C . ASP A 1 623 ? -12.539 -29.757 -8.871 1.00 32.06 623 ASP A C 1
ATOM 4757 O O . ASP A 1 623 ? -13.187 -28.975 -8.170 1.00 32.06 623 ASP A O 1
ATOM 4761 N N . GLY A 1 624 ? -12.949 -31.015 -9.057 1.00 33.03 624 GLY A N 1
ATOM 4762 C CA . GLY A 1 624 ? -14.053 -31.634 -8.324 1.00 33.03 624 GLY A CA 1
ATOM 4763 C C . GLY A 1 624 ? -13.593 -32.132 -6.954 1.00 33.03 624 GLY A C 1
ATOM 4764 O O . GLY A 1 624 ? -13.013 -33.210 -6.858 1.00 33.03 624 GLY A O 1
ATOM 4765 N N . GLY A 1 625 ? -13.875 -31.367 -5.897 1.00 29.52 625 GLY A N 1
ATOM 4766 C CA . GLY A 1 625 ? -13.400 -31.648 -4.535 1.00 29.52 625 GLY A CA 1
ATOM 4767 C C . GLY A 1 625 ? -14.378 -31.215 -3.443 1.00 29.52 625 GLY A C 1
ATOM 4768 O O . GLY A 1 625 ? -14.031 -30.403 -2.588 1.00 29.52 625 GLY A O 1
ATOM 4769 N N . GLY A 1 626 ? -15.614 -31.714 -3.494 1.00 31.86 626 GLY A N 1
ATOM 4770 C CA . GLY A 1 626 ? -16.616 -31.482 -2.455 1.00 31.86 626 GLY A CA 1
ATOM 4771 C C . GLY A 1 626 ? -16.685 -32.632 -1.453 1.00 31.86 626 GLY A C 1
ATOM 4772 O O . GLY A 1 626 ? -16.902 -33.769 -1.856 1.00 31.86 626 GLY A O 1
ATOM 4773 N N . ASP A 1 627 ? -16.595 -32.309 -0.164 1.00 31.11 627 ASP A N 1
ATOM 4774 C CA . ASP A 1 627 ? -17.113 -33.141 0.925 1.00 31.11 627 ASP A CA 1
ATOM 4775 C C . ASP A 1 627 ? -17.974 -32.251 1.831 1.00 31.11 627 ASP A C 1
ATOM 4777 O O . ASP A 1 627 ? -17.574 -31.140 2.196 1.00 31.11 627 ASP A O 1
ATOM 4781 N N . VAL A 1 628 ? -19.186 -32.712 2.143 1.00 36.00 628 VAL A N 1
ATOM 4782 C CA . VAL A 1 628 ? -20.187 -31.980 2.931 1.00 36.00 628 VAL A CA 1
ATOM 4783 C C . VAL A 1 628 ? -20.756 -32.927 3.978 1.00 36.00 628 VAL A C 1
ATOM 4785 O O . VAL A 1 628 ? -21.603 -33.761 3.664 1.00 36.00 628 VAL A O 1
ATOM 4788 N N . GLU A 1 629 ? -20.333 -32.769 5.231 1.00 33.84 629 GLU A N 1
ATOM 4789 C CA . GLU A 1 629 ? -21.059 -33.336 6.369 1.00 33.84 629 GLU A CA 1
ATOM 4790 C C . GLU A 1 629 ? -22.053 -32.293 6.900 1.00 33.84 629 GLU A C 1
ATOM 4792 O O . GLU A 1 629 ? -21.692 -31.371 7.633 1.00 33.84 629 GLU A O 1
ATOM 4797 N N . ASP A 1 630 ? -23.316 -32.439 6.494 1.00 34.34 630 ASP A N 1
ATOM 4798 C CA . ASP A 1 630 ? -24.463 -31.761 7.105 1.00 34.34 630 ASP A CA 1
ATOM 4799 C C . ASP A 1 630 ? -25.078 -32.658 8.189 1.00 34.34 630 ASP A C 1
ATOM 4801 O O . ASP A 1 630 ? -25.374 -33.832 7.950 1.00 34.34 630 ASP A O 1
ATOM 4805 N N . ALA A 1 631 ? -25.275 -32.097 9.383 1.00 33.81 631 ALA A N 1
ATOM 4806 C CA . ALA A 1 631 ? -25.968 -32.739 10.493 1.00 33.81 631 ALA A CA 1
ATOM 4807 C C . ALA A 1 631 ? -26.548 -31.694 11.467 1.00 33.81 631 ALA A C 1
ATOM 4809 O O . ALA A 1 631 ? -25.900 -31.278 12.430 1.00 33.81 631 ALA A O 1
ATOM 4810 N N . GLY A 1 632 ? -27.805 -31.300 11.248 1.00 33.38 632 GLY A N 1
ATOM 4811 C CA . GLY A 1 632 ? -28.658 -30.751 12.313 1.00 33.38 632 GLY A CA 1
ATOM 4812 C C . GLY A 1 632 ? -29.084 -31.833 13.332 1.00 33.38 632 GLY A C 1
ATOM 4813 O O . GLY A 1 632 ? -28.714 -32.997 13.203 1.00 33.38 632 GLY A O 1
ATOM 4814 N N . ALA A 1 633 ? -29.895 -31.551 14.355 1.00 38.12 633 ALA A N 1
ATOM 4815 C CA . ALA A 1 633 ? -30.535 -30.300 14.775 1.00 38.12 633 ALA A CA 1
ATOM 4816 C C . ALA A 1 633 ? -31.010 -30.419 16.253 1.00 38.12 633 ALA A C 1
ATOM 4818 O O . ALA A 1 633 ? -30.818 -31.459 16.880 1.00 38.12 633 ALA A O 1
ATOM 4819 N N . ASP A 1 634 ? -31.710 -29.384 16.734 1.00 31.52 634 ASP A N 1
ATOM 4820 C CA . ASP A 1 634 ? -32.630 -29.356 17.892 1.00 31.52 634 ASP A CA 1
ATOM 4821 C C . ASP A 1 634 ? -32.092 -29.478 19.341 1.00 31.52 634 ASP A C 1
ATOM 4823 O O . ASP A 1 634 ? -31.178 -30.232 19.664 1.00 31.52 634 ASP A O 1
ATOM 4827 N N . GLY A 1 635 ? -32.772 -28.756 20.248 1.00 29.81 635 GLY A N 1
ATOM 4828 C CA . GLY A 1 635 ? -32.636 -28.841 21.713 1.00 29.81 635 GLY A CA 1
ATOM 4829 C C . GLY A 1 635 ? -31.690 -27.803 22.355 1.00 29.81 635 GLY A C 1
ATOM 4830 O O . GLY A 1 635 ? -30.569 -27.612 21.905 1.00 29.81 635 GLY A O 1
ATOM 4831 N N . ASP A 1 636 ? -32.050 -27.110 23.444 1.00 29.38 636 ASP A N 1
ATOM 4832 C CA . ASP A 1 636 ? -33.340 -27.078 24.153 1.00 29.38 636 ASP A CA 1
ATOM 4833 C C . ASP A 1 636 ? -33.490 -25.789 25.008 1.00 29.38 636 ASP A C 1
ATOM 4835 O O . ASP A 1 636 ? -32.550 -25.007 25.172 1.00 29.38 636 ASP A O 1
ATOM 4839 N N . HIS A 1 637 ? -34.680 -25.548 25.564 1.00 34.41 637 HIS A N 1
ATOM 4840 C CA . HIS A 1 637 ? -34.999 -24.386 26.397 1.00 34.41 637 HIS A CA 1
ATOM 4841 C C . HIS A 1 637 ? -34.262 -24.368 27.751 1.00 34.41 637 HIS A C 1
ATOM 4843 O O . HIS A 1 637 ? -34.420 -25.278 28.564 1.00 34.41 637 HIS A O 1
ATOM 4849 N N . ILE A 1 638 ? -33.650 -23.229 28.106 1.00 31.33 638 ILE A N 1
ATOM 4850 C CA . ILE A 1 638 ? -33.453 -22.839 29.514 1.00 31.33 638 ILE A CA 1
ATOM 4851 C C . ILE A 1 638 ? -33.984 -21.422 29.746 1.00 31.33 638 ILE A C 1
ATOM 4853 O O . ILE A 1 638 ? -33.507 -20.451 29.165 1.00 31.33 638 ILE A O 1
ATOM 4857 N N . ALA A 1 639 ? -34.959 -21.307 30.649 1.00 35.56 639 ALA A N 1
ATOM 4858 C CA . ALA A 1 639 ? -35.451 -20.035 31.162 1.00 35.56 639 ALA A CA 1
ATOM 4859 C C . ALA A 1 639 ? -34.934 -19.803 32.591 1.00 35.56 639 ALA A C 1
ATOM 4861 O O . ALA A 1 639 ? -35.367 -20.466 33.533 1.00 35.56 639 ALA A O 1
ATOM 4862 N N . THR A 1 640 ? -34.055 -18.816 32.767 1.00 30.36 640 THR A N 1
ATOM 4863 C CA . THR A 1 640 ? -33.656 -18.282 34.082 1.00 30.36 640 THR A CA 1
ATOM 4864 C C . THR A 1 640 ? -33.833 -16.766 34.060 1.00 30.36 640 THR A C 1
ATOM 4866 O O . THR A 1 640 ? -33.131 -16.077 33.331 1.00 30.36 640 THR A O 1
ATOM 4869 N N . ARG A 1 641 ? -34.889 -16.205 34.656 1.00 27.39 641 ARG A N 1
ATOM 4870 C CA . ARG A 1 641 ? -35.258 -16.137 36.091 1.00 27.39 641 ARG A CA 1
ATOM 4871 C C . ARG A 1 641 ? -34.839 -14.785 36.677 1.00 27.39 641 ARG A C 1
ATOM 4873 O O . ARG A 1 641 ? -33.739 -14.588 37.172 1.00 27.39 641 ARG A O 1
ATOM 4880 N N . GLN A 1 642 ? -35.802 -13.876 36.601 1.00 31.09 642 GLN A N 1
ATOM 4881 C CA . GLN A 1 642 ? -35.894 -12.592 37.287 1.00 31.09 642 GLN A CA 1
ATOM 4882 C C . GLN A 1 642 ? -35.698 -12.732 38.806 1.00 31.09 642 GLN A C 1
ATOM 4884 O O . GLN A 1 642 ? -36.516 -13.384 39.450 1.00 31.09 642 GLN A O 1
ATOM 4889 N N . GLU A 1 643 ? -34.718 -12.033 39.392 1.00 28.91 643 GLU A N 1
ATOM 4890 C CA . GLU A 1 643 ? -34.677 -11.757 40.839 1.00 28.91 643 GLU A CA 1
ATOM 4891 C C . GLU A 1 643 ? -34.278 -10.295 41.131 1.00 28.91 643 GLU A C 1
ATOM 4893 O O . GLU A 1 643 ? -33.351 -9.746 40.540 1.00 28.91 643 GLU A O 1
ATOM 4898 N N . ARG A 1 644 ? -35.019 -9.665 42.054 1.00 34.19 644 ARG A N 1
ATOM 4899 C CA . ARG A 1 644 ? -34.711 -8.400 42.750 1.00 34.19 644 ARG A CA 1
ATOM 4900 C C . ARG A 1 644 ? -34.669 -8.703 44.251 1.00 34.19 644 ARG A C 1
ATOM 4902 O O . ARG A 1 644 ? -35.503 -9.479 44.718 1.00 34.19 644 ARG A O 1
ATOM 4909 N N . PRO A 1 645 ? -33.794 -8.037 45.014 1.00 45.69 645 PRO A N 1
ATOM 4910 C CA . PRO A 1 645 ? -34.254 -7.147 46.108 1.00 45.69 645 PRO A CA 1
ATOM 4911 C C . PRO A 1 645 ? -33.951 -5.659 45.767 1.00 45.69 645 PRO A C 1
ATOM 4913 O O . PRO A 1 645 ? -33.147 -5.413 44.876 1.00 45.69 645 PRO A O 1
ATOM 4916 N N . MET A 1 646 ? -34.635 -4.599 46.236 1.00 29.34 646 MET A N 1
ATOM 4917 C CA . MET A 1 646 ? -34.998 -4.150 47.607 1.00 29.34 646 MET A CA 1
ATOM 4918 C C . MET A 1 646 ? -33.747 -3.878 48.477 1.00 29.34 646 MET A C 1
ATOM 4920 O O . MET A 1 646 ? -32.899 -4.756 48.551 1.00 29.34 646 MET A O 1
ATOM 4924 N N . SER A 1 647 ? -33.539 -2.759 49.191 1.00 31.47 647 SER A N 1
ATOM 4925 C CA . SER A 1 647 ? -34.302 -1.509 49.468 1.00 31.47 647 SER A CA 1
ATOM 4926 C C . SER A 1 647 ? -33.353 -0.527 50.238 1.00 31.47 647 SER A C 1
ATOM 4928 O O . SER A 1 647 ? -32.267 -0.967 50.608 1.00 31.47 647 SER A O 1
ATOM 4930 N N . ASP A 1 648 ? -33.583 0.765 50.551 1.00 28.00 648 ASP A N 1
ATOM 4931 C CA . ASP A 1 648 ? -34.716 1.719 50.443 1.00 28.00 648 ASP A CA 1
ATOM 4932 C C . ASP A 1 648 ? -34.218 3.204 50.562 1.00 28.00 648 ASP A C 1
ATOM 4934 O O . ASP A 1 648 ? -33.008 3.418 50.586 1.00 28.00 648 ASP A O 1
ATOM 4938 N N . SER A 1 649 ? -35.120 4.194 50.762 1.00 29.45 649 SER A N 1
ATOM 4939 C CA . SER A 1 649 ? -34.867 5.617 51.164 1.00 29.45 649 SER A CA 1
ATOM 4940 C C . SER A 1 649 ? -34.231 6.598 50.142 1.00 29.45 649 SER A C 1
ATOM 4942 O O . SER A 1 649 ? -33.364 6.215 49.368 1.00 29.45 649 SER A O 1
ATOM 4944 N N . ALA A 1 650 ? -34.563 7.906 50.104 1.00 33.75 650 ALA A N 1
ATOM 4945 C CA . ALA A 1 650 ? -35.602 8.699 50.804 1.00 33.75 650 ALA A CA 1
ATOM 4946 C C . ALA A 1 650 ? -35.993 9.996 50.026 1.00 33.75 650 ALA A C 1
ATOM 4948 O O . ALA A 1 650 ? -35.328 10.361 49.063 1.00 33.75 650 ALA A O 1
ATOM 4949 N N . ASP A 1 651 ? -37.078 10.654 50.476 1.00 31.50 651 ASP A N 1
ATOM 4950 C CA . ASP A 1 651 ? -37.637 12.007 50.193 1.00 31.50 651 ASP A CA 1
ATOM 4951 C C . ASP A 1 651 ? -36.963 12.970 49.167 1.00 31.50 651 ASP A C 1
ATOM 4953 O O . ASP A 1 651 ? -35.764 13.227 49.196 1.00 31.50 651 ASP A O 1
ATOM 4957 N N . THR A 1 652 ? -37.720 13.713 48.334 1.00 33.66 652 THR A N 1
ATOM 4958 C CA . THR A 1 652 ? -38.497 14.889 48.814 1.00 33.66 652 THR A CA 1
ATOM 4959 C C . THR A 1 652 ? -39.572 15.455 47.837 1.00 33.66 652 THR A C 1
ATOM 4961 O O . THR A 1 652 ? -39.392 15.522 46.628 1.00 33.66 652 THR A O 1
ATOM 4964 N N . THR A 1 653 ? -40.685 15.951 48.411 1.00 36.38 653 THR A N 1
ATOM 4965 C CA . THR A 1 653 ? -41.564 17.089 47.980 1.00 36.38 653 THR A CA 1
ATOM 4966 C C . THR A 1 653 ? -42.164 17.220 46.546 1.00 36.38 653 THR A C 1
ATOM 4968 O O . THR A 1 653 ? -41.604 17.888 45.687 1.00 36.38 653 THR A O 1
ATOM 4971 N N . ARG A 1 654 ? -43.413 16.735 46.355 1.00 33.31 654 ARG A N 1
ATOM 4972 C CA . ARG A 1 654 ? -44.718 17.488 46.249 1.00 33.31 654 ARG A CA 1
ATOM 4973 C C . ARG A 1 654 ? -44.805 18.874 45.495 1.00 33.31 654 ARG A C 1
ATOM 4975 O O . ARG A 1 654 ? -43.922 19.693 45.699 1.00 33.31 654 ARG A O 1
ATOM 4982 N N . PRO A 1 655 ? -45.993 19.332 44.983 1.00 51.25 655 PRO A N 1
ATOM 4983 C CA . PRO A 1 655 ? -46.794 18.862 43.817 1.00 51.25 655 PRO A CA 1
ATOM 4984 C C . PRO A 1 655 ? -47.419 19.978 42.895 1.00 51.25 655 PRO A C 1
ATOM 4986 O O . PRO A 1 655 ? -47.633 21.101 43.351 1.00 51.25 655 PRO A O 1
ATOM 4989 N N . SER A 1 656 ? -47.886 19.646 41.668 1.00 29.72 656 SER A N 1
ATOM 4990 C CA . SER A 1 656 ? -49.037 20.261 40.912 1.00 29.72 656 SER A CA 1
ATOM 4991 C C . SER A 1 656 ? -49.055 19.849 39.419 1.00 29.72 656 SER A C 1
ATOM 4993 O O . SER A 1 656 ? -47.991 19.543 38.904 1.00 29.72 656 SER A O 1
ATOM 4995 N N . SER A 1 657 ? -50.146 19.876 38.623 1.00 30.05 657 SER A N 1
ATOM 4996 C CA . SER A 1 657 ? -51.612 19.940 38.867 1.00 30.05 657 SER A CA 1
ATOM 4997 C C . SER A 1 657 ? -52.413 19.710 37.552 1.00 30.05 657 SER A C 1
ATOM 4999 O O . SER A 1 657 ? -52.124 20.399 36.582 1.00 30.05 657 SER A O 1
ATOM 5001 N N . ARG A 1 658 ? -53.504 18.902 37.575 1.00 32.69 658 ARG A N 1
ATOM 5002 C CA . ARG A 1 658 ? -54.575 18.748 36.524 1.00 32.69 658 ARG A CA 1
ATOM 5003 C C . ARG A 1 658 ? -54.114 18.186 35.148 1.00 32.69 658 ARG A C 1
ATOM 5005 O O . ARG A 1 658 ? -52.930 18.208 34.863 1.00 32.69 658 ARG A O 1
ATOM 5012 N N . SER A 1 659 ? -54.945 17.626 34.251 1.00 31.50 659 SER A N 1
ATOM 5013 C CA . SER A 1 659 ? -56.395 17.280 34.176 1.00 31.50 659 SER A CA 1
ATOM 5014 C C . SER A 1 659 ? -56.551 15.978 33.351 1.00 31.50 659 SER A C 1
ATOM 5016 O O . SER A 1 659 ? -55.840 15.813 32.370 1.00 31.50 659 SER A O 1
ATOM 5018 N N . SER A 1 660 ? -57.351 14.974 33.728 1.00 35.81 660 SER A N 1
ATOM 5019 C CA . SER A 1 660 ? -58.816 14.865 33.515 1.00 35.81 660 SER A CA 1
ATOM 5020 C C . SER A 1 660 ? -59.271 14.931 32.040 1.00 35.81 660 SER A C 1
ATOM 5022 O O . SER A 1 660 ? -59.368 16.017 31.480 1.00 35.81 660 SER A O 1
ATOM 5024 N N . GLY A 1 661 ? -59.636 13.780 31.456 1.00 30.72 661 GLY A N 1
ATOM 5025 C CA . GLY A 1 661 ? -60.278 13.619 30.137 1.00 30.72 661 GLY A CA 1
ATOM 5026 C C . GLY A 1 661 ? -60.659 12.145 29.912 1.00 30.72 661 GLY A C 1
ATOM 5027 O O . GLY A 1 661 ? -59.858 11.276 30.245 1.00 30.72 661 GLY A O 1
ATOM 5028 N N . ALA A 1 662 ? -61.884 11.846 29.460 1.00 31.75 662 ALA A N 1
ATOM 5029 C CA . ALA A 1 662 ? -62.501 10.515 29.604 1.00 31.75 662 ALA A CA 1
ATOM 5030 C C . ALA A 1 662 ? -62.742 9.739 28.288 1.00 31.75 662 ALA A C 1
ATOM 5032 O O . ALA A 1 662 ? -62.824 10.318 27.208 1.00 31.75 662 ALA A O 1
ATOM 5033 N N . GLU A 1 663 ? -62.912 8.420 28.436 1.00 34.44 663 GLU A N 1
ATOM 5034 C CA . GLU A 1 663 ? -63.538 7.473 27.487 1.00 34.44 663 GLU A CA 1
ATOM 5035 C C . GLU A 1 663 ? -65.030 7.834 27.210 1.00 34.44 663 GLU A C 1
ATOM 5037 O O . GLU A 1 663 ? -65.581 8.596 28.015 1.00 34.44 663 GLU A O 1
ATOM 5042 N N . PRO A 1 664 ? -65.729 7.316 26.154 1.00 50.25 664 PRO A N 1
ATOM 5043 C CA . PRO A 1 664 ? -66.096 5.879 26.078 1.00 50.25 664 PRO A CA 1
ATOM 5044 C C . PRO A 1 664 ? -66.373 5.207 24.691 1.00 50.25 664 PRO A C 1
ATOM 5046 O O . PRO A 1 664 ? -66.793 5.826 23.719 1.00 50.25 664 PRO A O 1
ATOM 5049 N N . LEU A 1 665 ? -66.237 3.873 24.668 1.00 37.97 665 LEU A N 1
ATOM 5050 C CA . LEU A 1 665 ? -67.067 2.826 24.002 1.00 37.97 665 LEU A CA 1
ATOM 5051 C C . LEU A 1 665 ? -68.131 3.155 22.891 1.00 37.97 665 LEU A C 1
ATOM 5053 O O . LEU A 1 665 ? -69.177 3.700 23.216 1.00 37.97 665 LEU A O 1
ATOM 5057 N N . ARG A 1 666 ? -67.956 2.552 21.679 1.00 36.00 666 ARG A N 1
ATOM 5058 C CA . ARG A 1 666 ? -68.869 1.626 20.891 1.00 36.00 666 ARG A CA 1
ATOM 5059 C C . ARG A 1 666 ? -70.375 1.986 20.587 1.00 36.00 666 ARG A C 1
ATOM 5061 O O . ARG A 1 666 ? -70.931 2.828 21.272 1.00 36.00 666 ARG A O 1
ATOM 5068 N N . PRO A 1 667 ? -71.141 1.264 19.699 1.00 51.34 667 PRO A N 1
ATOM 5069 C CA . PRO A 1 667 ? -70.821 0.304 18.612 1.00 51.34 667 PRO A CA 1
ATOM 5070 C C . PRO A 1 667 ? -71.464 0.621 17.189 1.00 51.34 667 PRO A C 1
ATOM 5072 O O . PRO A 1 667 ? -70.961 1.566 16.593 1.00 51.34 667 PRO A O 1
ATOM 5075 N N . PRO A 1 668 ? -72.404 -0.134 16.525 1.00 58.78 668 PRO A N 1
ATOM 5076 C CA . PRO A 1 668 ? -72.109 -0.767 15.204 1.00 58.78 668 PRO A CA 1
ATOM 5077 C C . PRO A 1 668 ? -73.182 -0.727 14.060 1.00 58.78 668 PRO A C 1
ATOM 5079 O O . PRO A 1 668 ? -74.371 -0.577 14.330 1.00 58.78 668 PRO A O 1
ATOM 5082 N N . THR A 1 669 ? -72.805 -1.091 12.811 1.00 31.36 669 THR A N 1
ATOM 5083 C CA . THR A 1 669 ? -73.726 -1.659 11.771 1.00 31.36 669 THR A CA 1
ATOM 5084 C C . THR A 1 669 ? -73.023 -2.419 10.609 1.00 31.36 669 THR A C 1
ATOM 5086 O O . THR A 1 669 ? -71.824 -2.274 10.395 1.00 31.36 669 THR A O 1
ATOM 5089 N N . LYS A 1 670 ? -73.793 -3.240 9.863 1.00 36.50 670 LYS A N 1
ATOM 5090 C CA . LYS A 1 670 ? -73.521 -3.906 8.546 1.00 36.50 670 LYS A CA 1
ATOM 5091 C C . LYS A 1 670 ? -74.710 -3.565 7.579 1.00 36.50 670 LYS A C 1
ATOM 5093 O O . LYS A 1 670 ? -75.525 -2.758 8.033 1.00 36.50 670 LYS A O 1
ATOM 5098 N N . PRO A 1 671 ? -74.975 -4.188 6.389 1.00 53.72 671 PRO A N 1
ATOM 5099 C CA . PRO A 1 671 ? -74.227 -5.118 5.494 1.00 53.72 671 PRO A CA 1
ATOM 5100 C C . PRO A 1 671 ? -74.297 -4.755 3.969 1.00 53.72 671 PRO A C 1
ATOM 5102 O O . PRO A 1 671 ? -74.849 -3.712 3.640 1.00 53.72 671 PRO A O 1
ATOM 5105 N N . LEU A 1 672 ? -73.791 -5.635 3.066 1.00 33.16 672 LEU A N 1
ATOM 5106 C CA . LEU A 1 672 ? -74.333 -6.095 1.737 1.00 33.16 672 LEU A CA 1
ATOM 5107 C C . LEU A 1 672 ? -73.190 -6.641 0.819 1.00 33.16 672 LEU A C 1
ATOM 5109 O O . LEU A 1 672 ? -72.156 -5.995 0.723 1.00 33.16 672 LEU A O 1
ATOM 5113 N N . GLN A 1 673 ? -73.223 -7.930 0.415 1.00 32.75 673 GLN A N 1
ATOM 5114 C CA . GLN A 1 673 ? -73.496 -8.508 -0.942 1.00 32.75 673 GLN A CA 1
ATOM 5115 C C . GLN A 1 673 ? -72.422 -8.277 -2.040 1.00 32.75 673 GLN A C 1
ATOM 5117 O O . GLN A 1 673 ? -71.890 -7.179 -2.131 1.00 32.75 673 GLN A O 1
ATOM 5122 N N . GLY A 1 674 ? -72.067 -9.238 -2.917 1.00 28.50 674 GLY A N 1
ATOM 5123 C CA . GLY A 1 674 ? -72.487 -10.654 -3.122 1.00 28.50 674 GLY A CA 1
ATOM 5124 C C . GLY A 1 674 ? -71.278 -11.572 -3.455 1.00 28.50 674 GLY A C 1
ATOM 5125 O O . GLY A 1 674 ? -70.176 -11.062 -3.628 1.00 28.50 674 GLY A O 1
ATOM 5126 N N . ASP A 1 675 ? -71.355 -12.902 -3.290 1.00 33.38 675 ASP A N 1
ATOM 5127 C CA . ASP A 1 675 ? -71.809 -13.938 -4.265 1.00 33.38 675 ASP A CA 1
ATOM 5128 C C . ASP A 1 675 ? -70.704 -14.347 -5.283 1.00 33.38 675 ASP A C 1
ATOM 5130 O O . ASP A 1 675 ? -70.136 -13.475 -5.929 1.00 33.38 675 ASP A O 1
ATOM 5134 N N . GLY A 1 676 ? -70.323 -15.623 -5.506 1.00 29.56 676 GLY A N 1
ATOM 5135 C CA . GLY A 1 676 ? -70.749 -16.931 -4.951 1.00 29.56 676 GLY A CA 1
ATOM 5136 C C . GLY A 1 676 ? -69.588 -17.971 -4.911 1.00 29.56 676 GLY A C 1
ATOM 5137 O O . GLY A 1 676 ? -68.458 -17.620 -5.230 1.00 29.56 676 GLY A O 1
ATOM 5138 N N . SER A 1 677 ? -69.769 -19.178 -4.341 1.00 31.47 677 SER A N 1
ATOM 5139 C CA . SER A 1 677 ? -70.205 -20.432 -5.022 1.00 31.47 677 SER A CA 1
ATOM 5140 C C . SER A 1 677 ? -69.149 -21.048 -5.973 1.00 31.47 677 SER A C 1
ATOM 5142 O O . SER A 1 677 ? -68.700 -20.349 -6.874 1.00 31.47 677 SER A O 1
ATOM 5144 N N . ASP A 1 678 ? -68.740 -22.331 -5.933 1.00 30.14 678 ASP A N 1
ATOM 5145 C CA . ASP A 1 678 ? -68.769 -23.459 -4.953 1.00 30.14 678 ASP A CA 1
ATOM 5146 C C . ASP A 1 678 ? -67.880 -24.611 -5.563 1.00 30.14 678 ASP A C 1
ATOM 5148 O O . ASP A 1 678 ? -67.301 -24.389 -6.624 1.00 30.14 678 ASP A O 1
ATOM 5152 N N . THR A 1 679 ? -67.639 -25.850 -5.081 1.00 35.12 679 THR A N 1
ATOM 5153 C CA . THR A 1 679 ? -68.164 -26.713 -3.988 1.00 35.12 679 THR A CA 1
ATOM 5154 C C . THR A 1 679 ? -67.119 -27.781 -3.567 1.00 35.12 679 THR A C 1
ATOM 5156 O O . THR A 1 679 ? -66.333 -28.205 -4.406 1.00 35.12 679 THR A O 1
ATOM 5159 N N . ALA A 1 680 ? -67.249 -28.332 -2.343 1.00 33.97 680 ALA A N 1
ATOM 5160 C CA . ALA A 1 680 ? -66.775 -29.662 -1.865 1.00 33.97 680 ALA A CA 1
ATOM 5161 C C . ALA A 1 680 ? -65.247 -29.989 -1.790 1.00 33.97 680 ALA A C 1
ATOM 5163 O O . ALA A 1 680 ? -64.449 -29.531 -2.593 1.00 33.97 680 ALA A O 1
ATOM 5164 N N . GLY A 1 681 ? -64.769 -30.838 -0.858 1.00 31.88 681 GLY A N 1
ATOM 5165 C CA . GLY A 1 681 ? -65.425 -31.374 0.352 1.00 31.88 681 GLY A CA 1
ATOM 5166 C C . GLY A 1 681 ? -64.772 -32.637 0.970 1.00 31.88 681 GLY A C 1
ATOM 5167 O O . GLY A 1 681 ? -64.401 -33.536 0.233 1.00 31.88 681 GLY A O 1
ATOM 5168 N N . GLN A 1 682 ? -64.743 -32.709 2.318 1.00 34.84 682 GLN A N 1
ATOM 5169 C CA . GLN A 1 682 ? -64.592 -33.902 3.205 1.00 34.84 682 GLN A CA 1
ATOM 5170 C C . GLN A 1 682 ? -63.323 -34.796 3.052 1.00 34.84 682 GLN A C 1
ATOM 5172 O O . GLN A 1 682 ? -63.062 -35.341 1.993 1.00 34.84 682 GLN A O 1
ATOM 5177 N N . ALA A 1 683 ? -62.442 -34.946 4.058 1.00 32.03 683 ALA A N 1
ATOM 5178 C CA . ALA A 1 683 ? -62.544 -35.655 5.364 1.00 32.03 683 ALA A CA 1
ATOM 5179 C C . ALA A 1 683 ? -61.744 -36.993 5.339 1.00 32.03 683 ALA A C 1
ATOM 5181 O O . ALA A 1 683 ? -61.551 -37.557 4.272 1.00 32.03 683 ALA A O 1
ATOM 5182 N N . GLY A 1 684 ? -61.238 -37.560 6.446 1.00 28.91 684 GLY A N 1
ATOM 5183 C CA . GLY A 1 684 ? -61.333 -37.170 7.861 1.00 28.91 684 GLY A CA 1
ATOM 5184 C C . GLY A 1 684 ? -60.378 -37.970 8.778 1.00 28.91 684 GLY A C 1
ATOM 5185 O O . GLY A 1 684 ? -59.435 -38.596 8.307 1.00 28.91 684 GLY A O 1
ATOM 5186 N N . SER A 1 685 ? -60.606 -37.915 10.095 1.00 35.53 685 SER A N 1
ATOM 5187 C CA . SER A 1 685 ? -59.699 -38.387 11.165 1.00 35.53 685 SER A CA 1
ATOM 5188 C C . SER A 1 685 ? -59.579 -39.917 11.328 1.00 35.53 685 SER A C 1
ATOM 5190 O O . SER A 1 685 ? -60.538 -40.637 11.062 1.00 35.53 685 SER A O 1
ATOM 5192 N N . GLY A 1 686 ? -58.468 -40.412 11.906 1.00 28.41 686 GLY A N 1
ATOM 5193 C CA . GLY A 1 686 ? -58.295 -41.840 12.244 1.00 28.41 686 GLY A CA 1
ATOM 5194 C C . GLY A 1 686 ? -57.212 -42.150 13.296 1.00 28.41 686 GLY A C 1
ATOM 5195 O O . GLY A 1 686 ? -56.028 -42.164 12.991 1.00 28.41 686 GLY A O 1
ATOM 5196 N N . LEU A 1 687 ? -57.640 -42.419 14.534 1.00 31.73 687 LEU A N 1
ATOM 5197 C CA . LEU A 1 687 ? -56.843 -42.885 15.688 1.00 31.73 687 LEU A CA 1
ATOM 5198 C C . LEU A 1 687 ? -56.196 -44.275 15.471 1.00 31.73 687 LEU A C 1
ATOM 5200 O O . LEU A 1 687 ? -56.785 -45.104 14.783 1.00 31.73 687 LEU A O 1
ATOM 5204 N N . GLY A 1 688 ? -55.116 -44.607 16.200 1.00 26.80 688 GLY A N 1
ATOM 5205 C CA . GLY A 1 688 ? -54.733 -46.017 16.429 1.00 26.80 688 GLY A CA 1
ATOM 5206 C C . GLY A 1 688 ? -53.299 -46.274 16.920 1.00 26.80 688 GLY A C 1
ATOM 5207 O O . GLY A 1 688 ? -52.377 -46.325 16.118 1.00 26.80 688 GLY A O 1
ATOM 5208 N N . ALA A 1 689 ? -53.109 -46.485 18.227 1.00 28.80 689 ALA A N 1
ATOM 5209 C CA . ALA A 1 689 ? -51.834 -46.931 18.818 1.00 28.80 689 ALA A CA 1
ATOM 5210 C C . ALA A 1 689 ? -51.664 -48.472 18.778 1.00 28.80 689 ALA A C 1
ATOM 5212 O O . ALA A 1 689 ? -52.605 -49.157 18.385 1.00 28.80 689 ALA A O 1
ATOM 5213 N N . VAL A 1 690 ? -50.521 -48.987 19.289 1.00 27.39 690 VAL A N 1
ATOM 5214 C CA . VAL A 1 690 ? -50.330 -50.218 20.127 1.00 27.39 690 VAL A CA 1
ATOM 5215 C C . VAL A 1 690 ? -49.043 -51.016 19.787 1.00 27.39 690 VAL A C 1
ATOM 5217 O O . VAL A 1 690 ? -49.031 -51.783 18.833 1.00 27.39 690 VAL A O 1
ATOM 5220 N N . LEU A 1 691 ? -48.043 -50.942 20.691 1.00 28.11 691 LEU A N 1
ATOM 5221 C CA . LEU A 1 691 ? -46.949 -51.925 20.944 1.00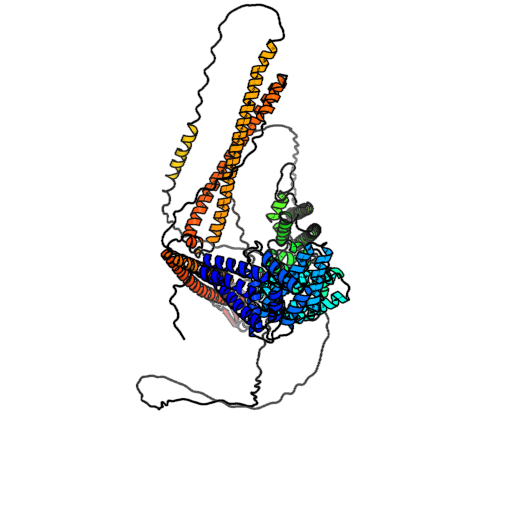 28.11 691 LEU A CA 1
ATOM 5222 C C . LEU A 1 691 ? -45.922 -52.173 19.786 1.00 28.11 691 LEU A C 1
ATOM 5224 O O . LEU A 1 691 ? -46.134 -51.722 18.672 1.00 28.11 691 LEU A O 1
ATOM 5228 N N . ARG A 1 692 ? -44.746 -52.816 19.975 1.00 26.86 692 ARG A N 1
ATOM 5229 C CA . ARG A 1 692 ? -44.177 -53.547 21.136 1.00 26.86 692 ARG A CA 1
ATOM 5230 C C . ARG A 1 692 ? -42.622 -53.504 21.201 1.00 26.86 692 ARG A C 1
ATOM 5232 O O . ARG A 1 692 ? -41.973 -53.271 20.195 1.00 26.86 692 ARG A O 1
ATOM 5239 N N . GLU A 1 693 ? -42.092 -53.771 22.403 1.00 27.59 693 GLU A N 1
ATOM 5240 C CA . GLU A 1 693 ? -40.736 -54.215 22.840 1.00 27.59 693 GLU A CA 1
ATOM 5241 C C . GLU A 1 693 ? -39.661 -54.626 21.794 1.00 27.59 693 GLU A C 1
ATOM 5243 O O . GLU A 1 693 ? -39.955 -55.348 20.847 1.00 27.59 693 GLU A O 1
ATOM 5248 N N . GLY A 1 694 ? -38.374 -54.337 22.082 1.00 27.62 694 GLY A N 1
ATOM 5249 C CA . GLY A 1 694 ? -37.223 -54.885 21.330 1.00 27.62 694 GLY A CA 1
ATOM 5250 C C . GLY A 1 694 ? -35.817 -54.507 21.852 1.00 27.62 694 GLY A C 1
ATOM 5251 O O . GLY A 1 694 ? -35.137 -53.693 21.244 1.00 27.62 694 GLY A O 1
ATOM 5252 N N . HIS A 1 695 ? -35.379 -55.082 22.981 1.00 28.30 695 HIS A N 1
ATOM 5253 C CA . HIS A 1 695 ? -34.045 -54.897 23.610 1.00 28.30 695 HIS A CA 1
ATOM 5254 C C . HIS A 1 695 ? -32.822 -55.091 22.678 1.00 28.30 695 HIS A C 1
ATOM 5256 O O . HIS A 1 695 ? -32.896 -55.904 21.762 1.00 28.30 695 HIS A O 1
ATOM 5262 N N . GLY A 1 696 ? -31.647 -54.501 23.001 1.00 26.95 696 GLY A N 1
ATOM 5263 C CA . GLY A 1 696 ? -30.422 -54.818 22.229 1.00 26.95 696 GLY A CA 1
ATOM 5264 C C . GLY A 1 696 ? -28.998 -54.427 22.688 1.00 26.95 696 GLY A C 1
ATOM 5265 O O . GLY A 1 696 ? -28.092 -54.621 21.898 1.00 26.95 696 GLY A O 1
ATOM 5266 N N . LEU A 1 697 ? -28.766 -53.898 23.898 1.00 29.61 697 LEU A N 1
ATOM 5267 C CA . LEU A 1 697 ? -27.466 -53.852 24.623 1.00 29.61 697 LEU A CA 1
ATOM 5268 C C . LEU A 1 697 ? -26.094 -53.924 23.865 1.00 29.61 697 LEU A C 1
ATOM 5270 O O . LEU A 1 697 ? -25.587 -55.006 23.589 1.00 29.61 697 LEU A O 1
ATOM 5274 N N . ALA A 1 698 ? -25.380 -52.787 23.908 1.00 28.83 698 ALA A N 1
ATOM 5275 C CA . ALA A 1 698 ? -24.071 -52.625 24.589 1.00 28.83 698 ALA A CA 1
ATOM 5276 C C . ALA A 1 698 ? -22.707 -52.928 23.899 1.00 28.83 698 ALA A C 1
ATOM 5278 O O . ALA A 1 698 ? -22.588 -53.641 22.913 1.00 28.83 698 ALA A O 1
ATOM 5279 N N . ALA A 1 699 ? -21.671 -52.407 24.585 1.00 28.41 699 ALA A N 1
ATOM 5280 C CA . ALA A 1 699 ? -20.259 -52.825 24.634 1.00 28.41 699 ALA A CA 1
ATOM 5281 C C . ALA A 1 699 ? -19.212 -52.232 23.651 1.00 28.41 699 ALA A C 1
ATOM 5283 O O . ALA A 1 699 ? -18.815 -52.842 22.669 1.00 28.41 699 ALA A O 1
ATOM 5284 N N . HIS A 1 700 ? -18.608 -51.130 24.115 1.00 28.73 700 HIS A N 1
ATOM 5285 C CA . HIS A 1 700 ? -17.158 -51.002 24.366 1.00 28.73 700 HIS A CA 1
ATOM 5286 C C . HIS A 1 700 ? -16.108 -50.980 23.225 1.00 28.73 700 HIS A C 1
ATOM 5288 O O . HIS A 1 700 ? -15.623 -52.004 22.765 1.00 28.73 700 HIS A O 1
ATOM 5294 N N . SER A 1 701 ? -15.536 -49.775 23.082 1.00 27.44 701 SER A N 1
ATOM 5295 C CA . SER A 1 701 ? -14.102 -49.489 23.312 1.00 27.44 701 SER A CA 1
ATOM 5296 C C . SER A 1 701 ? -13.053 -49.722 22.206 1.00 27.44 701 SER A C 1
ATOM 5298 O O . SER A 1 701 ? -12.529 -50.813 22.034 1.00 27.44 701 SER A O 1
ATOM 5300 N N . ALA A 1 702 ? -12.576 -48.581 21.693 1.00 27.58 702 ALA A N 1
ATOM 5301 C CA . ALA A 1 702 ? -11.164 -48.164 21.651 1.00 27.58 702 ALA A CA 1
ATOM 5302 C C . ALA A 1 702 ? -10.125 -48.895 20.762 1.00 27.58 702 ALA A C 1
ATOM 5304 O O . ALA A 1 702 ? -9.665 -49.983 21.077 1.00 27.58 702 ALA A O 1
ATOM 5305 N N . SER A 1 703 ? -9.583 -48.105 19.820 1.00 29.22 703 SER A N 1
ATOM 5306 C CA . SER A 1 703 ? -8.144 -47.929 19.519 1.00 29.22 703 SER A CA 1
ATOM 5307 C C . SER A 1 703 ? -7.292 -49.121 19.045 1.00 29.22 703 SER A C 1
ATOM 5309 O O . SER A 1 703 ? -7.047 -50.062 19.791 1.00 29.22 703 SER A O 1
ATOM 5311 N N . VAL A 1 704 ? -6.671 -48.977 17.863 1.00 28.27 704 VAL A N 1
ATOM 5312 C CA . VAL A 1 704 ? -5.204 -48.787 17.699 1.00 28.27 704 VAL A CA 1
ATOM 5313 C C . VAL A 1 704 ? -4.853 -48.599 16.208 1.00 28.27 704 VAL A C 1
ATOM 5315 O O . VAL A 1 704 ? -5.512 -49.147 15.328 1.00 28.27 704 VAL A O 1
ATOM 5318 N N . SER A 1 705 ? -3.819 -47.803 15.920 1.00 29.25 705 SER A N 1
ATOM 5319 C CA . SER A 1 705 ? -3.338 -47.462 14.569 1.00 29.25 705 SER A CA 1
ATOM 5320 C C . SER A 1 705 ? -2.599 -48.606 13.847 1.00 29.25 705 SER A C 1
ATOM 5322 O O . SER A 1 705 ? -1.877 -49.373 14.482 1.00 29.25 705 SER A O 1
ATOM 5324 N N . GLY A 1 706 ? -2.657 -48.647 12.507 1.00 26.34 706 GLY A N 1
ATOM 5325 C CA . GLY A 1 706 ? -1.831 -49.541 11.673 1.00 26.34 706 GLY A CA 1
ATOM 5326 C C . GLY A 1 706 ? -1.900 -49.213 10.164 1.00 26.34 706 GLY A C 1
ATOM 5327 O O . GLY A 1 706 ? -3.009 -49.168 9.638 1.00 26.34 706 GLY A O 1
ATOM 5328 N N . PRO A 1 707 ? -0.774 -48.968 9.455 1.00 43.16 707 PRO A N 1
ATOM 5329 C CA . PRO A 1 707 ? -0.775 -48.506 8.055 1.00 43.16 707 PRO A CA 1
ATOM 5330 C C . PRO A 1 707 ? -0.421 -49.598 7.022 1.00 43.16 707 PRO A C 1
ATOM 5332 O O . PRO A 1 707 ? 0.395 -50.475 7.309 1.00 43.16 707 PRO A O 1
ATOM 5335 N N . VAL A 1 708 ? -0.936 -49.498 5.783 1.00 29.97 708 VAL A N 1
ATOM 5336 C CA . VAL A 1 708 ? -0.508 -50.340 4.639 1.00 29.97 708 VAL A CA 1
ATOM 5337 C C . VAL A 1 708 ? -0.443 -49.563 3.310 1.00 29.97 708 VAL A C 1
ATOM 5339 O O . VAL A 1 708 ? -1.416 -48.949 2.896 1.00 29.97 708 VAL A O 1
ATOM 5342 N N . ALA A 1 709 ? 0.737 -49.659 2.684 1.00 29.00 709 ALA A N 1
ATOM 5343 C CA . ALA A 1 709 ? 1.164 -49.509 1.279 1.00 29.00 709 ALA A CA 1
ATOM 5344 C C . ALA A 1 709 ? 0.252 -48.934 0.161 1.00 29.00 709 ALA A C 1
ATOM 5346 O O . ALA A 1 709 ? -0.929 -49.235 0.033 1.00 29.00 709 ALA A O 1
ATOM 5347 N N . ALA A 1 710 ? 0.915 -48.243 -0.778 1.00 30.73 710 ALA A N 1
ATOM 5348 C CA . ALA A 1 710 ? 0.396 -47.861 -2.094 1.00 30.73 710 ALA A CA 1
ATOM 5349 C C . ALA A 1 710 ? 0.414 -49.016 -3.123 1.00 30.73 710 ALA A C 1
ATOM 5351 O O . ALA A 1 710 ? 1.117 -50.013 -2.947 1.00 30.73 710 ALA A O 1
ATOM 5352 N N . SER A 1 711 ? -0.287 -48.832 -4.249 1.00 27.73 711 SER A N 1
ATOM 5353 C CA . SER A 1 711 ? -0.161 -49.658 -5.460 1.00 27.73 711 SER A CA 1
ATOM 5354 C C . SER A 1 711 ? -0.289 -48.805 -6.731 1.00 27.73 711 SER A C 1
ATOM 5356 O O . SER A 1 711 ? -0.875 -47.726 -6.701 1.00 27.73 711 SER A O 1
ATOM 5358 N N . VAL A 1 712 ? 0.273 -49.288 -7.841 1.00 31.58 712 VAL A N 1
ATOM 5359 C CA . VAL A 1 712 ? 0.345 -48.608 -9.149 1.00 31.58 712 VAL A CA 1
ATOM 5360 C C . VAL A 1 712 ? -0.706 -49.189 -10.104 1.00 31.58 712 VAL A C 1
ATOM 5362 O O . VAL A 1 712 ? -0.920 -50.400 -10.111 1.00 31.58 712 VAL A O 1
ATOM 5365 N N . GLY A 1 713 ? -1.318 -48.358 -10.957 1.00 26.55 713 GLY A N 1
ATOM 5366 C CA . GLY A 1 713 ? -2.250 -48.799 -12.004 1.00 26.55 713 GLY A CA 1
ATOM 5367 C C . GLY A 1 713 ? -2.231 -47.870 -13.222 1.00 26.55 713 GLY A C 1
ATOM 5368 O O . GLY A 1 713 ? -2.486 -46.679 -13.091 1.00 26.55 713 GLY A O 1
ATOM 5369 N N . ALA A 1 714 ? -1.891 -48.407 -14.396 1.00 28.53 714 ALA A N 1
ATOM 5370 C CA . ALA A 1 714 ? -1.763 -47.647 -15.642 1.00 28.53 714 ALA A CA 1
ATOM 5371 C C . ALA A 1 714 ? -3.118 -47.360 -16.321 1.00 28.53 714 ALA A C 1
ATOM 5373 O O . ALA A 1 714 ? -4.064 -48.135 -16.179 1.00 28.53 714 ALA A O 1
ATOM 5374 N N . GLY A 1 715 ? -3.180 -46.293 -17.125 1.00 27.19 715 GLY A N 1
ATOM 5375 C CA . GLY A 1 715 ? -4.260 -46.077 -18.098 1.00 27.19 715 GLY A CA 1
ATOM 5376 C C . GLY A 1 715 ? -4.057 -46.870 -19.399 1.00 27.19 715 GLY A C 1
ATOM 5377 O O . GLY A 1 715 ? -3.058 -47.579 -19.557 1.00 27.19 715 GLY A O 1
ATOM 5378 N N . PRO A 1 716 ? -4.982 -46.725 -20.361 1.00 38.81 716 PRO A N 1
ATOM 5379 C CA . PRO A 1 716 ? -4.542 -46.463 -21.737 1.00 38.81 716 PRO A CA 1
ATOM 5380 C C . PRO A 1 716 ? -5.390 -45.400 -22.466 1.00 38.81 716 PRO A C 1
ATOM 5382 O O . PRO A 1 716 ? -6.538 -45.145 -22.116 1.00 38.81 716 PRO A O 1
ATOM 5385 N N . ALA A 1 717 ? -4.823 -44.821 -23.527 1.00 27.45 717 ALA A N 1
ATOM 5386 C CA . ALA A 1 717 ? -5.493 -43.881 -24.431 1.00 27.45 717 ALA A CA 1
ATOM 5387 C C . ALA A 1 717 ? -5.992 -44.563 -25.723 1.00 27.45 717 ALA A C 1
ATOM 5389 O O . ALA A 1 717 ? -5.471 -45.611 -26.107 1.00 27.45 717 ALA A O 1
ATOM 5390 N N . LEU A 1 718 ? -6.922 -43.918 -26.438 1.00 26.30 718 LEU A N 1
ATOM 5391 C CA . LEU A 1 718 ? -7.183 -44.120 -27.874 1.00 26.30 718 LEU A CA 1
ATOM 5392 C C . LEU A 1 718 ? -7.622 -42.801 -28.546 1.00 26.30 718 LEU A C 1
ATOM 5394 O O . LEU A 1 718 ? -7.749 -41.776 -27.881 1.00 26.30 718 LEU A O 1
ATOM 5398 N N . THR A 1 719 ? -7.749 -42.810 -29.876 1.00 24.31 719 THR A N 1
ATOM 5399 C CA . THR A 1 719 ? -7.631 -41.624 -30.746 1.00 24.31 719 THR A CA 1
ATOM 5400 C C . THR A 1 719 ? -8.705 -41.523 -31.847 1.00 24.31 719 THR A C 1
ATOM 5402 O O . THR A 1 719 ? -9.398 -42.494 -32.132 1.00 24.31 719 THR A O 1
ATOM 5405 N N . LEU A 1 720 ? -8.692 -40.364 -32.536 1.00 26.28 720 LEU A N 1
ATOM 5406 C CA . LEU A 1 720 ? -9.060 -40.099 -33.948 1.00 26.28 720 LEU A CA 1
ATOM 5407 C C . LEU A 1 720 ? -10.484 -39.631 -34.353 1.00 26.28 720 LEU A C 1
ATOM 5409 O O . LEU A 1 720 ? -11.448 -40.380 -34.308 1.00 26.28 720 LEU A O 1
ATOM 5413 N N . ALA A 1 721 ? -10.462 -38.452 -35.006 1.00 26.84 721 ALA A N 1
ATOM 5414 C CA . ALA A 1 721 ? -11.050 -38.112 -36.320 1.00 26.84 721 ALA A CA 1
ATOM 5415 C C . ALA A 1 721 ? -12.496 -37.571 -36.467 1.00 26.84 721 ALA A C 1
ATOM 5417 O O . ALA A 1 721 ? -13.448 -38.304 -36.256 1.00 26.84 721 ALA A O 1
ATOM 5418 N N . ALA A 1 722 ? -12.563 -36.352 -37.049 1.00 28.33 722 ALA A N 1
ATOM 5419 C CA . ALA A 1 722 ? -13.447 -35.852 -38.135 1.00 28.33 722 ALA A CA 1
ATOM 5420 C C . ALA A 1 722 ? -14.996 -35.937 -37.976 1.00 28.33 722 ALA A C 1
ATOM 5422 O O . ALA A 1 722 ? -15.521 -36.778 -37.268 1.00 28.33 722 ALA A O 1
ATOM 5423 N N . ASP A 1 723 ? -15.821 -35.101 -38.624 1.00 27.61 723 ASP A N 1
ATOM 5424 C CA . ASP A 1 723 ? -15.668 -34.374 -39.900 1.00 27.61 723 ASP A CA 1
ATOM 5425 C C . ASP A 1 723 ? -16.674 -33.185 -40.005 1.00 27.61 723 ASP A C 1
ATOM 5427 O O . ASP A 1 723 ? -17.641 -33.170 -39.255 1.00 27.61 723 ASP A O 1
ATOM 5431 N N . LYS A 1 724 ? -16.450 -32.248 -40.950 1.00 28.47 724 LYS A N 1
ATOM 5432 C CA . LYS A 1 724 ? -17.337 -31.189 -41.546 1.00 28.47 724 LYS A CA 1
ATOM 5433 C C . LYS A 1 724 ? -18.551 -30.585 -40.799 1.00 28.47 724 LYS A C 1
ATOM 5435 O O . LYS A 1 724 ? -19.434 -31.305 -40.366 1.00 28.47 724 LYS A O 1
ATOM 5440 N N . GLU A 1 725 ? -18.757 -29.278 -41.034 1.00 26.59 725 GLU A N 1
ATOM 5441 C CA . GLU A 1 725 ? -20.000 -28.709 -41.624 1.00 26.59 725 GLU A CA 1
ATOM 5442 C C . GLU A 1 725 ? -19.677 -27.447 -42.477 1.00 26.59 725 GLU A C 1
ATOM 5444 O O . GLU A 1 725 ? -18.510 -27.061 -42.586 1.00 26.59 725 GLU A O 1
ATOM 5449 N N . GLN A 1 726 ? -20.672 -26.855 -43.160 1.00 28.05 726 GLN A N 1
ATOM 5450 C CA . GLN A 1 726 ? -20.531 -25.742 -44.128 1.00 28.05 726 GLN A CA 1
ATOM 5451 C C . GLN A 1 726 ? -21.221 -24.433 -43.664 1.00 28.05 726 GLN A C 1
ATOM 5453 O O . GLN A 1 726 ? -22.176 -24.504 -42.895 1.00 28.05 726 GLN A O 1
ATOM 5458 N N . PRO A 1 727 ? -20.821 -23.245 -44.176 1.00 34.91 727 PRO A N 1
ATOM 5459 C CA . PRO A 1 727 ? -21.427 -21.958 -43.809 1.00 34.91 727 PRO A CA 1
ATOM 5460 C C . PRO A 1 727 ? -22.462 -21.413 -44.826 1.00 34.91 727 PRO A C 1
ATOM 5462 O O . PRO A 1 727 ? -22.316 -21.634 -46.031 1.00 34.91 727 PRO A O 1
ATOM 5465 N N . PRO A 1 728 ? -23.426 -20.584 -44.378 1.00 41.34 728 PRO A N 1
ATOM 5466 C CA . PRO A 1 728 ? -23.977 -19.445 -45.126 1.00 41.34 728 PRO A CA 1
ATOM 5467 C C . PRO A 1 728 ? -23.168 -18.170 -44.777 1.00 41.34 728 PRO A C 1
ATOM 5469 O O . PRO A 1 728 ? -22.854 -17.941 -43.615 1.00 41.34 728 PRO A O 1
ATOM 5472 N N . GLN A 1 729 ? -22.646 -17.365 -45.707 1.00 33.88 729 GLN A N 1
ATOM 5473 C CA . GLN A 1 729 ? -23.350 -16.438 -46.611 1.00 33.88 729 GLN A CA 1
ATOM 5474 C C . GLN A 1 729 ? -24.435 -15.568 -45.955 1.00 33.88 729 GLN A C 1
ATOM 5476 O O . GLN A 1 729 ? -25.572 -16.006 -45.791 1.00 33.88 729 GLN A O 1
ATOM 5481 N N . GLN A 1 730 ? -24.107 -14.290 -45.739 1.00 31.02 730 GLN A N 1
ATOM 5482 C CA . GLN A 1 730 ? -25.049 -13.182 -45.907 1.00 31.02 730 GLN A CA 1
ATOM 5483 C C . GLN A 1 730 ? -24.294 -11.894 -46.280 1.00 31.02 730 GLN A C 1
ATOM 5485 O O . GLN A 1 730 ? -23.209 -11.644 -45.760 1.00 31.02 730 GLN A O 1
ATOM 5490 N N . ASP A 1 731 ? -24.857 -11.128 -47.215 1.00 34.44 731 ASP A N 1
ATOM 5491 C CA . ASP A 1 731 ? -24.269 -9.924 -47.820 1.00 34.44 731 ASP A CA 1
ATOM 5492 C C . ASP A 1 731 ? -24.888 -8.629 -47.236 1.00 34.44 731 ASP A C 1
ATOM 5494 O O . ASP A 1 731 ? -25.959 -8.675 -46.625 1.00 34.44 731 ASP A O 1
ATOM 5498 N N . GLY A 1 732 ? -24.237 -7.477 -47.452 1.00 31.16 732 GLY A N 1
ATOM 5499 C CA . GLY A 1 732 ? -24.605 -6.162 -46.891 1.00 31.16 732 GLY A CA 1
ATOM 5500 C C . GLY A 1 732 ? -23.390 -5.501 -46.227 1.00 31.16 732 GLY A C 1
ATOM 5501 O O . GLY A 1 732 ? -23.053 -5.865 -45.107 1.00 31.16 732 GLY A O 1
ATOM 5502 N N . ASP A 1 733 ? -22.612 -4.614 -46.852 1.00 35.34 733 ASP A N 1
ATOM 5503 C CA . ASP A 1 733 ? -22.891 -3.658 -47.944 1.00 35.34 733 ASP A CA 1
ATOM 5504 C C . ASP A 1 733 ? -23.807 -2.498 -47.507 1.00 35.34 733 ASP A C 1
ATOM 5506 O O . ASP A 1 733 ? -25.001 -2.473 -47.794 1.00 35.34 733 ASP A O 1
ATOM 5510 N N . ASP A 1 734 ? -23.215 -1.547 -46.776 1.00 34.31 734 ASP A N 1
ATOM 5511 C CA . ASP A 1 734 ? -23.678 -0.158 -46.668 1.00 34.31 734 ASP A CA 1
ATOM 5512 C C . ASP A 1 734 ? -22.442 0.758 -46.553 1.00 34.31 734 ASP A C 1
ATOM 5514 O O . ASP A 1 734 ? -21.455 0.402 -45.901 1.00 34.31 734 ASP A O 1
ATOM 5518 N N . SER A 1 735 ? -22.454 1.905 -47.234 1.00 40.38 735 SER A N 1
ATOM 5519 C CA . SER A 1 735 ? -21.268 2.743 -47.465 1.00 40.38 735 SER A CA 1
ATOM 5520 C C . SER A 1 735 ? -21.605 4.229 -47.349 1.00 40.38 735 SER A C 1
ATOM 5522 O O . SER A 1 735 ? -22.476 4.705 -48.078 1.00 40.38 735 SER A O 1
ATOM 5524 N N . GLY A 1 736 ? -20.890 4.970 -46.494 1.00 33.78 736 GLY A N 1
ATOM 5525 C CA . GLY A 1 736 ? -21.156 6.394 -46.261 1.00 33.78 736 GLY A CA 1
ATOM 5526 C C . GLY A 1 736 ? -19.936 7.210 -45.823 1.00 33.78 736 GLY A C 1
ATOM 5527 O O . GLY A 1 736 ? -19.597 7.238 -44.647 1.00 33.78 736 GLY A O 1
ATOM 5528 N N . ASP A 1 737 ? -19.334 7.892 -46.797 1.00 42.75 737 ASP A N 1
ATOM 5529 C CA . ASP A 1 737 ? -18.816 9.268 -46.739 1.00 42.75 737 ASP A CA 1
ATOM 5530 C C . ASP A 1 737 ? -17.966 9.735 -45.526 1.00 42.75 737 ASP A C 1
ATOM 5532 O O . ASP A 1 737 ? -18.459 10.429 -44.639 1.00 42.75 737 ASP A O 1
ATOM 5536 N N . GLU A 1 738 ? -16.637 9.539 -45.589 1.00 39.47 738 GLU A N 1
ATOM 5537 C CA . GLU A 1 738 ? -15.647 10.391 -44.878 1.00 39.47 738 GLU A CA 1
ATOM 5538 C C . GLU A 1 738 ? -14.523 10.952 -45.801 1.00 39.47 738 GLU A C 1
ATOM 5540 O O . GLU A 1 738 ? -13.535 11.518 -45.331 1.00 39.47 738 GLU A O 1
ATOM 5545 N N . GLU A 1 739 ? -14.658 10.866 -47.134 1.00 39.56 739 GLU A N 1
ATOM 5546 C CA . GLU A 1 739 ? -13.581 11.171 -48.109 1.00 39.56 739 GLU A CA 1
ATOM 5547 C C . GLU A 1 739 ? -13.461 12.660 -48.543 1.00 39.56 739 GLU A C 1
ATOM 5549 O O . GLU A 1 739 ? -13.050 12.948 -49.665 1.00 39.56 739 GLU A O 1
ATOM 5554 N N . GLU A 1 740 ? -13.790 13.643 -47.689 1.00 39.62 740 GLU A N 1
ATOM 5555 C CA . GLU A 1 740 ? -13.656 15.079 -48.052 1.00 39.62 740 GLU A CA 1
ATOM 5556 C C . GLU A 1 740 ? -12.626 15.871 -47.215 1.00 39.62 740 GLU A C 1
ATOM 5558 O O . GLU A 1 740 ? -12.185 16.946 -47.629 1.00 39.62 740 GLU A O 1
ATOM 5563 N N . HIS A 1 741 ? -12.152 15.356 -46.071 1.00 43.16 741 HIS A N 1
ATOM 5564 C CA . HIS A 1 741 ? -11.361 16.185 -45.143 1.00 43.16 741 HIS A CA 1
ATOM 5565 C C . HIS A 1 741 ? -9.830 16.188 -45.358 1.00 43.16 741 HIS A C 1
ATOM 5567 O O . HIS A 1 741 ? -9.138 17.048 -44.802 1.00 43.16 741 HIS A O 1
ATOM 5573 N N . GLU A 1 742 ? -9.273 15.278 -46.169 1.00 42.97 742 GLU A N 1
ATOM 5574 C CA . GLU A 1 742 ? -7.811 15.121 -46.310 1.00 42.97 742 GLU A CA 1
ATOM 5575 C C . GLU A 1 742 ? -7.168 16.063 -47.351 1.00 42.97 742 GLU A C 1
ATOM 5577 O O . GLU A 1 742 ? -6.028 16.511 -47.181 1.00 42.97 742 GLU A O 1
ATOM 5582 N N . ALA A 1 743 ? -7.912 16.441 -48.398 1.00 40.34 743 ALA A N 1
ATOM 5583 C CA . ALA A 1 743 ? -7.398 17.226 -49.527 1.00 40.34 743 ALA A CA 1
ATOM 5584 C C . ALA A 1 743 ? -6.918 18.642 -49.142 1.00 40.34 743 ALA A C 1
ATOM 5586 O O . ALA A 1 743 ? -6.018 19.197 -49.778 1.00 40.34 743 ALA A O 1
ATOM 5587 N N . GLN A 1 744 ? -7.492 19.237 -48.090 1.00 44.25 744 GLN A N 1
ATOM 5588 C CA . GLN A 1 744 ? -7.175 20.608 -47.677 1.00 44.25 744 GLN A CA 1
ATOM 5589 C C . GLN A 1 744 ? -5.892 20.700 -46.827 1.00 44.25 744 GLN A C 1
ATOM 5591 O O . GLN A 1 744 ? -5.197 21.717 -46.860 1.00 44.25 744 GLN A O 1
ATOM 5596 N N . THR A 1 745 ? -5.526 19.624 -46.122 1.00 47.88 745 THR A N 1
ATOM 5597 C CA . THR A 1 745 ? -4.349 19.582 -45.235 1.00 47.88 745 THR A CA 1
ATOM 5598 C C . THR A 1 745 ? -3.035 19.532 -46.022 1.00 47.88 745 THR A C 1
ATOM 5600 O O . THR A 1 745 ? -2.050 20.166 -45.636 1.00 47.88 745 THR A O 1
ATOM 5603 N N . GLN A 1 746 ? -3.012 18.846 -47.171 1.00 43.06 746 GLN A N 1
ATOM 5604 C CA . GLN A 1 746 ? -1.793 18.694 -47.976 1.00 43.06 746 GLN A CA 1
ATOM 5605 C C . GLN A 1 746 ? -1.307 20.016 -48.607 1.00 43.06 746 GLN A C 1
ATOM 5607 O O . GLN A 1 746 ? -0.100 20.210 -48.766 1.00 43.06 746 GLN A O 1
ATOM 5612 N N . MET A 1 747 ? -2.203 20.970 -48.897 1.00 42.44 747 MET A N 1
ATOM 5613 C CA . MET A 1 747 ? -1.807 22.276 -49.454 1.00 42.44 747 MET A CA 1
ATOM 5614 C C . MET A 1 747 ? -1.054 23.162 -48.446 1.00 42.44 747 MET A C 1
ATOM 5616 O O . MET A 1 747 ? -0.169 23.922 -48.842 1.00 42.44 747 MET A O 1
ATOM 5620 N N . ALA A 1 748 ? -1.354 23.055 -47.147 1.00 43.12 748 ALA A N 1
ATOM 5621 C CA . ALA A 1 748 ? -0.696 23.856 -46.111 1.00 43.12 748 ALA A CA 1
ATOM 5622 C C . ALA A 1 748 ? 0.784 23.469 -45.921 1.00 43.12 748 ALA A C 1
ATOM 5624 O O . ALA A 1 748 ? 1.644 24.332 -45.730 1.00 43.12 748 ALA A O 1
ATOM 5625 N N . ILE A 1 749 ? 1.093 22.173 -46.029 1.00 43.84 749 ILE A N 1
ATOM 5626 C CA . ILE A 1 749 ? 2.452 21.634 -45.861 1.00 43.84 749 ILE A CA 1
ATOM 5627 C C . ILE A 1 749 ? 3.365 22.090 -47.012 1.00 43.84 749 ILE A C 1
ATOM 5629 O O . ILE A 1 749 ? 4.516 22.460 -46.776 1.00 43.84 749 ILE A O 1
ATOM 5633 N N . ALA A 1 750 ? 2.841 22.150 -48.241 1.00 38.12 750 ALA A N 1
ATOM 5634 C CA . ALA A 1 750 ? 3.583 22.633 -49.407 1.00 38.12 750 ALA A CA 1
ATOM 5635 C C . ALA A 1 750 ? 3.961 24.127 -49.317 1.00 38.12 750 ALA A C 1
ATOM 5637 O O . ALA A 1 750 ? 5.024 24.516 -49.798 1.00 38.12 750 ALA A O 1
ATOM 5638 N N . ALA A 1 751 ? 3.125 24.959 -48.684 1.00 38.47 751 ALA A N 1
ATOM 5639 C CA . ALA A 1 751 ? 3.400 26.388 -48.514 1.00 38.47 751 ALA A CA 1
ATOM 5640 C C . ALA A 1 751 ? 4.511 26.658 -47.481 1.00 38.47 751 ALA A C 1
ATOM 5642 O O . ALA A 1 751 ? 5.418 27.449 -47.737 1.00 38.47 751 ALA A O 1
ATOM 5643 N N . SER A 1 752 ? 4.475 25.966 -46.336 1.00 39.09 752 SER A N 1
ATOM 5644 C CA . SER A 1 752 ? 5.415 26.183 -45.222 1.00 39.09 752 SER A CA 1
ATOM 5645 C C . SER A 1 752 ? 6.879 25.866 -45.580 1.00 39.09 752 SER A C 1
ATOM 5647 O O . SER A 1 752 ? 7.809 26.437 -45.011 1.00 39.09 752 SER A O 1
ATOM 5649 N N . LEU A 1 753 ? 7.109 24.989 -46.564 1.00 38.34 753 LEU A N 1
ATOM 5650 C CA . LEU A 1 753 ? 8.455 24.553 -46.946 1.00 38.34 753 LEU A CA 1
ATOM 5651 C C . LEU A 1 753 ? 9.233 25.554 -47.827 1.00 38.34 753 LEU A C 1
ATOM 5653 O O . LEU A 1 753 ? 10.412 25.318 -48.087 1.00 38.34 753 LEU A O 1
ATOM 5657 N N . HIS A 1 754 ? 8.612 26.638 -48.313 1.00 36.94 754 HIS A N 1
ATOM 5658 C CA . HIS A 1 754 ? 9.231 27.516 -49.322 1.00 36.94 754 HIS A CA 1
ATOM 5659 C C . HIS A 1 754 ? 9.917 28.775 -48.755 1.00 36.94 754 HIS A C 1
ATOM 5661 O O . HIS A 1 754 ? 10.921 29.229 -49.311 1.00 36.94 754 HIS A O 1
ATOM 5667 N N . ASP A 1 755 ? 9.458 29.308 -47.618 1.00 35.25 755 ASP A N 1
ATOM 5668 C CA . ASP A 1 755 ? 10.053 30.519 -47.023 1.00 35.25 755 ASP A CA 1
ATOM 5669 C C . ASP A 1 755 ? 11.446 30.268 -46.413 1.00 35.25 755 ASP A C 1
ATOM 5671 O O . ASP A 1 755 ? 12.318 31.139 -46.462 1.00 35.25 755 ASP A O 1
ATOM 5675 N N . ALA A 1 756 ? 11.711 29.057 -45.911 1.00 38.44 756 ALA A N 1
ATOM 5676 C CA . ALA A 1 756 ? 12.989 28.710 -45.282 1.00 38.44 756 ALA A CA 1
ATOM 5677 C C . ALA A 1 756 ? 14.188 28.689 -46.257 1.00 38.44 756 ALA A C 1
ATOM 5679 O O . ALA A 1 756 ? 15.332 28.855 -45.835 1.00 38.44 756 ALA A O 1
ATOM 5680 N N . THR A 1 757 ? 13.960 28.493 -47.561 1.00 38.25 757 THR A N 1
ATOM 5681 C CA . THR A 1 757 ? 15.038 28.309 -48.557 1.00 38.25 757 THR A CA 1
ATOM 5682 C C . THR A 1 757 ? 15.546 29.628 -49.163 1.00 38.25 757 THR A C 1
ATOM 5684 O O . THR A 1 757 ? 16.618 29.669 -49.766 1.00 38.25 757 THR A O 1
ATOM 5687 N N . THR A 1 758 ? 14.811 30.731 -49.000 1.00 37.03 758 THR A N 1
ATOM 5688 C CA . THR A 1 758 ? 15.036 31.967 -49.779 1.00 37.03 758 THR A CA 1
ATOM 5689 C C . THR A 1 758 ? 16.135 32.881 -49.201 1.00 37.03 758 THR A C 1
ATOM 5691 O O . THR A 1 758 ? 16.642 33.764 -49.891 1.00 37.03 758 THR A O 1
ATOM 5694 N N . ALA A 1 759 ? 16.578 32.653 -47.960 1.00 36.88 759 ALA A N 1
ATOM 5695 C CA . ALA A 1 759 ? 17.510 33.542 -47.253 1.00 36.88 759 ALA A CA 1
ATOM 5696 C C . ALA A 1 759 ? 19.007 33.394 -47.625 1.00 36.88 759 ALA A C 1
ATOM 5698 O O . ALA A 1 759 ? 19.816 34.213 -47.190 1.00 36.88 759 ALA A O 1
ATOM 5699 N N . ALA A 1 760 ? 19.402 32.372 -48.400 1.00 40.12 760 ALA A N 1
ATOM 5700 C CA . ALA A 1 760 ? 20.804 31.930 -48.500 1.00 40.12 760 ALA A CA 1
ATOM 5701 C C . ALA A 1 760 ? 21.392 31.839 -49.931 1.00 40.12 760 ALA A C 1
ATOM 5703 O O . ALA A 1 760 ? 22.275 31.022 -50.192 1.00 40.12 760 ALA A O 1
ATOM 5704 N N . MET A 1 761 ? 20.964 32.686 -50.877 1.00 32.59 761 MET A N 1
ATOM 5705 C CA . MET A 1 761 ? 21.592 32.741 -52.212 1.00 32.59 761 MET A CA 1
ATOM 5706 C C . MET A 1 761 ? 22.843 33.633 -52.251 1.00 32.59 761 MET A C 1
ATOM 5708 O O . MET A 1 761 ? 22.799 34.805 -52.630 1.00 32.59 761 MET A O 1
ATOM 5712 N N . VAL A 1 762 ? 23.991 33.051 -51.889 1.00 45.00 762 VAL A N 1
ATOM 5713 C CA . VAL A 1 762 ? 25.309 33.687 -52.050 1.00 45.00 762 VAL A CA 1
ATOM 5714 C C . VAL A 1 762 ? 25.721 33.729 -53.530 1.00 45.00 762 VAL A C 1
ATOM 5716 O O . VAL A 1 762 ? 25.519 32.795 -54.303 1.00 45.00 762 VAL A O 1
ATOM 5719 N N . ARG A 1 763 ? 26.308 34.861 -53.926 1.00 40.72 763 ARG A N 1
ATOM 5720 C CA . ARG A 1 763 ? 26.673 35.228 -55.302 1.00 40.72 763 ARG A CA 1
ATOM 5721 C C . ARG A 1 763 ? 27.793 34.326 -55.868 1.00 40.72 763 ARG A C 1
ATOM 5723 O O . ARG A 1 763 ? 28.786 34.120 -55.171 1.00 40.72 763 ARG A O 1
ATOM 5730 N N . PRO A 1 764 ? 27.708 33.844 -57.125 1.00 39.16 764 PRO A N 1
ATOM 5731 C CA . PRO A 1 764 ? 28.744 32.989 -57.709 1.00 39.16 764 PRO A CA 1
ATOM 5732 C C . PRO A 1 764 ? 30.051 33.762 -57.989 1.00 39.16 764 PRO A C 1
ATOM 5734 O O . PRO A 1 764 ? 29.993 34.934 -58.381 1.00 39.16 764 PRO A O 1
ATOM 5737 N N . PRO A 1 765 ? 31.232 33.129 -57.841 1.00 42.38 765 PRO A N 1
ATOM 5738 C CA . PRO A 1 765 ? 32.517 33.758 -58.136 1.00 42.38 765 PRO A CA 1
ATOM 5739 C C . PRO A 1 765 ? 32.770 33.881 -59.648 1.00 42.38 765 PRO A C 1
ATOM 5741 O O . PRO A 1 765 ? 32.497 32.970 -60.429 1.00 42.38 765 PRO A O 1
ATOM 5744 N N . SER A 1 766 ? 33.336 35.014 -60.064 1.00 32.47 766 SER A N 1
ATOM 5745 C CA . SER A 1 766 ? 33.718 35.299 -61.453 1.00 32.47 766 SER A CA 1
ATOM 5746 C C . SER A 1 766 ? 34.948 34.501 -61.907 1.00 32.47 766 SER A C 1
ATOM 5748 O O . SER A 1 766 ? 35.897 34.337 -61.141 1.00 32.47 766 SER A O 1
ATOM 5750 N N . MET A 1 767 ? 34.965 34.067 -63.173 1.00 41.75 767 MET A N 1
ATOM 5751 C CA . MET A 1 767 ? 36.070 33.284 -63.749 1.00 41.75 767 MET A CA 1
ATOM 5752 C C . MET A 1 767 ? 37.405 34.057 -63.820 1.00 41.75 767 MET A C 1
ATOM 5754 O O . MET A 1 767 ? 37.393 35.273 -64.025 1.00 41.75 767 MET A O 1
ATOM 5758 N N . PRO A 1 768 ? 38.561 33.367 -63.727 1.00 43.78 768 PRO A N 1
ATOM 5759 C CA . PRO A 1 768 ? 39.872 33.977 -63.939 1.00 43.78 768 PRO A CA 1
ATOM 5760 C C . PRO A 1 768 ? 40.144 34.253 -65.436 1.00 43.78 768 PRO A C 1
ATOM 5762 O O . PRO A 1 768 ? 39.771 33.438 -66.285 1.00 43.78 768 PRO A O 1
ATOM 5765 N N . PRO A 1 769 ? 40.826 35.360 -65.789 1.00 45.16 769 PRO A N 1
ATOM 5766 C CA . PRO A 1 769 ? 41.230 35.644 -67.165 1.00 45.16 769 PRO A CA 1
ATOM 5767 C C . PRO A 1 769 ? 42.418 34.776 -67.616 1.00 45.16 769 PRO A C 1
ATOM 5769 O O . PRO A 1 769 ? 43.247 34.353 -66.811 1.00 45.16 769 PRO A O 1
ATOM 5772 N N . SER A 1 770 ? 42.512 34.529 -68.925 1.00 36.28 770 SER A N 1
ATOM 5773 C CA . SER A 1 770 ? 43.585 33.736 -69.541 1.00 36.28 770 SER A CA 1
ATOM 5774 C C . SER A 1 770 ? 44.874 34.532 -69.805 1.00 36.28 770 SER A C 1
ATOM 5776 O O . SER A 1 770 ? 44.886 35.761 -69.817 1.00 36.28 770 SER A O 1
ATOM 5778 N N . SER A 1 771 ? 45.966 33.800 -70.034 1.00 42.12 771 SER A N 1
ATOM 5779 C CA . SER A 1 771 ? 47.346 34.292 -70.133 1.00 42.12 771 SER A CA 1
ATOM 5780 C C . SER A 1 771 ? 47.648 35.202 -71.335 1.00 42.12 771 SER A C 1
ATOM 5782 O O . SER A 1 771 ? 47.180 34.962 -72.446 1.00 42.12 771 SER A O 1
ATOM 5784 N N . SER A 1 772 ? 48.581 36.141 -71.151 1.00 32.66 772 SER A N 1
ATOM 5785 C CA . SER A 1 772 ? 49.382 36.757 -72.224 1.00 32.66 772 SER A CA 1
ATOM 5786 C C . SER A 1 772 ? 50.804 37.078 -71.716 1.00 32.66 772 SER A C 1
ATOM 5788 O O . SER A 1 772 ? 51.076 36.944 -70.523 1.00 32.66 772 SER A O 1
ATOM 5790 N N . MET A 1 773 ? 51.754 37.364 -72.618 1.00 44.25 773 MET A N 1
ATOM 5791 C CA . MET A 1 773 ? 53.197 37.189 -72.361 1.00 44.25 773 MET A CA 1
ATOM 5792 C C . MET A 1 773 ? 54.007 38.493 -72.300 1.00 44.25 773 MET A C 1
ATOM 5794 O O . MET A 1 773 ? 53.862 39.326 -73.186 1.00 44.25 773 MET A O 1
ATOM 5798 N N . THR A 1 774 ? 54.978 38.551 -71.380 1.00 35.62 774 THR A N 1
ATOM 5799 C CA . THR A 1 774 ? 56.319 39.180 -71.499 1.00 35.62 774 THR A CA 1
ATOM 5800 C C . THR A 1 774 ? 57.147 38.789 -70.254 1.00 35.62 774 THR A C 1
ATOM 5802 O O . THR A 1 774 ? 56.569 38.501 -69.216 1.00 35.62 774 THR A O 1
ATOM 5805 N N . SER A 1 775 ? 58.481 38.798 -70.174 1.00 38.00 775 SER A N 1
ATOM 5806 C CA . SER A 1 775 ? 59.611 38.709 -71.113 1.00 38.00 775 SER A CA 1
ATOM 5807 C C . SER A 1 775 ? 60.875 39.165 -70.350 1.00 38.00 775 SER A C 1
ATOM 5809 O O . SER A 1 775 ? 61.134 40.363 -70.283 1.00 38.00 775 SER A O 1
ATOM 5811 N N . GLY A 1 776 ? 61.696 38.228 -69.859 1.00 39.31 776 GLY A N 1
ATOM 5812 C CA . GLY A 1 776 ? 63.124 38.455 -69.554 1.00 39.31 776 GLY A CA 1
ATOM 5813 C C . GLY A 1 776 ? 63.503 39.162 -68.237 1.00 39.31 776 GLY A C 1
ATOM 5814 O O . GLY A 1 776 ? 62.881 40.131 -67.820 1.00 39.31 776 GLY A O 1
ATOM 5815 N N . GLY A 1 777 ? 64.596 38.696 -67.614 1.00 36.53 777 GLY A N 1
ATOM 5816 C CA . GLY A 1 777 ? 65.230 39.349 -66.458 1.00 36.53 777 GLY A CA 1
ATOM 5817 C C . GLY A 1 777 ? 65.984 38.385 -65.534 1.00 36.53 777 GLY A C 1
ATOM 5818 O O . GLY A 1 777 ? 65.420 37.905 -64.558 1.00 36.53 777 GLY A O 1
ATOM 5819 N N . TYR A 1 778 ? 67.263 38.108 -65.813 1.00 46.69 778 TYR A N 1
ATOM 5820 C CA . TYR A 1 778 ? 68.136 37.380 -64.878 1.00 46.69 778 TYR A CA 1
ATOM 5821 C C . TYR A 1 778 ? 68.728 38.336 -63.830 1.00 46.69 778 TYR A C 1
ATOM 5823 O O . TYR A 1 778 ? 69.393 39.303 -64.197 1.00 46.69 778 TYR A O 1
ATOM 5831 N N . ALA A 1 779 ? 68.596 38.006 -62.544 1.00 38.97 779 ALA A N 1
ATOM 5832 C CA . ALA A 1 779 ? 69.448 38.520 -61.469 1.00 38.97 779 ALA A CA 1
ATOM 5833 C C . ALA A 1 779 ? 69.562 37.469 -60.349 1.00 38.97 779 ALA A C 1
ATOM 5835 O O . ALA A 1 779 ? 68.609 36.742 -60.081 1.00 38.97 779 ALA A O 1
ATOM 5836 N N . SER A 1 780 ? 70.735 37.361 -59.719 1.00 48.53 780 SER A N 1
ATOM 5837 C CA . SER A 1 780 ? 71.045 36.340 -58.705 1.00 48.53 780 SER A CA 1
ATOM 5838 C C . SER A 1 780 ? 71.166 36.949 -57.305 1.00 48.53 780 SER A C 1
ATOM 5840 O O . SER A 1 780 ? 71.800 37.993 -57.159 1.00 48.53 780 SER A O 1
ATOM 5842 N N . GLY A 1 781 ? 70.645 36.262 -56.278 1.00 46.28 781 GLY A N 1
ATOM 5843 C CA . GLY A 1 781 ? 71.019 36.483 -54.872 1.00 46.28 781 GLY A CA 1
ATOM 5844 C C . GLY A 1 781 ? 69.871 36.449 -53.849 1.00 46.28 781 GLY A C 1
ATOM 5845 O O . GLY A 1 781 ? 68.841 37.071 -54.067 1.00 46.28 781 GLY A O 1
ATOM 5846 N N . ALA A 1 782 ? 70.129 35.800 -52.698 1.00 40.50 782 ALA A N 1
ATOM 5847 C CA . ALA A 1 782 ? 69.337 35.729 -51.443 1.00 40.50 782 ALA A CA 1
ATOM 5848 C C . ALA A 1 782 ? 68.353 34.535 -51.249 1.00 40.50 782 ALA A C 1
ATOM 5850 O O . ALA A 1 782 ? 67.133 34.704 -51.298 1.00 40.50 782 ALA A O 1
ATOM 5851 N N . PRO A 1 783 ? 68.852 33.324 -50.915 1.00 46.69 783 PRO A N 1
ATOM 5852 C CA . PRO A 1 783 ? 68.040 32.114 -50.724 1.00 46.69 783 PRO A CA 1
ATOM 5853 C C . PRO A 1 783 ? 67.418 32.001 -49.311 1.00 46.69 783 PRO A C 1
ATOM 5855 O O . PRO A 1 783 ? 67.635 31.013 -48.616 1.00 46.69 783 PRO A O 1
ATOM 5858 N N . ALA A 1 784 ? 66.663 33.013 -48.864 1.00 50.22 784 ALA A N 1
ATOM 5859 C CA . ALA A 1 784 ? 66.026 33.006 -47.533 1.00 50.22 784 ALA A CA 1
ATOM 5860 C C . ALA A 1 784 ? 64.577 33.532 -47.511 1.00 50.22 784 ALA A C 1
ATOM 5862 O O . ALA A 1 784 ? 63.719 32.938 -46.866 1.00 50.22 784 ALA A O 1
ATOM 5863 N N . ALA A 1 785 ? 64.269 34.613 -48.238 1.00 49.16 785 ALA A N 1
ATOM 5864 C CA . ALA A 1 785 ? 62.955 35.266 -48.152 1.00 49.16 785 ALA A CA 1
ATOM 5865 C C . ALA A 1 785 ? 61.809 34.477 -48.824 1.00 49.16 785 ALA A C 1
ATOM 5867 O O . ALA A 1 785 ? 60.663 34.552 -48.385 1.00 49.16 785 ALA A O 1
ATOM 5868 N N . ALA A 1 786 ? 62.103 33.698 -49.871 1.00 51.66 786 ALA A N 1
ATOM 5869 C CA . ALA A 1 786 ? 61.078 33.029 -50.679 1.00 51.66 786 ALA A CA 1
ATOM 5870 C C . ALA A 1 786 ? 60.326 31.902 -49.939 1.00 51.66 786 ALA A C 1
ATOM 5872 O O . ALA A 1 786 ? 59.160 31.660 -50.235 1.00 51.66 786 ALA A O 1
ATOM 5873 N N . ALA A 1 787 ? 60.961 31.240 -48.964 1.00 53.97 787 ALA A N 1
ATOM 5874 C CA . ALA A 1 787 ? 60.343 30.151 -48.201 1.00 53.97 787 ALA A CA 1
ATOM 5875 C C . ALA A 1 787 ? 59.312 30.646 -47.168 1.00 53.97 787 ALA A C 1
ATOM 5877 O O . ALA A 1 787 ? 58.346 29.951 -46.875 1.00 53.97 787 ALA A O 1
ATOM 5878 N N . ALA A 1 788 ? 59.476 31.864 -46.639 1.00 55.62 788 ALA A N 1
ATOM 5879 C CA . ALA A 1 788 ? 58.488 32.459 -45.737 1.00 55.62 788 ALA A CA 1
ATOM 5880 C C . ALA A 1 788 ? 57.180 32.807 -46.476 1.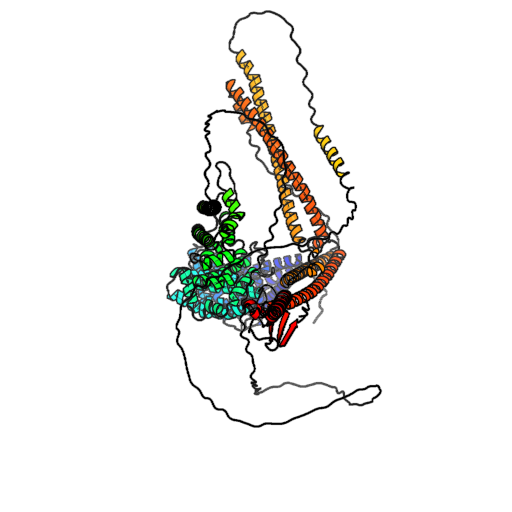00 55.62 788 ALA A C 1
ATOM 5882 O O . ALA A 1 788 ? 56.089 32.644 -45.932 1.00 55.62 788 ALA A O 1
ATOM 5883 N N . ALA A 1 789 ? 57.283 33.230 -47.741 1.00 59.97 789 ALA A N 1
ATOM 5884 C CA . ALA A 1 789 ? 56.140 33.644 -48.553 1.00 59.97 789 ALA A CA 1
ATOM 5885 C C . ALA A 1 789 ? 55.180 32.494 -48.928 1.00 59.97 789 ALA A C 1
ATOM 5887 O O . ALA A 1 789 ? 54.003 32.752 -49.169 1.00 59.97 789 ALA A O 1
ATOM 5888 N N . SER A 1 790 ? 55.637 31.234 -48.961 1.00 67.62 790 SER A N 1
ATOM 5889 C CA . SER A 1 790 ? 54.770 30.083 -49.269 1.00 67.62 790 SER A CA 1
ATOM 5890 C C . SER A 1 790 ? 53.939 29.594 -48.078 1.00 67.62 790 SER A C 1
ATOM 5892 O O . SER A 1 790 ? 52.916 28.942 -48.285 1.00 67.62 790 SER A O 1
ATOM 5894 N N . LEU A 1 791 ? 54.347 29.905 -46.842 1.00 81.38 791 LEU A N 1
ATOM 5895 C CA . LEU A 1 791 ? 53.678 29.430 -45.624 1.00 81.38 791 LEU A CA 1
ATOM 5896 C C . LEU A 1 791 ? 52.442 30.257 -45.244 1.00 81.38 791 LEU A C 1
ATOM 5898 O O . LEU A 1 791 ? 51.488 29.689 -44.714 1.00 81.38 791 LEU A O 1
ATOM 5902 N N . GLY A 1 792 ? 52.430 31.563 -45.539 1.00 84.81 792 GLY A N 1
ATOM 5903 C CA . GLY A 1 792 ? 51.323 32.474 -45.202 1.00 84.81 792 GLY A CA 1
ATOM 5904 C C . GLY A 1 792 ? 49.947 31.965 -45.664 1.00 84.81 792 GLY A C 1
ATOM 5905 O O . GLY A 1 792 ? 49.112 31.666 -44.813 1.00 84.81 792 GLY A O 1
ATOM 5906 N N . PRO A 1 793 ? 49.732 31.714 -46.972 1.00 90.88 793 PRO A N 1
ATOM 5907 C CA . PRO A 1 793 ? 48.443 31.234 -47.485 1.00 90.88 793 PRO A CA 1
ATOM 5908 C C . PRO A 1 793 ? 47.973 29.896 -46.890 1.00 90.88 793 PRO A C 1
ATOM 5910 O O . PRO A 1 793 ? 46.776 29.600 -46.901 1.00 90.88 793 PRO A O 1
ATOM 5913 N N . LEU A 1 794 ? 48.904 29.075 -46.384 1.00 90.31 794 LEU A N 1
ATOM 5914 C CA . LEU A 1 794 ? 48.602 27.817 -45.705 1.00 90.31 794 LEU A CA 1
ATOM 5915 C C . LEU A 1 794 ? 48.224 28.042 -44.232 1.00 90.31 794 LEU A C 1
ATOM 5917 O O . LEU A 1 794 ? 47.273 27.412 -43.771 1.00 90.31 794 LEU A O 1
ATOM 5921 N N . ARG A 1 795 ? 48.896 28.962 -43.520 1.00 90.81 795 ARG A N 1
ATOM 5922 C CA . ARG A 1 795 ? 48.472 29.416 -42.182 1.00 90.81 795 ARG A CA 1
ATOM 5923 C C . ARG A 1 795 ? 47.077 30.034 -42.242 1.00 90.81 795 ARG A C 1
ATOM 5925 O O . ARG A 1 795 ? 46.198 29.581 -41.519 1.00 90.81 795 ARG A O 1
ATOM 5932 N N . ASP A 1 796 ? 46.822 30.934 -43.190 1.00 89.94 796 ASP A N 1
ATOM 5933 C CA . ASP A 1 796 ? 45.497 31.540 -43.387 1.00 89.94 796 ASP A CA 1
ATOM 5934 C C . ASP A 1 796 ? 44.404 30.487 -43.659 1.00 89.94 796 ASP A C 1
ATOM 5936 O O . ASP A 1 796 ? 43.249 30.650 -43.266 1.00 89.94 796 ASP A O 1
ATOM 5940 N N . ALA A 1 797 ? 44.748 29.400 -44.363 1.00 93.50 797 ALA A N 1
ATOM 5941 C CA . ALA A 1 797 ? 43.832 28.294 -44.630 1.00 93.50 797 ALA A CA 1
ATOM 5942 C C . ALA A 1 797 ? 43.575 27.415 -43.395 1.00 93.50 797 ALA A C 1
ATOM 5944 O O . ALA A 1 797 ? 42.467 26.901 -43.260 1.00 93.50 797 ALA A O 1
ATOM 5945 N N . VAL A 1 798 ? 44.563 27.257 -42.506 1.00 93.69 798 VAL A N 1
ATOM 5946 C CA . VAL A 1 798 ? 44.397 26.612 -41.194 1.00 93.69 798 VAL A CA 1
ATOM 5947 C C . VAL A 1 798 ? 43.515 27.472 -40.289 1.00 93.69 798 VAL A C 1
ATOM 5949 O O . VAL A 1 798 ? 42.527 26.957 -39.773 1.00 93.69 798 VAL A O 1
ATOM 5952 N N . CYS A 1 799 ? 43.796 28.773 -40.162 1.00 91.06 799 CYS A N 1
ATOM 5953 C CA . CYS A 1 799 ? 43.007 29.688 -39.332 1.00 91.06 799 CYS A CA 1
ATOM 5954 C C . CYS A 1 799 ? 41.531 29.705 -39.752 1.00 91.06 799 CYS A C 1
ATOM 5956 O O . CYS A 1 799 ? 40.671 29.429 -38.921 1.00 91.06 799 CYS A O 1
ATOM 5958 N N . ARG A 1 800 ? 41.232 29.886 -41.049 1.00 93.25 800 ARG A N 1
ATOM 5959 C CA . ARG A 1 800 ? 39.844 29.832 -41.548 1.00 93.25 800 ARG A CA 1
ATOM 5960 C C . ARG A 1 800 ? 39.154 28.497 -41.274 1.00 93.25 800 ARG A C 1
ATOM 5962 O O . ARG A 1 800 ? 37.986 28.491 -40.914 1.00 93.25 800 ARG A O 1
ATOM 5969 N N . ALA A 1 801 ? 39.855 27.371 -41.415 1.00 94.44 801 ALA A N 1
ATOM 5970 C CA . ALA A 1 801 ? 39.272 26.061 -41.124 1.00 94.44 801 ALA A CA 1
ATOM 5971 C C . ALA A 1 801 ? 39.004 25.864 -39.615 1.00 94.44 801 ALA A C 1
ATOM 5973 O O . ALA A 1 801 ? 38.075 25.151 -39.245 1.00 94.44 801 ALA A O 1
ATOM 5974 N N . ILE A 1 802 ? 39.792 26.497 -38.739 1.00 93.38 802 ILE A N 1
ATOM 5975 C CA . ILE A 1 802 ? 39.574 26.506 -37.283 1.00 93.38 802 ILE A CA 1
ATOM 5976 C C . ILE A 1 802 ? 38.396 27.419 -36.911 1.00 93.38 802 ILE A C 1
ATOM 5978 O O . ILE A 1 802 ? 37.570 27.026 -36.092 1.00 93.38 802 ILE A O 1
ATOM 5982 N N . GLU A 1 803 ? 38.271 28.595 -37.533 1.00 92.44 803 GLU A N 1
ATOM 5983 C CA . GLU A 1 803 ? 37.104 29.485 -37.395 1.00 92.44 803 GLU A CA 1
ATOM 5984 C C . GLU A 1 803 ? 35.810 28.784 -37.849 1.00 92.44 803 GLU A C 1
ATOM 5986 O O . GLU A 1 803 ? 34.790 28.834 -37.159 1.00 92.44 803 GLU A O 1
ATOM 5991 N N . GLU A 1 804 ? 35.873 28.067 -38.975 1.00 95.50 804 GLU A N 1
ATOM 5992 C CA . GLU A 1 804 ? 34.801 27.223 -39.507 1.00 95.50 804 GLU A CA 1
ATOM 5993 C C . GLU A 1 804 ? 34.456 26.087 -38.525 1.00 95.50 804 GLU A C 1
ATOM 5995 O O . GLU A 1 804 ? 33.283 25.899 -38.200 1.00 95.50 804 GLU A O 1
ATOM 6000 N N . GLN A 1 805 ? 35.458 25.396 -37.956 1.00 95.69 805 GLN A N 1
ATOM 6001 C CA . GLN A 1 805 ? 35.252 24.346 -36.945 1.00 95.69 805 GLN A CA 1
ATOM 6002 C C . GLN A 1 805 ? 34.557 24.914 -35.697 1.00 95.69 805 GLN A C 1
ATOM 6004 O O . GLN A 1 805 ? 33.558 24.356 -35.258 1.00 95.69 805 GLN A O 1
ATOM 6009 N N . GLN A 1 806 ? 35.003 26.067 -35.185 1.00 93.06 806 GLN A N 1
ATOM 6010 C CA . GLN A 1 806 ? 34.370 26.765 -34.054 1.00 93.06 806 GLN A CA 1
ATOM 6011 C C . GLN A 1 806 ? 32.968 27.308 -34.384 1.00 93.06 806 GLN A C 1
ATOM 6013 O O . GLN A 1 806 ? 32.210 27.655 -33.475 1.00 93.06 806 GLN A O 1
ATOM 6018 N N . SER A 1 807 ? 32.602 27.433 -35.662 1.00 96.31 807 SER A N 1
ATOM 6019 C CA . SER A 1 807 ? 31.235 27.759 -36.082 1.00 96.31 807 SER A CA 1
ATOM 6020 C C . SER A 1 807 ? 30.346 26.520 -36.142 1.00 96.31 807 SER A C 1
ATOM 6022 O O . SER A 1 807 ? 29.216 26.569 -35.663 1.00 96.31 807 SER A O 1
ATOM 6024 N N . MET A 1 808 ? 30.870 25.401 -36.644 1.00 97.00 808 MET A N 1
ATOM 6025 C CA . MET A 1 808 ? 30.166 24.116 -36.668 1.00 97.00 808 MET A CA 1
ATOM 6026 C C . MET A 1 808 ? 29.975 23.538 -35.258 1.00 97.00 808 MET A C 1
ATOM 6028 O O . MET A 1 808 ? 28.901 23.043 -34.946 1.00 97.00 808 MET A O 1
ATOM 6032 N N . GLU A 1 809 ? 30.952 23.680 -34.357 1.00 95.38 809 GLU A N 1
ATOM 6033 C CA . GLU A 1 809 ? 30.817 23.289 -32.943 1.00 95.38 809 GLU A CA 1
ATOM 6034 C C . GLU A 1 809 ? 29.702 24.068 -32.223 1.00 95.38 809 GLU A C 1
ATOM 6036 O O . GLU A 1 809 ? 28.990 23.496 -31.398 1.00 95.38 809 GLU A O 1
ATOM 6041 N N . ARG A 1 810 ? 29.495 25.349 -32.568 1.00 95.75 810 ARG A N 1
ATOM 6042 C CA . ARG A 1 810 ? 28.368 26.147 -32.053 1.00 95.75 810 ARG A CA 1
ATOM 6043 C C . ARG A 1 810 ? 27.032 25.700 -32.641 1.00 95.75 810 ARG A C 1
ATOM 6045 O O . ARG A 1 810 ? 26.106 25.469 -31.876 1.00 95.75 810 ARG A O 1
ATOM 6052 N N . ALA A 1 811 ? 26.954 25.501 -33.958 1.00 96.25 811 ALA A N 1
ATOM 6053 C CA . ALA A 1 811 ? 25.745 24.994 -34.613 1.00 96.25 811 ALA A CA 1
ATOM 6054 C C . ALA A 1 811 ? 25.338 23.597 -34.100 1.00 96.25 811 ALA A C 1
ATOM 6056 O O . ALA A 1 811 ? 24.154 23.314 -33.942 1.00 96.25 811 ALA A O 1
ATOM 6057 N N . TYR A 1 812 ? 26.313 22.740 -33.778 1.00 97.62 812 TYR A N 1
ATOM 6058 C CA . TYR A 1 812 ? 26.076 21.441 -33.146 1.00 97.62 812 TYR A CA 1
ATOM 6059 C C . TYR A 1 812 ? 25.559 21.570 -31.705 1.00 97.62 812 TYR A C 1
ATOM 6061 O O . TYR A 1 812 ? 24.632 20.857 -31.328 1.00 97.62 812 TYR A O 1
ATOM 6069 N N . GLY A 1 813 ? 26.093 22.515 -30.922 1.00 94.62 813 GLY A N 1
ATOM 6070 C CA . GLY A 1 813 ? 25.545 22.864 -29.606 1.00 94.62 813 GLY A CA 1
ATOM 6071 C C . GLY A 1 813 ? 24.094 23.351 -29.691 1.00 94.62 813 GLY A C 1
ATOM 6072 O O . GLY A 1 813 ? 23.224 22.792 -29.037 1.00 94.62 813 GLY A O 1
ATOM 6073 N N . GLU A 1 814 ? 23.811 24.310 -30.575 1.00 96.44 814 GLU A N 1
ATOM 6074 C CA . GLU A 1 814 ? 22.461 24.851 -30.804 1.00 96.44 814 GLU A CA 1
ATOM 6075 C C . GLU A 1 814 ? 21.463 23.765 -31.271 1.00 96.44 814 GLU A C 1
ATOM 6077 O O . GLU A 1 814 ? 20.294 23.776 -30.873 1.00 96.44 814 GLU A O 1
ATOM 6082 N N . ALA A 1 815 ? 21.918 22.787 -32.064 1.00 96.69 815 ALA A N 1
ATOM 6083 C CA . ALA A 1 815 ? 21.116 21.630 -32.465 1.00 96.69 815 ALA A CA 1
ATOM 6084 C C . ALA A 1 815 ? 20.833 20.664 -31.296 1.00 96.69 815 ALA A C 1
ATOM 6086 O O . ALA A 1 815 ? 19.705 20.185 -31.162 1.00 96.69 815 ALA A O 1
ATOM 6087 N N . LEU A 1 816 ? 21.823 20.398 -30.433 1.00 96.56 816 LEU A N 1
ATOM 6088 C CA . LEU A 1 816 ? 21.653 19.576 -29.228 1.00 96.56 816 LEU A CA 1
ATOM 6089 C C . LEU A 1 816 ? 20.740 20.244 -28.190 1.00 96.56 816 LEU A C 1
ATOM 6091 O O . LEU A 1 816 ? 19.881 19.568 -27.626 1.00 96.56 816 LEU A O 1
ATOM 6095 N N . ASP A 1 817 ? 20.872 21.554 -27.979 1.00 95.38 817 ASP A N 1
ATOM 6096 C CA . ASP A 1 817 ? 20.017 22.315 -27.062 1.00 95.38 817 ASP A CA 1
ATOM 6097 C C . ASP A 1 817 ? 18.549 22.260 -27.527 1.00 95.38 817 ASP A C 1
ATOM 6099 O O . ASP A 1 817 ? 17.660 21.911 -26.745 1.00 95.38 817 ASP A O 1
ATOM 6103 N N . ARG A 1 818 ? 18.288 22.482 -28.830 1.00 97.25 818 ARG A N 1
ATOM 6104 C CA . ARG A 1 818 ? 16.944 22.307 -29.419 1.00 97.25 818 ARG A CA 1
ATOM 6105 C C . ARG A 1 818 ? 16.425 20.877 -29.239 1.00 97.25 818 ARG A C 1
ATOM 6107 O O . ARG A 1 818 ? 15.243 20.701 -28.936 1.00 97.25 818 ARG A O 1
ATOM 6114 N N . HIS A 1 819 ? 17.279 19.867 -29.415 1.00 97.12 819 HIS A N 1
ATOM 6115 C CA . HIS A 1 819 ? 16.904 18.470 -29.198 1.00 97.12 819 HIS A CA 1
ATOM 6116 C C . HIS A 1 819 ? 16.480 18.217 -27.742 1.00 97.12 819 HIS A C 1
ATOM 6118 O O . HIS A 1 819 ? 15.452 17.577 -27.512 1.00 97.12 819 HIS A O 1
ATOM 6124 N N . SER A 1 820 ? 17.220 18.764 -26.767 1.00 96.31 820 SER A N 1
ATOM 6125 C CA . SER A 1 820 ? 16.903 18.638 -25.338 1.00 96.31 820 SER A CA 1
ATOM 6126 C C . SER A 1 820 ? 15.549 19.263 -25.008 1.00 96.31 820 SER A C 1
ATOM 6128 O O . SER A 1 820 ? 14.678 18.567 -24.495 1.00 96.31 820 SER A O 1
ATOM 6130 N N . THR A 1 821 ? 15.298 20.515 -25.409 1.00 96.62 821 THR A N 1
ATOM 6131 C CA . THR A 1 821 ? 14.019 21.198 -25.125 1.00 96.62 821 THR A CA 1
ATOM 6132 C C . THR A 1 821 ? 12.806 20.479 -25.734 1.00 96.62 821 THR A C 1
ATOM 6134 O O . THR A 1 821 ? 11.731 20.434 -25.134 1.00 96.62 821 THR A O 1
ATOM 6137 N N . ILE A 1 822 ? 12.953 19.876 -26.919 1.00 97.56 822 ILE A N 1
ATOM 6138 C CA . ILE A 1 822 ? 11.870 19.119 -27.569 1.00 97.56 822 ILE A CA 1
ATOM 6139 C C . ILE A 1 822 ? 11.663 17.747 -26.895 1.00 97.56 822 ILE A C 1
ATOM 6141 O O . ILE A 1 822 ? 10.521 17.304 -26.736 1.00 97.56 822 ILE A O 1
ATOM 6145 N N . MET A 1 823 ? 12.731 17.102 -26.413 1.00 96.06 823 MET A N 1
ATOM 6146 C CA . MET A 1 823 ? 12.650 15.904 -25.565 1.00 96.06 823 MET A CA 1
ATOM 6147 C C . MET A 1 823 ? 12.038 16.197 -24.184 1.00 96.06 823 MET A C 1
ATOM 6149 O O . MET A 1 823 ? 11.230 15.410 -23.695 1.00 96.06 823 MET A O 1
ATOM 6153 N N . GLU A 1 824 ? 12.363 17.334 -23.570 1.00 95.56 824 GLU A N 1
ATOM 6154 C CA . GLU A 1 824 ? 11.781 17.805 -22.307 1.00 95.56 824 GLU A CA 1
ATOM 6155 C C . GLU A 1 824 ? 10.271 18.016 -22.455 1.00 95.56 824 GLU A C 1
ATOM 6157 O O . GLU A 1 824 ? 9.502 17.351 -21.760 1.00 95.56 824 GLU A O 1
ATOM 6162 N N . ARG A 1 825 ? 9.829 18.801 -23.450 1.00 97.56 825 ARG A N 1
ATOM 6163 C CA . ARG A 1 825 ? 8.397 18.978 -23.753 1.00 97.56 825 ARG A CA 1
ATOM 6164 C C . ARG A 1 825 ? 7.697 17.662 -24.112 1.00 97.56 825 ARG A C 1
ATOM 6166 O O . ARG A 1 825 ? 6.530 17.468 -23.776 1.00 97.56 825 ARG A O 1
ATOM 6173 N N . THR A 1 826 ? 8.392 16.736 -24.776 1.00 97.62 826 THR A N 1
ATOM 6174 C CA . THR A 1 826 ? 7.874 15.379 -25.018 1.00 97.62 826 THR A CA 1
ATOM 6175 C C . THR A 1 826 ? 7.603 14.659 -23.696 1.00 97.62 826 THR A C 1
ATOM 6177 O O . THR A 1 826 ? 6.547 14.048 -23.543 1.00 97.62 826 THR A O 1
ATOM 6180 N N . ASN A 1 827 ? 8.510 14.737 -22.722 1.00 93.25 827 ASN A N 1
ATOM 6181 C CA . ASN A 1 827 ? 8.330 14.113 -21.410 1.00 93.25 827 ASN A CA 1
ATOM 6182 C C . ASN A 1 827 ? 7.209 14.788 -20.598 1.00 93.25 827 ASN A C 1
ATOM 6184 O O . ASN A 1 827 ? 6.384 14.082 -20.019 1.00 93.25 827 ASN A O 1
ATOM 6188 N N . GLU A 1 828 ? 7.122 16.122 -20.619 1.00 96.44 828 GLU A N 1
ATOM 6189 C CA . GLU A 1 828 ? 6.024 16.889 -20.007 1.00 96.44 828 GLU A CA 1
ATOM 6190 C C . GLU A 1 828 ? 4.658 16.472 -20.568 1.00 96.44 828 GLU A C 1
ATOM 6192 O O . GLU A 1 828 ? 3.740 16.173 -19.803 1.00 96.44 828 GLU A O 1
ATOM 6197 N N . LEU A 1 829 ? 4.527 16.378 -21.897 1.00 97.12 829 LEU A N 1
ATOM 6198 C CA . LEU A 1 829 ? 3.288 15.938 -22.541 1.00 97.12 829 LEU A CA 1
ATOM 6199 C C . LEU A 1 829 ? 2.939 14.487 -22.195 1.00 97.12 829 LEU A C 1
ATOM 6201 O O . LEU A 1 829 ? 1.774 14.212 -21.930 1.00 97.12 829 LEU A O 1
ATOM 6205 N N . ASN A 1 830 ? 3.909 13.566 -22.135 1.00 96.19 830 ASN A N 1
ATOM 6206 C CA . ASN A 1 830 ? 3.638 12.191 -21.691 1.00 96.19 830 ASN A CA 1
ATOM 6207 C C . ASN A 1 830 ? 3.149 12.145 -20.230 1.00 96.19 830 ASN A C 1
ATOM 6209 O O . ASN A 1 830 ? 2.229 11.388 -19.927 1.00 96.19 830 ASN A O 1
ATOM 6213 N N . ALA A 1 831 ? 3.709 12.967 -19.336 1.00 92.56 831 ALA A N 1
ATOM 6214 C CA . ALA A 1 831 ? 3.261 13.053 -17.945 1.00 92.56 831 ALA A CA 1
ATOM 6215 C C . ALA A 1 831 ? 1.846 13.655 -17.825 1.00 92.56 831 ALA A C 1
ATOM 6217 O O . ALA A 1 831 ? 1.001 13.107 -17.117 1.00 92.56 831 ALA A O 1
ATOM 6218 N N . ALA A 1 832 ? 1.559 14.732 -18.564 1.00 93.62 832 ALA A N 1
ATOM 6219 C CA . ALA A 1 832 ? 0.236 15.357 -18.604 1.00 93.62 832 ALA A CA 1
ATOM 6220 C C . ALA A 1 832 ? -0.827 14.437 -19.234 1.00 93.62 832 ALA A C 1
ATOM 6222 O O . ALA A 1 832 ? -1.942 14.349 -18.725 1.00 93.62 832 ALA A O 1
ATOM 6223 N N . ILE A 1 833 ? -0.476 13.698 -20.294 1.00 95.88 833 ILE A N 1
ATOM 6224 C CA . ILE A 1 833 ? -1.313 12.637 -20.872 1.00 95.88 833 ILE A CA 1
ATOM 6225 C C . ILE A 1 833 ? -1.568 11.533 -19.849 1.00 95.88 833 ILE A C 1
ATOM 6227 O O . ILE A 1 833 ? -2.703 11.082 -19.753 1.00 95.88 833 ILE A O 1
ATOM 6231 N N . GLY A 1 834 ? -0.561 11.116 -19.076 1.00 92.25 834 GLY A N 1
ATOM 6232 C CA . GLY A 1 834 ? -0.723 10.133 -18.002 1.00 92.25 834 GLY A CA 1
ATOM 6233 C C . GLY A 1 834 ? -1.771 10.574 -16.980 1.00 92.25 834 GLY A C 1
ATOM 6234 O O . GLY A 1 834 ? -2.775 9.889 -16.807 1.00 92.25 834 GLY A O 1
ATOM 6235 N N . ALA A 1 835 ? -1.598 11.764 -16.397 1.00 89.38 835 ALA A N 1
ATOM 6236 C CA . ALA A 1 835 ? -2.523 12.317 -15.405 1.00 89.38 835 ALA A CA 1
ATOM 6237 C C . ALA A 1 835 ? -3.941 12.566 -15.965 1.00 89.38 835 ALA A C 1
ATOM 6239 O O . ALA A 1 835 ? -4.931 12.272 -15.299 1.00 89.38 835 ALA A O 1
ATOM 6240 N N . LEU A 1 836 ? -4.067 13.067 -17.202 1.00 92.44 836 LEU A N 1
ATOM 6241 C CA . LEU A 1 836 ? -5.371 13.223 -17.860 1.00 92.44 836 LEU A CA 1
ATOM 6242 C C . LEU A 1 836 ? -6.009 11.878 -18.227 1.00 92.44 836 LEU A C 1
ATOM 6244 O O . LEU A 1 836 ? -7.234 11.776 -18.223 1.00 92.44 836 LEU A O 1
ATOM 6248 N N . THR A 1 837 ? -5.212 10.853 -18.544 1.00 92.25 837 THR A N 1
ATOM 6249 C CA . THR A 1 837 ? -5.716 9.494 -18.783 1.00 92.25 837 THR A CA 1
ATOM 6250 C C . THR A 1 837 ? -6.252 8.926 -17.479 1.00 92.25 837 THR A C 1
ATOM 6252 O O . THR A 1 837 ? -7.418 8.574 -17.440 1.00 92.25 837 THR A O 1
ATOM 6255 N N . GLU A 1 838 ? -5.480 8.944 -16.392 1.00 87.88 838 GLU A N 1
ATOM 6256 C CA . GLU A 1 838 ? -5.922 8.501 -15.062 1.00 87.88 838 GLU A CA 1
ATOM 6257 C C . GLU A 1 838 ? -7.226 9.208 -14.632 1.00 87.88 838 GLU A C 1
ATOM 6259 O O . GLU A 1 838 ? -8.223 8.552 -14.336 1.00 87.88 838 GLU A O 1
ATOM 6264 N N . ALA A 1 839 ? -7.291 10.539 -14.766 1.00 85.75 839 ALA A N 1
ATOM 6265 C CA . ALA A 1 839 ? -8.480 11.341 -14.457 1.00 85.75 839 ALA A CA 1
ATOM 6266 C C . ALA A 1 839 ? -9.678 11.171 -15.427 1.00 85.75 839 ALA A C 1
ATOM 6268 O O . ALA A 1 839 ? -10.741 11.754 -15.188 1.00 85.75 839 ALA A O 1
ATOM 6269 N N . THR A 1 840 ? -9.539 10.414 -16.525 1.00 87.31 840 THR A N 1
ATOM 6270 C CA . THR A 1 840 ? -10.630 10.120 -17.483 1.00 87.31 840 THR A CA 1
ATOM 6271 C C . THR A 1 840 ? -10.879 8.627 -17.726 1.00 87.31 840 THR A C 1
ATOM 6273 O O . THR A 1 840 ? -11.911 8.275 -18.291 1.00 87.31 840 THR A O 1
ATOM 6276 N N . GLN A 1 841 ? -9.998 7.736 -17.271 1.00 78.94 841 GLN A N 1
ATOM 6277 C CA . GLN A 1 841 ? -10.072 6.290 -17.499 1.00 78.94 841 GLN A CA 1
ATOM 6278 C C . GLN A 1 841 ? -11.153 5.611 -16.645 1.00 78.94 841 GLN A C 1
ATOM 6280 O O . GLN A 1 841 ? -11.681 4.576 -17.045 1.00 78.94 841 GLN A O 1
ATOM 6285 N N . GLU A 1 842 ? -11.542 6.221 -15.523 1.00 65.00 842 GLU A N 1
ATOM 6286 C CA . GLU A 1 842 ? -12.681 5.787 -14.700 1.00 65.00 842 GLU A CA 1
ATOM 6287 C C . GLU A 1 842 ? -14.039 6.347 -15.183 1.00 65.00 842 GLU A C 1
ATOM 6289 O O . GLU A 1 842 ? -15.041 6.222 -14.484 1.00 65.00 842 GLU A O 1
ATOM 6294 N N . GLN A 1 843 ? -14.120 6.970 -16.372 1.00 66.25 843 GLN A N 1
ATOM 6295 C CA . GLN A 1 843 ? -15.391 7.519 -16.866 1.00 66.25 843 GLN A CA 1
ATOM 6296 C C . GLN A 1 843 ? -16.461 6.430 -17.133 1.00 66.25 843 GLN A C 1
ATOM 6298 O O . GLN A 1 843 ? -16.149 5.325 -17.594 1.00 66.25 843 GLN A O 1
ATOM 6303 N N . PRO A 1 844 ? -17.752 6.746 -16.888 1.00 62.53 844 PRO A N 1
ATOM 6304 C CA . PRO A 1 844 ? -18.844 5.768 -16.851 1.00 62.53 844 PRO A CA 1
ATOM 6305 C C . PRO A 1 844 ? -19.261 5.189 -18.214 1.00 62.53 844 PRO A C 1
ATOM 6307 O O . PRO A 1 844 ? -20.183 4.378 -18.259 1.00 62.53 844 PRO A O 1
ATOM 6310 N N . ASP A 1 845 ? -18.580 5.526 -19.311 1.00 70.44 845 ASP A N 1
ATOM 6311 C CA . ASP A 1 845 ? -18.804 4.942 -20.645 1.00 70.44 845 ASP A CA 1
ATOM 6312 C C . ASP A 1 845 ? -18.580 3.413 -20.660 1.00 70.44 845 ASP A C 1
ATOM 6314 O O . ASP A 1 845 ? -19.158 2.698 -21.478 1.00 70.44 845 ASP A O 1
ATOM 6318 N N . THR A 1 846 ? -17.787 2.891 -19.716 1.00 81.19 846 THR A N 1
ATOM 6319 C CA . THR A 1 846 ? -17.628 1.442 -19.475 1.00 81.19 846 THR A CA 1
ATOM 6320 C C . THR A 1 846 ? -18.680 0.862 -18.520 1.00 81.19 846 THR A C 1
ATOM 6322 O O . THR A 1 846 ? -18.938 -0.340 -18.537 1.00 81.19 846 THR A O 1
ATOM 6325 N N . LEU A 1 847 ? -19.332 1.704 -17.713 1.00 92.94 847 LEU A N 1
ATOM 6326 C CA . LEU A 1 847 ? -20.335 1.337 -16.709 1.00 92.94 847 LEU A CA 1
ATOM 6327 C C . LEU A 1 847 ? -21.751 1.538 -17.261 1.00 92.94 847 LEU A C 1
ATOM 6329 O O . LEU A 1 847 ? -22.601 2.202 -16.667 1.00 92.94 847 LEU A O 1
ATOM 6333 N N . THR A 1 848 ? -22.008 0.950 -18.429 1.00 95.50 848 THR A N 1
ATOM 6334 C CA . THR A 1 848 ? -23.317 1.000 -19.086 1.00 95.50 848 THR A CA 1
ATOM 6335 C C . THR A 1 848 ? -24.156 -0.236 -18.776 1.00 95.50 848 THR A C 1
ATOM 6337 O O . THR A 1 848 ? -23.660 -1.305 -18.414 1.00 95.50 848 THR A O 1
ATOM 6340 N N . ARG A 1 849 ? -25.474 -0.107 -18.961 1.00 96.31 849 ARG A N 1
ATOM 6341 C CA . ARG A 1 849 ? -26.413 -1.224 -18.804 1.00 96.31 849 ARG A CA 1
ATOM 6342 C C . ARG A 1 849 ? -26.157 -2.353 -19.804 1.00 96.31 849 ARG A C 1
ATOM 6344 O O . ARG A 1 849 ? -26.472 -3.500 -19.512 1.00 96.31 849 ARG A O 1
ATOM 6351 N N . ASP A 1 850 ? -25.617 -2.032 -20.974 1.00 96.38 850 ASP A N 1
ATOM 6352 C CA . ASP A 1 850 ? -25.365 -3.009 -22.030 1.00 96.38 850 ASP A CA 1
ATOM 6353 C C . ASP A 1 850 ? -23.995 -3.682 -21.868 1.00 96.38 850 ASP A C 1
ATOM 6355 O O . ASP A 1 850 ? -23.904 -4.884 -22.094 1.00 96.38 850 ASP A O 1
ATOM 6359 N N . ALA A 1 851 ? -22.993 -2.981 -21.316 1.00 95.56 851 ALA A N 1
ATOM 6360 C CA . ALA A 1 851 ? -21.772 -3.614 -20.810 1.00 95.56 851 ALA A CA 1
ATOM 6361 C C . ALA A 1 851 ? -22.083 -4.652 -19.716 1.00 95.56 851 ALA A C 1
ATOM 6363 O O . ALA A 1 851 ? -21.574 -5.764 -19.783 1.00 95.56 851 ALA A O 1
ATOM 6364 N N . LEU A 1 852 ? -22.986 -4.342 -18.772 1.00 96.94 852 LEU A N 1
ATOM 6365 C CA . LEU A 1 852 ? -23.458 -5.311 -17.772 1.00 96.94 852 LEU A CA 1
ATOM 6366 C C . LEU A 1 852 ? -24.114 -6.550 -18.414 1.00 96.94 852 LEU A C 1
ATOM 6368 O O . LEU A 1 852 ? -23.843 -7.668 -17.993 1.00 96.94 852 LEU A O 1
ATOM 6372 N N . LYS A 1 853 ? -24.966 -6.375 -19.434 1.00 96.44 853 LYS A N 1
ATOM 6373 C CA . LYS A 1 853 ? -25.638 -7.495 -20.130 1.00 96.44 853 LYS A CA 1
ATOM 6374 C C . LYS A 1 853 ? -24.703 -8.366 -20.971 1.00 96.44 853 LYS A C 1
ATOM 6376 O O . LYS A 1 853 ? -25.114 -9.461 -21.345 1.00 96.44 853 LYS A O 1
ATOM 6381 N N . ALA A 1 854 ? -23.521 -7.867 -21.328 1.00 96.50 854 ALA A N 1
ATOM 6382 C CA . ALA A 1 854 ? -22.534 -8.613 -22.103 1.00 96.50 854 ALA A CA 1
ATOM 6383 C C . ALA A 1 854 ? -21.735 -9.613 -21.245 1.00 96.50 854 ALA A C 1
ATOM 6385 O O . ALA A 1 854 ? -21.073 -10.485 -21.799 1.00 96.50 854 ALA A O 1
ATOM 6386 N N . LEU A 1 855 ? -21.801 -9.492 -19.915 1.00 96.94 855 LEU A N 1
ATOM 6387 C CA . LEU A 1 855 ? -21.127 -10.383 -18.971 1.00 96.94 855 LEU A CA 1
ATOM 6388 C C . LEU A 1 855 ? -21.864 -11.726 -18.890 1.00 96.94 855 LEU A C 1
ATOM 6390 O O . LEU A 1 855 ? -23.095 -11.777 -18.942 1.00 96.94 855 LEU A O 1
ATOM 6394 N N . THR A 1 856 ? -21.110 -12.818 -18.772 1.00 97.06 856 THR A N 1
ATOM 6395 C CA . THR A 1 856 ? -21.635 -14.184 -18.952 1.00 97.06 856 THR A CA 1
ATOM 6396 C C . THR A 1 856 ? -21.564 -15.049 -17.698 1.00 97.06 856 THR A C 1
ATOM 6398 O O . THR A 1 856 ? -22.320 -16.017 -17.596 1.00 97.06 856 THR A O 1
ATOM 6401 N N . THR A 1 857 ? -20.718 -14.672 -16.739 1.00 96.50 857 THR A N 1
ATOM 6402 C CA . THR A 1 857 ? -20.472 -15.374 -15.472 1.00 96.50 857 THR A CA 1
ATOM 6403 C C . THR A 1 857 ? -20.782 -14.494 -14.258 1.00 96.50 857 THR A C 1
ATOM 6405 O O . THR A 1 857 ? -20.707 -13.262 -14.321 1.00 96.50 857 THR A O 1
ATOM 6408 N N . ALA A 1 858 ? -21.093 -15.112 -13.118 1.00 94.62 858 ALA A N 1
ATOM 6409 C CA . ALA A 1 858 ? -21.319 -14.398 -11.862 1.00 94.62 858 ALA A CA 1
ATOM 6410 C C . ALA A 1 858 ? -20.083 -13.586 -11.428 1.00 94.62 858 ALA A C 1
ATOM 6412 O O . ALA A 1 858 ? -20.212 -12.454 -10.958 1.00 94.62 858 ALA A O 1
ATOM 6413 N N . ALA A 1 859 ? -18.878 -14.122 -11.652 1.00 93.25 859 ALA A N 1
ATOM 6414 C CA . ALA A 1 859 ? -17.614 -13.477 -11.294 1.00 93.25 859 ALA A CA 1
ATOM 6415 C C . ALA A 1 859 ? -17.376 -12.150 -12.043 1.00 93.25 859 ALA A C 1
ATOM 6417 O O . ALA A 1 859 ? -16.989 -11.157 -11.422 1.00 93.25 859 ALA A O 1
ATOM 6418 N N . GLU A 1 860 ? -17.653 -12.102 -13.351 1.00 95.38 860 GLU A N 1
ATOM 6419 C CA . GLU A 1 860 ? -17.567 -10.870 -14.149 1.00 95.38 860 GLU A CA 1
ATOM 6420 C C . GLU A 1 860 ? -18.537 -9.796 -13.633 1.00 95.38 860 GLU A C 1
ATOM 6422 O O . GLU A 1 860 ? -18.171 -8.622 -13.503 1.00 95.38 860 GLU A O 1
ATOM 6427 N N . VAL A 1 861 ? -19.773 -10.196 -13.311 1.00 96.81 861 VAL A N 1
ATOM 6428 C CA . VAL A 1 861 ? -20.807 -9.290 -12.790 1.00 96.81 861 VAL A CA 1
ATOM 6429 C C . VAL A 1 861 ? -20.444 -8.771 -11.396 1.00 96.81 861 VAL A C 1
ATOM 6431 O O . VAL A 1 861 ? -20.654 -7.588 -11.118 1.00 96.81 861 VAL A O 1
ATOM 6434 N N . CYS A 1 862 ? -19.829 -9.602 -10.553 1.00 94.00 862 CYS A N 1
ATOM 6435 C CA . CYS A 1 862 ? -19.297 -9.198 -9.252 1.00 94.00 862 CYS A CA 1
ATOM 6436 C C . CYS A 1 862 ? -18.209 -8.114 -9.399 1.00 94.00 862 CYS A C 1
ATOM 6438 O O . CYS A 1 862 ? -18.269 -7.064 -8.753 1.00 94.00 862 CYS A O 1
ATOM 6440 N N . GLU A 1 863 ? -17.249 -8.294 -10.319 1.00 92.25 863 GLU A N 1
ATOM 6441 C CA . GLU A 1 863 ? -16.212 -7.286 -10.594 1.00 92.25 863 GLU A CA 1
ATOM 6442 C C . GLU A 1 863 ? -16.800 -5.991 -11.185 1.00 92.25 863 GLU A C 1
ATOM 6444 O O . GLU A 1 863 ? -16.354 -4.881 -10.878 1.00 92.25 863 GLU A O 1
ATOM 6449 N N . PHE A 1 864 ? -17.832 -6.105 -12.023 1.00 95.25 864 PHE A N 1
ATOM 6450 C CA . PHE A 1 864 ? -18.591 -4.953 -12.506 1.00 95.25 864 PHE A CA 1
ATOM 6451 C C . PHE A 1 864 ? -19.294 -4.218 -11.349 1.00 95.25 864 PHE A C 1
ATOM 6453 O O . PHE A 1 864 ? -19.235 -2.990 -11.283 1.00 95.25 864 PHE A O 1
ATOM 6460 N N . GLY A 1 865 ? -19.857 -4.940 -10.375 1.00 94.50 865 GLY A N 1
ATOM 6461 C CA . GLY A 1 865 ? -20.381 -4.380 -9.125 1.00 94.50 865 GLY A CA 1
ATOM 6462 C C . GLY A 1 865 ? -19.319 -3.644 -8.294 1.00 94.50 865 GLY A C 1
ATOM 6463 O O . GLY A 1 865 ? -19.554 -2.512 -7.856 1.00 94.50 865 GLY A O 1
ATOM 6464 N N . GLU A 1 866 ? -18.118 -4.217 -8.137 1.00 91.25 866 GLU A N 1
ATOM 6465 C CA . GLU A 1 866 ? -16.988 -3.551 -7.459 1.00 91.25 866 GLU A CA 1
ATOM 6466 C C . GLU A 1 866 ? -16.495 -2.296 -8.215 1.00 91.25 866 GLU A C 1
ATOM 6468 O O . GLU A 1 866 ? -15.969 -1.371 -7.591 1.00 91.25 866 GLU A O 1
ATOM 6473 N N . ARG A 1 867 ? -16.663 -2.219 -9.544 1.00 92.00 867 ARG A N 1
ATOM 6474 C CA . ARG A 1 867 ? -16.380 -1.003 -10.335 1.00 92.00 867 ARG A CA 1
ATOM 6475 C C . ARG A 1 867 ? -17.470 0.063 -10.182 1.00 92.00 867 ARG A C 1
ATOM 6477 O O . ARG A 1 867 ? -17.147 1.213 -9.901 1.00 92.00 867 ARG A O 1
ATOM 6484 N N . VAL A 1 868 ? -18.749 -0.315 -10.277 1.00 94.75 868 VAL A N 1
ATOM 6485 C CA . VAL A 1 868 ? -19.894 0.596 -10.059 1.00 94.75 868 VAL A CA 1
ATOM 6486 C C . VAL A 1 868 ? -19.880 1.202 -8.650 1.00 94.75 868 VAL A C 1
ATOM 6488 O O . VAL A 1 868 ? -20.247 2.363 -8.476 1.00 94.75 868 VAL A O 1
ATOM 6491 N N . THR A 1 869 ? -19.419 0.442 -7.652 1.00 90.69 869 THR A N 1
ATOM 6492 C CA . THR A 1 869 ? -19.277 0.922 -6.268 1.00 90.69 869 THR A CA 1
ATOM 6493 C C . THR A 1 869 ? -18.181 1.987 -6.150 1.00 90.69 869 THR A C 1
ATOM 6495 O O . THR A 1 869 ? -18.455 3.067 -5.627 1.00 90.69 869 THR A O 1
ATOM 6498 N N . ARG A 1 870 ? -16.985 1.741 -6.709 1.00 90.62 870 ARG A N 1
ATOM 6499 C CA . ARG A 1 870 ? -15.863 2.703 -6.703 1.00 90.62 870 ARG A CA 1
ATOM 6500 C C . ARG A 1 870 ? -16.187 4.012 -7.422 1.00 90.62 870 ARG A C 1
ATOM 6502 O O . ARG A 1 870 ? -15.910 5.080 -6.886 1.00 90.62 870 ARG A O 1
ATOM 6509 N N . GLU A 1 871 ? -16.837 3.954 -8.586 1.00 93.94 871 GLU A N 1
ATOM 6510 C CA . GLU A 1 871 ? -17.296 5.169 -9.282 1.00 93.94 871 GLU A CA 1
ATOM 6511 C C . GLU A 1 871 ? -18.330 5.942 -8.439 1.00 93.94 871 GLU A C 1
ATOM 6513 O O . GLU A 1 871 ? -18.323 7.173 -8.405 1.00 93.94 871 GLU A O 1
ATOM 6518 N N . GLY A 1 872 ? -19.182 5.236 -7.686 1.00 94.06 872 GLY A N 1
ATOM 6519 C CA . GLY A 1 872 ? -20.055 5.850 -6.684 1.00 94.06 872 GLY A CA 1
ATOM 6520 C C . GLY A 1 872 ? -19.271 6.637 -5.627 1.00 94.06 872 GLY A C 1
ATOM 6521 O O . GLY A 1 872 ? -19.559 7.811 -5.406 1.00 94.06 872 GLY A O 1
ATOM 6522 N N . GLU A 1 873 ? -18.252 6.025 -5.023 1.00 92.44 873 GLU A N 1
ATOM 6523 C CA . GLU A 1 873 ? -17.386 6.654 -4.012 1.00 92.44 873 GLU A CA 1
ATOM 6524 C C . GLU A 1 873 ? -16.606 7.861 -4.571 1.00 92.44 873 GLU A C 1
ATOM 6526 O O . GLU A 1 873 ? -16.531 8.904 -3.918 1.00 92.44 873 GLU A O 1
ATOM 6531 N N . ARG A 1 874 ? -16.094 7.773 -5.806 1.00 94.25 874 ARG A N 1
ATOM 6532 C CA . ARG A 1 874 ? -15.411 8.879 -6.501 1.00 94.25 874 ARG A CA 1
ATOM 6533 C C . ARG A 1 874 ? -16.348 10.066 -6.755 1.00 94.25 874 ARG A C 1
ATOM 6535 O O . ARG A 1 874 ? -15.972 11.223 -6.555 1.00 94.25 874 ARG A O 1
ATOM 6542 N N . LEU A 1 875 ? -17.593 9.800 -7.150 1.00 95.31 8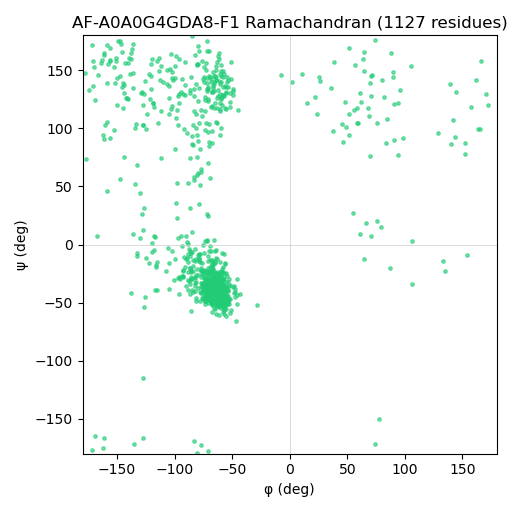75 LEU A N 1
ATOM 6543 C CA . LEU A 1 875 ? -18.620 10.831 -7.327 1.00 95.31 875 LEU A CA 1
ATOM 6544 C C . LEU A 1 875 ? -19.099 11.437 -5.997 1.00 95.31 875 LEU A C 1
ATOM 6546 O O . LEU A 1 875 ? -19.442 12.620 -5.961 1.00 95.31 875 LEU A O 1
ATOM 6550 N N . ASP A 1 876 ? -19.105 10.669 -4.905 1.00 94.56 876 ASP A N 1
ATOM 6551 C CA . ASP A 1 876 ? -19.338 11.181 -3.549 1.00 94.56 876 ASP A CA 1
ATOM 6552 C C . ASP A 1 876 ? -18.233 12.174 -3.131 1.00 94.56 876 ASP A C 1
ATOM 6554 O O . ASP A 1 876 ? -18.548 13.267 -2.654 1.00 94.56 876 ASP A O 1
ATOM 6558 N N . GLN A 1 877 ? -16.957 11.858 -3.390 1.00 93.50 877 GLN A N 1
ATOM 6559 C CA . GLN A 1 877 ? -15.823 12.761 -3.130 1.00 93.50 877 GLN A CA 1
ATOM 6560 C C . GLN A 1 877 ? -15.927 14.065 -3.939 1.00 93.50 877 GLN A C 1
ATOM 6562 O O . GLN A 1 877 ? -15.888 15.154 -3.362 1.00 93.50 877 GLN A O 1
ATOM 6567 N N . LEU A 1 878 ? -16.162 13.980 -5.257 1.00 95.50 878 LEU A N 1
ATOM 6568 C CA . LEU A 1 878 ? -16.346 15.166 -6.110 1.00 95.50 878 LEU A CA 1
ATOM 6569 C C . LEU A 1 878 ? -17.531 16.039 -5.672 1.00 95.50 878 LEU A C 1
ATOM 6571 O O . LEU A 1 878 ? -17.469 17.266 -5.787 1.00 95.50 878 LEU A O 1
ATOM 6575 N N . TYR A 1 879 ? -18.603 15.437 -5.146 1.00 97.31 879 TYR A N 1
ATOM 6576 C CA . TYR A 1 879 ? -19.729 16.185 -4.588 1.00 97.31 879 TYR A CA 1
ATOM 6577 C C . TYR A 1 879 ? -19.321 16.988 -3.342 1.00 97.31 879 TYR A C 1
ATOM 6579 O O . TYR A 1 879 ? -19.720 18.149 -3.204 1.00 97.31 879 TYR A O 1
ATOM 6587 N N . CYS A 1 880 ? -18.507 16.406 -2.455 1.00 94.88 880 CYS A N 1
ATOM 6588 C CA . CYS A 1 880 ? -17.967 17.089 -1.278 1.00 94.88 880 CYS A CA 1
ATOM 6589 C C . CYS A 1 880 ? -17.072 18.277 -1.665 1.00 94.88 880 CYS A C 1
ATOM 6591 O O . CYS A 1 880 ? -17.352 19.397 -1.232 1.00 94.88 880 CYS A O 1
ATOM 6593 N N . CYS A 1 881 ? -16.096 18.084 -2.560 1.00 94.50 881 CYS A N 1
ATOM 6594 C CA . CYS A 1 881 ? -15.233 19.167 -3.050 1.00 94.50 881 CYS A CA 1
ATOM 6595 C C . CYS A 1 881 ? -16.048 20.296 -3.712 1.00 94.50 881 CYS A C 1
ATOM 6597 O O . CYS A 1 881 ? -15.824 21.480 -3.453 1.00 94.50 881 CYS A O 1
ATOM 6599 N N . ALA A 1 882 ? -17.078 19.955 -4.497 1.00 96.12 882 ALA A N 1
ATOM 6600 C CA . ALA A 1 882 ? -17.988 20.943 -5.077 1.00 96.12 882 ALA A CA 1
ATOM 6601 C C . ALA A 1 882 ? -18.798 21.712 -4.013 1.00 96.12 882 ALA A C 1
ATOM 6603 O O . ALA A 1 882 ? -19.151 22.875 -4.214 1.00 96.12 882 ALA A O 1
ATOM 6604 N N . CYS A 1 883 ? -19.105 21.100 -2.865 1.00 94.25 883 CYS A N 1
ATOM 6605 C CA . CYS A 1 883 ? -19.753 21.790 -1.747 1.00 94.25 883 CYS A CA 1
ATOM 6606 C C . CYS A 1 883 ? -18.804 22.746 -1.013 1.00 94.25 883 CYS A C 1
ATOM 6608 O O . CYS A 1 883 ? -19.247 23.799 -0.554 1.00 94.25 883 CYS A O 1
ATOM 6610 N N . GLU A 1 884 ? -17.515 22.427 -0.934 1.00 93.38 884 GLU A N 1
ATOM 6611 C CA . GLU A 1 884 ? -16.489 23.293 -0.343 1.00 93.38 884 GLU A CA 1
ATOM 6612 C C . GLU A 1 884 ? -16.204 24.521 -1.216 1.00 93.38 884 GLU A C 1
ATOM 6614 O O . GLU A 1 884 ? -16.206 25.642 -0.704 1.00 93.38 884 GLU A O 1
ATOM 6619 N N . ILE A 1 885 ? -16.098 24.345 -2.538 1.00 92.50 885 ILE A N 1
ATOM 6620 C CA . ILE A 1 885 ? -15.920 25.444 -3.505 1.00 92.50 885 ILE A CA 1
ATOM 6621 C C . ILE A 1 885 ? -17.098 26.436 -3.462 1.00 92.50 885 ILE A C 1
ATOM 6623 O O . ILE A 1 885 ? -16.896 27.651 -3.513 1.00 92.50 885 ILE A O 1
ATOM 6627 N N . SER A 1 886 ? -18.338 25.961 -3.293 1.00 92.50 886 SER A N 1
ATOM 6628 C CA . SER A 1 886 ? -19.490 26.858 -3.096 1.00 92.50 886 SER A CA 1
ATOM 6629 C C . SER A 1 886 ? -19.445 27.609 -1.760 1.00 92.50 886 SER A C 1
ATOM 6631 O O . SER A 1 886 ? -19.884 28.758 -1.695 1.00 92.50 886 SER A O 1
ATOM 6633 N N . ARG A 1 887 ? -18.916 26.992 -0.692 1.00 90.88 887 ARG A N 1
ATOM 6634 C CA . ARG A 1 887 ? -18.778 27.642 0.624 1.00 90.88 887 ARG A CA 1
ATOM 6635 C C . ARG A 1 887 ? -17.755 28.776 0.574 1.00 90.88 887 ARG A C 1
ATOM 6637 O O . ARG A 1 887 ? -18.082 29.877 1.008 1.00 90.88 887 ARG A O 1
ATOM 6644 N N . SER A 1 888 ? -16.570 28.540 0.005 1.00 85.69 888 SER A N 1
ATOM 6645 C CA . SER A 1 888 ? -15.522 29.566 -0.114 1.00 85.69 888 SER A CA 1
ATOM 6646 C C . SER A 1 888 ? -15.955 30.728 -1.018 1.00 85.69 888 SER A C 1
ATOM 6648 O O . SER A 1 888 ? -15.828 31.890 -0.624 1.00 85.69 888 SER A O 1
ATOM 6650 N N . SER A 1 889 ? -16.585 30.427 -2.159 1.00 81.56 889 SER A N 1
ATOM 6651 C CA . SER A 1 889 ? -17.139 31.432 -3.082 1.00 81.56 889 SER A CA 1
ATOM 6652 C C . SER A 1 889 ? -18.181 32.347 -2.419 1.00 81.56 889 SER A C 1
ATOM 6654 O O . SER A 1 889 ? -18.261 33.536 -2.730 1.00 81.56 889 SER A O 1
ATOM 6656 N N . SER A 1 890 ? -18.973 31.826 -1.473 1.00 73.44 890 SER A N 1
ATOM 6657 C CA . SER A 1 890 ? -19.987 32.617 -0.764 1.00 73.44 890 SER A CA 1
ATOM 6658 C C . SER A 1 890 ? -19.402 33.609 0.251 1.00 73.44 890 SER A C 1
ATOM 6660 O O . SER A 1 890 ? -20.089 34.577 0.586 1.00 73.44 890 SER A O 1
ATOM 6662 N N . SER A 1 891 ? -18.182 33.398 0.757 1.00 67.31 891 SER A N 1
ATOM 6663 C CA . SER A 1 891 ? -17.568 34.270 1.776 1.00 67.31 891 SER A CA 1
ATOM 6664 C C . SER A 1 891 ? -17.022 35.592 1.224 1.00 67.31 891 SER A C 1
ATOM 6666 O O . SER A 1 891 ? -17.149 36.620 1.892 1.00 67.31 891 SER A O 1
ATOM 6668 N N . ASP A 1 892 ? -16.454 35.601 0.014 1.00 56.22 892 ASP A N 1
ATOM 6669 C CA . ASP A 1 892 ? -15.735 36.776 -0.515 1.00 56.22 892 ASP A CA 1
ATOM 6670 C C . ASP A 1 892 ? -16.651 37.945 -0.914 1.00 56.22 892 ASP A C 1
ATOM 6672 O O . ASP A 1 892 ? -16.239 39.107 -0.887 1.00 56.22 892 ASP A O 1
ATOM 6676 N N . THR A 1 893 ? -17.927 37.681 -1.211 1.00 51.91 893 THR A N 1
ATOM 6677 C CA . THR A 1 893 ? -18.882 38.695 -1.708 1.00 51.91 893 THR A CA 1
ATOM 6678 C C . THR A 1 893 ? -19.192 39.840 -0.729 1.00 51.91 893 THR A C 1
ATOM 6680 O O . THR A 1 893 ? -19.879 40.793 -1.101 1.00 51.91 893 THR A O 1
ATOM 6683 N N . ARG A 1 894 ? -18.678 39.798 0.511 1.00 50.22 894 ARG A N 1
ATOM 6684 C CA . ARG A 1 894 ? -18.870 40.847 1.529 1.00 50.22 894 ARG A CA 1
ATOM 6685 C C . ARG A 1 894 ? -17.664 41.781 1.729 1.00 50.22 894 ARG A C 1
ATOM 6687 O O . ARG A 1 894 ? -17.793 42.765 2.457 1.00 50.22 894 ARG A O 1
ATOM 6694 N N . ALA A 1 895 ? -16.527 41.528 1.077 1.00 48.03 895 ALA A N 1
ATOM 6695 C CA . ALA A 1 895 ? -15.334 42.381 1.125 1.00 48.03 895 ALA A CA 1
ATOM 6696 C C . ALA A 1 895 ? -15.244 43.286 -0.123 1.00 48.03 895 ALA A C 1
ATOM 6698 O O . ALA A 1 895 ? -14.570 42.980 -1.104 1.00 48.03 895 ALA A O 1
ATOM 6699 N N . GLY A 1 896 ? -15.964 44.412 -0.105 1.00 43.47 896 GLY A N 1
ATOM 6700 C CA . GLY A 1 896 ? -16.061 45.312 -1.258 1.00 43.47 896 GLY A CA 1
ATOM 6701 C C . GLY A 1 896 ? -14.751 46.029 -1.626 1.00 43.47 896 GLY A C 1
ATOM 6702 O O . GLY A 1 896 ? -14.141 46.669 -0.778 1.00 43.47 896 GLY A O 1
ATOM 6703 N N . HIS A 1 897 ? -14.411 45.986 -2.920 1.00 43.69 897 HIS A N 1
ATOM 6704 C CA . HIS A 1 897 ? -13.399 46.784 -3.634 1.00 43.69 897 HIS A CA 1
ATOM 6705 C C . HIS A 1 897 ? -11.966 46.866 -3.064 1.00 43.69 897 HIS A C 1
ATOM 6707 O O . HIS A 1 897 ? -11.677 47.648 -2.164 1.00 43.69 897 HIS A O 1
ATOM 6713 N N . GLY A 1 898 ? -11.018 46.270 -3.803 1.00 47.94 898 GLY A N 1
ATOM 6714 C CA . GLY A 1 898 ? -9.707 46.903 -4.002 1.00 47.94 898 GLY A CA 1
ATOM 6715 C C . GLY A 1 898 ? -8.485 45.989 -3.971 1.00 47.94 898 GLY A C 1
ATOM 6716 O O . GLY A 1 898 ? -7.800 45.925 -2.958 1.00 47.94 898 GLY A O 1
ATOM 6717 N N . ASN A 1 899 ? -8.130 45.399 -5.118 1.00 36.09 899 ASN A N 1
ATOM 6718 C CA . ASN A 1 899 ? -6.846 45.687 -5.777 1.00 36.09 899 ASN A CA 1
ATOM 6719 C C . ASN A 1 899 ? -6.781 45.069 -7.184 1.00 36.09 899 ASN A C 1
ATOM 6721 O O . ASN A 1 899 ? -7.454 44.085 -7.478 1.00 36.09 899 ASN A O 1
ATOM 6725 N N . GLY A 1 900 ? -5.993 45.685 -8.070 1.00 36.84 900 GLY A N 1
ATOM 6726 C CA . GLY A 1 900 ? -5.770 45.188 -9.430 1.00 36.84 900 GLY A CA 1
ATOM 6727 C C . GLY A 1 900 ? -4.725 44.071 -9.481 1.00 36.84 900 GLY A C 1
ATOM 6728 O O . GLY A 1 900 ? -3.833 44.011 -8.635 1.00 36.84 900 GLY A O 1
ATOM 6729 N N . SER A 1 901 ? -4.805 43.212 -10.502 1.00 41.19 901 SER A N 1
ATOM 6730 C CA . SER A 1 901 ? -3.778 42.196 -10.755 1.00 41.19 901 SER A CA 1
ATOM 6731 C C . SER A 1 901 ? -2.437 42.861 -11.073 1.00 41.19 901 SER A C 1
ATOM 6733 O O . SER A 1 901 ? -2.313 43.581 -12.064 1.00 41.19 901 SER A O 1
ATOM 6735 N N . LEU A 1 902 ? -1.440 42.614 -10.223 1.00 43.00 902 LEU A N 1
ATOM 6736 C CA . LEU A 1 902 ? -0.086 43.160 -10.341 1.00 43.00 902 LEU A CA 1
ATOM 6737 C C . LEU A 1 902 ? 0.973 42.051 -10.212 1.00 43.00 902 LEU A C 1
ATOM 6739 O O . LEU A 1 902 ? 1.992 42.201 -9.539 1.00 43.00 902 LEU A O 1
ATOM 6743 N N . PHE A 1 903 ? 0.734 40.920 -10.883 1.00 36.69 903 PHE A N 1
ATOM 6744 C CA . PHE A 1 903 ? 1.733 39.862 -11.041 1.00 36.69 903 PHE A CA 1
ATOM 6745 C C . PHE A 1 903 ? 2.864 40.318 -11.973 1.00 36.69 903 PHE A C 1
ATOM 6747 O O . PHE A 1 903 ? 2.832 40.126 -13.189 1.00 36.69 903 PHE A O 1
ATOM 6754 N N . GLY A 1 904 ? 3.879 40.947 -11.381 1.00 31.89 904 GLY A N 1
ATOM 6755 C CA . GLY A 1 904 ? 5.147 41.218 -12.046 1.00 31.89 904 GLY A CA 1
ATOM 6756 C C . GLY A 1 904 ? 5.874 39.919 -12.403 1.00 31.89 904 GLY A C 1
ATOM 6757 O O . GLY A 1 904 ? 5.872 38.962 -11.630 1.00 31.89 904 GLY A O 1
ATOM 6758 N N . ARG A 1 905 ? 6.521 39.891 -13.574 1.00 38.16 905 ARG A N 1
ATOM 6759 C CA . ARG A 1 905 ? 7.395 38.779 -13.980 1.00 38.16 905 ARG A CA 1
ATOM 6760 C C . ARG A 1 905 ? 8.509 38.573 -12.950 1.00 38.16 905 ARG A C 1
ATOM 6762 O O . ARG A 1 905 ? 9.271 39.503 -12.687 1.00 38.16 905 ARG A O 1
ATOM 6769 N N . LEU A 1 906 ? 8.671 37.342 -12.470 1.00 34.06 906 LEU A N 1
ATOM 6770 C CA . LEU A 1 906 ? 9.934 36.910 -11.873 1.00 34.06 906 LEU A CA 1
ATOM 6771 C C . LEU A 1 906 ? 11.027 36.890 -12.966 1.00 34.06 906 LEU A C 1
ATOM 6773 O O . LEU A 1 906 ? 10.744 36.451 -14.085 1.00 34.06 906 LEU A O 1
ATOM 6777 N N . PRO A 1 907 ? 12.261 37.353 -12.695 1.00 35.53 907 PRO A N 1
ATOM 6778 C CA . PRO A 1 907 ? 13.360 37.231 -13.650 1.00 35.53 907 PRO A CA 1
ATOM 6779 C C . PRO A 1 907 ? 13.817 35.770 -13.766 1.00 35.53 907 PRO A C 1
ATOM 6781 O O . PRO A 1 907 ? 14.189 35.166 -12.761 1.00 35.53 907 PRO A O 1
ATOM 6784 N N . SER A 1 908 ? 13.844 35.212 -14.983 1.00 33.34 908 SER A N 1
ATOM 6785 C CA . SER A 1 908 ? 14.498 33.918 -15.228 1.00 33.34 908 SER A CA 1
ATOM 6786 C C . SER A 1 908 ? 15.999 34.068 -14.999 1.00 33.34 908 SER A C 1
ATOM 6788 O O . SER A 1 908 ? 16.657 34.859 -15.680 1.00 33.34 908 SER A O 1
ATOM 6790 N N . HIS A 1 909 ? 16.543 33.345 -14.023 1.00 37.88 909 HIS A N 1
ATOM 6791 C CA . HIS A 1 909 ? 17.908 33.552 -13.544 1.00 37.88 909 HIS A CA 1
ATOM 6792 C C . HIS A 1 909 ? 18.936 32.721 -14.340 1.00 37.88 909 HIS A C 1
ATOM 6794 O O . HIS A 1 909 ? 19.724 31.977 -13.759 1.00 37.88 909 HIS A O 1
ATOM 6800 N N . ASN A 1 910 ? 18.911 32.841 -15.672 1.00 35.66 910 ASN A N 1
ATOM 6801 C CA . ASN A 1 910 ? 19.737 32.042 -16.585 1.00 35.66 910 ASN A CA 1
ATOM 6802 C C . ASN A 1 910 ? 21.250 32.183 -16.332 1.00 35.66 910 ASN A C 1
ATOM 6804 O O . ASN A 1 910 ? 21.752 33.228 -15.909 1.00 35.66 910 ASN A O 1
ATOM 6808 N N . ASP A 1 911 ? 21.966 31.100 -16.625 1.00 37.59 911 ASP A N 1
ATOM 6809 C CA . ASP A 1 911 ? 23.321 30.852 -16.152 1.00 37.59 911 ASP A CA 1
ATOM 6810 C C . ASP A 1 911 ? 24.396 31.853 -16.572 1.00 37.59 911 ASP A C 1
ATOM 6812 O O . ASP A 1 911 ? 24.568 32.227 -17.735 1.00 37.59 911 ASP A O 1
ATOM 6816 N N . ARG A 1 912 ? 25.273 32.133 -15.604 1.00 37.38 912 ARG A N 1
ATOM 6817 C CA . ARG A 1 912 ? 26.596 32.713 -15.836 1.00 37.38 912 ARG A CA 1
ATOM 6818 C C . ARG A 1 912 ? 27.554 31.635 -16.356 1.00 37.38 912 ARG A C 1
ATOM 6820 O O . ARG A 1 912 ? 28.555 31.330 -15.705 1.00 37.38 912 ARG A O 1
ATOM 6827 N N . ILE A 1 913 ? 27.260 31.066 -17.528 1.00 41.31 913 ILE A N 1
ATOM 6828 C CA . ILE A 1 913 ? 28.168 30.129 -18.203 1.00 41.31 913 ILE A CA 1
ATOM 6829 C C . ILE A 1 913 ? 29.519 30.824 -18.388 1.00 41.31 913 ILE A C 1
ATOM 6831 O O . ILE A 1 913 ? 29.633 31.847 -19.071 1.00 41.31 913 ILE A O 1
ATOM 6835 N N . GLN A 1 914 ? 30.561 30.267 -17.770 1.00 40.25 914 GLN A N 1
ATOM 6836 C CA . GLN A 1 914 ? 31.930 30.713 -17.985 1.00 40.25 914 GLN A CA 1
ATOM 6837 C C . GLN A 1 914 ? 32.336 30.371 -19.422 1.00 40.25 914 GLN A C 1
ATOM 6839 O O . GLN A 1 914 ? 32.758 29.251 -19.707 1.00 40.25 914 GLN A O 1
ATOM 6844 N N . ARG A 1 915 ? 32.235 31.346 -20.334 1.00 41.69 915 ARG A N 1
ATOM 6845 C CA . ARG A 1 915 ? 32.884 31.267 -21.649 1.00 41.69 915 ARG A CA 1
ATOM 6846 C C . ARG A 1 915 ? 34.391 31.141 -21.427 1.00 41.69 915 ARG A C 1
ATOM 6848 O O . ARG A 1 915 ? 35.059 32.120 -21.105 1.00 41.69 915 ARG A O 1
ATOM 6855 N N . SER A 1 916 ? 34.894 29.913 -21.529 1.00 41.03 916 SER A N 1
ATOM 6856 C CA . SER A 1 916 ? 36.305 29.591 -21.329 1.00 41.03 916 SER A CA 1
ATOM 6857 C C . SER A 1 916 ? 37.159 30.344 -22.350 1.00 41.03 916 SER A C 1
ATOM 6859 O O . SER A 1 916 ? 36.874 30.300 -23.546 1.00 41.03 916 SER A O 1
ATOM 6861 N N . SER A 1 917 ? 38.202 31.039 -21.887 1.00 45.06 917 SER A N 1
ATOM 6862 C CA . SER A 1 917 ? 39.035 31.936 -22.706 1.00 45.06 917 SER A CA 1
ATOM 6863 C C . SER A 1 917 ? 40.048 31.181 -23.581 1.00 45.06 917 SER A C 1
ATOM 6865 O O . SER A 1 917 ? 41.240 31.467 -23.557 1.00 45.06 917 SER A O 1
ATOM 6867 N N . ARG A 1 918 ? 39.582 30.183 -24.341 1.00 54.06 918 ARG A N 1
ATOM 6868 C CA . ARG A 1 918 ? 40.412 29.308 -25.191 1.00 54.06 918 ARG A CA 1
ATOM 6869 C C . ARG A 1 918 ? 40.705 29.852 -26.590 1.00 54.06 918 ARG A C 1
ATOM 6871 O O . ARG A 1 918 ? 41.498 29.252 -27.309 1.00 54.06 918 ARG A O 1
ATOM 6878 N N . HIS A 1 919 ? 40.096 30.970 -26.987 1.00 54.06 919 HIS A N 1
ATOM 6879 C CA . HIS A 1 919 ? 40.312 31.542 -28.322 1.00 54.06 919 HIS A CA 1
ATOM 6880 C C . HIS A 1 919 ? 41.767 32.000 -28.543 1.00 54.06 919 HIS A C 1
ATOM 6882 O O . HIS A 1 919 ? 42.301 31.785 -29.629 1.00 54.06 919 HIS A O 1
ATOM 6888 N N . ASP A 1 920 ? 42.433 32.537 -27.514 1.00 58.06 920 ASP A N 1
ATOM 6889 C CA . ASP A 1 920 ? 43.827 33.004 -27.614 1.00 58.06 920 ASP A CA 1
ATOM 6890 C C . ASP A 1 920 ? 44.844 31.845 -27.685 1.00 58.06 920 ASP A C 1
ATOM 6892 O O . ASP A 1 920 ? 45.905 31.964 -28.297 1.00 58.06 920 ASP A O 1
ATOM 6896 N N . GLU A 1 921 ? 44.511 30.702 -27.075 1.00 63.41 921 GLU A N 1
ATOM 6897 C CA . GLU A 1 921 ? 45.406 29.546 -26.912 1.00 63.41 921 GLU A CA 1
ATOM 6898 C C . GLU A 1 921 ? 45.696 28.860 -28.264 1.00 63.41 921 GLU A C 1
ATOM 6900 O O . GLU A 1 921 ? 46.840 28.518 -28.569 1.00 63.41 921 GLU A O 1
ATOM 6905 N N . ILE A 1 922 ? 44.677 28.752 -29.126 1.00 65.31 922 ILE A N 1
ATOM 6906 C CA . ILE A 1 922 ? 44.773 28.101 -30.445 1.00 65.31 922 ILE A CA 1
ATOM 6907 C C . ILE A 1 922 ? 45.516 28.985 -31.464 1.00 65.31 922 ILE A C 1
ATOM 6909 O O . ILE A 1 922 ? 46.251 28.472 -32.310 1.00 65.31 922 ILE A O 1
ATOM 6913 N N . ALA A 1 923 ? 45.378 30.314 -31.374 1.00 66.88 923 ALA A N 1
ATOM 6914 C CA . ALA A 1 923 ? 46.121 31.241 -32.229 1.00 66.88 923 ALA A CA 1
ATOM 6915 C C . ALA A 1 923 ? 47.639 31.127 -31.990 1.00 66.88 923 ALA A C 1
ATOM 6917 O O . ALA A 1 923 ? 48.413 31.001 -32.941 1.00 66.88 923 ALA A O 1
ATOM 6918 N N . GLY A 1 924 ? 48.054 31.073 -30.717 1.00 70.00 924 GLY A N 1
ATOM 6919 C CA . GLY A 1 924 ? 49.451 30.846 -30.338 1.00 70.00 924 GLY A CA 1
ATOM 6920 C C . GLY A 1 924 ? 49.995 29.482 -30.783 1.00 70.00 924 GLY A C 1
ATOM 6921 O O . GLY A 1 924 ? 51.159 29.387 -31.180 1.00 70.00 924 GLY A O 1
ATOM 6922 N N . GLU A 1 925 ? 49.161 28.435 -30.778 1.00 75.31 925 GLU A N 1
ATOM 6923 C CA . GLU A 1 925 ? 49.555 27.113 -31.275 1.00 75.31 925 GLU A CA 1
ATOM 6924 C C . GLU A 1 925 ? 49.877 27.155 -32.777 1.00 75.31 925 GLU A C 1
ATOM 6926 O O . GLU A 1 925 ? 50.988 26.780 -33.157 1.00 75.31 925 GLU A O 1
ATOM 6931 N N . VAL A 1 926 ? 48.980 27.685 -33.623 1.00 78.06 926 VAL A N 1
ATOM 6932 C CA . VAL A 1 926 ? 49.205 27.788 -35.082 1.00 78.06 926 VAL A CA 1
ATOM 6933 C C . VAL A 1 926 ? 50.460 28.602 -35.407 1.00 78.06 926 VAL A C 1
ATOM 6935 O O . VAL A 1 926 ? 51.220 28.225 -36.307 1.00 78.06 926 VAL A O 1
ATOM 6938 N N . ASP A 1 927 ? 50.731 29.676 -34.660 1.00 78.00 927 ASP A N 1
ATOM 6939 C CA . ASP A 1 927 ? 51.917 30.495 -34.904 1.00 78.00 927 ASP A CA 1
ATOM 6940 C C . ASP A 1 927 ? 53.238 29.789 -34.558 1.00 78.00 927 ASP A C 1
ATOM 6942 O O . ASP A 1 927 ? 54.247 30.011 -35.241 1.00 78.00 927 ASP A O 1
ATOM 6946 N N . SER A 1 928 ? 53.229 28.875 -33.581 1.00 79.31 928 SER A N 1
ATOM 6947 C CA . SER A 1 928 ? 54.398 28.070 -33.193 1.00 79.31 928 SER A CA 1
ATOM 6948 C C . SER A 1 928 ? 54.807 27.013 -34.237 1.00 79.31 928 SER A C 1
ATOM 6950 O O . SER A 1 928 ? 55.976 26.611 -34.303 1.00 79.31 928 SER A O 1
ATOM 6952 N N . VAL A 1 929 ? 53.875 26.579 -35.098 1.00 79.19 929 VAL A N 1
ATOM 6953 C CA . VAL A 1 929 ? 54.096 25.481 -36.053 1.00 79.19 929 VAL A CA 1
ATOM 6954 C C . VAL A 1 929 ? 55.068 25.904 -37.158 1.00 79.19 929 VAL A C 1
ATOM 6956 O O . VAL A 1 929 ? 54.726 26.628 -38.097 1.00 79.19 929 VAL A O 1
ATOM 6959 N N . SER A 1 930 ? 56.306 25.423 -37.051 1.00 72.25 930 SER A N 1
ATOM 6960 C CA . SER A 1 930 ? 57.446 25.890 -37.851 1.00 72.25 930 SER A CA 1
ATOM 6961 C C . SER A 1 930 ? 57.671 25.138 -39.175 1.00 72.25 930 SER A C 1
ATOM 6963 O O . SER A 1 930 ? 58.682 25.375 -39.834 1.00 72.25 930 SER A O 1
ATOM 6965 N N . SER A 1 931 ? 56.774 24.231 -39.594 1.00 89.25 931 SER A N 1
ATOM 6966 C CA . SER A 1 931 ? 56.919 23.493 -40.862 1.00 89.25 931 SER A CA 1
ATOM 6967 C C . SER A 1 931 ? 55.634 23.394 -41.692 1.00 89.25 931 SER A C 1
ATOM 6969 O O . SER A 1 931 ? 54.524 23.284 -41.170 1.00 89.25 931 SER A O 1
ATOM 6971 N N . GLU A 1 932 ? 55.798 23.375 -43.019 1.00 90.44 932 GLU A N 1
ATOM 6972 C CA . GLU A 1 932 ? 54.694 23.234 -43.978 1.00 90.44 932 GLU A CA 1
ATOM 6973 C C . GLU A 1 932 ? 53.944 21.901 -43.817 1.00 90.44 932 GLU A C 1
ATOM 6975 O O . GLU A 1 932 ? 52.723 21.852 -43.949 1.00 90.44 932 GLU A O 1
ATOM 6980 N N . GLY A 1 933 ? 54.668 20.818 -43.508 1.00 91.25 933 GLY A N 1
ATOM 6981 C CA . GLY A 1 933 ? 54.092 19.482 -43.338 1.00 91.25 933 GLY A CA 1
ATOM 6982 C C . GLY A 1 933 ? 53.077 19.432 -42.198 1.00 91.25 933 GLY A C 1
ATOM 6983 O O . GLY A 1 933 ? 51.953 18.984 -42.406 1.00 91.25 933 GLY A O 1
ATOM 6984 N N . GLN A 1 934 ? 53.437 19.986 -41.038 1.00 91.75 934 GLN A N 1
ATOM 6985 C CA . GLN A 1 934 ? 52.547 20.068 -39.876 1.00 91.75 934 GLN A CA 1
ATOM 6986 C C . GLN A 1 934 ? 51.316 20.942 -40.161 1.00 91.75 934 GLN A C 1
ATOM 6988 O O . GLN A 1 934 ? 50.203 20.554 -39.826 1.00 91.75 934 GLN A O 1
ATOM 6993 N N . LEU A 1 935 ? 51.471 22.082 -40.846 1.00 91.44 935 LEU A N 1
ATOM 6994 C CA . LEU A 1 935 ? 50.324 22.917 -41.234 1.00 91.44 935 LEU A CA 1
ATOM 6995 C C . LEU A 1 935 ? 49.387 22.203 -42.229 1.00 91.44 935 LEU A C 1
ATOM 6997 O O . LEU A 1 935 ? 48.168 22.349 -42.137 1.00 91.44 935 LEU A O 1
ATOM 7001 N N . ARG A 1 936 ? 49.922 21.391 -43.155 1.00 93.06 936 ARG A N 1
ATOM 7002 C CA . ARG A 1 936 ? 49.109 20.538 -44.044 1.00 93.06 936 ARG A CA 1
ATOM 7003 C C . ARG A 1 936 ? 48.380 19.432 -43.274 1.00 93.06 936 ARG A C 1
ATOM 7005 O O . ARG A 1 936 ? 47.228 19.154 -43.595 1.00 93.06 936 ARG A O 1
ATOM 7012 N N . GLU A 1 937 ? 49.025 18.825 -42.281 1.00 94.00 937 GLU A N 1
ATOM 7013 C CA . GLU A 1 937 ? 48.440 17.796 -41.413 1.00 94.00 937 GLU A CA 1
ATOM 7014 C C . GLU A 1 937 ? 47.311 18.365 -40.541 1.00 94.00 937 GLU A C 1
ATOM 7016 O O . GLU A 1 937 ? 46.206 17.821 -40.540 1.00 94.00 937 GLU A O 1
ATOM 7021 N N . ILE A 1 938 ? 47.533 19.518 -39.899 1.00 92.50 938 ILE A N 1
ATOM 7022 C CA . ILE A 1 938 ? 46.506 20.257 -39.147 1.00 92.50 938 ILE A CA 1
ATOM 7023 C C . ILE A 1 938 ? 45.323 20.594 -40.062 1.00 92.50 938 ILE A C 1
ATOM 7025 O O . ILE A 1 938 ? 44.186 20.265 -39.731 1.00 92.50 938 ILE A O 1
ATOM 7029 N N . LEU A 1 939 ? 45.568 21.149 -41.257 1.00 94.06 939 LEU A N 1
ATOM 7030 C CA . LEU A 1 939 ? 44.502 21.474 -42.212 1.00 94.06 939 LEU A CA 1
ATOM 7031 C C . LEU A 1 939 ? 43.691 20.241 -42.652 1.00 94.06 939 LEU A C 1
ATOM 7033 O O . LEU A 1 939 ? 42.485 20.351 -42.875 1.00 94.06 939 LEU A O 1
ATOM 7037 N N . GLN A 1 940 ? 44.323 19.073 -42.793 1.00 95.19 940 GLN A N 1
ATOM 7038 C CA . GLN A 1 940 ? 43.623 17.820 -43.101 1.00 95.19 940 GLN A CA 1
ATOM 7039 C C . GLN A 1 940 ? 42.822 17.302 -41.899 1.00 95.19 940 GLN A C 1
ATOM 7041 O O . GLN A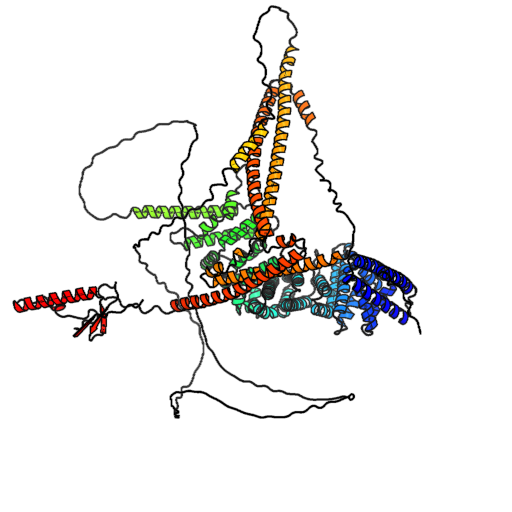 1 940 ? 41.677 16.890 -42.075 1.00 95.19 940 GLN A O 1
ATOM 7046 N N . SER A 1 941 ? 43.382 17.383 -40.689 1.00 95.25 941 SER A N 1
ATOM 7047 C CA . SER A 1 941 ? 42.723 17.003 -39.434 1.00 95.25 941 SER A CA 1
ATOM 7048 C C . SER A 1 941 ? 41.478 17.855 -39.163 1.00 95.25 941 SER A C 1
ATOM 7050 O O . SER A 1 941 ? 40.384 17.320 -38.987 1.00 95.25 941 SER A O 1
ATOM 7052 N N . THR A 1 942 ? 41.592 19.183 -39.251 1.00 94.69 942 THR A N 1
ATOM 7053 C CA . THR A 1 942 ? 40.462 20.115 -39.120 1.00 94.69 942 THR A CA 1
ATOM 7054 C C . THR A 1 942 ? 39.396 19.874 -40.193 1.00 94.69 942 THR A C 1
ATOM 7056 O O . THR A 1 942 ? 38.211 19.840 -39.878 1.00 94.69 942 THR A O 1
ATOM 7059 N N . LYS A 1 943 ? 39.781 19.590 -41.447 1.00 96.75 943 LYS A N 1
ATOM 7060 C CA . LYS A 1 943 ? 38.819 19.229 -42.509 1.00 96.75 943 LYS A CA 1
ATOM 7061 C C . LYS A 1 943 ? 38.143 17.871 -42.312 1.00 96.75 943 LYS A C 1
ATOM 7063 O O . LYS A 1 943 ? 37.034 17.682 -42.807 1.00 96.75 943 LYS A O 1
ATOM 7068 N N . ALA A 1 944 ? 38.771 16.935 -41.602 1.00 96.38 944 ALA A N 1
ATOM 7069 C CA . ALA A 1 944 ? 38.116 15.698 -41.185 1.00 96.38 944 ALA A CA 1
ATOM 7070 C C . ALA A 1 944 ? 37.101 15.962 -40.058 1.00 96.38 944 ALA A C 1
ATOM 7072 O O . ALA A 1 944 ? 35.969 15.495 -40.151 1.00 96.38 944 ALA A O 1
ATOM 7073 N N . LYS A 1 945 ? 37.465 16.777 -39.055 1.00 96.44 945 LYS A N 1
ATOM 7074 C CA . LYS A 1 945 ? 36.553 17.209 -37.979 1.00 96.44 945 LYS A CA 1
ATOM 7075 C C . LYS A 1 945 ? 35.335 17.966 -38.507 1.00 96.44 945 LYS A C 1
ATOM 7077 O O . LYS A 1 945 ? 34.229 17.687 -38.069 1.00 96.44 945 LYS A O 1
ATOM 7082 N N . LEU A 1 946 ? 35.522 18.873 -39.468 1.00 97.25 946 LEU A N 1
ATOM 7083 C CA . LEU A 1 946 ? 34.434 19.631 -40.094 1.00 97.25 946 LEU A CA 1
ATOM 7084 C C . LEU A 1 946 ? 33.363 18.720 -40.706 1.00 97.25 946 LEU A C 1
ATOM 7086 O O . LEU A 1 946 ? 32.186 18.891 -40.414 1.00 97.25 946 LEU A O 1
ATOM 7090 N N . ARG A 1 947 ? 33.773 17.704 -41.474 1.00 97.06 947 ARG A N 1
ATOM 7091 C CA . ARG A 1 947 ? 32.852 16.709 -42.057 1.00 97.06 947 ARG A CA 1
ATOM 7092 C C . ARG A 1 947 ? 32.175 15.827 -41.010 1.00 97.06 947 ARG A C 1
ATOM 7094 O O . ARG A 1 947 ? 31.056 15.379 -41.231 1.00 97.06 947 ARG A O 1
ATOM 7101 N N . GLN A 1 948 ? 32.856 15.548 -39.897 1.00 97.00 948 GLN A N 1
ATOM 7102 C CA . GLN A 1 948 ? 32.259 14.814 -38.784 1.00 97.00 948 GLN A CA 1
ATOM 7103 C C . GLN A 1 948 ? 31.165 15.659 -38.119 1.00 97.00 948 GLN A C 1
ATOM 7105 O O . GLN A 1 948 ? 30.041 15.193 -38.011 1.00 97.00 948 GLN A O 1
ATOM 7110 N N . LEU A 1 949 ? 31.455 16.925 -37.795 1.00 97.00 949 LEU A N 1
ATOM 7111 C CA . LEU A 1 949 ? 30.475 17.869 -37.247 1.00 97.00 949 LEU A CA 1
ATOM 7112 C C . LEU A 1 949 ? 29.289 18.091 -38.198 1.00 97.00 949 LEU A C 1
ATOM 7114 O O . LEU A 1 949 ? 28.155 18.145 -37.747 1.00 97.00 949 LEU A O 1
ATOM 7118 N N . GLU A 1 950 ? 29.525 18.178 -39.508 1.00 97.81 950 GLU A N 1
ATOM 7119 C CA . GLU A 1 950 ? 28.474 18.269 -40.534 1.00 97.81 950 GLU A CA 1
ATOM 7120 C C . GLU A 1 950 ? 27.530 17.049 -40.503 1.00 97.81 950 GLU A C 1
ATOM 7122 O O . GLU A 1 950 ? 26.307 17.206 -40.481 1.00 97.81 950 GLU A O 1
ATOM 7127 N N . ALA A 1 951 ? 28.083 15.834 -40.414 1.00 97.19 951 ALA A N 1
ATOM 7128 C CA . ALA A 1 951 ? 27.305 14.600 -40.288 1.00 97.19 951 ALA A CA 1
ATOM 7129 C C . ALA A 1 951 ? 26.588 14.477 -38.928 1.00 97.19 951 ALA A C 1
ATOM 7131 O O . ALA A 1 951 ? 25.437 14.036 -38.874 1.00 97.19 951 ALA A O 1
ATOM 7132 N N . ASP A 1 952 ? 27.234 14.894 -37.837 1.00 96.62 952 ASP A N 1
ATOM 7133 C CA . ASP A 1 952 ? 26.664 14.877 -36.488 1.00 96.62 952 ASP A CA 1
ATOM 7134 C C . ASP A 1 952 ? 25.506 15.891 -36.368 1.00 96.62 952 ASP A C 1
ATOM 7136 O O . ASP A 1 952 ? 24.459 15.564 -35.807 1.00 96.62 952 ASP A O 1
ATOM 7140 N N . ILE A 1 953 ? 25.630 17.082 -36.975 1.00 97.25 953 ILE A N 1
ATOM 7141 C CA . ILE A 1 953 ? 24.553 18.083 -37.083 1.00 97.25 953 ILE A CA 1
ATOM 7142 C C . ILE A 1 953 ? 23.373 17.537 -37.892 1.00 97.25 953 ILE A C 1
ATOM 7144 O O . ILE A 1 953 ? 22.236 17.683 -37.441 1.00 97.25 953 ILE A O 1
ATOM 7148 N N . SER A 1 954 ? 23.604 16.888 -39.043 1.00 97.56 954 SER A N 1
ATOM 7149 C CA . SER A 1 954 ? 22.514 16.258 -39.814 1.00 97.56 954 SER A CA 1
ATOM 7150 C C . SER A 1 954 ? 21.792 15.211 -38.966 1.00 97.56 954 SER A C 1
ATOM 7152 O O . SER A 1 954 ? 20.578 15.282 -38.793 1.00 97.56 954 SER A O 1
ATOM 7154 N N . THR A 1 955 ? 22.555 14.328 -38.314 1.00 97.19 955 THR A N 1
ATOM 7155 C CA . THR A 1 955 ? 22.028 13.256 -37.457 1.00 97.19 955 THR A CA 1
ATOM 7156 C C . THR A 1 955 ? 21.180 13.802 -36.300 1.00 97.19 955 THR A C 1
ATOM 7158 O O . THR A 1 955 ? 20.080 13.307 -36.054 1.00 97.19 955 THR A O 1
ATOM 7161 N N . VAL A 1 956 ? 21.645 14.847 -35.602 1.00 97.31 956 VAL A N 1
ATOM 7162 C CA . VAL A 1 956 ? 20.880 15.492 -34.519 1.00 97.31 956 VAL A CA 1
ATOM 7163 C C . VAL A 1 956 ? 19.666 16.247 -35.065 1.00 97.31 956 VAL A C 1
ATOM 7165 O O . VAL A 1 956 ? 18.612 16.227 -34.433 1.00 97.31 956 VAL A O 1
ATOM 7168 N N . THR A 1 957 ? 19.754 16.864 -36.244 1.00 97.38 957 THR A N 1
ATOM 7169 C CA . THR A 1 957 ? 18.625 17.574 -36.873 1.00 97.38 957 THR A CA 1
ATOM 7170 C C . THR A 1 957 ? 17.520 16.603 -37.299 1.00 97.38 957 THR A C 1
ATOM 7172 O O . THR A 1 957 ? 16.351 16.831 -36.990 1.00 97.38 957 THR A O 1
ATOM 7175 N N . GLU A 1 958 ? 17.880 15.482 -37.925 1.00 97.00 958 GLU A N 1
ATOM 7176 C CA . GLU A 1 958 ? 16.964 14.399 -38.302 1.00 97.00 958 GLU A CA 1
ATOM 7177 C C . GLU A 1 958 ? 16.301 13.769 -37.066 1.00 97.00 958 GLU A C 1
ATOM 7179 O O . GLU A 1 958 ? 15.076 13.628 -37.016 1.00 97.00 958 GLU A O 1
ATOM 7184 N N . ALA A 1 959 ? 17.084 13.473 -36.020 1.00 96.62 959 ALA A N 1
ATOM 7185 C CA . ALA A 1 959 ? 16.557 12.984 -34.747 1.00 96.62 959 ALA A CA 1
ATOM 7186 C C . ALA A 1 959 ? 15.615 14.002 -34.079 1.00 96.62 959 ALA A C 1
ATOM 7188 O O . ALA A 1 959 ? 14.583 13.623 -33.528 1.00 96.62 959 ALA A O 1
ATOM 7189 N N . THR A 1 960 ? 15.931 15.297 -34.154 1.00 97.75 960 THR A N 1
ATOM 7190 C CA . THR A 1 960 ? 15.086 16.376 -33.619 1.00 97.75 960 THR A CA 1
ATOM 7191 C C . THR A 1 960 ? 13.761 16.469 -34.365 1.00 97.75 960 THR A C 1
ATOM 7193 O O . THR A 1 960 ? 12.722 16.513 -33.716 1.00 97.75 960 THR A O 1
ATOM 7196 N N . ALA A 1 961 ? 13.764 16.408 -35.699 1.00 97.31 961 ALA A N 1
ATOM 7197 C CA . ALA A 1 961 ? 12.537 16.398 -36.496 1.00 97.31 961 ALA A CA 1
ATOM 7198 C C . ALA A 1 961 ? 11.639 15.187 -36.169 1.00 97.31 961 ALA A C 1
ATOM 7200 O O . ALA A 1 961 ? 10.419 15.329 -36.065 1.00 97.31 961 ALA A O 1
ATOM 7201 N N . ALA A 1 962 ? 12.231 14.009 -35.935 1.00 96.62 962 ALA A N 1
ATOM 7202 C CA . ALA A 1 962 ? 11.494 12.810 -35.534 1.00 96.62 962 ALA A CA 1
ATOM 7203 C C . ALA A 1 962 ? 10.843 12.938 -34.139 1.00 96.62 962 ALA A C 1
ATOM 7205 O O . ALA A 1 962 ? 9.691 12.533 -33.956 1.00 96.62 962 ALA A O 1
ATOM 7206 N N . VAL A 1 963 ? 11.537 13.531 -33.157 1.00 96.12 963 VAL A N 1
ATOM 7207 C CA . VAL A 1 963 ? 10.947 13.810 -31.832 1.00 96.12 963 VAL A CA 1
ATOM 7208 C C . VAL A 1 963 ? 9.913 14.938 -31.916 1.00 96.12 963 VAL A C 1
ATOM 7210 O O . VAL A 1 963 ? 8.863 14.842 -31.286 1.00 96.12 963 VAL A O 1
ATOM 7213 N N . GLU A 1 964 ? 10.134 15.972 -32.729 1.00 98.00 964 GLU A N 1
ATOM 7214 C CA . GLU A 1 964 ? 9.192 17.085 -32.908 1.00 98.00 964 GLU A CA 1
ATOM 7215 C C . GLU A 1 964 ? 7.858 16.602 -33.505 1.00 98.00 964 GLU A C 1
ATOM 7217 O O . GLU A 1 964 ? 6.793 16.947 -32.990 1.00 98.00 964 GLU A O 1
ATOM 7222 N N . ALA A 1 965 ? 7.894 15.694 -34.489 1.00 96.94 965 ALA A N 1
ATOM 7223 C CA . ALA A 1 965 ? 6.700 15.022 -35.007 1.00 96.94 965 ALA A CA 1
ATOM 7224 C C . ALA A 1 965 ? 5.961 14.207 -33.922 1.00 96.94 965 ALA A C 1
ATOM 7226 O O . ALA A 1 965 ? 4.739 14.303 -33.797 1.00 96.94 965 ALA A O 1
ATOM 7227 N N . LYS A 1 966 ? 6.691 13.465 -33.073 1.00 97.12 966 LYS A N 1
ATOM 7228 C CA . LYS A 1 966 ? 6.106 12.763 -31.912 1.00 97.12 966 LYS A CA 1
ATOM 7229 C C . LYS A 1 966 ? 5.531 13.735 -30.870 1.00 97.12 966 LYS A C 1
ATOM 7231 O O . LYS A 1 966 ? 4.512 13.447 -30.250 1.00 97.12 966 LYS A O 1
ATOM 7236 N N . THR A 1 967 ? 6.148 14.901 -30.688 1.00 97.88 967 THR A N 1
ATOM 7237 C CA . THR A 1 967 ? 5.657 15.951 -29.780 1.00 97.88 967 THR A CA 1
ATOM 7238 C C . THR A 1 967 ? 4.289 16.458 -30.247 1.00 97.88 967 THR A C 1
ATOM 7240 O O . THR A 1 967 ? 3.396 16.669 -29.429 1.00 97.88 967 THR A O 1
ATOM 7243 N N . GLN A 1 968 ? 4.090 16.602 -31.562 1.00 97.31 968 GLN A N 1
ATOM 7244 C CA . GLN A 1 968 ? 2.815 17.035 -32.142 1.00 97.31 968 GLN A CA 1
ATOM 7245 C C . GLN A 1 968 ? 1.699 15.992 -31.976 1.00 97.31 968 GLN A C 1
ATOM 7247 O O . GLN A 1 968 ? 0.581 16.367 -31.620 1.00 97.31 968 GLN A O 1
ATOM 7252 N N . THR A 1 969 ? 1.971 14.694 -32.163 1.00 97.31 969 THR A N 1
ATOM 7253 C CA . THR A 1 969 ? 0.945 13.652 -31.942 1.00 97.31 969 THR A CA 1
ATOM 7254 C C . THR A 1 969 ? 0.553 13.540 -30.468 1.00 97.31 969 THR A C 1
ATOM 7256 O O . THR A 1 969 ? -0.633 13.425 -30.156 1.00 97.31 969 THR A O 1
ATOM 7259 N N . LEU A 1 970 ? 1.517 13.679 -29.552 1.00 97.19 970 LEU A N 1
ATOM 7260 C CA . LEU A 1 970 ? 1.254 13.757 -28.113 1.00 97.19 970 LEU A CA 1
ATOM 7261 C C . LEU A 1 970 ? 0.453 15.014 -27.737 1.00 97.19 970 LEU A C 1
ATOM 7263 O O . LEU A 1 970 ? -0.477 14.914 -26.945 1.00 97.19 970 LEU A O 1
ATOM 7267 N N . GLN A 1 971 ? 0.731 16.177 -28.336 1.00 98.19 971 GLN A N 1
ATOM 7268 C CA . GLN A 1 971 ? -0.081 17.384 -28.122 1.00 98.19 971 GLN A CA 1
ATOM 7269 C C . GLN A 1 971 ? -1.543 17.154 -28.545 1.00 98.19 971 GLN A C 1
ATOM 7271 O O . GLN A 1 971 ? -2.456 17.452 -27.782 1.00 98.19 971 GLN A O 1
ATOM 7276 N N . GLN A 1 972 ? -1.784 16.537 -29.708 1.00 97.50 972 GLN A N 1
ATOM 7277 C CA . GLN A 1 972 ? -3.144 16.206 -30.154 1.00 97.50 972 GLN A CA 1
ATOM 7278 C C . GLN A 1 972 ? -3.850 15.208 -29.219 1.00 97.50 972 GLN A C 1
ATOM 7280 O O . GLN A 1 972 ? -5.050 15.337 -28.976 1.00 97.50 972 GLN A O 1
ATOM 7285 N N . GLN A 1 973 ? -3.131 14.219 -28.676 1.00 96.50 973 GLN A N 1
ATOM 7286 C CA . GLN A 1 973 ? -3.679 13.278 -27.692 1.00 96.50 973 GLN A CA 1
ATOM 7287 C C . GLN A 1 973 ? -4.003 13.970 -26.359 1.00 96.50 973 GLN A C 1
ATOM 7289 O O . GLN A 1 973 ? -5.094 13.769 -25.825 1.00 96.50 973 GLN A O 1
ATOM 7294 N N . HIS A 1 974 ? -3.093 14.808 -25.853 1.00 97.31 974 HIS A N 1
ATOM 7295 C CA . HIS A 1 974 ? -3.299 15.644 -24.671 1.00 97.31 974 HIS A CA 1
ATOM 7296 C C . HIS A 1 974 ? -4.561 16.500 -24.818 1.00 97.31 974 HIS A C 1
ATOM 7298 O O . HIS A 1 974 ? -5.440 16.456 -23.963 1.00 97.31 974 HIS A O 1
ATOM 7304 N N . ASP A 1 975 ? -4.696 17.217 -25.934 1.00 96.31 975 ASP A N 1
ATOM 7305 C CA . ASP A 1 975 ? -5.800 18.153 -26.144 1.00 96.31 975 ASP A CA 1
ATOM 7306 C C . ASP A 1 975 ? -7.148 17.415 -26.287 1.00 96.31 975 ASP A C 1
ATOM 7308 O O . ASP A 1 975 ? -8.166 17.876 -25.767 1.00 96.31 975 ASP A O 1
ATOM 7312 N N . ARG A 1 976 ? -7.163 16.215 -26.893 1.00 95.69 976 ARG A N 1
ATOM 7313 C CA . ARG A 1 976 ? -8.340 15.319 -26.918 1.00 95.69 976 ARG A CA 1
ATOM 7314 C C . ARG A 1 976 ? -8.738 14.835 -25.518 1.00 95.69 976 ARG A C 1
ATOM 7316 O O . ARG A 1 976 ? -9.927 14.831 -25.196 1.00 95.69 976 ARG A O 1
ATOM 7323 N N . LEU A 1 977 ? -7.774 14.434 -24.685 1.00 94.00 977 LEU A N 1
ATOM 7324 C CA . LEU A 1 977 ? -8.032 14.013 -23.301 1.00 94.00 977 LEU A CA 1
ATOM 7325 C C . LEU A 1 977 ? -8.496 15.186 -22.429 1.00 94.00 977 LEU A C 1
ATOM 7327 O O . LEU A 1 977 ? -9.427 15.030 -21.644 1.00 94.00 977 LEU A O 1
ATOM 7331 N N . LEU A 1 978 ? -7.923 16.375 -22.622 1.00 95.50 978 LEU A N 1
ATOM 7332 C CA . LEU A 1 978 ? -8.317 17.597 -21.925 1.00 95.50 978 LEU A CA 1
ATOM 7333 C C . LEU A 1 978 ? -9.785 17.960 -22.210 1.00 95.50 978 LEU A C 1
ATOM 7335 O O . LEU A 1 978 ? -10.527 18.275 -21.284 1.00 95.50 978 LEU A O 1
ATOM 7339 N N . GLN A 1 979 ? -10.247 17.833 -23.460 1.00 94.12 979 GLN A N 1
ATOM 7340 C CA . GLN A 1 979 ? -11.663 18.040 -23.805 1.00 94.12 979 GLN A CA 1
ATOM 7341 C C . GLN A 1 979 ? -12.596 17.001 -23.150 1.00 94.12 979 GLN A C 1
ATOM 7343 O O . GLN A 1 979 ? -13.678 17.363 -22.680 1.00 94.12 979 GLN A O 1
ATOM 7348 N N . ARG A 1 980 ? -12.179 15.729 -23.035 1.00 92.69 980 ARG A N 1
ATOM 7349 C CA . ARG A 1 980 ? -12.923 14.699 -22.272 1.00 92.69 980 ARG A CA 1
ATOM 7350 C C . ARG A 1 980 ? -12.945 14.985 -20.769 1.00 92.69 980 ARG A C 1
ATOM 7352 O O . ARG A 1 980 ? -13.964 14.765 -20.113 1.00 92.69 980 ARG A O 1
ATOM 7359 N N . ALA A 1 981 ? -11.848 15.501 -20.219 1.00 92.62 981 ALA A N 1
ATOM 7360 C CA . ALA A 1 981 ? -11.755 15.876 -18.813 1.00 92.62 981 ALA A CA 1
ATOM 7361 C C . ALA A 1 981 ? -12.657 17.077 -18.484 1.00 92.62 981 ALA A C 1
ATOM 7363 O O . ALA A 1 981 ? -13.376 17.034 -17.489 1.00 92.62 981 ALA A O 1
ATOM 7364 N N . LEU A 1 982 ? -12.671 18.107 -19.341 1.00 93.31 982 LEU A N 1
ATOM 7365 C CA . LEU A 1 982 ? -13.484 19.323 -19.190 1.00 93.31 982 LEU A CA 1
ATOM 7366 C C . LEU A 1 982 ? -14.996 19.095 -19.356 1.00 93.31 982 LEU A C 1
ATOM 7368 O O . LEU A 1 982 ? -15.785 19.893 -18.855 1.00 93.31 982 LEU A O 1
ATOM 7372 N N . THR A 1 983 ? -15.413 18.032 -20.047 1.00 91.50 983 THR A N 1
ATOM 7373 C CA . THR A 1 983 ? -16.834 17.706 -20.272 1.00 91.50 983 THR A CA 1
ATOM 7374 C C . THR A 1 983 ? -17.373 16.682 -19.268 1.00 91.50 983 THR A C 1
ATOM 7376 O O . THR A 1 983 ? -18.474 16.865 -18.735 1.00 91.50 983 THR A O 1
ATOM 7379 N N . GLY A 1 984 ? -16.601 15.636 -18.958 1.00 92.56 984 GLY A N 1
ATOM 7380 C CA . GLY A 1 984 ? -16.990 14.568 -18.033 1.00 92.56 984 GLY A CA 1
ATOM 7381 C C . GLY A 1 984 ? -17.015 14.966 -16.550 1.00 92.56 984 GLY A C 1
ATOM 7382 O O . GLY A 1 984 ? -16.634 16.069 -16.158 1.00 92.56 984 GLY A O 1
ATOM 7383 N N . LEU A 1 985 ? -17.458 14.041 -15.692 1.00 94.81 985 LEU A N 1
ATOM 7384 C CA . LEU A 1 985 ? -17.499 14.230 -14.235 1.00 94.81 985 LEU A CA 1
ATOM 7385 C C . LEU A 1 985 ? -16.123 13.979 -13.602 1.00 94.81 985 LEU A C 1
ATOM 7387 O O . LEU A 1 985 ? -15.869 12.935 -12.997 1.00 94.81 985 LEU A O 1
ATOM 7391 N N . THR A 1 986 ? -15.226 14.949 -13.782 1.00 94.44 986 THR A N 1
ATOM 7392 C CA . THR A 1 986 ? -13.838 14.919 -13.299 1.00 94.44 986 THR A CA 1
ATOM 7393 C C . THR A 1 986 ? -13.544 16.074 -12.337 1.00 94.44 986 THR A C 1
ATOM 7395 O O . THR A 1 986 ? -14.209 17.113 -12.361 1.00 94.44 986 THR A O 1
ATOM 7398 N N . GLU A 1 987 ? -12.494 15.924 -11.528 1.00 93.62 987 GLU A N 1
ATOM 7399 C CA . GLU A 1 987 ? -11.938 17.019 -10.720 1.00 93.62 987 GLU A CA 1
ATOM 7400 C C . GLU A 1 987 ? -11.438 18.180 -11.598 1.00 93.62 987 GLU A C 1
ATOM 7402 O O . GLU A 1 987 ? -11.544 19.347 -11.220 1.00 93.62 987 GLU A O 1
ATOM 7407 N N . HIS A 1 988 ? -10.956 17.881 -12.809 1.00 93.62 988 HIS A N 1
ATOM 7408 C CA . HIS A 1 988 ? -10.483 18.891 -13.751 1.00 93.62 988 HIS A CA 1
ATOM 7409 C C . HIS A 1 988 ? -11.628 19.777 -14.267 1.00 93.62 988 HIS A C 1
ATOM 7411 O O . HIS A 1 988 ? -11.480 21.000 -14.308 1.00 93.62 988 HIS A O 1
ATOM 7417 N N . ARG A 1 989 ? -12.801 19.194 -14.583 1.00 95.25 989 ARG A N 1
ATOM 7418 C CA . ARG A 1 989 ? -14.013 19.978 -14.880 1.00 95.25 989 ARG A CA 1
ATOM 7419 C C . ARG A 1 989 ? -14.365 20.848 -13.680 1.00 95.25 989 ARG A C 1
ATOM 7421 O O . ARG A 1 989 ? -14.476 22.054 -13.869 1.00 95.25 989 ARG A O 1
ATOM 7428 N N . LEU A 1 990 ? -14.460 20.281 -12.472 1.00 96.06 990 LEU A N 1
ATOM 7429 C CA . LEU A 1 990 ? -14.784 21.026 -11.245 1.00 96.06 990 LEU A CA 1
ATOM 7430 C C . LEU A 1 990 ? -13.843 22.222 -11.011 1.00 96.06 990 LEU A C 1
ATOM 7432 O O . LEU A 1 990 ? -14.311 23.337 -10.796 1.00 96.06 990 LEU A O 1
ATOM 7436 N N . SER A 1 991 ? -12.532 22.007 -11.130 1.00 94.12 991 SER A N 1
ATOM 7437 C CA . SER A 1 991 ? -11.492 23.033 -10.957 1.00 94.12 991 SER A CA 1
ATOM 7438 C C . SER A 1 991 ? -11.523 24.126 -12.034 1.00 94.12 991 SER A C 1
ATOM 7440 O O . SER A 1 991 ? -10.993 25.217 -11.828 1.00 94.12 991 SER A O 1
ATOM 7442 N N . SER A 1 992 ? -12.133 23.849 -13.191 1.00 94.44 992 SER A N 1
ATOM 7443 C CA . SER A 1 992 ? -12.297 24.824 -14.276 1.00 94.44 992 SER A CA 1
ATOM 7444 C C . SER A 1 992 ? -13.521 25.737 -14.110 1.00 94.44 992 SER A C 1
ATOM 7446 O O . SER A 1 992 ? -13.565 26.798 -14.741 1.00 94.44 992 SER A O 1
ATOM 7448 N N . LEU A 1 993 ? -14.497 25.360 -13.270 1.00 95.50 993 LEU A N 1
ATOM 7449 C CA . LEU A 1 993 ? -15.745 26.107 -13.082 1.00 95.50 993 LEU A CA 1
ATOM 7450 C C . LEU A 1 993 ? -15.482 27.417 -12.331 1.00 95.50 993 LEU A C 1
ATOM 7452 O O . LEU A 1 993 ? -14.761 27.445 -11.336 1.00 95.50 993 LEU A O 1
ATOM 7456 N N . ARG A 1 994 ? -16.077 28.518 -12.807 1.00 94.50 994 ARG A N 1
ATOM 7457 C CA . ARG A 1 994 ? -15.866 29.864 -12.233 1.00 94.50 994 ARG A CA 1
ATOM 7458 C C . ARG A 1 994 ? -17.142 30.553 -11.764 1.00 94.50 994 ARG A C 1
ATOM 7460 O O . ARG A 1 994 ? -17.048 31.535 -11.032 1.00 94.50 994 ARG A O 1
ATOM 7467 N N . SER A 1 995 ? -18.311 30.071 -12.181 1.00 95.00 995 SER A N 1
ATOM 7468 C CA . SER A 1 995 ? -19.605 30.548 -11.697 1.00 95.00 995 SER A CA 1
ATOM 7469 C C . SER A 1 995 ? -20.151 29.594 -10.621 1.00 95.00 995 SER A C 1
ATOM 7471 O O . SER A 1 995 ? -19.977 28.376 -10.729 1.00 95.00 995 SER A O 1
ATOM 7473 N N . PRO A 1 996 ? -20.831 30.104 -9.575 1.00 93.62 996 PRO A N 1
ATOM 7474 C CA . PRO A 1 996 ? -21.522 29.245 -8.617 1.00 93.62 996 PRO A CA 1
ATOM 7475 C C . PRO A 1 996 ? -22.682 28.474 -9.272 1.00 93.62 996 PRO A C 1
ATOM 7477 O O . PRO A 1 996 ? -22.957 27.343 -8.877 1.00 93.62 996 PRO A O 1
ATOM 7480 N N . GLU A 1 997 ? -23.326 29.032 -10.301 1.00 96.25 997 GLU A N 1
ATOM 7481 C CA . GLU A 1 997 ? -24.357 28.353 -11.094 1.00 96.25 997 GLU A CA 1
ATOM 7482 C C . GLU A 1 997 ? -23.802 27.129 -11.846 1.00 96.25 997 GLU A C 1
ATOM 7484 O O . GLU A 1 997 ? -24.470 26.092 -11.880 1.00 96.25 997 GLU A O 1
ATOM 7489 N N . ASP A 1 998 ? -22.576 27.210 -12.382 1.00 95.50 998 ASP A N 1
ATOM 7490 C CA . ASP A 1 998 ? -21.881 26.072 -13.004 1.00 95.50 998 ASP A CA 1
ATOM 7491 C C . ASP A 1 998 ? -21.611 24.955 -11.982 1.00 95.50 998 ASP A C 1
ATOM 7493 O O . ASP A 1 998 ? -21.839 23.775 -12.261 1.00 95.50 998 ASP A O 1
ATOM 7497 N N . VAL A 1 999 ? -21.164 25.314 -10.772 1.00 96.19 999 VAL A N 1
ATOM 7498 C CA . VAL A 1 999 ? -20.899 24.351 -9.686 1.00 96.19 999 VAL A CA 1
ATOM 7499 C C . VAL A 1 999 ? -22.196 23.670 -9.223 1.00 96.19 999 VAL A C 1
ATOM 7501 O O . VAL A 1 999 ? -22.217 22.457 -9.007 1.00 96.19 999 VAL A O 1
ATOM 7504 N N . GLU A 1 1000 ? -23.313 24.400 -9.149 1.00 96.19 1000 GLU A N 1
ATOM 7505 C CA . GLU A 1 1000 ? -24.636 23.820 -8.867 1.00 96.19 1000 GLU A CA 1
ATOM 7506 C C . GLU A 1 1000 ? -25.221 23.025 -10.052 1.00 96.19 1000 GLU A C 1
ATOM 7508 O O . GLU A 1 1000 ? -26.065 22.147 -9.856 1.00 96.19 1000 GLU A O 1
ATOM 7513 N N . ALA A 1 1001 ? -24.797 23.269 -11.296 1.00 96.69 1001 ALA A N 1
ATOM 7514 C CA . ALA A 1 1001 ? -25.071 22.363 -12.415 1.00 96.69 1001 ALA A CA 1
ATOM 7515 C C . ALA A 1 1001 ? -24.280 21.051 -12.269 1.00 96.69 1001 ALA A C 1
ATOM 7517 O O . ALA A 1 1001 ? -24.873 19.973 -12.290 1.00 96.69 1001 ALA A O 1
ATOM 7518 N N . PHE A 1 1002 ? -22.978 21.135 -11.995 1.00 97.06 1002 PHE A N 1
ATOM 7519 C CA . PHE A 1 1002 ? -22.097 19.980 -11.803 1.00 97.06 1002 PHE A CA 1
ATOM 7520 C C . PHE A 1 1002 ? -22.547 19.063 -10.649 1.00 97.06 1002 PHE A C 1
ATOM 7522 O O . PHE A 1 1002 ? -22.588 17.844 -10.806 1.00 97.06 1002 PHE A O 1
ATOM 7529 N N . LYS A 1 1003 ? -23.005 19.623 -9.518 1.00 97.38 1003 LYS A N 1
ATOM 7530 C CA . LYS A 1 1003 ? -23.616 18.844 -8.418 1.00 97.38 1003 LYS A CA 1
ATOM 7531 C C . LYS A 1 1003 ? -24.872 18.074 -8.835 1.00 97.38 1003 LYS A C 1
ATOM 7533 O O . LYS A 1 1003 ? -25.096 16.958 -8.356 1.00 97.38 1003 LYS A O 1
ATOM 7538 N N . ARG A 1 1004 ? -25.701 18.647 -9.715 1.00 97.69 1004 ARG A N 1
ATOM 7539 C CA . ARG A 1 1004 ? -26.904 17.983 -10.248 1.00 97.69 1004 ARG A CA 1
ATOM 7540 C C . ARG A 1 1004 ? -26.537 16.870 -11.228 1.00 97.69 1004 ARG A C 1
ATOM 7542 O O . ARG A 1 1004 ? -27.117 15.790 -11.129 1.00 97.69 1004 ARG A O 1
ATOM 7549 N N . ASP A 1 1005 ? -25.538 17.088 -12.083 1.00 96.25 1005 ASP A N 1
ATOM 7550 C CA . ASP A 1 1005 ? -24.994 16.050 -12.967 1.00 96.25 1005 ASP A CA 1
ATOM 7551 C C . ASP A 1 1005 ? -24.446 14.862 -12.149 1.00 96.25 1005 ASP A C 1
ATOM 7553 O O . ASP A 1 1005 ? -24.826 13.716 -12.401 1.00 96.25 1005 ASP A O 1
ATOM 7557 N N . ILE A 1 1006 ? -23.648 15.129 -11.103 1.00 96.12 1006 ILE A N 1
ATOM 7558 C CA . ILE A 1 1006 ? -23.162 14.108 -10.157 1.00 96.12 1006 ILE A CA 1
ATOM 7559 C C . ILE A 1 1006 ? -24.322 13.357 -9.496 1.00 96.12 1006 ILE A C 1
ATOM 7561 O O . ILE A 1 1006 ? -24.313 12.128 -9.436 1.00 96.12 1006 ILE A O 1
ATOM 7565 N N . THR A 1 1007 ? -25.334 14.070 -8.996 1.00 96.31 1007 THR A N 1
ATOM 7566 C CA . THR A 1 1007 ? -26.477 13.444 -8.309 1.00 96.31 1007 THR A CA 1
ATOM 7567 C C . THR A 1 1007 ? -27.213 12.474 -9.238 1.00 96.31 1007 THR A C 1
ATOM 7569 O O . THR A 1 1007 ? -27.476 11.334 -8.851 1.00 96.31 1007 THR A O 1
ATOM 7572 N N . LYS A 1 1008 ? -27.443 12.878 -10.494 1.00 96.75 1008 LYS A N 1
ATOM 7573 C CA . LYS A 1 1008 ? -28.048 12.044 -11.542 1.00 96.75 1008 LYS A CA 1
ATOM 7574 C C . LYS A 1 1008 ? -27.182 10.824 -11.892 1.00 96.75 1008 LYS A C 1
ATOM 7576 O O . LYS A 1 1008 ? -27.715 9.726 -12.046 1.00 96.75 1008 LYS A O 1
ATOM 7581 N N . ALA A 1 1009 ? -25.860 10.984 -11.981 1.00 94.69 1009 ALA A N 1
ATOM 7582 C CA . ALA A 1 1009 ? -24.934 9.875 -12.225 1.00 94.69 1009 ALA A CA 1
ATOM 7583 C C . ALA A 1 1009 ? -24.942 8.854 -11.069 1.00 94.69 1009 ALA A C 1
ATOM 7585 O O . ALA A 1 1009 ? -25.091 7.655 -11.303 1.00 94.69 1009 ALA A O 1
ATOM 7586 N N . ARG A 1 1010 ? -24.910 9.321 -9.813 1.00 95.25 1010 ARG A N 1
ATOM 7587 C CA . ARG A 1 1010 ? -25.027 8.471 -8.611 1.00 95.25 1010 ARG A CA 1
ATOM 7588 C C . ARG A 1 1010 ? -26.353 7.701 -8.572 1.00 95.25 1010 ARG A C 1
ATOM 7590 O O . ARG A 1 1010 ? -26.388 6.555 -8.131 1.00 95.25 1010 ARG A O 1
ATOM 7597 N N . GLU A 1 1011 ? -27.456 8.287 -9.034 1.00 96.75 1011 GLU A N 1
ATOM 7598 C CA . GLU A 1 1011 ? -28.740 7.580 -9.161 1.00 96.75 1011 GLU A CA 1
ATOM 7599 C C . GLU A 1 1011 ? -28.717 6.485 -10.236 1.00 96.75 1011 GLU A C 1
ATOM 7601 O O . GLU A 1 1011 ? -29.207 5.380 -9.979 1.00 96.75 1011 GLU A O 1
ATOM 7606 N N . ALA A 1 1012 ? -28.097 6.749 -11.391 1.00 95.56 1012 ALA A N 1
ATOM 7607 C CA . ALA A 1 1012 ? -27.909 5.757 -12.449 1.00 95.56 1012 ALA A CA 1
ATOM 7608 C C . ALA A 1 1012 ? -27.035 4.579 -11.983 1.00 95.56 1012 ALA A C 1
ATOM 7610 O O . ALA A 1 1012 ? -27.425 3.425 -12.156 1.00 95.56 1012 ALA A O 1
ATOM 7611 N N . LEU A 1 1013 ? -25.918 4.846 -11.300 1.00 95.50 1013 LEU A N 1
ATOM 7612 C CA . LEU A 1 1013 ? -25.031 3.815 -10.745 1.00 95.50 1013 LEU A CA 1
ATOM 7613 C C . LEU A 1 1013 ? -25.731 2.969 -9.673 1.00 95.50 1013 LEU A C 1
ATOM 7615 O O . LEU A 1 1013 ? -25.645 1.745 -9.702 1.00 95.50 1013 LEU A O 1
ATOM 7619 N N . ARG A 1 1014 ? -26.526 3.580 -8.781 1.00 95.88 1014 ARG A N 1
ATOM 7620 C CA . ARG A 1 1014 ? -27.358 2.827 -7.820 1.00 95.88 1014 ARG A CA 1
ATOM 7621 C C . ARG A 1 1014 ? -28.434 1.978 -8.502 1.00 95.88 1014 ARG A C 1
ATOM 7623 O O . ARG A 1 1014 ? -28.837 0.961 -7.943 1.00 95.88 1014 ARG A O 1
ATOM 7630 N N . ALA A 1 1015 ? -28.942 2.379 -9.668 1.00 96.75 1015 ALA A N 1
ATOM 7631 C CA . ALA A 1 1015 ? -29.836 1.534 -10.460 1.00 96.75 1015 ALA A CA 1
ATOM 7632 C C . ALA A 1 1015 ? -29.074 0.360 -11.088 1.00 96.75 1015 ALA A C 1
ATOM 7634 O O . ALA A 1 1015 ? -29.517 -0.778 -10.956 1.00 96.75 1015 ALA A O 1
ATOM 7635 N N . LEU A 1 1016 ? -27.908 0.632 -11.670 1.00 96.44 1016 LEU A N 1
ATOM 7636 C CA . LEU A 1 1016 ? -27.046 -0.348 -12.318 1.00 96.44 1016 LEU A CA 1
ATOM 7637 C C . LEU A 1 1016 ? -26.511 -1.406 -11.338 1.00 96.44 1016 LEU A C 1
ATOM 7639 O O . LEU A 1 1016 ? -26.597 -2.591 -11.637 1.00 96.44 1016 LEU A O 1
ATOM 7643 N N . ALA A 1 1017 ? -26.082 -1.020 -10.132 1.00 95.62 1017 ALA A N 1
ATOM 7644 C CA . ALA A 1 1017 ? -25.681 -1.951 -9.070 1.00 95.62 1017 ALA A CA 1
ATOM 7645 C C . ALA A 1 1017 ? -26.819 -2.914 -8.674 1.00 95.62 1017 ALA A C 1
ATOM 7647 O O . ALA A 1 1017 ? -26.607 -4.112 -8.511 1.00 95.62 1017 ALA A O 1
ATOM 7648 N N . ARG A 1 1018 ? -28.063 -2.414 -8.595 1.00 97.38 1018 ARG A N 1
ATOM 7649 C CA . ARG A 1 1018 ? -29.258 -3.244 -8.338 1.00 97.38 1018 ARG A CA 1
ATOM 7650 C C . ARG A 1 1018 ? -29.652 -4.140 -9.513 1.00 97.38 1018 ARG A C 1
ATOM 7652 O O . ARG A 1 1018 ? -30.497 -5.014 -9.326 1.00 97.38 1018 ARG A O 1
ATOM 7659 N N . GLU A 1 1019 ? -29.120 -3.907 -10.709 1.00 97.56 1019 GLU A N 1
ATOM 7660 C CA . GLU A 1 1019 ? -29.241 -4.833 -11.838 1.00 97.56 1019 GLU A CA 1
ATOM 7661 C C . GLU A 1 1019 ? -28.079 -5.829 -11.864 1.00 97.56 1019 GLU A C 1
ATOM 7663 O O . GLU A 1 1019 ? -28.331 -7.004 -12.118 1.00 97.56 1019 GLU A O 1
ATOM 7668 N N . ALA A 1 1020 ? -26.865 -5.407 -11.491 1.00 96.12 1020 ALA A N 1
ATOM 7669 C CA . ALA A 1 1020 ? -25.704 -6.280 -11.334 1.00 96.12 1020 ALA A CA 1
ATOM 7670 C C . ALA A 1 1020 ? -25.985 -7.395 -10.319 1.00 96.12 1020 ALA A C 1
ATOM 7672 O O . ALA A 1 1020 ? -26.040 -8.550 -10.720 1.00 96.12 1020 ALA A O 1
ATOM 7673 N N . SER A 1 1021 ? -26.345 -7.086 -9.068 1.00 95.19 1021 SER A N 1
ATOM 7674 C CA . SER A 1 1021 ? -26.630 -8.132 -8.064 1.00 95.19 1021 SER A CA 1
ATOM 7675 C C . SER A 1 1021 ? -27.856 -9.010 -8.377 1.00 95.19 1021 SER A C 1
ATOM 7677 O O . SER A 1 1021 ? -28.026 -10.076 -7.795 1.00 95.19 1021 SER A O 1
ATOM 7679 N N . LYS A 1 1022 ? -28.728 -8.597 -9.312 1.00 97.62 1022 LYS A N 1
ATOM 7680 C CA . LYS A 1 1022 ? -29.819 -9.443 -9.843 1.00 97.62 1022 LYS A CA 1
ATOM 7681 C C . LYS A 1 1022 ? -29.384 -10.337 -11.001 1.00 97.62 1022 LYS A C 1
ATOM 7683 O O . LYS A 1 1022 ? -30.080 -11.301 -11.311 1.00 97.62 1022 LYS A O 1
ATOM 7688 N N . MET A 1 1023 ? -28.311 -9.975 -11.693 1.00 97.12 1023 MET A N 1
ATOM 7689 C CA . MET A 1 1023 ? -27.705 -10.776 -12.747 1.00 97.12 1023 MET A CA 1
ATOM 7690 C C . MET A 1 1023 ? -26.707 -11.767 -12.146 1.00 97.12 1023 MET A C 1
ATOM 7692 O O . MET A 1 1023 ? -26.783 -12.937 -12.486 1.00 97.12 1023 MET A O 1
ATOM 7696 N N . GLU A 1 1024 ? -25.898 -11.316 -11.183 1.00 97.25 1024 GLU A N 1
ATOM 7697 C CA . GLU A 1 1024 ? -24.999 -12.094 -10.321 1.00 97.25 1024 GLU A CA 1
ATOM 7698 C C . GLU A 1 1024 ? -25.720 -13.324 -9.758 1.00 97.25 1024 GLU A C 1
ATOM 7700 O O . GLU A 1 1024 ? -25.461 -14.426 -10.226 1.00 97.25 1024 GLU A O 1
ATOM 7705 N N . GLY A 1 1025 ? -26.740 -13.147 -8.907 1.00 95.31 1025 GLY A N 1
ATOM 7706 C CA . GLY A 1 1025 ? -27.487 -14.276 -8.332 1.00 95.31 1025 GLY A CA 1
ATOM 7707 C C . GLY A 1 1025 ? -28.173 -15.186 -9.364 1.00 95.31 1025 GLY A C 1
ATOM 7708 O O . GLY A 1 1025 ? -28.275 -16.388 -9.155 1.00 95.31 1025 GLY A O 1
ATOM 7709 N N . ARG A 1 1026 ? -28.587 -14.657 -10.527 1.00 97.00 1026 ARG A N 1
ATOM 7710 C CA . ARG A 1 1026 ? -29.153 -15.472 -11.625 1.00 97.00 1026 ARG A CA 1
ATOM 7711 C C . ARG A 1 1026 ? -28.105 -16.279 -12.392 1.00 97.00 1026 ARG A C 1
ATOM 7713 O O . ARG A 1 1026 ? -28.476 -17.228 -13.086 1.00 97.00 1026 ARG A O 1
ATOM 7720 N N . LEU A 1 1027 ? -26.842 -15.868 -12.337 1.00 95.56 1027 LEU A N 1
ATOM 7721 C CA . LEU A 1 1027 ? -25.712 -16.610 -12.878 1.00 95.56 1027 LEU A CA 1
ATOM 7722 C C . LEU A 1 1027 ? -25.178 -17.582 -11.823 1.00 95.56 1027 LEU A C 1
ATOM 7724 O O . LEU A 1 1027 ? -24.986 -18.736 -12.173 1.00 95.56 1027 LEU A O 1
ATOM 7728 N N . GLU A 1 1028 ? -25.112 -17.204 -10.541 1.00 95.75 1028 GLU A N 1
ATOM 7729 C CA . GLU A 1 1028 ? -24.834 -18.125 -9.426 1.00 95.75 1028 GLU A CA 1
ATOM 7730 C C . GLU A 1 1028 ? -25.838 -19.293 -9.398 1.00 95.75 1028 GLU A C 1
ATOM 7732 O O . GLU A 1 1028 ? -25.419 -20.448 -9.390 1.00 95.75 1028 GLU A O 1
ATOM 7737 N N . ASP A 1 1029 ? -27.150 -19.027 -9.491 1.00 94.62 1029 ASP A N 1
ATOM 7738 C CA . ASP A 1 1029 ? -28.199 -20.059 -9.605 1.00 94.62 1029 ASP A CA 1
ATOM 7739 C C . ASP A 1 1029 ? -27.942 -21.012 -10.791 1.00 94.62 1029 ASP A C 1
ATOM 7741 O O . ASP A 1 1029 ? -28.168 -22.222 -10.704 1.00 94.62 1029 ASP A O 1
ATOM 7745 N N . ARG A 1 1030 ? -27.475 -20.472 -11.926 1.00 95.19 1030 ARG A N 1
ATOM 7746 C CA . ARG A 1 1030 ? -27.244 -21.227 -13.167 1.00 95.19 1030 ARG A CA 1
ATOM 7747 C C . ARG A 1 1030 ? -25.947 -22.032 -13.122 1.00 95.19 1030 ARG A C 1
ATOM 7749 O O . ARG A 1 1030 ? -25.929 -23.166 -13.594 1.00 95.19 1030 ARG A O 1
ATOM 7756 N N . GLU A 1 1031 ? -24.887 -21.459 -12.570 1.00 95.06 1031 GLU A N 1
ATOM 7757 C CA . GLU A 1 1031 ? -23.580 -22.082 -12.363 1.00 95.06 1031 GLU A CA 1
ATOM 7758 C C . GLU A 1 1031 ? -23.690 -23.192 -11.309 1.00 95.06 1031 GLU A C 1
ATOM 7760 O O . GLU A 1 1031 ? -23.234 -24.307 -11.552 1.00 95.06 1031 GLU A O 1
ATOM 7765 N N . ALA A 1 1032 ? -24.410 -22.957 -10.207 1.00 91.50 1032 ALA A N 1
ATOM 7766 C CA . ALA A 1 1032 ? -24.726 -23.972 -9.204 1.00 91.50 1032 ALA A CA 1
ATOM 7767 C C . ALA A 1 1032 ? -25.614 -25.097 -9.766 1.00 91.50 1032 ALA A C 1
ATOM 7769 O O . ALA A 1 1032 ? -25.371 -26.271 -9.478 1.00 91.50 1032 ALA A O 1
ATOM 7770 N N . ALA A 1 1033 ? -26.608 -24.782 -10.605 1.00 91.38 1033 ALA A N 1
ATOM 7771 C CA . ALA A 1 1033 ? -27.404 -25.798 -11.297 1.00 91.38 1033 ALA A CA 1
ATOM 7772 C C . ALA A 1 1033 ? -26.569 -26.614 -12.303 1.00 91.38 1033 ALA A C 1
ATOM 7774 O O . ALA A 1 1033 ? -26.730 -27.832 -12.380 1.00 91.38 1033 ALA A O 1
ATOM 7775 N N . ALA A 1 1034 ? -25.649 -25.977 -13.037 1.00 89.88 1034 ALA A N 1
ATOM 7776 C CA . ALA A 1 1034 ? -24.736 -26.658 -13.953 1.00 89.88 1034 ALA A CA 1
ATOM 7777 C C . ALA A 1 1034 ? -23.740 -27.560 -13.201 1.00 89.88 1034 ALA A C 1
ATOM 7779 O O . ALA A 1 1034 ? -23.577 -28.723 -13.567 1.00 89.88 1034 ALA A O 1
ATOM 7780 N N . ALA A 1 1035 ? -23.151 -27.074 -12.106 1.00 86.75 1035 ALA A N 1
ATOM 7781 C CA . ALA A 1 1035 ? -22.281 -27.858 -11.231 1.00 86.75 1035 ALA A CA 1
ATOM 7782 C C . ALA A 1 1035 ? -23.030 -29.042 -10.593 1.00 86.75 1035 ALA A C 1
ATOM 7784 O O . ALA A 1 1035 ? -22.511 -30.154 -10.565 1.00 86.75 1035 ALA A O 1
ATOM 7785 N N . SER A 1 1036 ? -24.283 -28.846 -10.165 1.00 84.50 1036 SER A N 1
ATOM 7786 C CA . SER A 1 1036 ? -25.141 -29.923 -9.642 1.00 84.50 1036 SER A CA 1
ATOM 7787 C C . SER A 1 1036 ? -25.477 -30.974 -10.708 1.00 84.50 1036 SER A C 1
ATOM 7789 O O . SER A 1 1036 ? -25.528 -32.165 -10.408 1.00 84.50 1036 SER A O 1
ATOM 7791 N N . ALA A 1 1037 ? -25.679 -30.553 -11.960 1.00 83.00 1037 ALA A N 1
ATOM 7792 C CA . ALA A 1 1037 ? -25.902 -31.453 -13.090 1.00 83.00 1037 ALA A CA 1
ATOM 7793 C C . ALA A 1 1037 ? -24.630 -32.220 -13.501 1.00 83.00 1037 ALA A C 1
ATOM 7795 O O . ALA A 1 1037 ? -24.734 -33.372 -13.915 1.00 83.00 1037 ALA A O 1
ATOM 7796 N N . ALA A 1 1038 ? -23.446 -31.616 -13.352 1.00 82.19 1038 ALA A N 1
ATOM 7797 C CA . ALA A 1 1038 ? -22.153 -32.266 -13.579 1.00 82.19 1038 ALA A CA 1
ATOM 7798 C C . ALA A 1 1038 ? -21.749 -33.219 -12.434 1.00 82.19 1038 ALA A C 1
ATOM 7800 O O . ALA A 1 1038 ? -21.126 -34.248 -12.682 1.00 82.19 1038 ALA A O 1
ATOM 7801 N N . ALA A 1 1039 ? -22.130 -32.902 -11.192 1.00 77.81 1039 ALA A N 1
ATOM 7802 C CA . ALA A 1 1039 ? -21.903 -33.737 -10.010 1.00 77.81 1039 ALA A CA 1
ATOM 7803 C C . ALA A 1 1039 ? -22.897 -34.908 -9.880 1.00 77.81 1039 ALA A C 1
ATOM 7805 O O . ALA A 1 1039 ? -22.681 -35.821 -9.079 1.00 77.81 1039 ALA A O 1
ATOM 7806 N N . ALA A 1 1040 ? -23.986 -34.912 -10.657 1.00 76.19 1040 ALA A N 1
ATOM 7807 C CA . ALA A 1 1040 ? -24.866 -36.069 -10.752 1.00 76.19 1040 ALA A CA 1
ATOM 7808 C C . ALA A 1 1040 ? -24.081 -37.270 -11.322 1.00 76.19 1040 ALA A C 1
ATOM 7810 O O . ALA A 1 1040 ? -23.384 -37.117 -12.328 1.00 76.19 1040 ALA A O 1
ATOM 7811 N N . PRO A 1 1041 ? -24.183 -38.476 -10.727 1.00 70.38 1041 PRO A N 1
ATOM 7812 C CA . PRO A 1 1041 ? -23.444 -39.634 -11.216 1.00 70.38 1041 PRO A CA 1
ATOM 7813 C C . PRO A 1 1041 ? -23.816 -39.902 -12.682 1.00 70.38 1041 PRO A C 1
ATOM 7815 O O . PRO A 1 1041 ? -25.009 -39.865 -13.012 1.00 70.38 1041 PRO A O 1
ATOM 7818 N N . PRO A 1 1042 ? -22.834 -40.175 -13.565 1.00 60.03 1042 PRO A N 1
ATOM 7819 C CA . PRO A 1 1042 ? -23.086 -40.287 -14.994 1.00 60.03 1042 PRO A CA 1
ATOM 7820 C C . PRO A 1 1042 ? -24.174 -41.338 -15.243 1.00 60.03 1042 PRO A C 1
ATOM 7822 O O . PRO A 1 1042 ? -24.094 -42.437 -14.678 1.00 60.03 1042 PRO A O 1
ATOM 7825 N N . PRO A 1 1043 ? -25.207 -41.023 -16.052 1.00 62.25 1043 PRO A N 1
ATOM 7826 C CA . PRO A 1 1043 ? -26.333 -41.924 -16.249 1.00 62.25 1043 PRO A CA 1
ATOM 7827 C C . PRO A 1 1043 ? -25.813 -43.280 -16.737 1.00 62.25 1043 PRO A C 1
ATOM 7829 O O . PRO A 1 1043 ? -24.921 -43.302 -17.594 1.00 62.25 1043 PRO A O 1
ATOM 7832 N N . PRO A 1 1044 ? -26.333 -44.404 -16.198 1.00 66.62 1044 PRO A N 1
ATOM 7833 C CA . PRO A 1 1044 ? -25.766 -45.727 -16.435 1.00 66.62 1044 PRO A CA 1
ATOM 7834 C C . PRO A 1 1044 ? -25.609 -45.945 -17.941 1.00 66.62 1044 PRO A C 1
ATOM 7836 O O . PRO A 1 1044 ? -26.561 -45.658 -18.678 1.00 66.62 1044 PRO A O 1
ATOM 7839 N N . PRO A 1 1045 ? -24.418 -46.381 -18.403 1.00 66.75 1045 PRO A N 1
ATOM 7840 C CA . PRO A 1 1045 ? -24.022 -46.278 -19.800 1.00 66.75 1045 PRO A CA 1
ATOM 7841 C C . PRO A 1 1045 ? -25.114 -46.872 -20.676 1.00 66.75 1045 PRO A C 1
ATOM 7843 O O . PRO A 1 1045 ? -25.468 -48.045 -20.515 1.00 66.75 1045 PRO A O 1
ATOM 7846 N N . ARG A 1 1046 ? -25.692 -46.024 -21.546 1.00 74.31 1046 ARG A N 1
ATOM 7847 C CA . ARG A 1 1046 ? -26.836 -46.401 -22.384 1.00 74.31 1046 ARG A CA 1
ATOM 7848 C C . ARG A 1 1046 ? -26.485 -47.729 -23.056 1.00 74.31 1046 ARG A C 1
ATOM 7850 O O . ARG A 1 1046 ? -25.388 -47.823 -23.612 1.00 74.31 1046 ARG A O 1
ATOM 7857 N N . PRO A 1 1047 ? -27.351 -48.758 -22.977 1.00 76.56 1047 PRO A N 1
ATOM 7858 C CA . PRO A 1 1047 ? -27.018 -50.057 -23.536 1.00 76.56 1047 PRO A CA 1
ATOM 7859 C C . PRO A 1 1047 ? -26.640 -49.878 -25.005 1.00 76.56 1047 PRO A C 1
ATOM 7861 O O . PRO A 1 1047 ? -27.206 -49.033 -25.697 1.00 76.56 1047 PRO A O 1
ATOM 7864 N N . ILE A 1 1048 ? -25.675 -50.663 -25.466 1.00 88.56 1048 ILE A N 1
ATOM 7865 C CA . ILE A 1 1048 ? -25.214 -50.670 -26.854 1.00 88.56 1048 ILE A CA 1
ATOM 7866 C C . ILE A 1 1048 ? -25.705 -51.937 -27.552 1.00 88.56 1048 ILE A C 1
ATOM 7868 O O . ILE A 1 1048 ? -25.932 -52.975 -26.928 1.00 88.56 1048 ILE A O 1
ATOM 7872 N N . CYS A 1 1049 ? -25.923 -51.848 -28.861 1.00 92.81 1049 CYS A N 1
ATOM 7873 C CA . CYS A 1 1049 ? -26.349 -52.962 -29.696 1.00 92.81 1049 CYS A CA 1
ATOM 7874 C C . CYS A 1 1049 ? -25.304 -54.082 -29.656 1.00 92.81 1049 CYS A C 1
ATOM 7876 O O . CYS A 1 1049 ? -24.213 -53.920 -30.193 1.00 92.81 1049 CYS A O 1
ATOM 7878 N N . GLY A 1 1050 ? -25.655 -55.250 -29.114 1.00 87.81 1050 GLY A N 1
ATOM 7879 C CA . GLY A 1 1050 ? -24.754 -56.399 -28.943 1.00 87.81 1050 GLY A CA 1
ATOM 7880 C C . GLY A 1 1050 ? -24.367 -57.138 -30.235 1.00 87.81 1050 GLY A C 1
ATOM 7881 O O . GLY A 1 1050 ? -24.110 -58.340 -30.191 1.00 87.81 1050 GLY A O 1
ATOM 7882 N N . ILE A 1 1051 ? -24.382 -56.451 -31.383 1.00 91.62 1051 ILE A N 1
ATOM 7883 C CA . ILE A 1 1051 ? -23.834 -56.916 -32.667 1.00 91.62 1051 ILE A CA 1
ATOM 7884 C C . ILE A 1 1051 ? -22.833 -55.907 -33.246 1.00 91.62 1051 ILE A C 1
ATOM 7886 O O . ILE A 1 1051 ? -21.776 -56.341 -33.694 1.00 91.62 1051 ILE A O 1
ATOM 7890 N N . CYS A 1 1052 ? -23.135 -54.601 -33.249 1.00 92.81 1052 CYS A N 1
ATOM 7891 C CA . CYS A 1 1052 ? -22.192 -53.576 -33.723 1.00 92.81 1052 CYS A CA 1
ATOM 7892 C C . CYS A 1 1052 ? -21.388 -52.909 -32.597 1.00 92.81 1052 CYS A C 1
ATOM 7894 O O . CYS A 1 1052 ? -20.268 -52.492 -32.834 1.00 92.81 1052 CYS A O 1
ATOM 7896 N N . ASN A 1 1053 ? -21.928 -52.839 -31.377 1.00 88.81 1053 ASN A N 1
ATOM 7897 C CA . ASN A 1 1053 ? -21.456 -52.030 -30.243 1.00 88.81 1053 ASN A CA 1
ATOM 7898 C C . ASN A 1 1053 ? -21.514 -50.498 -30.452 1.00 88.81 1053 ASN A C 1
ATOM 7900 O O . ASN A 1 1053 ? -21.452 -49.767 -29.470 1.00 88.81 1053 ASN A O 1
ATOM 7904 N N . ASP A 1 1054 ? -21.729 -50.014 -31.680 1.00 88.88 1054 ASP A N 1
ATOM 7905 C CA . ASP A 1 1054 ? -21.699 -48.579 -32.019 1.00 88.88 1054 ASP A CA 1
ATOM 7906 C C . ASP A 1 1054 ? -23.003 -47.813 -31.718 1.00 88.88 1054 ASP A C 1
ATOM 7908 O O . ASP A 1 1054 ? -22.992 -46.601 -31.522 1.00 88.88 1054 ASP A O 1
ATOM 7912 N N . SER A 1 1055 ? -24.158 -48.487 -31.753 1.00 90.25 1055 SER A N 1
ATOM 7913 C CA . SER A 1 1055 ? -25.481 -47.832 -31.773 1.00 90.25 1055 SER A CA 1
ATOM 7914 C C . SER A 1 1055 ? -26.371 -48.271 -30.606 1.00 90.25 1055 SER A C 1
ATOM 7916 O O . SER A 1 1055 ? -26.334 -49.450 -30.243 1.00 90.25 1055 SER A O 1
ATOM 7918 N N . PRO A 1 1056 ? -27.245 -47.404 -30.058 1.00 87.69 1056 PRO A N 1
ATOM 7919 C CA . PRO A 1 1056 ? -28.200 -47.808 -29.027 1.00 87.69 1056 PRO A CA 1
ATOM 7920 C C . PRO A 1 1056 ? -29.206 -48.848 -29.566 1.00 87.69 1056 PRO A C 1
ATOM 7922 O O . PRO A 1 1056 ? -29.647 -48.753 -30.718 1.00 87.69 1056 PRO A O 1
ATOM 7925 N N . PRO A 1 1057 ? -29.594 -49.860 -28.768 1.00 90.19 1057 PRO A N 1
ATOM 7926 C CA . PRO A 1 1057 ? -30.551 -50.865 -29.169 1.00 90.19 1057 PRO A CA 1
ATOM 7927 C C . PRO A 1 1057 ? -31.981 -50.336 -29.066 1.00 90.19 1057 PRO A C 1
ATOM 7929 O O . PRO A 1 1057 ? -32.387 -49.748 -28.068 1.00 90.19 1057 PRO A O 1
ATOM 7932 N N . THR A 1 1058 ? -32.762 -50.606 -30.105 1.00 92.81 1058 THR A N 1
ATOM 7933 C CA . THR A 1 1058 ? -34.170 -50.215 -30.245 1.00 92.81 1058 THR A CA 1
ATOM 7934 C C . THR A 1 1058 ? -35.094 -51.426 -30.389 1.00 92.81 1058 THR A C 1
ATOM 7936 O O . THR A 1 1058 ? -36.301 -51.269 -30.532 1.00 92.81 1058 THR A O 1
ATOM 7939 N N . VAL A 1 1059 ? -34.563 -52.654 -30.349 1.00 91.38 1059 VAL A N 1
ATOM 7940 C CA . VAL A 1 1059 ? -35.341 -53.882 -30.570 1.00 91.38 1059 VAL A CA 1
ATOM 7941 C C . VAL A 1 1059 ? -35.324 -54.793 -29.347 1.00 91.38 1059 VAL A C 1
ATOM 7943 O O . VAL A 1 1059 ? -34.269 -55.232 -28.880 1.00 91.38 1059 VAL A O 1
ATOM 7946 N N . LEU A 1 1060 ? -36.533 -55.063 -28.854 1.00 91.50 1060 LEU A N 1
ATOM 7947 C CA . LEU A 1 1060 ? -36.854 -55.798 -27.639 1.00 91.50 1060 LEU A CA 1
ATOM 7948 C C . LEU A 1 1060 ? -37.357 -57.208 -27.984 1.00 91.50 1060 LEU A C 1
ATOM 7950 O O . LEU A 1 1060 ? -38.319 -57.374 -28.741 1.00 91.50 1060 LEU A O 1
ATOM 7954 N N . PHE A 1 1061 ? -36.737 -58.231 -27.400 1.00 89.38 1061 PHE A N 1
ATOM 7955 C CA . PHE A 1 1061 ? -37.122 -59.633 -27.592 1.00 89.38 1061 PHE A CA 1
ATOM 7956 C C . PHE A 1 1061 ? -38.053 -60.106 -26.460 1.00 89.38 1061 PHE A C 1
ATOM 7958 O O . PHE A 1 1061 ? -37.676 -60.075 -25.290 1.00 89.38 1061 PHE A O 1
ATOM 7965 N N . TYR A 1 1062 ? -39.266 -60.565 -26.787 1.00 87.06 1062 TYR A N 1
ATOM 7966 C CA . TYR A 1 1062 ? -40.257 -61.067 -25.822 1.00 87.06 1062 TYR A CA 1
ATOM 7967 C C . TYR A 1 1062 ? -40.342 -62.606 -25.873 1.00 87.06 1062 TYR A C 1
ATOM 7969 O O . TYR A 1 1062 ? -40.369 -63.146 -26.981 1.00 87.06 1062 TYR A O 1
ATOM 7977 N N . PRO A 1 1063 ? -40.403 -63.338 -24.739 1.00 83.81 1063 PRO A N 1
ATOM 7978 C CA . PRO A 1 1063 ? -40.645 -62.863 -23.366 1.00 83.81 1063 PRO A CA 1
ATOM 7979 C C . PRO A 1 1063 ? -39.409 -62.399 -22.581 1.00 83.81 1063 PRO A C 1
ATOM 7981 O O . PRO A 1 1063 ? -39.556 -61.908 -21.469 1.00 83.81 1063 PRO A O 1
ATOM 7984 N N . CYS A 1 1064 ? -38.192 -62.543 -23.113 1.00 88.81 1064 CYS A N 1
ATOM 7985 C CA . CYS A 1 1064 ? -36.972 -62.381 -22.313 1.00 88.81 1064 CYS A CA 1
ATOM 7986 C C . CYS A 1 1064 ? -36.590 -60.935 -21.941 1.00 88.81 1064 CYS A C 1
ATOM 7988 O O . CYS A 1 1064 ? -35.630 -60.760 -21.198 1.00 88.81 1064 CYS A O 1
ATOM 7990 N N . GLY A 1 1065 ? -37.270 -59.912 -22.466 1.00 87.31 1065 GLY A N 1
ATOM 7991 C CA . GLY A 1 1065 ? -37.099 -58.506 -22.076 1.00 87.31 1065 GLY A CA 1
ATOM 7992 C C . GLY A 1 1065 ? -35.786 -57.842 -22.513 1.00 87.31 1065 GLY A C 1
ATOM 7993 O O . GLY A 1 1065 ? -35.516 -56.715 -22.114 1.00 87.31 1065 GLY A O 1
ATOM 7994 N N . HIS A 1 1066 ? -34.962 -58.501 -23.332 1.00 91.06 1066 HIS A N 1
ATOM 7995 C CA . HIS A 1 1066 ? -33.659 -57.962 -23.728 1.00 91.06 1066 HIS A CA 1
ATOM 7996 C C . HIS A 1 1066 ? -33.800 -56.951 -24.873 1.00 91.06 1066 HIS A C 1
ATOM 7998 O O . HIS A 1 1066 ? -34.122 -57.327 -26.004 1.00 91.06 1066 HIS A O 1
ATOM 8004 N N . LEU A 1 1067 ? -33.520 -55.679 -24.579 1.00 90.88 1067 LEU A N 1
ATOM 8005 C CA . LEU A 1 1067 ? -33.326 -54.603 -25.552 1.00 90.88 1067 LEU A CA 1
ATOM 8006 C C . LEU A 1 1067 ? -31.864 -54.644 -26.023 1.00 90.88 1067 LEU A C 1
ATOM 8008 O O . LEU A 1 1067 ? -30.983 -54.132 -25.339 1.00 90.88 1067 LEU A O 1
ATOM 8012 N N . CYS A 1 1068 ? -31.584 -55.335 -27.133 1.00 91.56 1068 CYS A N 1
ATOM 8013 C CA . CYS A 1 1068 ? -30.208 -55.752 -27.454 1.00 91.56 1068 CYS A CA 1
ATOM 8014 C C . CYS A 1 1068 ? -29.722 -55.491 -28.887 1.00 91.56 1068 CYS A C 1
ATOM 8016 O O . CYS A 1 1068 ? -28.524 -55.626 -29.125 1.00 91.56 1068 CYS A O 1
ATOM 8018 N N . LEU A 1 1069 ? -30.590 -55.090 -29.825 1.00 92.88 1069 LEU A N 1
ATOM 8019 C CA . LEU A 1 1069 ? -30.199 -54.739 -31.200 1.00 92.88 1069 LEU A CA 1
ATOM 8020 C C . LEU A 1 1069 ? -30.678 -53.343 -31.597 1.00 92.88 1069 LEU A C 1
ATOM 8022 O O . LEU A 1 1069 ? -31.813 -52.979 -31.294 1.00 92.88 1069 LEU A O 1
ATOM 8026 N N . CYS A 1 1070 ? -29.848 -52.588 -32.320 1.00 94.38 1070 CYS A N 1
ATOM 8027 C CA . CYS A 1 1070 ? -30.291 -51.411 -33.071 1.00 94.38 1070 CYS A CA 1
ATOM 8028 C C . CYS A 1 1070 ? -31.113 -51.834 -34.302 1.00 94.38 1070 CYS A C 1
ATOM 8030 O O . CYS A 1 1070 ? -31.103 -53.006 -34.698 1.00 94.38 1070 CYS A O 1
ATOM 8032 N N . ALA A 1 1071 ? -31.812 -50.878 -34.918 1.00 91.69 1071 ALA A N 1
ATOM 8033 C CA . ALA A 1 1071 ? -32.713 -51.136 -36.041 1.00 91.69 1071 ALA A CA 1
ATOM 8034 C C . ALA A 1 1071 ? -32.025 -51.878 -37.204 1.00 91.69 1071 ALA A C 1
ATOM 8036 O O . ALA A 1 1071 ? -32.558 -52.879 -37.686 1.00 91.69 1071 ALA A O 1
ATOM 8037 N N . ASP A 1 1072 ? -30.823 -51.462 -37.606 1.00 92.00 1072 ASP A N 1
ATOM 8038 C CA . ASP A 1 1072 ? -30.128 -52.039 -38.764 1.00 92.00 1072 ASP A CA 1
ATOM 8039 C C . ASP A 1 1072 ? -29.582 -53.441 -38.489 1.00 92.00 1072 ASP A C 1
ATOM 8041 O O . ASP A 1 1072 ? -29.768 -54.357 -39.296 1.00 92.00 1072 ASP A O 1
ATOM 8045 N N . CYS A 1 1073 ? -28.975 -53.653 -37.316 1.00 95.06 1073 CYS A N 1
ATOM 8046 C CA . CYS A 1 1073 ? -28.540 -54.986 -36.895 1.00 95.06 1073 CYS A CA 1
ATOM 8047 C C . CYS A 1 1073 ? -29.730 -55.949 -36.796 1.00 95.06 1073 CYS A C 1
ATOM 8049 O O . CYS A 1 1073 ? -29.612 -57.111 -37.185 1.00 95.06 1073 CYS A O 1
ATOM 8051 N N . TRP A 1 1074 ? -30.894 -55.467 -36.350 1.00 94.69 1074 TRP A N 1
ATOM 8052 C CA . TRP A 1 1074 ? -32.133 -56.238 -36.362 1.00 94.69 1074 TRP A CA 1
ATOM 8053 C C . TRP A 1 1074 ? -32.619 -56.574 -37.778 1.00 94.69 1074 TRP A C 1
ATOM 8055 O O . TRP A 1 1074 ? -32.898 -57.744 -38.037 1.00 94.69 1074 TRP A O 1
ATOM 8065 N N . GLN A 1 1075 ? -32.677 -55.618 -38.713 1.00 94.62 1075 GLN A N 1
ATOM 8066 C CA . GLN A 1 1075 ? -33.092 -55.910 -40.095 1.00 94.62 1075 GLN A CA 1
ATOM 8067 C C . GLN A 1 1075 ? -32.142 -56.914 -40.766 1.00 94.62 1075 GLN A C 1
ATOM 8069 O O . GLN A 1 1075 ? -32.590 -57.851 -41.432 1.00 94.62 1075 GLN A O 1
ATOM 8074 N N . GLN A 1 1076 ? -30.830 -56.796 -40.528 1.00 94.50 1076 GLN A N 1
ATOM 8075 C CA . GLN A 1 1076 ? -29.855 -57.789 -40.982 1.00 94.50 1076 GLN A CA 1
ATOM 8076 C C . GLN A 1 1076 ? -30.087 -59.170 -40.348 1.00 94.50 1076 GLN A C 1
ATOM 8078 O O . GLN A 1 1076 ? -30.050 -60.177 -41.058 1.00 94.50 1076 GLN A O 1
ATOM 8083 N N . TRP A 1 1077 ? -30.328 -59.237 -39.034 1.00 93.06 1077 TRP A N 1
ATOM 8084 C CA . TRP A 1 1077 ? -30.574 -60.483 -38.297 1.00 93.06 1077 TRP A CA 1
ATOM 8085 C C . TRP A 1 1077 ? -31.853 -61.181 -38.773 1.00 93.06 1077 TRP A C 1
ATOM 8087 O O . TRP A 1 1077 ? -31.830 -62.365 -39.117 1.00 93.06 1077 TRP A O 1
ATOM 8097 N N . LYS A 1 1078 ? -32.945 -60.420 -38.898 1.00 93.56 1078 LYS A N 1
ATOM 8098 C CA . LYS A 1 1078 ? -34.227 -60.865 -39.450 1.00 93.56 1078 LYS A CA 1
ATOM 8099 C C . LYS A 1 1078 ? -34.067 -61.382 -40.884 1.00 93.56 1078 LYS A C 1
ATOM 8101 O O . LYS A 1 1078 ? -34.482 -62.501 -41.172 1.00 93.56 1078 LYS A O 1
ATOM 8106 N N . GLY A 1 1079 ? -33.387 -60.637 -41.757 1.00 92.38 1079 GLY A N 1
ATOM 8107 C CA . GLY A 1 1079 ? -33.144 -61.060 -43.138 1.00 92.38 1079 GLY A CA 1
ATOM 8108 C C . GLY A 1 1079 ? -32.269 -62.318 -43.257 1.00 92.38 1079 GLY A C 1
ATOM 8109 O O . GLY A 1 1079 ? -32.474 -63.123 -44.165 1.00 92.38 1079 GLY A O 1
ATOM 8110 N N . ARG A 1 1080 ? -31.309 -62.534 -42.341 1.00 93.19 1080 ARG A N 1
ATOM 8111 C CA . ARG A 1 1080 ? -30.558 -63.804 -42.246 1.00 93.19 1080 ARG A CA 1
ATOM 8112 C C . ARG A 1 1080 ? -31.477 -64.955 -41.823 1.00 93.19 1080 ARG A C 1
ATOM 8114 O O . ARG A 1 1080 ? -31.427 -66.011 -42.450 1.00 93.19 1080 ARG A O 1
ATOM 8121 N N . HIS A 1 1081 ? -32.334 -64.738 -40.823 1.00 93.94 1081 HIS A N 1
ATOM 8122 C CA . HIS A 1 1081 ? -33.315 -65.724 -40.364 1.00 93.94 1081 HIS A CA 1
ATOM 8123 C C . HIS A 1 1081 ? -34.299 -66.134 -41.470 1.00 93.94 1081 HIS A C 1
ATOM 8125 O O . HIS A 1 1081 ? -34.465 -67.323 -41.726 1.00 93.94 1081 HIS A O 1
ATOM 8131 N N . GLU A 1 1082 ? -34.907 -65.172 -42.169 1.00 94.19 1082 GLU A N 1
ATOM 8132 C CA . GLU A 1 1082 ? -35.894 -65.441 -43.224 1.00 94.19 1082 GLU A CA 1
ATOM 8133 C C . GLU A 1 1082 ? -35.283 -66.235 -44.391 1.00 94.19 1082 GLU A C 1
ATOM 8135 O O . GLU A 1 1082 ? -35.880 -67.211 -44.849 1.00 94.19 1082 GLU A O 1
ATOM 8140 N N . ARG A 1 1083 ? -34.051 -65.902 -44.812 1.00 95.19 1083 ARG A N 1
ATOM 8141 C CA . ARG A 1 1083 ? -33.318 -66.689 -45.822 1.00 95.19 1083 ARG A CA 1
ATOM 8142 C C . ARG A 1 1083 ? -32.984 -68.099 -45.336 1.00 95.19 1083 ARG A C 1
ATOM 8144 O O . ARG A 1 1083 ? -33.171 -69.051 -46.086 1.00 95.19 1083 ARG A O 1
ATOM 8151 N N . ALA A 1 1084 ? -32.519 -68.248 -44.096 1.00 94.69 1084 ALA A N 1
ATOM 8152 C CA . ALA A 1 1084 ? -32.201 -69.556 -43.529 1.00 94.69 1084 ALA A CA 1
ATOM 8153 C C . ALA A 1 1084 ? -33.450 -70.436 -43.356 1.00 94.69 1084 ALA A C 1
ATOM 8155 O O . ALA A 1 1084 ? -33.391 -71.638 -43.602 1.00 94.69 1084 ALA A O 1
ATOM 8156 N N . LYS A 1 1085 ? -34.596 -69.845 -42.998 1.00 95.12 1085 LYS A N 1
ATOM 8157 C CA . LYS A 1 1085 ? -35.887 -70.538 -42.936 1.00 95.12 1085 LYS A CA 1
ATOM 8158 C C . LYS A 1 1085 ? -36.335 -71.018 -44.321 1.00 95.12 1085 LYS A C 1
ATOM 8160 O O . LYS A 1 1085 ? -36.644 -72.196 -44.467 1.00 95.12 1085 LYS A O 1
ATOM 8165 N N . ALA A 1 1086 ? -36.306 -70.152 -45.335 1.00 94.19 1086 ALA A N 1
ATOM 8166 C CA . ALA A 1 1086 ? -36.670 -70.529 -46.702 1.00 94.19 1086 ALA A CA 1
ATOM 8167 C C . ALA A 1 1086 ? -35.739 -71.615 -47.278 1.00 94.19 1086 ALA A C 1
ATOM 8169 O O . ALA A 1 1086 ? -36.203 -72.561 -47.911 1.00 94.19 1086 ALA A O 1
ATOM 8170 N N . GLU A 1 1087 ? -34.430 -71.528 -47.017 1.00 95.19 1087 GLU A N 1
ATOM 8171 C CA . GLU A 1 1087 ? -33.461 -72.544 -47.446 1.00 95.19 1087 GLU A CA 1
ATOM 8172 C C . GLU A 1 1087 ? -33.636 -73.870 -46.687 1.00 95.19 1087 GLU A C 1
ATOM 8174 O O . GLU A 1 1087 ? -33.537 -74.936 -47.293 1.00 95.19 1087 GLU A O 1
ATOM 8179 N N . LYS A 1 1088 ? -33.979 -73.832 -45.390 1.00 95.44 1088 LYS A N 1
ATOM 8180 C CA . LYS A 1 1088 ? -34.381 -75.024 -44.627 1.00 95.44 1088 LYS A CA 1
ATOM 8181 C C . LYS A 1 1088 ? -35.595 -75.697 -45.274 1.00 95.44 1088 LYS A C 1
ATOM 8183 O O . LYS A 1 1088 ? -35.526 -76.883 -45.577 1.00 95.44 1088 LYS A O 1
ATOM 8188 N N . GLU A 1 1089 ? -36.670 -74.948 -45.517 1.00 94.94 1089 GLU A N 1
ATOM 8189 C CA . GLU A 1 1089 ? -37.904 -75.464 -46.129 1.00 94.94 1089 GLU A CA 1
ATOM 8190 C C . GLU A 1 1089 ? -37.641 -76.038 -47.536 1.00 94.94 1089 GLU A C 1
ATOM 8192 O O . GLU A 1 1089 ? -38.144 -77.112 -47.871 1.00 94.94 1089 GLU A O 1
ATOM 8197 N N . ARG A 1 1090 ? -36.774 -75.392 -48.332 1.00 97.12 1090 ARG A N 1
ATOM 8198 C CA . ARG A 1 1090 ? -36.331 -75.890 -49.645 1.00 97.12 1090 ARG A CA 1
ATOM 8199 C C . ARG A 1 1090 ? -35.547 -77.203 -49.545 1.00 97.12 1090 ARG A C 1
ATOM 8201 O O . ARG A 1 1090 ? -35.758 -78.097 -50.362 1.00 97.12 1090 ARG A O 1
ATOM 8208 N N . LEU A 1 1091 ? -34.628 -77.317 -48.587 1.00 95.19 1091 LEU A N 1
ATOM 8209 C CA . LEU A 1 1091 ? -33.801 -78.511 -48.383 1.00 95.19 1091 LEU A CA 1
ATOM 8210 C C . LEU A 1 1091 ? -34.629 -79.689 -47.855 1.00 95.19 1091 LEU A C 1
ATOM 8212 O O . LEU A 1 1091 ? -34.532 -80.785 -48.404 1.00 95.19 1091 LEU A O 1
ATOM 8216 N N . GLU A 1 1092 ? -35.489 -79.457 -46.861 1.00 94.81 1092 GLU A N 1
ATOM 8217 C CA . GLU A 1 1092 ? -36.391 -80.475 -46.307 1.00 94.81 1092 GLU A CA 1
ATOM 8218 C C . GLU A 1 1092 ? -37.394 -80.956 -47.368 1.00 94.81 1092 GLU A C 1
ATOM 8220 O O . GLU A 1 1092 ? -37.556 -82.163 -47.551 1.00 94.81 1092 GLU A O 1
ATOM 8225 N N . GLY A 1 1093 ? -37.974 -80.041 -48.156 1.00 94.12 1093 GLY A N 1
ATOM 8226 C CA . GLY A 1 1093 ? -38.832 -80.380 -49.298 1.00 94.12 1093 GLY A CA 1
ATOM 8227 C C . GLY A 1 1093 ? -38.114 -81.121 -50.437 1.00 94.12 1093 GLY A C 1
ATOM 8228 O O . GLY A 1 1093 ? -38.747 -81.880 -51.168 1.00 94.12 1093 GLY A O 1
ATOM 8229 N N . ALA A 1 1094 ? -36.794 -80.955 -50.570 1.00 93.19 1094 ALA A N 1
ATOM 8230 C CA . ALA A 1 1094 ? -35.952 -81.697 -51.511 1.00 93.19 1094 ALA A CA 1
ATOM 8231 C C . ALA A 1 1094 ? -35.397 -83.021 -50.939 1.00 93.19 1094 ALA A C 1
ATOM 8233 O O . ALA A 1 1094 ? -34.640 -83.707 -51.627 1.00 93.19 1094 ALA A O 1
ATOM 8234 N N . GLY A 1 1095 ? -35.717 -83.375 -49.687 1.00 92.75 1095 GLY A N 1
ATOM 8235 C CA . GLY A 1 1095 ? -35.157 -84.544 -48.998 1.00 92.75 1095 GLY A CA 1
ATOM 8236 C C . GLY A 1 1095 ? -33.651 -84.445 -48.707 1.00 92.75 1095 GLY A C 1
ATOM 8237 O O . GLY A 1 1095 ? -32.997 -85.463 -48.486 1.00 92.75 1095 GLY A O 1
ATOM 8238 N N . GLN A 1 1096 ? -33.082 -83.237 -48.734 1.00 95.50 1096 GLN A N 1
ATOM 8239 C CA . GLN A 1 1096 ? -31.657 -82.979 -48.526 1.00 95.50 1096 GLN A CA 1
ATOM 8240 C C . GLN A 1 1096 ? -31.362 -82.652 -47.049 1.00 95.50 1096 GLN A C 1
ATOM 8242 O O . GLN A 1 1096 ? -32.151 -81.966 -46.396 1.00 95.50 1096 GLN A O 1
ATOM 8247 N N . PRO A 1 1097 ? -30.223 -83.105 -46.487 1.00 92.44 1097 PRO A N 1
ATOM 8248 C CA . PRO A 1 1097 ? -29.884 -82.841 -45.092 1.00 92.44 1097 PRO A CA 1
ATOM 8249 C C . PRO A 1 1097 ? -29.579 -81.352 -44.871 1.00 92.44 1097 PRO A C 1
ATOM 8251 O O . PRO A 1 1097 ? -28.623 -80.817 -45.427 1.00 92.44 1097 PRO A O 1
ATOM 8254 N N . VAL A 1 1098 ? -30.368 -80.692 -44.020 1.00 94.81 1098 VAL A N 1
ATOM 8255 C CA . VAL A 1 1098 ? -30.206 -79.263 -43.696 1.00 94.81 1098 VAL A CA 1
ATOM 8256 C C . VAL A 1 1098 ? -28.872 -79.019 -42.971 1.00 94.81 1098 VAL A C 1
ATOM 8258 O O . VAL A 1 1098 ? -28.689 -79.586 -41.883 1.00 94.81 1098 VAL A O 1
ATOM 8261 N N . PRO A 1 1099 ? -27.968 -78.163 -43.495 1.00 95.81 1099 PRO A N 1
ATOM 8262 C CA . PRO A 1 1099 ? -26.735 -77.775 -42.815 1.00 95.81 1099 PRO A CA 1
ATOM 8263 C C . PRO A 1 1099 ? -26.997 -77.148 -41.443 1.00 95.81 1099 PRO A C 1
ATOM 8265 O O . PRO A 1 1099 ? -27.975 -76.428 -41.248 1.00 95.81 1099 PRO A O 1
ATOM 8268 N N . GLU A 1 1100 ? -26.093 -77.375 -40.492 1.00 93.50 1100 GLU A N 1
ATOM 8269 C CA . GLU A 1 1100 ? -26.246 -76.900 -39.109 1.00 93.50 1100 GLU A CA 1
ATOM 8270 C C . GLU A 1 1100 ? -26.325 -75.365 -39.001 1.00 93.50 1100 GLU A C 1
ATOM 8272 O O . GLU A 1 1100 ? -27.048 -74.844 -38.158 1.00 93.50 1100 GLU A O 1
ATOM 8277 N N . GLU A 1 1101 ? -25.658 -74.622 -39.888 1.00 91.38 1101 GLU A N 1
ATOM 8278 C CA . GLU A 1 1101 ? -25.774 -73.159 -39.942 1.00 91.38 1101 GLU A CA 1
ATOM 8279 C C . GLU A 1 1101 ? -27.174 -72.701 -40.384 1.00 91.38 1101 GLU A C 1
ATOM 8281 O O . GLU A 1 1101 ? -27.797 -71.872 -39.718 1.00 91.38 1101 GLU A O 1
ATOM 8286 N N . VAL A 1 1102 ? -27.708 -73.299 -41.456 1.00 93.19 1102 VAL A N 1
ATOM 8287 C CA . VAL A 1 1102 ? -29.078 -73.049 -41.933 1.00 93.19 1102 VAL A CA 1
ATOM 8288 C C . VAL A 1 1102 ? -30.080 -73.407 -40.834 1.00 93.19 1102 VAL A C 1
ATOM 8290 O O . VAL A 1 1102 ? -30.949 -72.606 -40.509 1.00 93.19 1102 VAL A O 1
ATOM 8293 N N . ARG A 1 1103 ? -29.908 -74.561 -40.180 1.00 92.31 1103 ARG A N 1
ATOM 8294 C CA . ARG A 1 1103 ? -30.738 -75.014 -39.054 1.00 92.31 1103 ARG A CA 1
ATOM 8295 C C . ARG A 1 1103 ? -30.722 -74.037 -37.875 1.00 92.31 1103 ARG A C 1
ATOM 8297 O O . ARG A 1 1103 ? -31.773 -73.783 -37.291 1.00 92.31 1103 ARG A O 1
ATOM 8304 N N . ARG A 1 1104 ? -29.552 -73.481 -37.544 1.00 91.00 1104 ARG A N 1
ATOM 8305 C CA . ARG A 1 1104 ? -29.355 -72.526 -36.444 1.00 91.00 1104 ARG A CA 1
ATOM 8306 C C . ARG A 1 1104 ? -30.023 -71.181 -36.706 1.00 91.00 1104 ARG A C 1
ATOM 8308 O O . ARG A 1 1104 ? -30.634 -70.643 -35.790 1.00 91.00 1104 ARG A O 1
ATOM 8315 N N . TYR A 1 1105 ? -29.916 -70.645 -37.922 1.00 92.06 1105 TYR A N 1
ATOM 8316 C CA . TYR A 1 1105 ? -30.527 -69.357 -38.270 1.00 92.06 1105 TYR A CA 1
ATOM 8317 C C . TYR A 1 1105 ? -32.004 -69.473 -38.678 1.00 92.06 1105 TYR A C 1
ATOM 8319 O O . TYR A 1 1105 ? -32.746 -68.508 -38.516 1.00 92.06 1105 TYR A O 1
ATOM 8327 N N . ALA A 1 1106 ? -32.477 -70.643 -39.122 1.00 92.31 1106 ALA A N 1
ATOM 8328 C CA . ALA A 1 1106 ? -33.890 -70.906 -39.424 1.00 92.31 1106 ALA A CA 1
ATOM 8329 C C . ALA A 1 1106 ? -34.821 -70.839 -38.196 1.00 92.31 1106 ALA A C 1
ATOM 8331 O O . ALA A 1 1106 ? -36.039 -70.912 -38.348 1.00 92.31 1106 ALA A O 1
ATOM 8332 N N . VAL A 1 1107 ? -34.270 -70.674 -36.990 1.00 92.69 1107 VAL A N 1
ATOM 8333 C CA . VAL A 1 1107 ? -35.009 -70.378 -35.760 1.00 92.69 1107 VAL A CA 1
ATOM 8334 C C . VAL A 1 1107 ? -34.530 -69.034 -35.222 1.00 92.69 1107 VAL A C 1
ATOM 8336 O O . VAL A 1 1107 ? -33.343 -68.847 -34.959 1.00 92.69 1107 VAL A O 1
ATOM 8339 N N . MET A 1 1108 ? -35.443 -68.075 -35.071 1.00 91.56 1108 MET A N 1
ATOM 8340 C CA . MET A 1 1108 ? -35.096 -66.772 -34.514 1.00 91.56 1108 MET A CA 1
ATOM 8341 C C . MET A 1 1108 ? -34.814 -66.921 -33.016 1.00 91.56 1108 MET A C 1
ATOM 8343 O O . MET A 1 1108 ? -35.577 -67.560 -32.300 1.00 91.56 1108 MET A O 1
ATOM 8347 N N . ARG A 1 1109 ? -33.718 -66.329 -32.536 1.00 92.25 1109 ARG A N 1
ATOM 8348 C CA . ARG A 1 1109 ? -33.326 -66.327 -31.119 1.00 92.25 1109 ARG A CA 1
ATOM 8349 C C . ARG A 1 1109 ? -32.789 -64.955 -30.719 1.00 92.25 1109 ARG A C 1
ATOM 8351 O O . ARG A 1 1109 ? -32.171 -64.272 -31.537 1.00 92.25 1109 ARG A O 1
ATOM 8358 N N . CYS A 1 1110 ? -33.028 -64.567 -29.468 1.00 92.12 1110 CYS A N 1
ATOM 8359 C CA . CYS A 1 1110 ? -32.458 -63.365 -28.863 1.00 92.12 1110 CYS A CA 1
ATOM 8360 C C . CYS A 1 1110 ? -30.922 -63.488 -28.794 1.00 92.12 1110 CYS A C 1
ATOM 8362 O O . CYS A 1 1110 ? -30.446 -64.457 -28.201 1.00 92.12 1110 CYS A O 1
ATOM 8364 N N . PRO A 1 1111 ? -30.133 -62.529 -29.313 1.00 90.75 1111 PRO A N 1
ATOM 8365 C CA . PRO A 1 1111 ? -28.669 -62.586 -29.261 1.00 90.75 1111 PRO A CA 1
ATOM 8366 C C . PRO A 1 1111 ? -28.098 -62.777 -27.847 1.00 90.75 1111 PRO A C 1
ATOM 8368 O O . PRO A 1 1111 ? -27.241 -63.637 -27.651 1.00 90.75 1111 PRO A O 1
ATOM 8371 N N . SER A 1 1112 ? -28.617 -62.040 -26.855 1.00 89.94 1112 SER A N 1
ATOM 8372 C CA . SER A 1 1112 ? -28.102 -62.044 -25.475 1.00 89.94 1112 SER A CA 1
ATOM 8373 C C . SER A 1 1112 ? -28.324 -63.370 -24.733 1.00 89.94 1112 SER A C 1
ATOM 8375 O O . SER A 1 1112 ? -27.370 -63.997 -24.285 1.00 89.94 1112 SER A O 1
ATOM 8377 N N . CYS A 1 1113 ? -29.577 -63.822 -24.607 1.00 90.94 1113 CYS A N 1
ATOM 8378 C CA . CYS A 1 1113 ? -29.946 -64.985 -23.784 1.00 90.94 1113 CYS A CA 1
ATOM 8379 C C . CYS A 1 1113 ? -30.290 -66.255 -24.584 1.00 90.94 1113 CYS A C 1
ATOM 8381 O O . CYS A 1 1113 ? -30.568 -67.297 -23.996 1.00 90.94 1113 CYS A O 1
ATOM 8383 N N . ARG A 1 1114 ? -30.279 -66.188 -25.924 1.00 90.69 1114 ARG A N 1
ATOM 8384 C CA . ARG A 1 1114 ? -30.572 -67.293 -26.862 1.00 90.69 1114 ARG A CA 1
ATOM 8385 C C . ARG A 1 1114 ? -31.980 -67.897 -26.775 1.00 90.69 1114 ARG A C 1
ATOM 8387 O O . ARG A 1 1114 ? -32.235 -68.885 -27.462 1.00 90.69 1114 ARG A O 1
ATOM 8394 N N . SER A 1 1115 ? -32.903 -67.303 -26.015 1.00 89.00 1115 SER A N 1
ATOM 8395 C CA . SER A 1 1115 ? -34.315 -67.699 -26.022 1.00 89.00 1115 SER A CA 1
ATOM 8396 C C . SER A 1 1115 ? -34.954 -67.449 -27.389 1.00 89.00 1115 SER A C 1
ATOM 8398 O O . SER A 1 1115 ? -34.667 -66.445 -28.048 1.00 89.00 1115 SER A O 1
ATOM 8400 N N . GLU A 1 1116 ? -35.860 -68.330 -27.794 1.00 87.75 1116 GLU A N 1
ATOM 8401 C CA . GLU A 1 1116 ? -36.711 -68.132 -28.971 1.00 87.75 1116 GLU A CA 1
ATOM 8402 C C . GLU A 1 1116 ? -37.783 -67.086 -28.622 1.00 87.75 1116 GLU A C 1
ATOM 8404 O O . GLU A 1 1116 ? -38.448 -67.240 -27.595 1.00 87.75 1116 GLU A O 1
ATOM 8409 N N . PRO A 1 1117 ? -37.913 -65.979 -29.378 1.00 81.88 1117 PRO A N 1
ATOM 8410 C CA . PRO A 1 1117 ? -38.892 -64.955 -29.074 1.00 81.88 1117 PRO A CA 1
ATOM 8411 C C . PRO A 1 1117 ? -40.254 -65.345 -29.647 1.00 81.88 1117 PRO A C 1
ATOM 8413 O O . PRO A 1 1117 ? -40.369 -65.692 -30.821 1.00 81.88 1117 PRO A O 1
ATOM 8416 N N . GLU A 1 1118 ? -41.306 -65.198 -28.850 1.00 80.19 1118 GLU A N 1
ATOM 8417 C CA . GLU A 1 1118 ? -42.679 -65.248 -29.365 1.00 80.19 1118 GLU A CA 1
ATOM 8418 C C . GLU A 1 1118 ? -42.962 -64.037 -30.260 1.00 80.19 1118 GLU A C 1
ATOM 8420 O O . GLU A 1 1118 ? -43.693 -64.126 -31.248 1.00 80.19 1118 GLU A O 1
ATOM 8425 N N . LYS A 1 1119 ? -42.404 -62.879 -29.878 1.00 79.56 1119 LYS A N 1
ATOM 8426 C CA . LYS A 1 1119 ? -42.577 -61.583 -30.539 1.00 79.56 1119 LYS A CA 1
ATOM 8427 C C . LYS A 1 1119 ? -41.306 -60.750 -30.396 1.00 79.56 1119 LYS A C 1
ATOM 8429 O O . LYS A 1 1119 ? -40.648 -60.760 -29.357 1.00 79.56 1119 LYS A O 1
ATOM 8434 N N . THR A 1 1120 ? -40.997 -59.976 -31.426 1.00 76.25 1120 THR A N 1
ATOM 8435 C CA . THR A 1 1120 ? -39.916 -58.983 -31.430 1.00 76.25 1120 THR A CA 1
ATOM 8436 C C . THR A 1 1120 ? -40.522 -57.609 -31.656 1.00 76.25 1120 THR A C 1
ATOM 8438 O O . THR A 1 1120 ? -41.156 -57.380 -32.687 1.00 76.25 1120 THR A O 1
ATOM 8441 N N . ILE A 1 1121 ? -40.355 -56.711 -30.690 1.00 77.50 1121 ILE A N 1
ATOM 8442 C CA . ILE A 1 1121 ? -40.933 -55.369 -30.716 1.00 77.50 1121 ILE A CA 1
ATOM 8443 C C . ILE A 1 1121 ? -39.821 -54.396 -31.100 1.00 77.50 1121 ILE A C 1
ATOM 8445 O O . ILE A 1 1121 ? -38.824 -54.282 -30.390 1.00 77.50 1121 ILE A O 1
ATOM 8449 N N . VAL A 1 1122 ? -39.993 -53.690 -32.217 1.00 75.94 1122 VAL A N 1
ATOM 8450 C CA . VAL A 1 1122 ? -39.179 -52.508 -32.521 1.00 75.94 1122 VAL A CA 1
ATOM 8451 C C . VAL A 1 1122 ? -39.757 -51.366 -31.693 1.00 75.94 1122 VAL A C 1
ATOM 8453 O O . VAL A 1 1122 ? -40.843 -50.870 -31.985 1.00 75.94 1122 VAL A O 1
ATOM 8456 N N . ALA A 1 1123 ? -39.063 -50.996 -30.623 1.00 68.19 1123 ALA A N 1
ATOM 8457 C CA . ALA A 1 1123 ? -39.398 -49.831 -29.833 1.00 68.19 1123 ALA A CA 1
ATOM 8458 C C . ALA A 1 1123 ? -38.947 -48.584 -30.602 1.00 68.19 1123 ALA A C 1
ATOM 8460 O O . ALA A 1 1123 ? -37.752 -48.312 -30.726 1.00 68.19 1123 ALA A O 1
ATOM 8461 N N . HIS A 1 1124 ? -39.911 -47.801 -31.090 1.00 55.22 1124 HIS A N 1
ATOM 8462 C CA . HIS A 1 1124 ? -39.656 -46.397 -31.386 1.00 55.22 1124 HIS A CA 1
ATOM 8463 C C . HIS A 1 1124 ? -39.420 -45.678 -30.057 1.00 55.22 1124 HIS A C 1
ATOM 8465 O O . HIS A 1 1124 ? -40.349 -45.174 -29.432 1.00 55.22 1124 HIS A O 1
ATOM 8471 N N . VAL A 1 1125 ? -38.163 -45.681 -29.611 1.00 53.72 1125 VAL A N 1
ATOM 8472 C CA . VAL A 1 1125 ? -37.694 -44.768 -28.574 1.00 53.72 1125 VAL A CA 1
ATOM 8473 C C . VAL A 1 1125 ? -37.827 -43.369 -29.162 1.00 53.72 1125 VAL A C 1
ATOM 8475 O O . VAL A 1 1125 ? -37.052 -42.994 -30.039 1.00 53.72 1125 VAL A O 1
ATOM 8478 N N . GLN A 1 1126 ? -38.838 -42.622 -28.719 1.00 44.62 1126 GLN A N 1
ATOM 8479 C CA . GLN A 1 1126 ? -38.861 -41.183 -28.926 1.00 44.62 1126 GLN A CA 1
ATOM 8480 C C . GLN A 1 1126 ? -37.683 -40.608 -28.144 1.00 44.62 1126 GLN A C 1
ATOM 8482 O O . GLN A 1 1126 ? -37.682 -40.589 -26.916 1.00 44.62 1126 GLN A O 1
ATOM 8487 N N . THR A 1 1127 ? -36.642 -40.213 -28.869 1.00 44.50 1127 THR A N 1
ATOM 8488 C CA . THR A 1 1127 ? -35.608 -39.331 -28.343 1.00 44.50 1127 THR A CA 1
ATOM 8489 C C . THR A 1 1127 ? -36.184 -37.924 -28.370 1.00 44.50 1127 THR A C 1
ATOM 8491 O O . THR A 1 1127 ? -35.980 -37.187 -29.334 1.00 44.50 1127 THR A O 1
ATOM 8494 N N . ASP A 1 1128 ? -36.974 -37.601 -27.350 1.00 35.75 1128 ASP A N 1
ATOM 8495 C CA . ASP A 1 1128 ? -37.327 -36.216 -27.069 1.00 35.75 1128 ASP A CA 1
ATOM 8496 C C . ASP A 1 1128 ? -36.015 -35.469 -26.744 1.00 35.75 1128 ASP A C 1
ATOM 8498 O O . ASP A 1 1128 ? -35.206 -35.958 -25.946 1.00 35.75 1128 ASP A O 1
ATOM 8502 N N . ASN A 1 1129 ? -35.784 -34.352 -27.442 1.00 34.50 1129 ASN A N 1
ATOM 8503 C CA . ASN A 1 1129 ? -34.608 -33.479 -27.310 1.00 34.50 1129 ASN A CA 1
ATOM 8504 C C . ASN A 1 1129 ? -34.858 -32.380 -26.271 1.00 34.50 1129 ASN A C 1
ATOM 8506 O O . ASN A 1 1129 ? -35.971 -31.807 -26.311 1.00 34.50 1129 ASN A O 1
#

Sequence (1129 aa):
MASAPSSTPASPTEALGSVLGSVEDLLAGLDLDNADSFDRTLEVLADYARGVCCCSYYALPRAQQACHTAHDAWATKLLGHQPFLRLLLAAFEDVSHATRHHDAEVVLDALLHKSSFPNDTSLLMATLKLVAAVGSAATLCNRIARIVTGNDTLSNRTAATCFRILWQALQVVADTSASVPEQTGHQAVGRLRNGLIEQHPRAVSRAISILRDDDASTFMYMMIRPHDGLKTPTPSPTVWMPLFGAVVKSAMEEQELRYFSTNLLATVHQDVKLAGAGASEVRDEHLQAIRDHIFCHTDHLVTVLTSRDASQDHRFAAAVLCGYIFRFGQLLFVKSKGVEGAARQVASIADGPVQTFHANPSALKRLNKVIRKGPSQAILVDPNTKQDVGRDNASWCALEVAATFSDIGHRTAVFESGCISTIVNLDGHIMAIDLLPSIVGSLEDANYAKVAVDGGVPRFMCHLVTRVVRHHLGEAPRFCVERFFAWFKTAMMNMVEWGERAVSGGPNTVTHDVLQLEQVKNMRQARPTKGRKSTQYAATPQTLLDLFDSMEERENARADRLMAGLEDGRAGGRQGEDETQAKGKRKNRNKKHRRGRGGTGTAGTTSQSVESVAEDGVEHHDDGGGDVEDAGADGDHIATRQERPMSDSADTTRPSSRSSGAEPLRPPTKPLQGDGSDTAGQAGSGLGAVLREGHGLAAHSASVSGPVAASVGAGPALTLAADKEQPPQQDGDDSGDEEEHEAQTQMAIAASLHDATTAAMVRPPSMPPSSSMTSGGYASGAPAAAAAASLGPLRDAVCRAIEEQQSMERAYGEALDRHSTIMERTNELNAAIGALTEATQEQPDTLTRDALKALTTAAEVCEFGERVTREGERLDQLYCCACEISRSSSSDTRAGHGNGSLFGRLPSHNDRIQRSSRHDEIAGEVDSVSSEGQLREILQSTKAKLRQLEADISTVTEATAAVEAKTQTLQQQHDRLLQRALTGLTEHRLSSLRSPEDVEAFKRDITKAREALRALAREASKMEGRLEDREAAAASAAAAPPPPPRPICGICNDSPPTVLFYPCGHLCLCADCWQQWKGRHERAKAEKERLEGAGQPVPEEVRRYAVMRCPSCRSEPEKTIVAHVQTDN